Protein AF-A0AAD7X8M3-F1 (afdb_monomer)

InterPro domains:
  IPR010730 Heterokaryon incompatibility [PF06985] (43-166)
  IPR011701 Major facilitator superfamily [PF07690] (610-857)
  IPR036259 MFS transporter superfamily [G3DSA:1.20.1250.20] (553-928)
  IPR036259 MFS transporter superfamily [SSF103473] (541-924)
  IPR050327 Proton-linked Monocarboxylate Transporter [PTHR11360] (550-924)

Structure (mmCIF, N/CA/C/O backbone):
data_AF-A0AAD7X8M3-F1
#
_entry.id   AF-A0AAD7X8M3-F1
#
loop_
_atom_site.group_PDB
_atom_site.id
_atom_site.type_symbol
_atom_site.label_atom_id
_atom_site.label_alt_id
_atom_site.label_comp_id
_atom_site.label_asym_id
_atom_site.label_entity_id
_atom_site.label_seq_id
_atom_site.pdbx_PDB_ins_code
_atom_site.Cartn_x
_atom_site.Cartn_y
_atom_site.Cartn_z
_atom_site.occupancy
_atom_site.B_iso_or_equiv
_atom_site.auth_seq_id
_atom_site.auth_comp_id
_atom_site.auth_asym_id
_atom_site.auth_atom_id
_atom_site.pdbx_PDB_model_num
ATOM 1 N N . MET A 1 1 ? -29.743 -7.586 27.335 1.00 79.94 1 MET A N 1
ATOM 2 C CA . MET A 1 1 ? -29.190 -6.391 28.019 1.00 79.94 1 MET A CA 1
ATOM 3 C C . MET A 1 1 ? -30.115 -5.203 27.779 1.00 79.94 1 MET A C 1
ATOM 5 O O . MET A 1 1 ? -30.953 -5.306 26.897 1.00 79.94 1 MET A O 1
ATOM 9 N N . GLU A 1 2 ? -29.972 -4.103 28.519 1.00 85.62 2 GLU A N 1
ATOM 10 C CA . GLU A 1 2 ? -30.657 -2.837 28.208 1.00 85.62 2 GLU A CA 1
ATOM 11 C C . GLU A 1 2 ? -29.622 -1.746 27.932 1.00 85.62 2 GLU A C 1
ATOM 13 O O . GLU A 1 2 ? -28.673 -1.595 28.711 1.00 85.62 2 GLU A O 1
ATOM 18 N N . LEU A 1 3 ? -29.826 -0.976 26.859 1.00 88.31 3 LEU A N 1
ATOM 19 C CA . LEU A 1 3 ? -29.080 0.251 26.594 1.00 88.31 3 LEU A CA 1
ATOM 20 C C . LEU A 1 3 ? -29.970 1.456 26.873 1.00 88.31 3 LEU A C 1
ATOM 22 O O . LEU A 1 3 ? -31.038 1.601 26.284 1.00 88.31 3 LEU A O 1
ATOM 26 N N . ARG A 1 4 ? -29.495 2.333 27.751 1.00 91.38 4 ARG A N 1
ATOM 27 C CA . ARG A 1 4 ? -30.082 3.642 28.034 1.00 91.38 4 ARG A CA 1
ATOM 28 C C . ARG A 1 4 ? -29.012 4.702 27.816 1.00 91.38 4 ARG A C 1
ATOM 30 O O . ARG A 1 4 ? -27.831 4.397 27.961 1.00 91.38 4 ARG A O 1
ATOM 37 N N . LEU A 1 5 ? -29.411 5.920 27.473 1.00 93.56 5 LEU A N 1
ATOM 38 C CA . LEU A 1 5 ? -28.500 7.036 27.216 1.00 93.56 5 LEU A CA 1
ATOM 39 C C . LEU A 1 5 ? -28.933 8.265 28.007 1.00 93.56 5 LEU A C 1
ATOM 41 O O . LEU A 1 5 ? -30.122 8.480 28.238 1.00 93.56 5 LEU A O 1
ATOM 45 N N . MET A 1 6 ? -27.972 9.095 28.391 1.00 94.31 6 MET A N 1
ATOM 46 C CA . MET A 1 6 ? -28.253 10.442 28.870 1.00 94.31 6 MET A CA 1
ATOM 47 C C . MET A 1 6 ? -28.526 11.343 27.667 1.00 94.31 6 MET A C 1
ATOM 49 O O . MET A 1 6 ? -27.665 11.510 26.801 1.00 94.31 6 MET A O 1
ATOM 53 N N . MET A 1 7 ? -29.726 11.917 27.631 1.00 91.94 7 MET A N 1
ATOM 54 C CA . MET A 1 7 ? -30.225 12.761 26.551 1.00 91.94 7 MET A CA 1
ATOM 55 C C . MET A 1 7 ? -30.422 14.189 27.047 1.00 91.94 7 MET A C 1
ATOM 57 O O . MET A 1 7 ? -30.981 14.404 28.126 1.00 91.94 7 MET A O 1
ATOM 61 N N . GLU A 1 8 ? -29.993 15.156 26.246 1.00 91.38 8 GLU A N 1
ATOM 62 C CA . GLU A 1 8 ? -30.262 16.569 26.485 1.00 91.38 8 GLU A CA 1
ATOM 63 C C . GLU A 1 8 ? -31.760 16.863 26.303 1.00 91.38 8 GLU A C 1
ATOM 65 O O . GLU A 1 8 ? -32.387 16.423 25.336 1.00 91.38 8 GLU A O 1
ATOM 70 N N . VAL A 1 9 ? -32.349 17.603 27.243 1.00 89.19 9 VAL A N 1
ATOM 71 C CA . VAL A 1 9 ? -33.772 17.962 27.250 1.00 89.19 9 VAL A CA 1
ATOM 72 C C . VAL A 1 9 ? -33.974 19.427 27.613 1.00 89.19 9 VAL A C 1
ATOM 74 O O . VAL A 1 9 ? -33.177 20.045 28.316 1.00 89.19 9 VAL A O 1
ATOM 77 N N . LYS A 1 10 ? -35.095 20.003 27.168 1.00 84.81 10 LYS A N 1
ATOM 78 C CA . LYS A 1 10 ? -35.498 21.347 27.601 1.00 84.81 10 LYS A CA 1
ATOM 79 C C . LYS A 1 10 ? -36.010 21.302 29.039 1.00 84.81 10 LYS A C 1
ATOM 81 O O . LYS A 1 10 ? -36.656 20.329 29.442 1.00 84.81 10 LYS A O 1
ATOM 86 N N . GLN A 1 11 ? -35.783 22.378 29.787 1.00 78.25 11 GLN A N 1
ATOM 87 C CA . GLN A 1 11 ? -36.267 22.519 31.160 1.00 78.25 11 GLN A CA 1
ATOM 88 C C . GLN A 1 11 ? -37.780 22.237 31.240 1.00 78.25 11 GLN A C 1
ATOM 90 O O . GLN A 1 11 ? -38.568 22.843 30.516 1.00 78.25 11 GLN A O 1
ATOM 95 N N . GLY A 1 12 ? -38.180 21.284 32.088 1.00 70.62 12 GLY A N 1
ATOM 96 C CA . GLY A 1 12 ? -39.586 20.908 32.304 1.00 70.62 12 GLY A CA 1
ATOM 97 C C . GLY A 1 12 ? -40.228 20.005 31.238 1.00 70.62 12 GLY A C 1
ATOM 98 O O . GLY A 1 12 ? -41.425 19.752 31.327 1.00 70.62 12 GLY A O 1
ATOM 99 N N . SER A 1 13 ? -39.475 19.515 30.244 1.00 74.19 13 SER A N 1
ATOM 100 C CA . SER A 1 13 ? -40.024 18.697 29.143 1.00 74.19 13 SER A CA 1
ATOM 101 C C . SER A 1 13 ? -39.987 17.177 29.361 1.00 74.19 13 SER A C 1
ATOM 103 O O . SER A 1 13 ? -40.642 16.449 28.618 1.00 74.19 13 SER A O 1
ATOM 105 N N . SER A 1 14 ? -39.259 16.678 30.365 1.00 72.44 14 SER A N 1
ATOM 106 C CA . SER A 1 14 ? -39.139 15.240 30.643 1.00 72.44 14 SER A CA 1
ATOM 107 C C . SER A 1 14 ? -39.987 14.805 31.838 1.00 72.44 14 SER A C 1
ATOM 109 O O . SER A 1 14 ? -40.003 15.469 32.872 1.00 72.44 14 SER A O 1
ATOM 111 N N . SER A 1 15 ? -40.625 13.638 31.732 1.00 65.44 15 SER A N 1
ATOM 112 C CA . SER A 1 15 ? -41.331 12.974 32.839 1.00 65.44 15 SER A CA 1
ATOM 113 C C . SER A 1 15 ? -40.388 12.301 33.852 1.00 65.44 15 SER A C 1
ATOM 115 O O . SER A 1 15 ? -40.795 12.024 34.980 1.00 65.44 15 SER A O 1
ATOM 117 N N . GLY A 1 16 ? -39.137 12.030 33.458 1.00 71.25 16 GLY A N 1
ATOM 118 C CA . GLY A 1 16 ? -38.099 11.418 34.291 1.00 71.25 16 GLY A CA 1
ATOM 119 C C . GLY A 1 16 ? -37.310 12.417 35.146 1.00 71.25 16 GLY A C 1
ATOM 120 O O . GLY A 1 16 ? -37.419 13.633 34.987 1.00 71.25 16 GLY A O 1
ATOM 121 N N . ARG A 1 17 ? -36.471 11.897 36.054 1.00 84.00 17 ARG A N 1
ATOM 122 C CA . ARG A 1 17 ? -35.534 12.725 36.833 1.00 84.00 17 ARG A CA 1
ATOM 123 C C . ARG A 1 17 ? -34.512 13.376 35.901 1.00 84.00 17 ARG A C 1
ATOM 125 O O . ARG A 1 17 ? -33.976 12.719 35.007 1.00 84.00 17 ARG A O 1
ATOM 132 N N . THR A 1 18 ? -34.228 14.651 36.141 1.00 87.31 18 THR A N 1
ATOM 133 C CA . THR A 1 18 ? -33.258 15.434 35.370 1.00 87.31 18 THR A CA 1
ATOM 134 C C . THR A 1 18 ? -32.061 15.822 36.218 1.00 87.31 18 THR A C 1
ATOM 136 O O . THR A 1 18 ? -32.216 16.136 37.399 1.00 87.31 18 THR A O 1
ATOM 139 N N . ILE A 1 19 ? -30.886 15.868 35.600 1.00 90.88 19 ILE A N 1
ATOM 140 C CA . ILE A 1 19 ? -29.693 16.502 36.165 1.00 90.88 19 ILE A CA 1
ATOM 141 C C . ILE A 1 19 ? -29.374 17.772 35.381 1.00 90.88 19 ILE A C 1
ATOM 143 O O . ILE A 1 19 ? -29.580 17.817 34.171 1.00 90.88 19 ILE A O 1
ATOM 147 N N . GLU A 1 20 ? -28.888 18.797 36.070 1.00 88.69 20 GLU A N 1
ATOM 148 C CA . GLU A 1 20 ? -28.441 20.047 35.456 1.00 88.69 20 GLU A CA 1
ATOM 149 C C . GLU A 1 20 ? -26.914 20.086 35.433 1.00 88.69 20 GLU A C 1
ATOM 151 O O . GLU A 1 20 ? -26.260 19.809 36.441 1.00 88.69 20 GLU A O 1
ATOM 156 N N . VAL A 1 21 ? -26.354 20.403 34.268 1.00 84.50 21 VAL A N 1
ATOM 157 C CA . VAL A 1 21 ? -24.915 20.466 34.020 1.00 84.50 21 VAL A CA 1
ATOM 158 C C . VAL A 1 21 ? -24.644 21.682 33.146 1.00 84.50 21 VAL A C 1
ATOM 160 O O . VAL A 1 21 ? -25.111 21.737 32.012 1.00 84.50 21 VAL A O 1
ATOM 163 N N . ASP A 1 22 ? -23.926 22.669 33.688 1.00 79.75 22 ASP A N 1
ATOM 164 C CA . ASP A 1 22 ? -23.588 23.931 33.012 1.00 79.75 22 ASP A CA 1
ATOM 165 C C . ASP A 1 22 ? -24.799 24.619 32.337 1.00 79.75 22 ASP A C 1
ATOM 167 O O . ASP A 1 22 ? -24.714 25.105 31.211 1.00 79.75 22 ASP A O 1
ATOM 171 N N . GLY A 1 23 ? -25.957 24.626 33.011 1.00 82.25 23 GLY A N 1
ATOM 172 C CA . GLY A 1 23 ? -27.205 25.224 32.511 1.00 82.25 23 GLY A CA 1
ATOM 173 C C . GLY A 1 23 ? -27.977 24.378 31.488 1.00 82.25 23 GLY A C 1
ATOM 174 O O . GLY A 1 23 ? -29.011 24.816 30.987 1.00 82.25 23 GLY A O 1
ATOM 175 N N . THR A 1 24 ? -27.503 23.166 31.188 1.00 87.31 24 THR A N 1
ATOM 176 C CA . THR A 1 24 ? -28.163 22.199 30.298 1.00 87.31 24 THR A CA 1
ATOM 177 C C . THR A 1 24 ? -28.802 21.078 31.119 1.00 87.31 24 THR A C 1
ATOM 179 O O . THR A 1 24 ? -28.182 20.551 32.045 1.00 87.31 24 THR A O 1
ATOM 182 N N . PHE A 1 25 ? -30.039 20.693 30.790 1.00 90.88 25 PHE A N 1
ATOM 183 C CA . PHE A 1 25 ? -30.763 19.632 31.497 1.00 90.88 25 PHE A CA 1
ATOM 184 C C . PHE A 1 25 ? -30.632 18.301 30.759 1.00 90.88 25 PHE A C 1
ATOM 186 O O . PHE A 1 25 ? -30.807 18.232 29.546 1.00 90.88 25 PHE A O 1
ATOM 193 N N . TRP A 1 26 ? -30.371 17.233 31.506 1.00 92.94 26 TRP A N 1
ATOM 194 C CA . TRP A 1 26 ? -30.180 15.889 30.972 1.00 92.94 26 TRP A CA 1
ATOM 195 C C . TRP A 1 26 ? -31.100 14.894 31.670 1.00 92.94 26 TRP A C 1
ATOM 197 O O . TRP A 1 26 ? -31.266 14.952 32.889 1.00 92.94 26 TRP A O 1
ATOM 207 N N . THR A 1 27 ? -31.667 13.953 30.919 1.00 93.19 27 THR A N 1
ATOM 208 C CA . THR A 1 27 ? -32.502 12.869 31.455 1.00 93.19 27 THR A CA 1
ATOM 209 C C . THR A 1 27 ? -32.068 11.516 30.898 1.00 93.19 27 THR A C 1
ATOM 211 O O . THR A 1 27 ? -31.482 11.442 29.819 1.00 93.19 27 THR A O 1
ATOM 214 N N . LEU A 1 28 ? -32.337 10.442 31.640 1.00 92.56 28 LEU A N 1
ATOM 215 C CA . LEU A 1 28 ? -32.062 9.080 31.188 1.00 92.56 28 LEU A CA 1
ATOM 216 C C . LEU A 1 28 ? -33.173 8.622 30.238 1.00 92.56 28 LEU A C 1
ATOM 218 O O . LEU A 1 28 ? -34.351 8.731 30.574 1.00 92.56 28 LEU A O 1
ATOM 222 N N . SER A 1 29 ? -32.801 8.094 29.075 1.00 90.81 29 SER A N 1
ATOM 223 C CA . SER A 1 29 ? -33.756 7.549 28.114 1.00 90.81 29 SER A CA 1
ATOM 224 C C . SER A 1 29 ? -34.441 6.281 28.636 1.00 90.81 29 SER A C 1
ATOM 226 O O . SER A 1 29 ? -33.897 5.542 29.466 1.00 90.81 29 SER A O 1
ATOM 228 N N . GLU A 1 30 ? -35.603 5.973 28.063 1.00 88.06 30 GLU A N 1
ATOM 229 C CA . GLU A 1 30 ? -36.130 4.607 28.090 1.00 88.06 30 GLU A CA 1
ATOM 230 C C . GLU A 1 30 ? -35.155 3.640 27.380 1.00 88.06 30 GLU A C 1
ATOM 232 O O . GLU A 1 30 ? -34.309 4.094 26.592 1.00 88.06 30 GLU A O 1
ATOM 237 N N . PRO A 1 31 ? -35.223 2.322 27.660 1.00 87.00 31 PRO A N 1
ATOM 238 C CA . PRO A 1 31 ? -34.416 1.325 26.965 1.00 87.00 31 PRO A CA 1
ATOM 239 C C . PRO A 1 31 ? -34.568 1.429 25.445 1.00 87.00 31 PRO A C 1
ATOM 241 O O . PRO A 1 31 ? -35.682 1.434 24.923 1.00 87.00 31 PRO A O 1
ATOM 244 N N . ILE A 1 32 ? -33.444 1.501 24.733 1.00 84.81 32 ILE A N 1
ATOM 245 C CA . ILE A 1 32 ? -33.420 1.603 23.273 1.00 84.81 32 ILE A CA 1
ATOM 246 C C . ILE A 1 32 ? -33.769 0.229 22.680 1.00 84.81 32 ILE A C 1
ATOM 248 O O . ILE A 1 32 ? -33.030 -0.728 22.926 1.00 84.81 32 ILE A O 1
ATOM 252 N N . PRO A 1 33 ? -34.868 0.106 21.911 1.00 68.38 33 PRO A N 1
ATOM 253 C CA . PRO A 1 33 ? -35.387 -1.192 21.481 1.00 68.38 33 PRO A CA 1
ATOM 254 C C . PRO A 1 33 ? -34.592 -1.842 20.339 1.00 68.38 33 PRO A C 1
ATOM 256 O O . PRO A 1 33 ? -34.675 -3.054 20.186 1.00 68.38 33 PRO A O 1
ATOM 259 N N . ASP A 1 34 ? -33.822 -1.071 19.562 1.00 67.25 34 ASP A N 1
ATOM 260 C CA . ASP A 1 34 ? -33.249 -1.527 18.285 1.00 67.25 34 ASP A CA 1
ATOM 261 C C . ASP A 1 34 ? -31.722 -1.349 18.195 1.00 67.25 34 ASP A C 1
ATOM 263 O O . ASP A 1 34 ? -31.169 -0.921 17.185 1.00 67.25 34 ASP A O 1
ATOM 267 N N . ILE A 1 35 ? -31.002 -1.625 19.286 1.00 67.62 35 ILE A N 1
ATOM 268 C CA . ILE A 1 35 ? -29.535 -1.467 19.320 1.00 67.62 35 ILE A CA 1
ATOM 269 C C . ILE A 1 35 ? -28.795 -2.471 18.417 1.00 67.62 35 ILE A C 1
ATOM 271 O O . ILE A 1 35 ? -27.661 -2.227 18.005 1.00 67.62 35 ILE A O 1
ATOM 275 N N . GLU A 1 36 ? -29.428 -3.600 18.101 1.00 66.75 36 GLU A N 1
ATOM 276 C CA . GLU A 1 36 ? -28.873 -4.597 17.183 1.00 66.75 36 GLU A CA 1
ATOM 277 C C . GLU A 1 36 ? -29.060 -4.209 15.706 1.00 66.75 36 GLU A C 1
ATOM 279 O O . GLU A 1 36 ? -28.375 -4.791 14.862 1.00 66.75 36 GLU A O 1
ATOM 284 N N . SER A 1 37 ? -29.888 -3.196 15.392 1.00 64.81 37 SER A N 1
ATOM 285 C CA . SER A 1 37 ? -30.059 -2.688 14.023 1.00 64.81 37 SER A CA 1
ATOM 286 C C . SER A 1 37 ? -28.745 -2.244 13.384 1.00 64.81 37 SER A C 1
ATOM 288 O O . SER A 1 37 ? -27.765 -1.898 14.054 1.00 64.81 37 SER A O 1
ATOM 290 N N . GLU A 1 38 ? -28.731 -2.229 12.052 1.00 56.31 38 GLU A N 1
ATOM 291 C CA . GLU A 1 38 ? -27.589 -1.765 11.260 1.00 56.31 38 GLU A CA 1
ATOM 292 C C . GLU A 1 38 ? -27.300 -0.263 11.450 1.00 56.31 38 GLU A C 1
ATOM 294 O O . GLU A 1 38 ? -26.175 0.175 11.217 1.00 56.31 38 GLU A O 1
ATOM 299 N N . THR A 1 39 ? -28.273 0.527 11.925 1.00 57.28 39 THR A N 1
ATOM 300 C CA . THR A 1 39 ? -28.145 1.980 12.135 1.00 57.28 39 THR A CA 1
ATOM 301 C C . THR A 1 39 ? -28.601 2.390 13.542 1.00 57.28 39 THR A C 1
ATOM 303 O O . THR A 1 39 ? -29.674 2.985 13.690 1.00 57.28 39 THR A O 1
ATOM 306 N N . PRO A 1 40 ? -27.820 2.090 14.597 1.00 66.25 40 PRO A N 1
ATOM 307 C CA . PRO A 1 40 ? -28.167 2.506 15.949 1.00 66.25 40 PRO A CA 1
ATOM 308 C C . PRO A 1 40 ? -28.133 4.036 16.071 1.00 66.25 40 PRO A C 1
ATOM 310 O O . PRO A 1 40 ? -27.393 4.722 15.363 1.00 66.25 40 PRO A O 1
ATOM 313 N N . THR A 1 41 ? -28.913 4.583 17.007 1.00 74.56 41 THR A N 1
ATOM 314 C CA . THR A 1 41 ? -28.834 6.002 17.383 1.00 74.56 41 THR A CA 1
ATOM 315 C C . THR A 1 41 ? -27.379 6.363 17.701 1.00 74.56 41 THR A C 1
ATOM 317 O O . THR A 1 41 ? -26.784 5.677 18.527 1.00 74.56 41 THR A O 1
ATOM 320 N N . PRO A 1 42 ? -26.784 7.410 17.105 1.00 86.81 42 PRO A N 1
ATOM 321 C CA . PRO A 1 42 ? -25.397 7.767 17.381 1.00 86.81 42 PRO A CA 1
ATOM 322 C C . PRO A 1 42 ? -25.247 8.260 18.825 1.00 86.81 42 PRO A C 1
ATOM 324 O O . PRO A 1 42 ? -25.963 9.164 19.263 1.00 86.81 42 PRO A O 1
ATOM 327 N N . TYR A 1 43 ? -24.310 7.670 19.564 1.00 92.38 43 TYR A N 1
ATOM 328 C CA . TYR A 1 43 ? -23.972 8.051 20.934 1.00 92.38 43 TYR A CA 1
ATOM 329 C C . TYR A 1 43 ? -22.468 7.969 21.173 1.00 92.38 43 TYR A C 1
ATOM 331 O O . TYR A 1 43 ? -21.744 7.283 20.450 1.00 92.38 43 TYR A O 1
ATOM 339 N N . ILE A 1 44 ? -22.009 8.653 22.218 1.00 94.38 44 ILE A N 1
ATOM 340 C CA . ILE A 1 44 ? -20.632 8.557 22.701 1.00 94.38 44 ILE A CA 1
ATOM 341 C C . ILE A 1 44 ? -20.580 7.768 24.006 1.00 94.38 44 ILE A C 1
ATOM 343 O O . ILE A 1 44 ? -21.449 7.914 24.866 1.00 94.38 44 ILE A O 1
ATOM 347 N N . CYS A 1 45 ? -19.553 6.943 24.166 1.00 94.25 45 CYS A N 1
ATOM 348 C CA . CYS A 1 45 ? -19.280 6.242 25.415 1.00 94.25 45 CYS A CA 1
ATOM 349 C C . CYS A 1 45 ? -18.255 7.011 26.242 1.00 94.25 45 CYS A C 1
ATOM 351 O O . CYS A 1 45 ? -17.260 7.497 25.711 1.00 94.25 45 CYS A O 1
ATOM 353 N N . VAL A 1 46 ? -18.467 7.076 27.553 1.00 94.50 46 VAL A N 1
ATOM 354 C CA . VAL A 1 46 ? -17.510 7.657 28.498 1.00 94.50 46 VAL A CA 1
ATOM 355 C C . VAL A 1 46 ? -16.763 6.543 29.211 1.00 94.50 46 VAL A C 1
ATOM 357 O O . VAL A 1 46 ? -17.376 5.705 29.869 1.00 94.50 46 VAL A O 1
ATOM 360 N N . SER A 1 47 ? -15.437 6.569 29.108 1.00 93.25 47 SER A N 1
ATOM 361 C CA . SER A 1 47 ? -14.534 5.668 29.821 1.00 93.25 47 SER A CA 1
ATOM 362 C C . SER A 1 47 ? -13.760 6.466 30.871 1.00 93.25 47 SER A C 1
ATOM 364 O O . SER A 1 47 ? -13.037 7.412 30.549 1.00 93.25 47 SER A O 1
ATOM 366 N N . TYR A 1 48 ? -13.940 6.124 32.146 1.00 92.50 48 TYR A N 1
ATOM 367 C CA . TYR A 1 48 ? -13.309 6.811 33.276 1.00 92.50 48 TYR A CA 1
ATOM 368 C C . TYR A 1 48 ? -13.139 5.865 34.469 1.00 92.50 48 TYR A C 1
ATOM 370 O O . TYR A 1 48 ? -13.763 4.808 34.538 1.00 92.50 48 TYR A O 1
ATOM 378 N N . VAL A 1 49 ? -12.309 6.254 35.440 1.00 88.56 49 VAL A N 1
ATOM 379 C CA . VAL A 1 49 ? -12.149 5.499 36.692 1.00 88.56 49 VAL A CA 1
ATOM 380 C C . VAL A 1 49 ? -12.913 6.156 37.830 1.00 88.56 49 VAL A C 1
ATOM 382 O O . VAL A 1 49 ? -12.844 7.367 38.057 1.00 88.56 49 VAL A O 1
ATOM 385 N N . TRP A 1 50 ? -13.625 5.324 38.585 1.00 85.69 50 TRP A N 1
ATOM 386 C CA . TRP A 1 50 ? -14.335 5.734 39.784 1.00 85.69 50 TRP A CA 1
ATOM 387 C C . TRP A 1 50 ? -13.348 6.163 40.877 1.00 85.69 50 TRP A C 1
ATOM 389 O O . TRP A 1 50 ? -12.505 5.381 41.301 1.00 85.69 50 TRP A O 1
ATOM 399 N N . GLY A 1 51 ? -13.514 7.379 41.399 1.00 81.50 51 GLY A N 1
ATOM 400 C CA . GLY A 1 51 ? -12.768 7.873 42.561 1.00 81.50 51 GLY A CA 1
ATOM 401 C C . GLY A 1 51 ? -13.102 7.124 43.857 1.00 81.50 51 GLY A C 1
ATOM 402 O O . GLY A 1 51 ? -13.992 6.272 43.899 1.00 81.50 51 GLY A O 1
ATOM 403 N N . SER A 1 52 ? -12.419 7.461 44.950 1.00 78.75 52 SER A N 1
ATOM 404 C CA . SER A 1 52 ? -12.566 6.778 46.246 1.00 78.75 52 SER A CA 1
ATOM 405 C C . SER A 1 52 ? -13.841 7.144 47.013 1.00 78.75 52 SER A C 1
ATOM 407 O O . SER A 1 52 ? -14.320 6.351 47.825 1.00 78.75 52 SER A O 1
ATOM 409 N N . ARG A 1 53 ? -14.432 8.318 46.759 1.00 88.25 53 ARG A N 1
ATOM 410 C CA . ARG A 1 53 ? -15.652 8.764 47.446 1.00 88.25 53 ARG A CA 1
ATOM 411 C C . ARG A 1 53 ? -16.902 8.298 46.701 1.00 88.25 53 ARG A C 1
ATOM 413 O O . ARG A 1 53 ? -16.911 8.085 45.485 1.00 88.25 53 ARG A O 1
ATOM 420 N N . ARG A 1 54 ? -17.977 8.102 47.461 1.00 90.56 54 ARG A N 1
ATOM 421 C CA . ARG A 1 54 ? -19.288 7.687 46.958 1.00 90.56 54 ARG A CA 1
ATOM 422 C C . ARG A 1 54 ? -20.311 8.755 47.314 1.00 90.56 54 ARG A C 1
ATOM 424 O O . ARG A 1 54 ? -20.371 9.184 48.462 1.00 90.56 54 ARG A O 1
ATOM 431 N N . VAL A 1 55 ? -21.096 9.170 46.330 1.00 91.94 55 VAL A N 1
ATOM 432 C CA . VAL A 1 55 ? -22.174 10.156 46.476 1.00 91.94 55 VAL A CA 1
ATOM 433 C C . VAL A 1 55 ? -23.494 9.553 45.989 1.00 91.94 55 VAL A C 1
ATOM 435 O O . VAL A 1 55 ? -23.462 8.609 45.193 1.00 91.94 55 VAL A O 1
ATOM 438 N N . PRO A 1 56 ? -24.657 10.040 46.456 1.00 90.88 56 PRO A N 1
ATOM 439 C CA . PRO A 1 56 ? -25.948 9.587 45.946 1.00 90.88 56 PRO A CA 1
ATOM 440 C C . PRO A 1 56 ? -26.053 9.813 44.436 1.00 90.88 56 PRO A C 1
ATOM 442 O O . PRO A 1 56 ? -25.685 10.880 43.944 1.00 90.88 56 PRO A O 1
ATOM 445 N N . ASN A 1 57 ? -26.548 8.821 43.698 1.00 90.94 57 ASN A N 1
ATOM 446 C CA . ASN A 1 57 ? -26.773 8.968 42.266 1.00 90.94 57 ASN A CA 1
ATOM 447 C C . ASN A 1 57 ? -28.061 9.788 42.025 1.00 90.94 57 ASN A C 1
ATOM 449 O O . ASN A 1 57 ? -29.133 9.380 42.473 1.00 90.94 57 ASN A O 1
ATOM 453 N N . PRO A 1 58 ? -27.998 10.941 41.338 1.00 89.50 58 PRO A N 1
ATOM 454 C CA . PRO A 1 58 ? -29.154 11.816 41.148 1.00 89.50 58 PRO A CA 1
ATOM 455 C C . PRO A 1 58 ? -30.229 11.214 40.228 1.00 89.50 58 PRO A C 1
ATOM 457 O O . PRO A 1 58 ? -31.411 11.528 40.381 1.00 89.50 58 PRO A O 1
ATOM 460 N N . VAL A 1 59 ? -29.835 10.322 39.312 1.00 88.06 59 VAL A N 1
ATOM 461 C CA . VAL A 1 59 ? -30.742 9.592 38.415 1.00 88.06 59 VAL A CA 1
ATOM 462 C C . VAL A 1 59 ? -31.344 8.382 39.136 1.00 88.06 59 VAL A C 1
ATOM 464 O O . VAL A 1 59 ? -32.553 8.167 39.074 1.00 88.06 59 VAL A O 1
ATOM 467 N N . HIS A 1 60 ? -30.522 7.651 39.901 1.00 87.88 60 HIS A N 1
ATOM 468 C CA . HIS A 1 60 ? -30.909 6.445 40.649 1.00 87.88 60 HIS A CA 1
ATOM 469 C C . HIS A 1 60 ? -30.591 6.561 42.154 1.00 87.88 60 HIS A C 1
ATOM 471 O O . HIS A 1 60 ? -29.638 5.944 42.626 1.00 87.88 60 HIS A O 1
ATOM 477 N N . PRO A 1 61 ? -31.374 7.292 42.967 1.00 85.00 61 PRO A N 1
ATOM 478 C CA . PRO A 1 61 ? -30.991 7.601 44.354 1.00 85.00 61 PRO A CA 1
ATOM 479 C C . PRO A 1 61 ? -30.882 6.401 45.296 1.00 85.00 61 PRO A C 1
ATOM 481 O O . PRO A 1 61 ? -30.351 6.534 46.395 1.00 85.00 61 PRO A O 1
ATOM 484 N N . SER A 1 62 ? -31.392 5.237 44.891 1.00 85.50 62 SER A N 1
ATOM 485 C CA . SER A 1 62 ? -31.244 3.977 45.623 1.00 85.50 62 SER A CA 1
ATOM 486 C C . SER A 1 62 ? -29.824 3.405 45.566 1.00 85.50 62 SER A C 1
ATOM 488 O O . SER A 1 62 ? -29.525 2.461 46.295 1.00 85.50 62 SER A O 1
ATOM 490 N N . ILE A 1 63 ? -28.955 3.935 44.701 1.00 88.38 63 ILE A N 1
ATOM 491 C CA . ILE A 1 63 ? -27.558 3.519 44.568 1.00 88.38 63 ILE A CA 1
ATOM 492 C C . ILE A 1 63 ? -26.611 4.712 44.709 1.00 88.38 63 ILE A C 1
ATOM 494 O O . ILE A 1 63 ? -26.969 5.870 44.489 1.00 88.38 63 ILE A O 1
ATOM 498 N N . SER A 1 64 ? -25.368 4.418 45.077 1.00 89.50 64 SER A N 1
ATOM 499 C CA . SER A 1 64 ? -24.287 5.397 45.068 1.00 89.50 64 SER A CA 1
ATOM 500 C C . SER A 1 64 ? -23.501 5.335 43.759 1.00 89.50 64 SER A C 1
ATOM 502 O O . SER A 1 64 ? -23.424 4.295 43.105 1.00 89.50 64 SER A O 1
ATOM 504 N N . MET A 1 65 ? -22.905 6.463 43.387 1.00 91.50 65 MET A N 1
ATOM 505 C CA . MET A 1 65 ? -21.973 6.596 42.266 1.00 91.50 65 MET A CA 1
ATOM 506 C C . MET A 1 65 ? -20.651 7.197 42.749 1.00 91.50 65 MET A C 1
ATOM 508 O O . MET A 1 65 ? -20.554 7.681 43.881 1.00 91.50 65 MET A O 1
ATOM 512 N N . SER A 1 66 ? -19.621 7.192 41.901 1.00 90.88 66 SER A N 1
ATOM 513 C CA . SER A 1 66 ? -18.392 7.935 42.193 1.00 90.88 66 SER A CA 1
ATOM 514 C C . SER A 1 66 ? -18.656 9.443 42.241 1.00 90.88 66 SER A C 1
ATOM 516 O O . SER A 1 66 ? -19.406 9.974 41.423 1.00 90.88 66 SER A O 1
ATOM 518 N N . ASP A 1 67 ? -17.982 10.140 43.154 1.00 87.94 67 ASP A N 1
ATOM 519 C CA . ASP A 1 67 ? -17.945 11.606 43.223 1.00 87.94 67 ASP A CA 1
ATOM 520 C C . ASP A 1 67 ? -17.318 12.276 41.985 1.00 87.94 67 ASP A C 1
ATOM 522 O O . ASP A 1 67 ? -17.511 13.473 41.773 1.00 87.94 67 ASP A O 1
ATOM 526 N N . ARG A 1 68 ? -16.587 11.516 41.158 1.00 89.81 68 ARG A N 1
ATOM 527 C CA . ARG A 1 68 ? -16.038 11.975 39.874 1.00 89.81 68 ARG A CA 1
ATOM 528 C C . ARG A 1 68 ? -17.077 12.001 38.757 1.00 89.81 68 ARG A C 1
ATOM 530 O O . ARG A 1 68 ? -17.010 12.875 37.906 1.00 89.81 68 ARG A O 1
ATOM 537 N N . THR A 1 69 ? -18.073 11.115 38.807 1.00 91.56 69 THR A N 1
ATOM 538 C CA . THR A 1 69 ? -19.042 10.866 37.722 1.00 91.56 69 THR A CA 1
ATOM 539 C C . THR A 1 69 ? -19.651 12.142 37.144 1.00 91.56 69 THR A C 1
ATOM 541 O O . THR A 1 69 ? -19.663 12.317 35.932 1.00 91.56 69 THR A O 1
ATOM 544 N N . LEU A 1 70 ? -20.129 13.061 37.993 1.00 89.62 70 LEU A N 1
ATOM 545 C CA . LEU A 1 70 ? -20.743 14.309 37.524 1.00 89.62 70 LEU A CA 1
ATOM 546 C C . LEU A 1 70 ? -19.730 15.255 36.876 1.00 89.62 70 LEU A C 1
ATOM 548 O O . LEU A 1 70 ? -20.053 15.885 35.876 1.00 89.62 70 LEU A O 1
ATOM 552 N N . ARG A 1 71 ? -18.503 15.333 37.406 1.00 89.56 71 ARG A N 1
ATOM 553 C CA . ARG A 1 71 ? -17.432 16.150 36.814 1.00 89.56 71 ARG A CA 1
ATOM 554 C C . ARG A 1 71 ? -16.988 15.585 35.470 1.00 89.56 71 ARG A C 1
ATOM 556 O O . ARG A 1 71 ? -16.830 16.341 34.517 1.00 89.56 71 ARG A O 1
ATOM 563 N N . THR A 1 72 ? -16.837 14.265 35.390 1.00 91.62 72 THR A N 1
ATOM 564 C CA . THR A 1 72 ? -16.546 13.533 34.155 1.00 91.62 72 THR A CA 1
ATOM 565 C C . THR A 1 72 ? -17.643 13.781 33.122 1.00 91.62 72 THR A C 1
ATOM 567 O O . THR A 1 72 ? -17.352 14.229 32.018 1.00 91.62 72 THR A O 1
ATOM 570 N N . PHE A 1 73 ? -18.908 13.576 33.498 1.00 92.31 73 PHE A N 1
ATOM 571 C CA . PHE A 1 73 ? -20.053 13.812 32.624 1.00 92.31 73 PHE A CA 1
ATOM 572 C C . PHE A 1 73 ? -20.109 15.267 32.138 1.00 92.31 73 PHE A C 1
ATOM 574 O O . PHE A 1 73 ? -20.277 15.498 30.946 1.00 92.31 73 PHE A O 1
ATOM 581 N N . ALA A 1 74 ? -19.879 16.245 33.022 1.00 89.94 74 ALA A N 1
ATOM 582 C CA . ALA A 1 74 ? -19.825 17.658 32.654 1.00 89.94 74 ALA A CA 1
ATOM 583 C C . ALA A 1 74 ? -18.695 17.982 31.669 1.00 89.94 74 ALA A C 1
ATOM 585 O O . ALA A 1 74 ? -18.916 18.675 30.679 1.00 89.94 74 ALA A O 1
ATOM 586 N N . ALA A 1 75 ? -17.490 17.454 31.895 1.00 89.31 75 ALA A N 1
ATOM 587 C CA . ALA A 1 75 ? -16.364 17.653 30.986 1.00 89.31 75 ALA A CA 1
ATOM 588 C C . ALA A 1 75 ? -16.646 17.087 29.582 1.00 89.31 75 ALA A C 1
ATOM 590 O O . ALA A 1 75 ? -16.340 17.741 28.581 1.00 89.31 75 ALA A O 1
ATOM 591 N N . VAL A 1 76 ? -17.276 15.910 29.508 1.00 91.50 76 VAL A N 1
ATOM 592 C CA . VAL A 1 76 ? -17.680 15.290 28.239 1.00 91.50 76 VAL A CA 1
ATOM 593 C C . VAL A 1 76 ? -18.795 16.094 27.571 1.00 91.50 76 VAL A C 1
ATOM 595 O O . VAL A 1 76 ? -18.655 16.442 26.403 1.00 91.50 76 VAL A O 1
ATOM 598 N N . ALA A 1 77 ? -19.853 16.453 28.302 1.00 90.25 77 ALA A N 1
ATOM 599 C CA . ALA A 1 77 ? -20.981 17.226 27.779 1.00 90.25 77 ALA A CA 1
ATOM 600 C C . ALA A 1 77 ? -20.544 18.587 27.209 1.00 90.25 77 ALA A C 1
ATOM 602 O O . ALA A 1 77 ? -21.014 18.990 26.149 1.00 90.25 77 ALA A O 1
ATOM 603 N N . ARG A 1 78 ? -19.584 19.265 27.857 1.00 87.25 78 ARG A N 1
ATOM 604 C CA . ARG A 1 78 ? -18.975 20.502 27.334 1.00 87.25 78 ARG A CA 1
ATOM 605 C C . ARG A 1 78 ? -18.178 20.286 26.050 1.00 87.25 78 ARG A C 1
ATOM 607 O O . ARG A 1 78 ? -18.191 21.145 25.175 1.00 87.25 78 ARG A O 1
ATOM 614 N N . SER A 1 79 ? -17.450 19.175 25.964 1.00 86.81 79 SER A N 1
ATOM 615 C CA . SER A 1 79 ? -16.583 18.876 24.816 1.00 86.81 79 SER A CA 1
ATOM 616 C C . SER A 1 79 ? -17.379 18.365 23.609 1.00 86.81 79 SER A C 1
ATOM 618 O O . SER A 1 79 ? -16.956 18.552 22.471 1.00 86.81 79 SER A O 1
ATOM 620 N N . PHE A 1 80 ? -18.541 17.753 23.855 1.00 88.75 80 PHE A N 1
ATOM 621 C CA . PHE A 1 80 ? -19.403 17.127 22.851 1.00 88.75 80 PHE A CA 1
ATOM 622 C C . PHE A 1 80 ? -20.881 17.520 23.057 1.00 88.75 80 PHE A C 1
ATOM 624 O O . PHE A 1 80 ? -21.706 16.669 23.400 1.00 88.75 80 PHE A O 1
ATOM 631 N N . PRO A 1 81 ? -21.239 18.804 22.864 1.00 87.00 81 PRO A N 1
ATOM 632 C CA . PRO A 1 81 ? -22.597 19.289 23.102 1.00 87.00 81 PRO A CA 1
ATOM 633 C C . PRO A 1 81 ? -23.612 18.643 22.145 1.00 87.00 81 PRO A C 1
ATOM 635 O O . PRO A 1 81 ? -23.304 18.385 20.979 1.00 87.00 81 PRO A O 1
ATOM 638 N N . GLY A 1 82 ? -24.831 18.385 22.628 1.00 86.69 82 GLY A N 1
ATOM 639 C CA . GLY A 1 82 ? -25.927 17.810 21.839 1.00 86.69 82 GLY A CA 1
ATOM 640 C C . GLY A 1 82 ? -25.795 16.323 21.487 1.00 86.69 82 GLY A C 1
ATOM 641 O O . GLY A 1 82 ? -26.651 15.789 20.780 1.00 86.69 82 GLY A O 1
ATOM 642 N N . LYS A 1 83 ? -24.744 15.633 21.947 1.00 91.75 83 LYS A N 1
ATOM 643 C CA . LYS A 1 83 ? -24.553 14.195 21.710 1.00 91.75 83 LYS A CA 1
ATOM 644 C C . LYS A 1 83 ? -25.170 13.365 22.846 1.00 91.75 83 LYS A C 1
ATOM 646 O O . LYS A 1 83 ? -24.917 13.676 24.007 1.00 91.75 83 LYS A O 1
ATOM 651 N N . PRO A 1 84 ? -25.925 12.290 22.549 1.00 94.31 84 PRO A N 1
ATOM 652 C CA . PRO A 1 84 ? -26.311 11.294 23.546 1.00 94.31 84 PRO A CA 1
ATOM 653 C C . PRO A 1 84 ? -25.089 10.656 24.208 1.00 94.31 84 PRO A C 1
ATOM 655 O O . PRO A 1 84 ? -24.157 10.239 23.516 1.00 94.31 84 PRO A O 1
ATOM 658 N N . ILE A 1 85 ? -25.100 10.553 25.537 1.00 95.50 85 ILE A N 1
ATOM 659 C CA . ILE A 1 85 ? -23.942 10.085 26.309 1.00 95.50 85 ILE A CA 1
ATOM 660 C C . ILE A 1 85 ? -24.284 8.788 27.033 1.00 95.50 85 ILE A C 1
ATOM 662 O O . ILE A 1 85 ? -25.199 8.741 27.857 1.00 95.50 85 ILE A O 1
ATOM 666 N N . TRP A 1 86 ? -23.499 7.746 26.780 1.00 94.62 86 TRP A N 1
ATOM 667 C CA . TRP A 1 86 ? -23.477 6.545 27.597 1.00 94.62 86 TRP A CA 1
ATOM 668 C C . TRP A 1 86 ? -22.384 6.665 28.665 1.00 94.62 86 TRP A C 1
ATOM 670 O O . TRP A 1 86 ? -21.201 6.795 28.351 1.00 94.62 86 TRP A O 1
ATOM 680 N N . ILE A 1 87 ? -22.777 6.615 29.937 1.00 93.69 87 ILE A N 1
ATOM 681 C CA . ILE A 1 87 ? -21.868 6.564 31.090 1.00 93.69 87 ILE A CA 1
ATOM 682 C C . ILE A 1 87 ? -22.390 5.525 32.080 1.00 93.69 87 ILE A C 1
ATOM 684 O O . ILE A 1 87 ? -23.574 5.537 32.436 1.00 93.69 87 ILE A O 1
ATOM 688 N N . ASP A 1 88 ? -21.519 4.612 32.504 1.00 89.38 88 ASP A N 1
ATOM 689 C CA . ASP A 1 88 ? -21.873 3.405 33.257 1.00 89.38 88 ASP A CA 1
ATOM 690 C C . ASP A 1 88 ? -22.735 3.698 34.501 1.00 89.38 88 ASP A C 1
ATOM 692 O O . ASP A 1 88 ? -23.767 3.062 34.715 1.00 89.38 88 ASP A O 1
ATOM 696 N N . ALA A 1 89 ? -22.379 4.721 35.276 1.00 90.06 89 ALA A N 1
ATOM 697 C CA . ALA A 1 89 ? -23.054 5.094 36.510 1.00 90.06 89 ALA A CA 1
ATOM 698 C C . ALA A 1 89 ? -24.516 5.538 36.319 1.00 90.06 89 ALA A C 1
ATOM 700 O O . ALA A 1 89 ? -25.304 5.415 37.258 1.00 90.06 89 ALA A O 1
ATOM 701 N N . PHE A 1 90 ? -24.906 6.038 35.142 1.00 92.12 90 PHE A N 1
ATOM 702 C CA . PHE A 1 90 ? -26.296 6.432 34.857 1.00 92.12 90 PHE A CA 1
ATOM 703 C C . PHE A 1 90 ? -27.027 5.427 33.968 1.00 92.12 90 PHE A C 1
ATOM 705 O O . PHE A 1 90 ? -28.217 5.177 34.168 1.00 92.12 90 PHE A O 1
ATOM 712 N N . CYS A 1 91 ? -26.311 4.855 33.001 1.00 92.50 91 CYS A N 1
ATOM 713 C CA . CYS A 1 91 ? -26.889 4.105 31.892 1.00 92.50 91 CYS A CA 1
ATOM 714 C C . CYS A 1 91 ? -27.004 2.603 32.164 1.00 92.50 91 CYS A C 1
ATOM 716 O O . CYS A 1 91 ? -27.801 1.927 31.514 1.00 92.50 91 CYS A O 1
ATOM 718 N N . VAL A 1 92 ? -26.244 2.068 33.126 1.00 89.81 92 VAL A N 1
ATOM 719 C CA . VAL A 1 92 ? -26.369 0.665 33.530 1.00 89.81 92 VAL A CA 1
ATOM 720 C C . VAL A 1 92 ? -27.617 0.492 34.409 1.00 89.81 92 VAL A C 1
ATOM 722 O O . VAL A 1 92 ? -27.768 1.213 35.400 1.00 89.81 92 VAL A O 1
ATOM 725 N N . PRO A 1 93 ? -28.503 -0.479 34.107 1.00 87.75 93 PRO A N 1
ATOM 726 C CA . PRO A 1 93 ? -29.698 -0.730 34.907 1.00 87.75 93 PRO A CA 1
ATOM 727 C C . PRO A 1 93 ? -29.387 -1.025 36.380 1.00 87.75 93 PRO A C 1
ATOM 729 O O . PRO A 1 93 ? -28.374 -1.642 36.716 1.00 87.75 93 PRO A O 1
ATOM 732 N N . VAL A 1 94 ? -30.296 -0.633 37.277 1.00 87.31 94 VAL A N 1
ATOM 733 C CA . VAL A 1 94 ? -30.192 -0.943 38.716 1.00 87.31 94 VAL A CA 1
ATOM 734 C C . VAL A 1 94 ? -30.582 -2.400 38.993 1.00 87.31 94 VAL A C 1
ATOM 736 O O . VAL A 1 94 ? -30.032 -3.042 39.892 1.00 87.31 94 VAL A O 1
ATOM 739 N N . GLU A 1 95 ? -31.509 -2.941 38.200 1.00 85.88 95 GLU A N 1
ATOM 740 C CA . GLU A 1 95 ? -31.998 -4.310 38.328 1.00 85.88 95 GLU A CA 1
ATOM 741 C C . GLU A 1 95 ? -30.895 -5.334 38.070 1.00 85.88 95 GLU A C 1
ATOM 743 O O . GLU A 1 95 ? -30.195 -5.302 37.061 1.00 85.88 95 GLU A O 1
ATOM 748 N N . ARG A 1 96 ? -30.746 -6.292 38.988 1.00 80.00 96 ARG A N 1
ATOM 749 C CA . ARG A 1 96 ? -29.575 -7.178 39.045 1.00 80.00 96 ARG A CA 1
ATOM 750 C C . ARG A 1 96 ? -29.349 -8.006 37.775 1.00 80.00 96 ARG A C 1
ATOM 752 O O . ARG A 1 96 ? -28.196 -8.225 37.412 1.00 80.00 96 ARG A O 1
ATOM 759 N N . MET A 1 97 ? -30.414 -8.501 37.142 1.00 77.88 97 MET A N 1
ATOM 760 C CA . MET A 1 97 ? -30.321 -9.304 35.913 1.00 77.88 97 MET A CA 1
ATOM 761 C C . MET A 1 97 ? -29.930 -8.436 34.711 1.00 77.88 97 MET A C 1
ATOM 763 O O . MET A 1 97 ? -28.942 -8.740 34.044 1.00 77.88 97 MET A O 1
ATOM 767 N N . ALA A 1 98 ? -30.634 -7.321 34.495 1.00 81.50 98 ALA A N 1
ATOM 768 C CA . ALA A 1 98 ? -30.349 -6.385 33.410 1.00 81.50 98 ALA A CA 1
ATOM 769 C C . ALA A 1 98 ? -28.951 -5.756 33.550 1.00 81.50 98 ALA A C 1
ATOM 771 O O . ALA A 1 98 ? -28.189 -5.741 32.587 1.00 81.50 98 ALA A O 1
ATOM 772 N N . LYS A 1 99 ? -28.559 -5.366 34.773 1.00 84.44 99 LYS A N 1
ATOM 773 C CA . LYS A 1 99 ? -27.214 -4.877 35.108 1.00 84.44 99 LYS A CA 1
ATOM 774 C C . LYS A 1 99 ? -26.118 -5.824 34.634 1.00 84.44 99 LYS A C 1
ATOM 776 O O . LYS A 1 99 ? -25.151 -5.388 34.023 1.00 84.44 99 LYS A O 1
ATOM 781 N N . ARG A 1 100 ? -26.252 -7.118 34.935 1.00 78.94 100 ARG A N 1
ATOM 782 C CA . ARG A 1 100 ? -25.253 -8.134 34.566 1.00 78.94 100 ARG A CA 1
ATOM 783 C C . ARG A 1 100 ? -25.161 -8.311 33.064 1.00 78.94 100 ARG A C 1
ATOM 785 O O . ARG A 1 100 ? -24.062 -8.251 32.535 1.00 78.94 100 ARG A O 1
ATOM 792 N N . ALA A 1 101 ? -26.303 -8.459 32.396 1.00 81.06 101 ALA A N 1
ATOM 793 C CA . ALA A 1 101 ? -26.337 -8.578 30.944 1.00 81.06 101 ALA A CA 1
ATOM 794 C C . ALA A 1 101 ? -25.668 -7.370 30.263 1.00 81.06 101 ALA A C 1
ATOM 796 O O . ALA A 1 101 ? -24.924 -7.541 29.302 1.00 81.06 101 ALA A O 1
ATOM 797 N N . THR A 1 102 ? -25.902 -6.155 30.772 1.00 84.06 102 THR A N 1
ATOM 798 C CA . THR A 1 102 ? -25.265 -4.930 30.264 1.00 84.06 102 THR A CA 1
ATOM 799 C C . THR A 1 102 ? -23.756 -4.913 30.538 1.00 84.06 102 THR A C 1
ATOM 801 O O . THR A 1 102 ? -22.994 -4.596 29.633 1.00 84.06 102 THR A O 1
ATOM 804 N N . LEU A 1 103 ? -23.300 -5.312 31.734 1.00 79.31 103 LEU A N 1
ATOM 805 C CA . LEU A 1 103 ? -21.867 -5.379 32.065 1.00 79.31 103 LEU A CA 1
ATOM 806 C C . LEU A 1 103 ? -21.101 -6.442 31.257 1.00 79.31 103 LEU A C 1
ATOM 808 O O . LEU A 1 103 ? -19.958 -6.216 30.876 1.00 79.31 103 LEU A O 1
ATOM 812 N N . GLU A 1 104 ? -21.720 -7.587 30.967 1.00 78.38 104 GLU A N 1
ATOM 813 C CA . GLU A 1 104 ? -21.135 -8.610 30.087 1.00 78.38 104 GLU A CA 1
ATOM 814 C C . GLU A 1 104 ? -21.084 -8.158 28.616 1.00 78.38 104 GLU A C 1
ATOM 816 O O . GLU A 1 104 ? -20.311 -8.699 27.833 1.00 78.38 104 GLU A O 1
ATOM 821 N N . SER A 1 105 ? -21.887 -7.157 28.244 1.00 84.44 105 SER A N 1
ATOM 822 C CA . SER A 1 105 ? -22.004 -6.641 26.875 1.00 84.44 105 SER A CA 1
ATOM 823 C C . SER A 1 105 ? -21.304 -5.289 26.680 1.00 84.44 105 SER A C 1
ATOM 825 O O . SER A 1 105 ? -21.564 -4.610 25.689 1.00 84.44 105 SER A O 1
ATOM 827 N N . LEU A 1 106 ? -20.419 -4.872 27.597 1.00 85.31 106 LEU A N 1
ATOM 828 C CA . LEU A 1 106 ? -19.701 -3.595 27.472 1.00 85.31 106 LEU A CA 1
ATOM 829 C C . LEU A 1 106 ? -18.896 -3.525 26.174 1.00 85.31 106 LEU A C 1
ATOM 831 O O . LEU A 1 106 ? -18.995 -2.533 25.460 1.00 85.31 106 LEU A O 1
ATOM 835 N N . GLY A 1 107 ? -18.187 -4.598 25.810 1.00 83.69 107 GLY A N 1
ATOM 836 C CA . GLY A 1 107 ? -17.451 -4.663 24.546 1.00 83.69 107 GLY A CA 1
ATOM 837 C C . GLY A 1 107 ? -18.314 -4.316 23.325 1.00 83.69 107 GLY A C 1
ATOM 838 O O . GLY A 1 107 ? -17.880 -3.531 22.481 1.00 83.69 107 GLY A O 1
ATOM 839 N N . PHE A 1 108 ? -19.557 -4.810 23.288 1.00 85.88 108 PHE A N 1
ATOM 840 C CA . PHE A 1 108 ? -20.541 -4.481 22.255 1.00 85.88 108 PHE A CA 1
ATOM 841 C C . PHE A 1 108 ? -20.971 -3.009 22.309 1.00 85.88 108 PHE A C 1
ATOM 843 O O . PHE A 1 108 ? -20.914 -2.319 21.291 1.00 85.88 108 PHE A O 1
ATOM 850 N N . ILE A 1 109 ? -21.337 -2.506 23.492 1.00 88.38 109 ILE A N 1
ATOM 851 C CA . ILE A 1 109 ? -21.798 -1.121 23.687 1.00 88.38 109 ILE A CA 1
ATOM 852 C C . ILE A 1 109 ? -20.731 -0.115 23.237 1.00 88.38 109 ILE A C 1
ATOM 854 O O . ILE A 1 109 ? -21.049 0.832 22.520 1.00 88.38 109 ILE A O 1
ATOM 858 N N . PHE A 1 110 ? -19.469 -0.331 23.607 1.00 89.06 110 PHE A N 1
ATOM 859 C CA . PHE A 1 110 ? -18.368 0.542 23.201 1.00 89.06 110 PHE A CA 1
ATOM 860 C C . PHE A 1 110 ? -18.039 0.405 21.706 1.00 89.06 110 PHE A C 1
ATOM 862 O O . PHE A 1 110 ? -17.727 1.405 21.067 1.00 89.06 110 PHE A O 1
ATOM 869 N N . SER A 1 111 ? -18.181 -0.792 21.117 1.00 85.25 111 SER A N 1
ATOM 870 C CA . SER A 1 111 ? -17.946 -1.002 19.676 1.00 85.25 111 SER A CA 1
ATOM 871 C C . SER A 1 111 ? -18.967 -0.320 18.760 1.00 85.25 111 SER A C 1
ATOM 873 O O . SER A 1 111 ? -18.652 -0.010 17.611 1.00 85.25 111 SER A O 1
ATOM 875 N N . ARG A 1 112 ? -20.189 -0.088 19.263 1.00 86.81 112 ARG A N 1
ATOM 876 C CA . ARG A 1 112 ? -21.284 0.581 18.543 1.00 86.81 112 ARG A CA 1
ATOM 877 C C . ARG A 1 112 ? -21.323 2.097 18.768 1.00 86.81 112 ARG A C 1
ATOM 879 O O . ARG A 1 112 ? -22.108 2.776 18.111 1.00 86.81 112 ARG A O 1
ATOM 886 N N . ALA A 1 113 ? -20.504 2.629 19.677 1.00 88.50 113 ALA A N 1
ATOM 887 C CA . ALA A 1 113 ? -20.420 4.064 19.918 1.00 88.50 113 ALA A CA 1
ATOM 888 C C . ALA A 1 113 ? -19.734 4.786 18.744 1.00 88.50 113 ALA A C 1
ATOM 890 O O . ALA A 1 113 ? -18.769 4.287 18.170 1.00 88.50 113 ALA A O 1
ATOM 891 N N . GLU A 1 114 ? -20.191 6.001 18.430 1.00 90.50 114 GLU A N 1
ATOM 892 C CA . GLU A 1 114 ? -19.559 6.886 17.436 1.00 90.50 114 GLU A CA 1
ATOM 893 C C . GLU A 1 114 ? -18.131 7.257 17.862 1.00 90.50 114 GLU A C 1
ATOM 895 O O . GLU A 1 114 ? -17.224 7.369 17.037 1.00 90.50 114 GLU A O 1
ATOM 900 N N . ALA A 1 115 ? -17.936 7.443 19.169 1.00 91.19 115 ALA A N 1
ATOM 901 C CA . ALA A 1 115 ? -16.638 7.686 19.770 1.00 91.19 115 ALA A CA 1
ATOM 902 C C . ALA A 1 115 ? -16.611 7.247 21.237 1.00 91.19 115 ALA A C 1
ATOM 904 O O . ALA A 1 115 ? -17.629 7.269 21.937 1.00 91.19 115 ALA A O 1
ATOM 905 N N . VAL A 1 116 ? -15.413 6.924 21.718 1.00 92.88 116 VAL A N 1
ATOM 906 C CA . VAL A 1 116 ? -15.133 6.694 23.136 1.00 92.88 116 VAL A CA 1
ATOM 907 C C . VAL A 1 116 ? -14.337 7.870 23.681 1.00 92.88 116 VAL A C 1
ATOM 909 O O . VAL A 1 116 ? -13.236 8.170 23.221 1.00 92.88 116 VAL A O 1
ATOM 912 N N . VAL A 1 117 ? -14.896 8.555 24.671 1.00 93.94 117 VAL A N 1
ATOM 913 C CA . VAL A 1 117 ? -14.250 9.673 25.353 1.00 93.94 117 VAL A CA 1
ATOM 914 C C . VAL A 1 117 ? -13.627 9.157 26.642 1.00 93.94 117 VAL A C 1
ATOM 916 O O . VAL A 1 117 ? -14.316 8.817 27.604 1.00 93.94 117 VAL A O 1
ATOM 919 N N . VAL A 1 118 ? -12.303 9.085 26.635 1.00 93.44 118 VAL A N 1
ATOM 920 C CA . VAL A 1 118 ? -11.458 8.678 27.748 1.00 93.44 118 VAL A CA 1
ATOM 921 C C . VAL A 1 118 ? -11.125 9.893 28.597 1.00 93.44 118 VAL A C 1
ATOM 923 O O . VAL A 1 118 ? -10.541 10.866 28.113 1.00 93.44 118 VAL A O 1
ATOM 926 N N . VAL A 1 119 ? -11.464 9.827 29.880 1.00 92.12 119 VAL A N 1
ATOM 927 C CA . VAL A 1 119 ? -11.174 10.899 30.835 1.00 92.12 119 VAL A CA 1
ATOM 928 C C . VAL A 1 119 ? -9.986 10.503 31.707 1.00 92.12 119 VAL A C 1
ATOM 930 O O . VAL A 1 119 ? -10.133 9.775 32.691 1.00 92.12 119 VAL A O 1
ATOM 933 N N . LEU A 1 120 ? -8.806 10.997 31.330 1.00 92.06 120 LEU A N 1
ATOM 934 C CA . LEU A 1 120 ? -7.552 10.799 32.057 1.00 92.06 120 LEU A CA 1
ATOM 935 C C . LEU A 1 120 ? -7.406 11.805 33.207 1.00 92.06 120 LEU A C 1
ATOM 937 O O . LEU A 1 120 ? -8.144 12.795 33.311 1.00 92.06 120 LEU A O 1
ATOM 941 N N . SER A 1 121 ? -6.426 11.566 34.079 1.00 90.50 121 SER A N 1
ATOM 942 C CA . SER A 1 121 ? -6.039 12.555 35.084 1.00 90.50 121 SER A CA 1
ATOM 943 C C . SER A 1 121 ? -5.544 13.859 34.425 1.00 90.50 121 SER A C 1
ATOM 945 O O . SER A 1 121 ? -4.979 13.836 33.322 1.00 90.50 121 SER A O 1
ATOM 947 N N . PRO A 1 122 ? -5.738 15.023 35.074 1.00 88.88 122 PRO A N 1
ATOM 948 C CA . PRO A 1 122 ? -5.170 16.285 34.605 1.00 88.88 122 PRO A CA 1
ATOM 949 C C . PRO A 1 122 ? -3.653 16.212 34.375 1.00 88.88 122 PRO A C 1
ATOM 951 O O . PRO A 1 122 ? -3.150 16.812 33.427 1.00 88.88 122 PRO A O 1
ATOM 954 N N . GLU A 1 123 ? -2.941 15.449 35.206 1.00 91.31 123 GLU A N 1
ATOM 955 C CA . GLU A 1 123 ? -1.500 15.219 35.120 1.00 91.31 123 GLU A CA 1
ATOM 956 C C . GLU A 1 123 ? -1.118 14.470 33.836 1.00 91.31 123 GLU A C 1
ATOM 958 O O . GLU A 1 123 ? -0.188 14.885 33.147 1.00 91.31 123 GLU A O 1
ATOM 963 N N . SER A 1 124 ? -1.866 13.428 33.460 1.00 92.56 124 SER A N 1
ATOM 964 C CA . SER A 1 124 ? -1.653 12.682 32.212 1.00 92.56 124 SER A CA 1
ATOM 965 C C . SER A 1 124 ? -1.918 13.519 30.965 1.00 92.56 124 SER A C 1
ATOM 967 O O . SER A 1 124 ? -1.147 13.471 30.009 1.00 92.56 124 SER A O 1
ATOM 969 N N . ILE A 1 125 ? -2.978 14.332 30.961 1.00 90.88 125 ILE A N 1
ATOM 970 C CA . ILE A 1 125 ? -3.266 15.234 29.833 1.00 90.88 125 ILE A CA 1
ATOM 971 C C . ILE A 1 125 ? -2.189 16.316 29.711 1.00 90.88 125 ILE A C 1
ATOM 973 O O . ILE A 1 125 ? -1.749 16.621 28.602 1.00 90.88 125 ILE A O 1
ATOM 977 N N . ALA A 1 126 ? -1.706 16.849 30.836 1.00 90.38 126 ALA A N 1
ATOM 978 C CA . ALA A 1 126 ? -0.568 17.762 30.844 1.00 90.38 126 ALA A CA 1
ATOM 979 C C . ALA A 1 126 ? 0.724 17.080 30.363 1.00 90.38 126 ALA A C 1
ATOM 981 O O . ALA A 1 126 ? 1.513 17.704 29.655 1.00 90.38 126 ALA A O 1
ATOM 982 N N . ALA A 1 127 ? 0.930 15.802 30.695 1.00 92.88 127 ALA A N 1
ATOM 983 C CA . ALA A 1 127 ? 2.058 15.013 30.213 1.00 92.88 127 ALA A CA 1
ATOM 984 C C . ALA A 1 127 ? 2.007 14.806 28.692 1.00 92.88 127 ALA A C 1
ATOM 986 O O . ALA A 1 127 ? 3.009 15.046 28.024 1.00 92.88 127 ALA A O 1
ATOM 987 N N . ILE A 1 128 ? 0.849 14.443 28.129 1.00 92.62 128 ILE A N 1
ATOM 988 C CA . ILE A 1 128 ? 0.667 14.291 26.673 1.00 92.62 128 ILE A CA 1
ATOM 989 C C . ILE A 1 128 ? 0.914 15.624 25.956 1.00 92.62 128 ILE A C 1
ATOM 991 O O . ILE A 1 128 ? 1.621 15.665 24.947 1.00 92.62 128 ILE A O 1
ATOM 995 N N . GLU A 1 129 ? 0.397 16.730 26.496 1.00 91.25 129 GLU A N 1
ATOM 996 C CA . GLU A 1 129 ? 0.640 18.065 25.940 1.00 91.25 129 GLU A CA 1
ATOM 997 C C . GLU A 1 129 ? 2.123 18.456 26.016 1.00 91.25 129 GLU A C 1
ATOM 999 O O . GLU A 1 129 ? 2.685 18.977 25.051 1.00 91.25 129 GLU A O 1
ATOM 1004 N N . TYR A 1 130 ? 2.790 18.148 27.131 1.00 91.94 130 TYR A N 1
ATOM 1005 C CA . TYR A 1 130 ? 4.229 18.350 27.270 1.00 91.94 130 TYR A CA 1
ATOM 1006 C C . TYR A 1 130 ? 5.005 17.547 26.225 1.00 91.94 130 TYR A C 1
ATOM 1008 O O . TYR A 1 130 ? 5.861 18.110 25.546 1.00 91.94 130 TYR A O 1
ATOM 1016 N N . MET A 1 131 ? 4.692 16.258 26.053 1.00 93.19 131 MET A N 1
ATOM 1017 C CA . MET A 1 131 ? 5.320 15.403 25.042 1.00 93.19 131 MET A CA 1
ATOM 1018 C C . MET A 1 131 ? 5.121 15.982 23.638 1.00 93.19 131 MET A C 1
ATOM 1020 O O . MET A 1 131 ? 6.081 16.079 22.878 1.00 93.19 131 MET A O 1
ATOM 1024 N N . ARG A 1 132 ? 3.914 16.456 23.304 1.00 91.19 132 ARG A N 1
ATOM 1025 C CA . ARG A 1 132 ? 3.624 17.111 22.018 1.00 91.19 132 ARG A CA 1
ATOM 1026 C C . ARG A 1 132 ? 4.526 18.317 21.768 1.00 91.19 132 ARG A C 1
ATOM 1028 O O . ARG A 1 132 ? 5.123 18.429 20.697 1.00 91.19 132 ARG A O 1
ATOM 1035 N N . VAL A 1 133 ? 4.618 19.222 22.743 1.00 90.12 133 VAL A N 1
ATOM 1036 C CA . VAL A 1 133 ? 5.445 20.433 22.640 1.00 90.12 133 VAL A CA 1
ATOM 1037 C C . VAL A 1 133 ? 6.927 20.067 22.569 1.00 90.12 133 VAL A C 1
ATOM 1039 O O . VAL A 1 133 ? 7.646 20.593 21.722 1.00 90.12 133 VAL A O 1
ATOM 1042 N N . PHE A 1 134 ? 7.374 19.130 23.405 1.00 89.25 134 PHE A N 1
ATOM 1043 C CA . PHE A 1 134 ? 8.751 18.646 23.443 1.00 89.25 134 PHE A CA 1
ATOM 1044 C C . PHE A 1 134 ? 9.179 18.068 22.090 1.00 89.25 134 PHE A C 1
ATOM 1046 O O . PHE A 1 134 ? 10.201 18.479 21.539 1.00 89.25 134 PHE A O 1
ATOM 1053 N N . MET A 1 135 ? 8.353 17.203 21.495 1.00 86.44 135 MET A N 1
ATOM 1054 C CA . MET A 1 135 ? 8.622 16.571 20.200 1.00 86.44 135 MET A CA 1
ATOM 1055 C C . MET A 1 135 ? 8.613 17.552 19.018 1.00 86.44 135 MET A C 1
ATOM 1057 O O . MET A 1 135 ? 9.179 17.253 17.966 1.00 86.44 135 MET A O 1
ATOM 1061 N N . ALA A 1 136 ? 8.003 18.730 19.175 1.00 84.38 136 ALA A N 1
ATOM 1062 C CA . ALA A 1 136 ? 8.022 19.785 18.165 1.00 84.38 136 ALA A CA 1
ATOM 1063 C C . ALA A 1 136 ? 9.326 20.614 18.166 1.00 84.38 136 ALA A C 1
ATOM 1065 O O . ALA A 1 136 ? 9.583 21.348 17.207 1.00 84.38 136 ALA A O 1
ATOM 1066 N N . THR A 1 137 ? 10.165 20.510 19.204 1.00 79.12 137 THR A N 1
ATOM 1067 C CA . THR A 1 137 ? 11.429 21.260 19.294 1.00 79.12 137 THR A CA 1
ATOM 1068 C C . THR A 1 137 ? 12.544 20.639 18.434 1.00 79.12 137 THR A C 1
ATOM 1070 O O . THR A 1 137 ? 12.641 19.424 18.275 1.00 79.12 137 THR A O 1
ATOM 1073 N N . LYS A 1 138 ? 13.401 21.479 17.831 1.00 67.50 138 LYS A N 1
ATOM 1074 C CA . LYS A 1 138 ? 14.614 21.063 17.094 1.00 67.50 138 LYS A CA 1
ATOM 1075 C C . LYS A 1 138 ? 15.820 21.872 17.585 1.00 67.50 138 LYS A C 1
ATOM 1077 O O . LYS A 1 138 ? 15.646 23.078 17.776 1.00 67.50 138 LYS A O 1
ATOM 1082 N N . PRO A 1 139 ? 17.037 21.288 17.691 1.00 68.50 139 PRO A N 1
ATOM 1083 C CA . PRO A 1 139 ? 17.459 19.909 17.361 1.00 68.50 139 PRO A CA 1
ATOM 1084 C C . PRO A 1 139 ? 17.215 18.874 18.487 1.00 68.50 139 PRO A C 1
ATOM 1086 O O . PRO A 1 139 ? 16.703 19.235 19.539 1.00 68.50 139 PRO A O 1
ATOM 1089 N N . ARG A 1 140 ? 17.557 17.587 18.246 1.00 68.50 140 ARG A N 1
ATOM 1090 C CA . ARG A 1 140 ? 17.358 16.460 19.191 1.00 68.50 140 ARG A CA 1
ATOM 1091 C C . ARG A 1 140 ? 17.848 16.813 20.613 1.00 68.50 140 ARG A C 1
ATOM 1093 O O . ARG A 1 140 ? 18.975 17.300 20.735 1.00 68.50 140 ARG A O 1
ATOM 1100 N N . PRO A 1 141 ? 17.048 16.552 21.661 1.00 69.50 141 PRO A N 1
ATOM 1101 C CA . PRO A 1 141 ? 17.389 16.914 23.032 1.00 69.50 141 PRO A CA 1
ATOM 1102 C C . PRO A 1 141 ? 18.492 16.010 23.597 1.00 69.50 141 PRO A C 1
ATOM 1104 O O . PRO A 1 141 ? 18.547 14.820 23.306 1.00 69.50 141 PRO A O 1
ATOM 1107 N N . LEU A 1 142 ? 19.363 16.587 24.431 1.00 75.62 142 LEU A N 1
ATOM 1108 C CA . LEU A 1 142 ? 20.428 15.857 25.135 1.00 75.62 142 LEU A CA 1
ATOM 1109 C C . LEU A 1 142 ? 19.903 15.026 26.319 1.00 75.62 142 LEU A C 1
ATOM 1111 O O . LEU A 1 142 ? 20.604 14.139 26.789 1.00 75.62 142 LEU A O 1
ATOM 1115 N N . VAL A 1 143 ? 18.704 15.344 26.820 1.00 84.00 143 VAL A N 1
ATOM 1116 C CA . VAL A 1 143 ? 18.062 14.695 27.972 1.00 84.00 143 VAL A CA 1
ATOM 1117 C C . VAL A 1 143 ? 16.558 14.613 27.716 1.00 84.00 143 VAL A C 1
ATOM 1119 O O . VAL A 1 143 ? 15.954 15.598 27.289 1.00 84.00 143 VAL A O 1
ATOM 1122 N N . VAL A 1 144 ? 15.953 13.462 28.008 1.00 88.19 144 VAL A N 1
ATOM 1123 C CA . VAL A 1 144 ? 14.501 13.242 27.947 1.00 88.19 144 VAL A CA 1
ATOM 1124 C C . VAL A 1 144 ? 13.995 13.040 29.381 1.00 88.19 144 VAL A C 1
ATOM 1126 O O . VAL A 1 144 ? 14.419 12.089 30.040 1.00 88.19 144 VAL A O 1
ATOM 1129 N N . PRO A 1 145 ? 13.144 13.943 29.903 1.00 90.88 145 PRO A N 1
ATOM 1130 C CA . PRO A 1 145 ? 12.635 13.845 31.270 1.00 90.88 145 PRO A CA 1
ATOM 1131 C C . PRO A 1 145 ? 11.811 12.582 31.562 1.00 90.88 145 PRO A C 1
ATOM 1133 O O . PRO A 1 145 ? 11.090 12.058 30.724 1.00 90.88 145 PRO A O 1
ATOM 1136 N N . ASP A 1 146 ? 11.858 12.132 32.812 1.00 91.75 146 ASP A N 1
ATOM 1137 C CA . ASP A 1 146 ? 11.052 11.008 33.303 1.00 91.75 146 ASP A CA 1
ATOM 1138 C C . ASP A 1 146 ? 9.623 11.419 33.705 1.00 91.75 146 ASP A C 1
ATOM 1140 O O . ASP A 1 146 ? 8.711 10.594 33.746 1.00 91.75 146 ASP A O 1
ATOM 1144 N N . THR A 1 147 ? 9.413 12.703 34.009 1.00 94.50 147 THR A N 1
ATOM 1145 C CA . THR A 1 147 ? 8.175 13.195 34.629 1.00 94.50 147 THR A CA 1
ATOM 1146 C C . THR A 1 147 ? 6.904 12.945 33.809 1.00 94.50 147 THR A C 1
ATOM 1148 O O . THR A 1 147 ? 5.909 12.561 34.426 1.00 94.50 147 THR A O 1
ATOM 1151 N N . PRO A 1 148 ? 6.878 13.081 32.463 1.00 94.44 148 PRO A N 1
ATOM 1152 C CA . PRO A 1 148 ? 5.664 12.803 31.696 1.00 94.44 148 PRO A CA 1
ATOM 1153 C C . PRO A 1 148 ? 5.311 11.309 31.683 1.00 94.44 148 PRO A C 1
ATOM 1155 O O . PRO A 1 148 ? 4.138 10.955 31.734 1.00 94.44 148 PRO A O 1
ATOM 1158 N N . LEU A 1 149 ? 6.317 10.430 31.666 1.00 93.88 149 LEU A N 1
ATOM 1159 C CA . LEU A 1 149 ? 6.116 8.979 31.706 1.00 93.88 149 LEU A CA 1
ATOM 1160 C C . LEU A 1 149 ? 5.613 8.530 33.075 1.00 93.88 149 LEU A C 1
ATOM 1162 O O . LEU A 1 149 ? 4.666 7.755 33.146 1.00 93.88 149 LEU A O 1
ATOM 1166 N N . ALA A 1 150 ? 6.181 9.076 34.153 1.00 94.69 150 ALA A N 1
ATOM 1167 C CA . ALA A 1 150 ? 5.723 8.804 35.512 1.00 94.69 150 ALA A CA 1
ATOM 1168 C C . ALA A 1 150 ? 4.258 9.229 35.734 1.00 94.69 150 ALA A C 1
ATOM 1170 O O . ALA A 1 150 ? 3.529 8.548 36.451 1.00 94.69 150 ALA A O 1
ATOM 1171 N N . ALA A 1 151 ? 3.815 10.324 35.104 1.00 94.75 151 ALA A N 1
ATOM 1172 C CA . ALA A 1 151 ? 2.419 10.758 35.158 1.00 94.75 151 ALA A CA 1
ATOM 1173 C C . ALA A 1 151 ? 1.477 9.763 34.458 1.00 94.75 151 ALA A C 1
ATOM 1175 O O . ALA A 1 151 ? 0.486 9.353 35.058 1.00 94.75 151 ALA A O 1
ATOM 1176 N N . LEU A 1 152 ? 1.819 9.321 33.239 1.00 94.00 152 LEU A N 1
ATOM 1177 C CA . LEU A 1 152 ? 1.046 8.295 32.526 1.00 94.00 152 LEU A CA 1
ATOM 1178 C C . LEU A 1 152 ? 1.038 6.956 33.278 1.00 94.00 152 LEU A C 1
ATOM 1180 O O . LEU A 1 152 ? 0.010 6.291 33.354 1.00 94.00 152 LEU A O 1
ATOM 1184 N N . ASP A 1 153 ? 2.168 6.568 33.867 1.00 93.69 153 ASP A N 1
ATOM 1185 C CA . ASP A 1 153 ? 2.295 5.304 34.594 1.00 93.69 153 ASP A CA 1
ATOM 1186 C C . ASP A 1 153 ? 1.479 5.275 35.898 1.00 93.69 153 ASP A C 1
ATOM 1188 O O . ASP A 1 153 ? 0.977 4.228 36.316 1.00 93.69 153 ASP A O 1
ATOM 1192 N N . ALA A 1 154 ? 1.314 6.437 36.534 1.00 93.31 154 ALA A N 1
ATOM 1193 C CA . ALA A 1 154 ? 0.531 6.596 37.753 1.00 93.31 154 ALA A CA 1
ATOM 1194 C C . ALA A 1 154 ? -0.987 6.673 37.505 1.00 93.31 154 ALA A C 1
ATOM 1196 O O . ALA A 1 154 ? -1.755 6.528 38.460 1.00 93.31 154 ALA A O 1
ATOM 1197 N N . ASP A 1 155 ? -1.432 6.887 36.263 1.00 92.88 155 ASP A N 1
ATOM 1198 C CA . ASP A 1 155 ? -2.838 7.128 35.944 1.00 92.88 155 ASP A CA 1
ATOM 1199 C C . ASP A 1 155 ? -3.708 5.886 36.177 1.00 92.88 155 ASP A C 1
ATOM 1201 O O . ASP A 1 155 ? -3.547 4.848 35.534 1.00 92.88 155 ASP A O 1
ATOM 1205 N N . GLU A 1 156 ? -4.681 5.984 37.083 1.00 90.44 156 GLU A N 1
ATOM 1206 C CA . GLU A 1 156 ? -5.552 4.858 37.438 1.00 90.44 156 GLU A CA 1
ATOM 1207 C C . G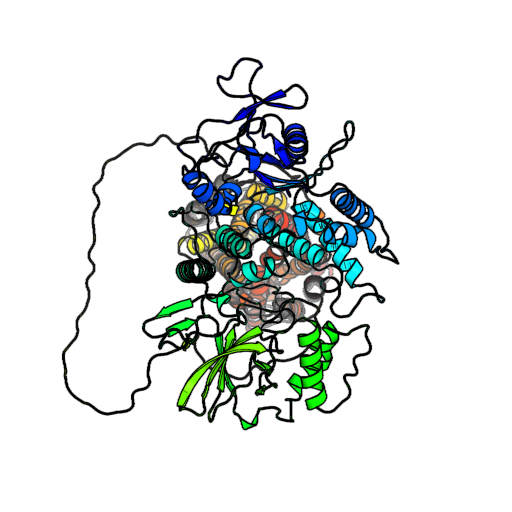LU A 1 156 ? -6.308 4.274 36.235 1.00 90.44 156 GLU A C 1
ATOM 1209 O O . GLU A 1 156 ? -6.566 3.068 36.200 1.00 90.44 156 GLU A O 1
ATOM 1214 N N . TRP A 1 157 ? -6.646 5.102 35.240 1.00 91.56 157 TRP A N 1
ATOM 1215 C CA . TRP A 1 157 ? -7.333 4.656 34.031 1.00 91.56 157 TRP A CA 1
ATOM 1216 C C . TRP A 1 157 ? -6.432 3.774 33.179 1.00 91.56 157 TRP A C 1
ATOM 1218 O O . TRP A 1 157 ? -6.813 2.662 32.802 1.00 91.56 157 TRP A O 1
ATOM 1228 N N . ILE A 1 158 ? -5.196 4.217 32.958 1.00 90.81 158 ILE A N 1
ATOM 1229 C CA . ILE A 1 158 ? -4.204 3.458 32.196 1.00 90.81 158 ILE A CA 1
ATOM 1230 C C . ILE A 1 158 ? -3.937 2.101 32.865 1.00 90.81 158 ILE A C 1
ATOM 1232 O O . ILE A 1 158 ? -3.799 1.081 32.187 1.00 90.81 158 ILE A O 1
ATOM 1236 N N . ARG A 1 159 ? -3.937 2.068 34.201 1.00 89.94 159 ARG A N 1
ATOM 1237 C CA . ARG A 1 159 ? -3.679 0.857 34.989 1.00 89.94 159 ARG A CA 1
ATOM 1238 C C . ARG A 1 159 ? -4.842 -0.128 35.012 1.00 89.94 159 ARG A C 1
ATOM 1240 O O . ARG A 1 159 ? -4.605 -1.298 35.279 1.00 89.94 159 ARG A O 1
ATOM 1247 N N . SER A 1 160 ? -6.077 0.302 34.788 1.00 88.31 160 SER A N 1
ATOM 1248 C CA . SER A 1 160 ? -7.269 -0.531 34.984 1.00 88.31 160 SER A CA 1
ATOM 1249 C C . SER A 1 160 ? -7.429 -1.623 33.914 1.00 88.31 160 SER A C 1
ATOM 1251 O O . SER A 1 160 ? -7.062 -1.444 32.755 1.00 88.31 160 SER A O 1
ATOM 1253 N N . VAL A 1 161 ? -8.003 -2.772 34.297 1.00 84.25 161 VAL A N 1
ATOM 1254 C CA . VAL A 1 161 ? -8.395 -3.844 33.358 1.00 84.25 161 VAL A CA 1
ATOM 1255 C C . VAL A 1 161 ? -9.586 -3.464 32.480 1.00 84.25 161 VAL A C 1
ATOM 1257 O O . VAL A 1 161 ? -9.604 -3.809 31.303 1.00 84.25 161 VAL A O 1
ATOM 1260 N N . TRP A 1 162 ? -10.560 -2.735 33.034 1.00 80.81 162 TRP A N 1
ATOM 1261 C CA . TRP A 1 162 ? -11.806 -2.389 32.340 1.00 80.81 162 TRP A CA 1
ATOM 1262 C C . TRP A 1 162 ? -11.552 -1.519 31.115 1.00 80.81 162 TRP A C 1
ATOM 1264 O O . TRP A 1 162 ? -12.209 -1.658 30.089 1.00 80.81 162 TRP A O 1
ATOM 1274 N N . THR A 1 163 ? -10.526 -0.682 31.192 1.00 79.88 163 THR A N 1
ATOM 1275 C CA . THR A 1 163 ? -10.237 0.325 30.177 1.00 79.88 163 THR A CA 1
ATOM 1276 C C . THR A 1 163 ? -9.778 -0.283 28.862 1.00 79.88 163 THR A C 1
ATOM 1278 O O . THR A 1 163 ? -10.000 0.319 27.813 1.00 79.88 163 THR A O 1
ATOM 1281 N N . TYR A 1 164 ? -9.229 -1.506 28.883 1.00 83.00 164 TYR A N 1
ATOM 1282 C CA . TYR A 1 164 ? -8.840 -2.206 27.661 1.00 83.00 164 TYR A CA 1
ATOM 1283 C C . TYR A 1 164 ? -10.056 -2.518 26.783 1.00 83.00 164 TYR A C 1
ATOM 1285 O O . TYR A 1 164 ? -10.075 -2.098 25.634 1.00 83.00 164 TYR A O 1
ATOM 1293 N N . GLN A 1 165 ? -11.105 -3.167 27.304 1.00 82.38 165 GLN A N 1
ATOM 1294 C CA . GLN A 1 165 ? -12.291 -3.476 26.483 1.00 82.38 165 GLN A CA 1
ATOM 1295 C C . GLN A 1 165 ? -13.068 -2.227 26.053 1.00 82.38 165 GLN A C 1
ATOM 1297 O O . GLN A 1 165 ? -13.665 -2.210 24.981 1.00 82.38 165 GLN A O 1
ATOM 1302 N N . GLU A 1 166 ? -13.042 -1.181 26.880 1.00 84.81 166 GLU A N 1
ATOM 1303 C CA . GLU A 1 166 ? -13.739 0.078 26.619 1.00 84.81 166 GLU A CA 1
ATOM 1304 C C . GLU A 1 166 ? -13.104 0.843 25.452 1.00 84.81 166 GLU A C 1
ATOM 1306 O O . GLU A 1 166 ? -13.795 1.536 24.715 1.00 84.81 166 GLU A O 1
ATOM 1311 N N . THR A 1 167 ? -11.795 0.700 25.234 1.00 79.88 167 THR A N 1
ATOM 1312 C CA . THR A 1 167 ? -11.089 1.456 24.188 1.00 79.88 167 THR A CA 1
ATOM 1313 C C . THR A 1 167 ? -10.579 0.611 23.042 1.00 79.88 167 THR A C 1
ATOM 1315 O O . THR A 1 167 ? -10.689 1.055 21.906 1.00 79.88 167 THR A O 1
ATOM 1318 N N . ALA A 1 168 ? -10.121 -0.622 23.270 1.00 74.94 168 ALA A N 1
ATOM 1319 C CA . ALA A 1 168 ? -9.669 -1.512 22.195 1.00 74.94 168 ALA A CA 1
ATOM 1320 C C . ALA A 1 168 ? -10.757 -1.726 21.127 1.00 74.94 168 ALA A C 1
ATOM 1322 O O . ALA A 1 168 ? -10.461 -1.983 19.958 1.00 74.94 168 ALA A O 1
ATOM 1323 N N . ASN A 1 169 ? -12.019 -1.583 21.519 1.00 75.06 169 ASN A N 1
ATOM 1324 C CA . ASN A 1 169 ? -13.181 -1.783 20.668 1.00 75.06 169 ASN A CA 1
ATOM 1325 C C . ASN A 1 169 ? -13.697 -0.507 19.990 1.00 75.06 169 ASN A C 1
ATOM 1327 O O . ASN A 1 169 ? -14.617 -0.583 19.182 1.00 75.06 169 ASN A O 1
ATOM 1331 N N . SER A 1 170 ? -13.127 0.646 20.330 1.00 80.19 170 SER A N 1
ATOM 1332 C CA . SER A 1 170 ? -13.562 1.956 19.860 1.00 80.19 170 SER A CA 1
ATOM 1333 C C . SER A 1 170 ? -13.236 2.181 18.383 1.00 80.19 170 SER A C 1
ATOM 1335 O O . SER A 1 170 ? -12.139 1.857 17.929 1.00 80.19 170 SER A O 1
ATOM 1337 N N . GLN A 1 171 ? -14.159 2.816 17.654 1.00 78.62 171 GLN A N 1
ATOM 1338 C CA . GLN A 1 171 ? -13.910 3.320 16.297 1.00 78.62 171 GLN A CA 1
ATOM 1339 C C . GLN A 1 171 ? -13.008 4.563 16.314 1.00 78.62 171 GLN A C 1
ATOM 1341 O O . GLN A 1 171 ? -12.128 4.731 15.470 1.00 78.62 171 GLN A O 1
ATOM 1346 N N . VAL A 1 172 ? -13.222 5.450 17.291 1.00 85.94 172 VAL A N 1
ATOM 1347 C CA . VAL A 1 172 ? -12.465 6.691 17.488 1.00 85.94 172 VAL A CA 1
ATOM 1348 C C . VAL A 1 172 ? -12.385 6.989 18.977 1.00 85.94 172 VAL A C 1
ATOM 1350 O O . VAL A 1 172 ? -13.418 7.102 19.638 1.00 85.94 172 VAL A O 1
ATOM 1353 N N . SER A 1 173 ? -11.176 7.185 19.504 1.00 89.81 173 SER A N 1
ATOM 1354 C CA . SER A 1 173 ? -10.997 7.572 20.908 1.00 89.81 173 SER A CA 1
ATOM 1355 C C . SER A 1 173 ? -10.510 9.012 21.069 1.00 89.81 173 SER A C 1
ATOM 1357 O O . SER A 1 173 ? -9.626 9.480 20.344 1.00 89.81 173 SER A O 1
ATOM 1359 N N . TRP A 1 174 ? -11.081 9.708 22.051 1.00 92.38 174 TRP A N 1
ATOM 1360 C CA . TRP A 1 174 ? -10.682 11.048 22.478 1.00 92.38 174 TRP A CA 1
ATOM 1361 C C . TRP A 1 174 ? -10.182 11.009 23.914 1.00 92.38 174 TRP A C 1
ATOM 1363 O O . TRP A 1 174 ? -10.864 10.479 24.780 1.00 92.38 174 TRP A O 1
ATOM 1373 N N . PHE A 1 175 ? -9.032 11.615 24.181 1.00 91.69 175 PHE A N 1
ATOM 1374 C CA . PHE A 1 175 ? -8.454 11.751 25.512 1.00 91.69 175 PHE A CA 1
ATOM 1375 C C . PHE A 1 175 ? -8.649 13.180 26.008 1.00 91.69 175 PHE A C 1
ATOM 1377 O O . PHE A 1 175 ? -8.139 14.123 25.398 1.00 91.69 175 PHE A O 1
ATOM 1384 N N . ILE A 1 176 ? -9.382 13.332 27.107 1.00 91.69 176 ILE A N 1
ATOM 1385 C CA . ILE A 1 176 ? -9.653 14.615 27.767 1.00 91.69 176 ILE A CA 1
ATOM 1386 C C . ILE A 1 176 ? -9.334 14.522 29.264 1.00 91.69 176 ILE A C 1
ATOM 1388 O O . ILE A 1 176 ? -9.114 13.434 29.795 1.00 91.69 176 ILE A O 1
ATOM 1392 N N . SER A 1 177 ? -9.349 15.656 29.965 1.00 89.50 177 SER A N 1
ATOM 1393 C CA . SER A 1 177 ? -9.331 15.703 31.433 1.00 89.50 177 SER A CA 1
ATOM 1394 C C . SER A 1 177 ? -10.614 16.312 31.991 1.00 89.50 177 SER A C 1
ATOM 1396 O O . SER A 1 177 ? -11.367 17.001 31.297 1.00 89.50 177 SER A O 1
ATOM 1398 N N . GLU A 1 178 ? -10.846 16.096 33.287 1.00 83.19 178 GLU A N 1
ATOM 1399 C CA . GLU A 1 178 ? -11.781 16.906 34.072 1.00 83.19 178 GLU A CA 1
ATOM 1400 C C . GLU A 1 178 ? -11.250 18.355 34.111 1.00 83.19 178 GLU A C 1
ATOM 1402 O O . GLU A 1 178 ? -10.436 18.711 34.963 1.00 83.19 178 GLU A O 1
ATOM 1407 N N . ALA A 1 179 ? -11.641 19.187 33.139 1.00 63.50 179 ALA A N 1
ATOM 1408 C CA . ALA A 1 179 ? -11.183 20.574 33.058 1.00 63.50 179 ALA A CA 1
ATOM 1409 C C . ALA A 1 179 ? -11.532 21.356 34.340 1.00 63.50 179 ALA A C 1
ATOM 1411 O O . ALA A 1 179 ? -12.651 21.257 34.852 1.00 63.50 179 ALA A O 1
ATOM 1412 N N . ARG A 1 180 ? -10.589 22.178 34.830 1.00 56.47 180 ARG A N 1
ATOM 1413 C CA . ARG A 1 180 ? -10.876 23.208 35.843 1.00 56.47 180 ARG A CA 1
ATOM 1414 C C . ARG A 1 180 ? -11.771 24.279 35.213 1.00 56.47 180 ARG A C 1
ATOM 1416 O O . ARG A 1 180 ? -11.559 24.642 34.057 1.00 56.47 180 ARG A O 1
ATOM 1423 N N . GLU A 1 181 ? -12.757 24.772 35.962 1.00 53.19 181 GLU A N 1
ATOM 1424 C CA . GLU A 1 181 ? -13.666 25.833 35.507 1.00 53.19 181 GLU A CA 1
ATOM 1425 C C . GLU A 1 181 ? -12.882 27.001 34.875 1.00 53.19 181 GLU A C 1
ATOM 1427 O O . GLU A 1 181 ? -11.968 27.551 35.491 1.00 53.19 181 GLU A O 1
ATOM 1432 N N . GLY 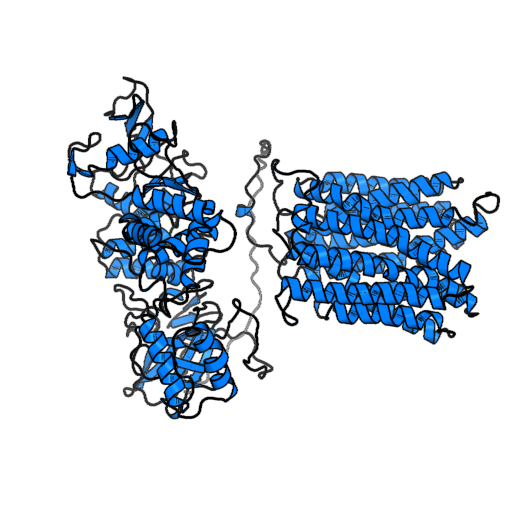A 1 182 ? -13.214 27.351 33.626 1.00 49.31 182 GLY A N 1
ATOM 1433 C CA . GLY A 1 182 ? -12.626 28.483 32.896 1.00 49.31 182 GLY A CA 1
ATOM 1434 C C . GLY A 1 182 ? -11.427 28.184 31.980 1.00 49.31 182 GLY A C 1
ATOM 1435 O O . GLY A 1 182 ? -10.982 29.097 31.287 1.00 49.31 182 GLY A O 1
ATOM 1436 N N . ALA A 1 183 ? -10.910 26.950 31.920 1.00 54.56 183 ALA A N 1
ATOM 1437 C CA . ALA A 1 183 ? -9.855 26.560 30.973 1.00 54.56 183 ALA A CA 1
ATOM 1438 C C . ALA A 1 183 ? -10.426 25.820 29.747 1.00 54.56 183 ALA A C 1
ATOM 1440 O O . ALA A 1 183 ? -11.332 24.998 29.882 1.00 54.56 183 ALA A O 1
ATOM 1441 N N . ALA A 1 184 ? -9.878 26.076 28.551 1.00 53.59 184 ALA A N 1
ATOM 1442 C CA . ALA A 1 184 ? -10.204 25.289 27.361 1.00 53.59 184 ALA A CA 1
ATOM 1443 C C . ALA A 1 184 ? -9.824 23.816 27.597 1.00 53.59 184 ALA A C 1
ATOM 1445 O O . ALA A 1 184 ? -8.690 23.523 27.982 1.00 53.59 184 ALA A O 1
ATOM 1446 N N . ALA A 1 185 ? -10.769 22.896 27.392 1.00 62.09 185 ALA A N 1
ATOM 1447 C CA . ALA A 1 185 ? -10.516 21.469 27.547 1.00 62.09 185 ALA A CA 1
ATOM 1448 C C . ALA A 1 185 ? -9.549 21.005 26.448 1.00 62.09 185 ALA A C 1
ATOM 1450 O O . ALA A 1 185 ? -9.884 21.027 25.264 1.00 62.09 185 ALA A O 1
ATOM 1451 N N . LEU A 1 186 ? -8.333 20.611 26.836 1.00 73.75 186 LEU A N 1
ATOM 1452 C CA . LEU A 1 186 ? -7.414 19.926 25.932 1.00 73.75 186 LEU A CA 1
ATOM 1453 C C . LEU A 1 186 ? -8.018 18.563 25.587 1.00 73.75 186 LEU A C 1
ATOM 1455 O O . LEU A 1 186 ? -8.303 17.765 26.481 1.00 73.75 186 LEU A O 1
ATOM 1459 N N . ALA A 1 187 ? -8.214 18.324 24.294 1.00 82.56 187 ALA A N 1
ATOM 1460 C CA . ALA A 1 187 ? -8.724 17.073 23.764 1.00 82.56 187 ALA A CA 1
ATOM 1461 C C . ALA A 1 187 ? -7.759 16.545 22.704 1.00 82.56 187 ALA A C 1
ATOM 1463 O O . ALA A 1 187 ? -7.476 17.223 21.713 1.00 82.56 187 ALA A O 1
ATOM 1464 N N . PHE A 1 188 ? -7.257 15.331 22.908 1.00 85.69 188 PHE A N 1
ATOM 1465 C CA . PHE A 1 188 ? -6.370 14.660 21.965 1.00 85.69 188 PHE A CA 1
ATOM 1466 C C . PHE A 1 188 ? -7.090 13.487 21.326 1.00 85.69 188 PHE A C 1
ATOM 1468 O O . PHE A 1 188 ? -7.612 12.617 22.016 1.00 85.69 188 PHE A O 1
ATOM 1475 N N . ARG A 1 189 ? -7.089 13.439 19.998 1.00 87.12 189 ARG A N 1
ATOM 1476 C CA . ARG A 1 189 ? -7.520 12.252 19.264 1.00 87.12 189 ARG A CA 1
ATOM 1477 C C . ARG A 1 189 ? -6.428 11.182 19.326 1.00 87.12 189 ARG A C 1
ATOM 1479 O O . ARG A 1 189 ? -5.241 11.516 19.337 1.00 87.12 189 ARG A O 1
ATOM 1486 N N . ASP A 1 190 ? -6.828 9.918 19.372 1.00 80.19 190 ASP A N 1
ATOM 1487 C CA . ASP A 1 190 ? -5.943 8.747 19.457 1.00 80.19 190 ASP A CA 1
ATOM 1488 C C . ASP A 1 190 ? -4.747 8.745 18.488 1.00 80.19 190 ASP A C 1
ATOM 1490 O O . ASP A 1 190 ? -3.619 8.504 18.919 1.00 80.19 190 ASP A O 1
ATOM 1494 N N . GLU A 1 191 ? -4.956 9.095 17.219 1.00 77.06 191 GLU A N 1
ATOM 1495 C CA . GLU A 1 191 ? -3.898 9.181 16.196 1.00 77.06 191 GLU A CA 1
ATOM 1496 C C . GLU A 1 191 ? -2.789 10.182 16.557 1.00 77.06 191 GLU A C 1
ATOM 1498 O O . GLU A 1 191 ? -1.601 9.952 16.321 1.00 77.06 191 GLU A O 1
ATOM 1503 N N . HIS A 1 192 ? -3.155 11.295 17.190 1.00 82.62 192 HIS A N 1
ATOM 1504 C CA . HIS A 1 192 ? -2.199 12.303 17.628 1.00 82.62 192 HIS A CA 1
ATOM 1505 C C . HIS A 1 192 ? -1.513 11.885 18.930 1.00 82.62 192 HIS A C 1
ATOM 1507 O O . HIS A 1 192 ? -0.303 12.072 19.064 1.00 82.62 192 HIS A O 1
ATOM 1513 N N . ALA A 1 193 ? -2.258 11.281 19.860 1.00 84.19 193 ALA A N 1
ATOM 1514 C CA . ALA A 1 193 ? -1.712 10.794 21.121 1.00 84.19 193 ALA A CA 1
ATOM 1515 C C . ALA A 1 193 ? -0.598 9.757 20.892 1.00 84.19 193 ALA A C 1
ATOM 1517 O O . ALA A 1 193 ? 0.473 9.900 21.482 1.00 84.19 193 ALA A O 1
ATOM 1518 N N . LEU A 1 194 ? -0.789 8.789 19.981 1.00 85.12 194 LEU A N 1
ATOM 1519 C CA . LEU A 1 194 ? 0.247 7.795 19.666 1.00 85.12 194 LEU A CA 1
ATOM 1520 C C . LEU A 1 194 ? 1.531 8.448 19.149 1.00 85.12 194 LEU A C 1
ATOM 1522 O O . LEU A 1 194 ? 2.623 8.085 19.582 1.00 85.12 194 LEU A O 1
ATOM 1526 N N . ASN A 1 195 ? 1.411 9.410 18.233 1.00 84.12 195 ASN A N 1
ATOM 1527 C CA . ASN A 1 195 ? 2.573 10.055 17.629 1.00 84.12 195 ASN A CA 1
ATOM 1528 C C . ASN A 1 195 ? 3.444 10.764 18.671 1.00 84.12 195 ASN A C 1
ATOM 1530 O O . ASN A 1 195 ? 4.668 10.680 18.602 1.00 84.12 195 ASN A O 1
ATOM 1534 N N . PHE A 1 196 ? 2.834 11.449 19.641 1.00 87.62 196 PHE A N 1
ATOM 1535 C CA . PHE A 1 196 ? 3.586 12.169 20.671 1.00 87.62 196 PHE A CA 1
ATOM 1536 C C . PHE A 1 196 ? 4.127 11.226 21.742 1.00 87.62 196 PHE A C 1
ATOM 1538 O O . PHE A 1 196 ? 5.314 11.291 22.056 1.00 87.62 196 PHE A O 1
ATOM 1545 N N . VAL A 1 197 ? 3.284 10.329 22.259 1.00 89.88 197 VAL A N 1
ATOM 1546 C CA . VAL A 1 197 ? 3.648 9.380 23.319 1.00 89.88 197 VAL A CA 1
ATOM 1547 C C . VAL A 1 197 ? 4.696 8.391 22.809 1.00 89.88 197 VAL A C 1
ATOM 1549 O O . VAL A 1 197 ? 5.778 8.297 23.380 1.00 89.88 197 VAL A O 1
ATOM 1552 N N . GLY A 1 198 ? 4.446 7.736 21.674 1.00 87.62 198 GLY A N 1
ATOM 1553 C CA . GLY A 1 198 ? 5.362 6.748 21.104 1.00 87.62 198 GLY A CA 1
ATOM 1554 C C . GLY A 1 198 ? 6.705 7.342 20.677 1.00 87.62 198 GLY A C 1
ATOM 1555 O O . GLY A 1 198 ? 7.751 6.742 20.913 1.00 87.62 198 GLY A O 1
ATOM 1556 N N . ALA A 1 199 ? 6.721 8.547 20.096 1.00 85.31 199 ALA A N 1
ATOM 1557 C CA . ALA A 1 199 ? 7.982 9.185 19.723 1.00 85.31 199 ALA A CA 1
ATOM 1558 C C . ALA A 1 199 ? 8.790 9.655 20.945 1.00 85.31 199 ALA A C 1
ATOM 1560 O O . ALA A 1 199 ? 10.019 9.573 20.922 1.00 85.31 199 ALA A O 1
ATOM 1561 N N . TYR A 1 200 ? 8.117 10.103 22.011 1.00 90.25 200 TYR A N 1
ATOM 1562 C CA . TYR A 1 200 ? 8.762 10.448 23.277 1.00 90.25 200 TYR A CA 1
ATOM 1563 C C . TYR A 1 200 ? 9.375 9.216 23.953 1.00 90.25 200 TYR A C 1
ATOM 1565 O O . TYR A 1 200 ? 10.532 9.253 24.367 1.00 90.25 200 TYR A O 1
ATOM 1573 N N . MET A 1 201 ? 8.625 8.112 24.008 1.00 88.06 201 MET A N 1
ATOM 1574 C CA . MET A 1 201 ? 9.063 6.835 24.584 1.00 88.06 201 MET A CA 1
ATOM 1575 C C . MET A 1 201 ? 10.267 6.262 23.828 1.00 88.06 201 MET A C 1
ATOM 1577 O O . MET A 1 201 ? 11.265 5.922 24.456 1.00 88.06 201 MET A O 1
ATOM 1581 N N . ASN A 1 202 ? 10.250 6.294 22.490 1.00 85.62 202 ASN A N 1
ATOM 1582 C CA . ASN A 1 202 ? 11.403 5.894 21.676 1.00 85.62 202 ASN A CA 1
ATOM 1583 C C . ASN A 1 202 ? 12.660 6.733 21.978 1.00 85.62 202 ASN A C 1
ATOM 1585 O O . ASN A 1 202 ? 13.747 6.181 22.110 1.00 85.62 202 ASN A O 1
ATOM 1589 N N . GLN A 1 203 ? 12.539 8.062 22.115 1.00 85.88 203 GLN A N 1
ATOM 1590 C CA . GLN A 1 203 ? 13.690 8.905 22.477 1.00 85.88 203 GLN A CA 1
ATOM 1591 C C . GLN A 1 203 ? 14.189 8.643 23.899 1.00 85.88 203 GLN A C 1
ATOM 1593 O O . GLN A 1 203 ? 15.385 8.761 24.152 1.00 85.88 203 GLN A O 1
ATOM 1598 N N . TRP A 1 204 ? 13.291 8.309 24.825 1.00 87.50 204 TRP A N 1
ATOM 1599 C CA . TRP A 1 204 ? 13.661 7.927 26.182 1.00 87.50 204 TRP A CA 1
ATOM 1600 C C . TRP A 1 204 ? 14.448 6.611 26.191 1.00 87.50 204 TRP A C 1
ATOM 1602 O O . TRP A 1 204 ? 15.467 6.527 26.867 1.00 87.50 204 TRP A O 1
ATOM 1612 N N . GLU A 1 205 ? 14.029 5.607 25.413 1.00 79.56 205 GLU A N 1
ATOM 1613 C CA . GLU A 1 205 ? 14.729 4.316 25.306 1.00 79.56 205 GLU A CA 1
ATOM 1614 C C . GLU A 1 205 ? 16.125 4.431 24.676 1.00 79.56 205 GLU A C 1
ATOM 1616 O O . GLU A 1 205 ? 17.008 3.638 24.994 1.00 79.56 205 GLU A O 1
ATOM 1621 N N . GLU A 1 206 ? 16.354 5.427 23.816 1.00 78.94 206 GLU A N 1
ATOM 1622 C CA . GLU A 1 206 ? 17.663 5.689 23.198 1.00 78.94 206 GLU A CA 1
ATOM 1623 C C . GLU A 1 206 ? 18.685 6.339 24.162 1.00 78.94 206 GLU A C 1
ATOM 1625 O O . GLU A 1 206 ? 19.851 6.508 23.792 1.00 78.94 206 GLU A O 1
ATOM 1630 N N . MET A 1 207 ? 18.289 6.714 25.386 1.00 81.44 207 MET A N 1
ATOM 1631 C CA . MET A 1 207 ? 19.170 7.402 26.337 1.00 81.44 207 MET A CA 1
ATOM 1632 C C . MET A 1 207 ? 20.150 6.444 27.046 1.00 81.44 207 MET A C 1
ATOM 1634 O O . MET A 1 207 ? 19.745 5.399 27.558 1.00 81.44 207 MET A O 1
ATOM 1638 N N . PRO A 1 208 ? 21.447 6.803 27.149 1.00 73.06 208 PRO A N 1
ATOM 1639 C CA . PRO A 1 208 ? 22.497 5.898 27.628 1.00 73.06 208 PRO A CA 1
ATOM 1640 C C . PRO A 1 208 ? 22.407 5.533 29.121 1.00 73.06 208 PRO A C 1
ATOM 1642 O O . PRO A 1 208 ? 23.031 4.562 29.545 1.00 73.06 208 PRO A O 1
ATOM 1645 N N . ASP A 1 209 ? 21.664 6.295 29.929 1.00 74.69 209 ASP A N 1
ATOM 1646 C CA . ASP A 1 209 ? 21.444 6.051 31.361 1.00 74.69 209 ASP A CA 1
ATOM 1647 C C . ASP A 1 209 ? 20.244 5.129 31.658 1.00 74.69 209 ASP A C 1
ATOM 1649 O O . ASP A 1 209 ? 20.037 4.749 32.813 1.00 74.69 209 ASP A O 1
ATOM 1653 N N . LYS A 1 210 ? 19.448 4.755 30.647 1.00 74.31 210 LYS A N 1
ATOM 1654 C CA . LYS A 1 210 ? 18.220 3.962 30.826 1.00 74.31 210 LYS A CA 1
ATOM 1655 C C . LYS A 1 210 ? 18.494 2.450 30.751 1.00 74.31 210 LYS A C 1
ATOM 1657 O O . LYS A 1 210 ? 19.445 2.038 30.101 1.00 74.31 210 LYS A O 1
ATOM 1662 N N . PRO A 1 211 ? 17.720 1.595 31.451 1.00 63.22 211 PRO A N 1
ATOM 1663 C CA . PRO A 1 211 ? 18.036 0.166 31.580 1.00 63.22 211 PRO A CA 1
ATOM 1664 C C . PRO A 1 211 ? 17.804 -0.665 30.296 1.00 63.22 211 PRO A C 1
ATOM 1666 O O . PRO A 1 211 ? 16.889 -0.389 29.535 1.00 63.22 211 PRO A O 1
ATOM 1669 N N . VAL A 1 212 ? 18.571 -1.761 30.145 1.00 52.00 212 VAL A N 1
ATOM 1670 C CA . VAL A 1 212 ? 18.590 -2.794 29.063 1.00 52.00 212 VAL A CA 1
ATOM 1671 C C . VAL A 1 212 ? 17.213 -3.218 28.527 1.00 52.00 212 VAL A C 1
ATOM 1673 O O . VAL A 1 212 ? 17.031 -3.384 27.328 1.00 52.00 212 VAL A O 1
ATOM 1676 N N . MET A 1 213 ? 16.253 -3.448 29.423 1.00 57.16 213 MET A N 1
ATOM 1677 C CA . MET A 1 213 ? 14.880 -3.877 29.105 1.00 57.16 213 MET A CA 1
ATOM 1678 C C . MET A 1 213 ? 13.896 -2.734 29.409 1.00 57.16 213 MET A C 1
ATOM 1680 O O . MET A 1 213 ? 12.824 -2.938 29.974 1.00 57.16 213 MET A O 1
ATOM 1684 N N . GLY A 1 214 ? 14.360 -1.510 29.150 1.00 66.62 214 GLY A N 1
ATOM 1685 C CA . GLY A 1 214 ? 13.803 -0.233 29.573 1.00 66.62 214 GLY A CA 1
ATOM 1686 C C . GLY A 1 214 ? 12.378 0.036 29.115 1.00 66.62 214 GLY A C 1
ATOM 1687 O O . GLY A 1 214 ? 11.810 -0.667 28.295 1.00 66.62 214 GLY A O 1
ATOM 1688 N N . MET A 1 215 ? 11.795 1.041 29.760 1.00 74.31 215 MET A N 1
ATOM 1689 C CA . MET A 1 215 ? 10.380 1.395 29.807 1.00 74.31 215 MET A CA 1
ATOM 1690 C C . MET A 1 215 ? 9.493 0.380 30.524 1.00 74.31 215 MET A C 1
ATOM 1692 O O . MET A 1 215 ? 9.058 0.672 31.629 1.00 74.31 215 MET A O 1
ATOM 1696 N N . ARG A 1 216 ? 9.297 -0.840 30.023 1.00 74.31 216 ARG A N 1
ATOM 1697 C CA . ARG A 1 216 ? 8.344 -1.807 30.616 1.00 74.31 216 ARG A CA 1
ATOM 1698 C C . ARG A 1 216 ? 8.661 -2.241 32.057 1.00 74.31 216 ARG A C 1
ATOM 1700 O O . ARG A 1 216 ? 7.778 -2.690 32.790 1.00 74.31 216 ARG A O 1
ATOM 1707 N N . HIS A 1 217 ? 9.919 -2.140 32.483 1.00 74.81 217 HIS A N 1
ATOM 1708 C CA . HIS A 1 217 ? 10.316 -2.378 33.878 1.00 74.81 217 HIS A CA 1
ATOM 1709 C C . HIS A 1 217 ? 10.135 -1.165 34.791 1.00 74.81 217 HIS A C 1
ATOM 1711 O O . HIS A 1 217 ? 9.923 -1.345 35.988 1.00 74.81 217 HIS A O 1
ATOM 1717 N N . VAL A 1 218 ? 10.258 0.041 34.240 1.00 82.25 218 VAL A N 1
ATOM 1718 C CA . VAL A 1 218 ? 10.264 1.299 35.002 1.00 82.25 218 VAL A CA 1
ATOM 1719 C C . VAL A 1 218 ? 8.865 1.916 35.026 1.00 82.25 218 VAL A C 1
ATOM 1721 O O . VAL A 1 218 ? 8.387 2.298 36.086 1.00 82.25 218 VAL A O 1
ATOM 1724 N N . TYR A 1 219 ? 8.210 1.933 33.867 1.00 89.00 219 TYR A N 1
ATOM 1725 C CA . TYR A 1 219 ? 6.873 2.451 33.598 1.00 89.00 219 TYR A CA 1
ATOM 1726 C C . TYR A 1 219 ? 6.022 1.402 32.840 1.00 89.00 219 TYR A C 1
ATOM 1728 O O . TYR A 1 219 ? 5.721 1.571 31.653 1.00 89.00 219 TYR A O 1
ATOM 1736 N N . PRO A 1 220 ? 5.668 0.267 33.481 1.00 84.06 220 PRO A N 1
ATOM 1737 C CA . PRO A 1 220 ? 4.930 -0.829 32.842 1.00 84.06 220 PRO A CA 1
ATOM 1738 C C . PRO A 1 220 ? 3.547 -0.431 32.312 1.00 84.06 220 PRO A C 1
ATOM 1740 O O . PRO A 1 220 ? 3.047 -1.045 31.371 1.00 84.06 220 PRO A O 1
ATOM 1743 N N . TYR A 1 221 ? 2.897 0.549 32.930 1.00 88.69 221 TYR A N 1
ATOM 1744 C CA . TYR A 1 221 ? 1.555 0.978 32.562 1.00 88.69 221 TYR A CA 1
ATOM 1745 C C . TYR A 1 221 ? 1.595 2.012 31.437 1.00 88.69 221 TYR A C 1
ATOM 1747 O O . TYR A 1 221 ? 0.753 1.948 30.545 1.00 88.69 221 TYR A O 1
ATOM 1755 N N . ALA A 1 222 ? 2.600 2.893 31.417 1.00 89.12 222 ALA A N 1
ATOM 1756 C CA . ALA A 1 222 ? 2.844 3.766 30.267 1.00 89.12 222 ALA A CA 1
ATOM 1757 C C . ALA A 1 222 ? 3.171 2.951 28.998 1.00 89.12 222 ALA A C 1
ATOM 1759 O O . ALA A 1 222 ? 2.633 3.242 27.932 1.00 89.12 222 ALA A O 1
ATOM 1760 N N . ASP A 1 223 ? 3.966 1.882 29.127 1.00 84.94 223 ASP A N 1
ATOM 1761 C CA . ASP A 1 223 ? 4.223 0.902 28.055 1.00 84.94 223 ASP A CA 1
ATOM 1762 C C . ASP A 1 223 ? 2.915 0.267 27.545 1.00 84.94 223 ASP A C 1
ATOM 1764 O O . ASP A 1 223 ? 2.592 0.331 26.360 1.00 84.94 223 ASP A O 1
ATOM 1768 N N . ASN A 1 224 ? 2.078 -0.239 28.458 1.00 82.62 224 ASN A N 1
ATOM 1769 C CA . ASN A 1 224 ? 0.758 -0.777 28.109 1.00 82.62 224 ASN A CA 1
ATOM 1770 C C . ASN A 1 224 ? -0.176 0.264 27.460 1.00 82.62 224 ASN A C 1
ATOM 1772 O O . ASN A 1 224 ? -1.069 -0.108 26.696 1.00 82.62 224 ASN A O 1
ATOM 1776 N N . PHE A 1 225 ? -0.020 1.552 27.780 1.00 87.44 225 PHE A N 1
ATOM 1777 C CA . PHE A 1 225 ? -0.777 2.630 27.148 1.00 87.44 225 PHE A CA 1
ATOM 1778 C C . PHE A 1 225 ? -0.338 2.857 25.703 1.00 87.44 225 PHE A C 1
ATOM 1780 O O . PHE A 1 225 ? -1.192 2.990 24.832 1.00 87.44 225 PHE A O 1
ATOM 1787 N N . GLN A 1 226 ? 0.968 2.845 25.429 1.00 85.81 226 GLN A N 1
ATOM 1788 C CA . GLN A 1 226 ? 1.483 2.909 24.061 1.00 85.81 226 GLN A CA 1
ATOM 1789 C C . GLN A 1 226 ? 0.990 1.726 23.225 1.00 85.81 226 GLN A C 1
ATOM 1791 O O . GLN A 1 226 ? 0.537 1.935 22.103 1.00 85.81 226 GLN A O 1
ATOM 1796 N N . GLU A 1 227 ? 1.025 0.510 23.773 1.00 80.12 227 GLU A N 1
ATOM 1797 C CA . GLU A 1 227 ? 0.511 -0.686 23.093 1.00 80.12 227 GLU A CA 1
ATOM 1798 C C . GLU A 1 227 ? -0.999 -0.571 22.826 1.00 80.12 227 GLU A C 1
ATOM 1800 O O . GLU A 1 227 ? -1.457 -0.854 21.724 1.00 80.12 227 GLU A O 1
ATOM 1805 N N . LEU A 1 228 ? -1.780 -0.045 23.777 1.00 82.31 228 LEU A N 1
ATOM 1806 C CA . LEU A 1 228 ? -3.202 0.244 23.557 1.00 82.31 228 LEU A CA 1
ATOM 1807 C C . LEU A 1 228 ? -3.420 1.285 22.441 1.00 82.31 228 LEU A C 1
ATOM 1809 O O . LEU A 1 228 ? -4.330 1.140 21.627 1.00 82.31 228 LEU A O 1
ATOM 1813 N N . LEU A 1 229 ? -2.595 2.333 22.385 1.00 84.25 229 LEU A N 1
ATOM 1814 C CA . LEU A 1 229 ? -2.647 3.336 21.318 1.00 84.25 229 LEU A CA 1
ATOM 1815 C C . LEU A 1 229 ? -2.251 2.743 19.954 1.00 84.25 229 LEU A C 1
ATOM 1817 O O . LEU A 1 229 ? -2.837 3.117 18.941 1.00 84.25 229 LEU A O 1
ATOM 1821 N N . LEU A 1 230 ? -1.302 1.802 19.913 1.00 77.69 230 LEU A N 1
ATOM 1822 C CA . LEU A 1 230 ? -0.947 1.045 18.708 1.00 77.69 230 LEU A CA 1
ATOM 1823 C C . LEU A 1 230 ? -2.104 0.140 18.263 1.00 77.69 230 LEU A C 1
ATOM 1825 O O . LEU A 1 230 ? -2.497 0.182 17.095 1.00 77.69 230 LEU A O 1
ATOM 1829 N N . ASP A 1 231 ? -2.713 -0.596 19.195 1.00 74.75 231 ASP A N 1
ATOM 1830 C CA . ASP A 1 231 ? -3.906 -1.424 18.966 1.00 74.75 231 ASP A CA 1
ATOM 1831 C C . ASP A 1 231 ? -5.084 -0.603 18.415 1.00 74.75 231 ASP A C 1
ATOM 1833 O O . ASP A 1 231 ? -5.881 -1.112 17.618 1.00 74.75 231 ASP A O 1
ATOM 1837 N N . LEU A 1 232 ? -5.195 0.662 18.834 1.00 75.12 232 LEU A N 1
ATOM 1838 C CA . LEU A 1 232 ? -6.177 1.637 18.353 1.00 75.12 232 LEU A CA 1
ATOM 1839 C C . LEU A 1 232 ? -5.875 2.179 16.953 1.00 75.12 232 LEU A C 1
ATOM 1841 O O . LEU A 1 232 ? -6.799 2.668 16.313 1.00 75.12 232 LEU A O 1
ATOM 1845 N N . GLN A 1 233 ? -4.628 2.140 16.472 1.00 71.06 233 GLN A N 1
ATOM 1846 C CA . GLN A 1 233 ? -4.261 2.595 15.121 1.00 71.06 233 GLN A CA 1
ATOM 1847 C C . GLN A 1 233 ? -4.279 1.466 14.088 1.00 71.06 233 GLN A C 1
ATOM 1849 O O . GLN A 1 233 ? -4.557 1.708 12.918 1.00 71.06 233 GLN A O 1
ATOM 1854 N N . LEU A 1 234 ? -4.019 0.226 14.507 1.00 63.03 234 LEU A N 1
ATOM 1855 C CA . LEU A 1 234 ? -4.029 -0.939 13.616 1.00 63.03 234 LEU A CA 1
ATOM 1856 C C . LEU A 1 234 ? -5.453 -1.406 13.227 1.00 63.03 234 LEU A C 1
ATOM 1858 O O . LEU A 1 234 ? -5.583 -2.269 12.364 1.00 63.03 234 LEU A O 1
ATOM 1862 N N . ARG A 1 235 ? -6.497 -0.836 13.858 1.00 58.41 235 ARG A N 1
ATOM 1863 C CA . ARG A 1 235 ? -7.956 -0.869 13.563 1.00 58.41 235 ARG A CA 1
ATOM 1864 C C . ARG A 1 235 ? -8.508 -2.011 12.703 1.00 58.41 235 ARG A C 1
ATOM 1866 O O . ARG A 1 235 ? -9.301 -1.804 11.793 1.00 58.41 235 ARG A O 1
ATOM 1873 N N . ALA A 1 236 ? -8.204 -3.246 13.073 1.00 50.47 236 ALA A N 1
ATOM 1874 C CA . ALA A 1 236 ? -8.894 -4.410 12.538 1.00 50.47 236 ALA A CA 1
ATOM 1875 C C . ALA A 1 236 ? -9.323 -5.303 13.711 1.00 50.47 236 ALA A C 1
ATOM 1877 O O . ALA A 1 236 ? -8.701 -6.318 14.018 1.00 50.47 236 ALA A O 1
ATOM 1878 N N . TYR A 1 237 ? -10.381 -4.868 14.407 1.00 48.59 237 TYR A N 1
ATOM 1879 C CA . TYR A 1 237 ? -10.958 -5.493 15.608 1.00 48.59 237 TYR A CA 1
ATOM 1880 C C . TYR A 1 237 ? -11.055 -7.024 15.503 1.00 48.59 237 TYR A C 1
ATOM 1882 O O . TYR A 1 237 ? -10.729 -7.756 16.437 1.00 48.59 237 TYR A O 1
ATOM 1890 N N . THR A 1 238 ? -11.474 -7.526 14.341 1.00 48.31 238 THR A N 1
ATOM 1891 C CA . THR A 1 238 ? -11.702 -8.952 14.083 1.00 48.31 238 THR A CA 1
ATOM 1892 C C . THR A 1 238 ? -10.419 -9.774 13.949 1.00 48.31 238 THR A C 1
ATOM 1894 O O . THR A 1 238 ? -10.484 -10.994 14.059 1.00 48.31 238 THR A O 1
ATOM 1897 N N . TYR A 1 239 ? -9.248 -9.148 13.807 1.00 58.94 239 TYR A N 1
ATOM 1898 C CA . TYR A 1 239 ? -7.969 -9.834 13.584 1.00 58.94 239 TYR A CA 1
ATOM 1899 C C . TYR A 1 239 ? -7.060 -9.899 14.817 1.00 58.94 239 TYR A C 1
ATOM 1901 O O . TYR A 1 239 ? -6.026 -10.561 14.752 1.00 58.94 239 TYR A O 1
ATOM 1909 N N . ARG A 1 240 ? -7.431 -9.273 15.949 1.00 74.94 240 ARG A N 1
ATOM 1910 C CA . ARG A 1 240 ? -6.629 -9.389 17.181 1.00 74.94 240 ARG A CA 1
ATOM 1911 C C . ARG A 1 240 ? -6.571 -10.831 17.649 1.00 74.94 240 ARG A C 1
ATOM 1913 O O . ARG A 1 240 ? -7.615 -11.480 17.773 1.00 74.94 240 ARG A O 1
ATOM 1920 N N . SER A 1 241 ? -5.372 -11.314 17.931 1.00 81.12 241 SER A N 1
ATOM 1921 C CA . SER A 1 241 ? -5.207 -12.659 18.451 1.00 81.12 241 SER A CA 1
ATOM 1922 C C . SER A 1 241 ? -5.578 -12.743 19.932 1.00 81.12 241 SER A C 1
ATOM 1924 O O . SER A 1 241 ? -5.447 -11.773 20.684 1.00 81.12 241 SER A O 1
ATOM 1926 N N . ALA A 1 242 ? -6.011 -13.915 20.381 1.00 86.12 242 ALA A N 1
ATOM 1927 C CA . ALA A 1 242 ? -6.240 -14.210 21.787 1.00 86.12 242 ALA A CA 1
ATOM 1928 C C . ALA A 1 242 ? -4.984 -13.904 22.615 1.00 86.12 242 ALA A C 1
ATOM 1930 O O . ALA A 1 242 ? -5.076 -13.307 23.687 1.00 86.12 242 ALA A O 1
ATOM 1931 N N . LEU A 1 243 ? -3.801 -14.222 22.079 1.00 82.19 243 LEU A N 1
ATOM 1932 C CA . LEU A 1 243 ? -2.523 -13.908 22.711 1.00 82.19 243 LEU A CA 1
ATOM 1933 C C . LEU A 1 243 ? -2.267 -12.396 22.832 1.00 82.19 243 LEU A C 1
ATOM 1935 O O . LEU A 1 243 ? -1.790 -11.958 23.877 1.00 82.19 243 LEU A O 1
ATOM 1939 N N . GLN A 1 244 ? -2.603 -11.595 21.813 1.00 80.62 244 GLN A N 1
ATOM 1940 C CA . GLN A 1 244 ? -2.508 -10.129 21.886 1.00 80.62 244 GLN A CA 1
ATOM 1941 C C . GLN A 1 244 ? -3.418 -9.564 22.976 1.00 80.62 244 GLN A C 1
ATOM 1943 O O . GLN A 1 244 ? -2.962 -8.766 23.789 1.00 80.62 244 GLN A O 1
ATOM 1948 N N . ILE A 1 245 ? -4.669 -10.031 23.053 1.00 83.94 245 ILE A N 1
ATOM 1949 C CA . ILE A 1 245 ? -5.613 -9.618 24.100 1.00 83.94 245 ILE A CA 1
ATOM 1950 C C . ILE A 1 245 ? -5.059 -9.982 25.484 1.00 83.94 245 ILE A C 1
ATOM 1952 O O . ILE A 1 245 ? -4.983 -9.135 26.373 1.00 83.94 245 ILE A O 1
ATOM 1956 N N . MET A 1 246 ? -4.607 -11.224 25.670 1.00 84.50 246 MET A N 1
ATOM 1957 C CA . MET A 1 246 ? -4.013 -11.681 26.932 1.00 84.50 246 MET A CA 1
ATOM 1958 C C . MET A 1 246 ? -2.781 -10.855 27.325 1.00 84.50 246 MET A C 1
ATOM 1960 O O . MET A 1 246 ? -2.583 -10.560 28.505 1.00 84.50 246 MET A O 1
ATOM 1964 N N . TYR A 1 247 ? -1.974 -10.445 26.345 1.00 80.19 247 TYR A N 1
ATOM 1965 C CA . TYR A 1 247 ? -0.805 -9.600 26.560 1.00 80.19 247 TYR A CA 1
ATOM 1966 C C . TYR A 1 247 ? -1.173 -8.146 26.886 1.00 80.19 247 TYR A C 1
ATOM 1968 O O . TYR A 1 247 ? -0.615 -7.589 27.828 1.00 80.19 247 TYR A O 1
ATOM 1976 N N . GLY A 1 248 ? -2.134 -7.542 26.183 1.00 78.44 248 GLY A N 1
ATOM 1977 C CA . GLY A 1 248 ? -2.631 -6.189 26.465 1.00 78.44 248 GLY A CA 1
ATOM 1978 C C . GLY A 1 248 ? -3.298 -6.072 27.840 1.00 78.44 248 GLY A C 1
ATOM 1979 O O . GLY A 1 248 ? -3.270 -5.012 28.470 1.00 78.44 248 GLY A O 1
ATOM 1980 N N . MET A 1 249 ? -3.834 -7.186 28.347 1.00 82.06 249 MET A N 1
ATOM 1981 C CA . MET A 1 249 ? -4.364 -7.308 29.705 1.00 82.06 249 MET A CA 1
ATOM 1982 C C . MET A 1 249 ? -3.295 -7.508 30.779 1.00 82.06 249 MET A C 1
ATOM 1984 O O . MET A 1 249 ? -3.569 -7.316 31.968 1.00 82.06 249 MET A O 1
ATOM 1988 N N . ASN A 1 250 ? -2.084 -7.904 30.395 1.00 77.12 250 ASN A N 1
ATOM 1989 C CA . ASN A 1 250 ? -1.028 -8.194 31.345 1.00 77.12 250 ASN A CA 1
ATOM 1990 C C . ASN A 1 250 ? -0.673 -6.954 32.176 1.00 77.12 250 ASN A C 1
ATOM 1992 O O . ASN A 1 250 ? -0.554 -5.846 31.659 1.00 77.12 250 ASN A O 1
ATOM 1996 N N . ARG A 1 251 ? -0.448 -7.159 33.478 1.00 74.56 251 ARG A N 1
ATOM 1997 C CA . ARG A 1 251 ? -0.089 -6.118 34.457 1.00 74.56 251 ARG A CA 1
ATOM 1998 C C . ARG A 1 251 ? -1.120 -5.009 34.659 1.00 74.56 251 ARG A C 1
ATOM 2000 O O . ARG A 1 251 ? -0.844 -4.120 35.450 1.00 74.56 251 ARG A O 1
ATOM 2007 N N . ARG A 1 252 ? -2.308 -5.066 34.053 1.00 82.94 252 ARG A N 1
ATOM 2008 C CA . ARG A 1 252 ? -3.416 -4.182 34.437 1.00 82.94 252 ARG A CA 1
ATOM 2009 C C . ARG A 1 252 ? -3.976 -4.600 35.801 1.00 82.94 252 ARG A C 1
ATOM 2011 O O . ARG A 1 252 ? -4.097 -5.782 36.114 1.00 82.94 252 ARG A O 1
ATOM 2018 N N . ALA A 1 253 ? -4.302 -3.619 36.628 1.00 77.75 253 ALA A N 1
ATOM 2019 C CA . ALA A 1 253 ? -4.871 -3.795 37.950 1.00 77.75 253 ALA A CA 1
ATOM 2020 C C . ALA A 1 253 ? -6.372 -4.102 37.863 1.00 77.75 253 ALA A C 1
ATOM 2022 O O . ALA A 1 253 ? -7.130 -3.437 37.152 1.00 77.75 253 ALA A O 1
ATOM 2023 N N . SER A 1 254 ? -6.814 -5.088 38.642 1.00 75.31 254 SER A N 1
ATOM 2024 C CA . SER A 1 254 ? -8.226 -5.401 38.846 1.00 75.31 254 SER A CA 1
ATOM 2025 C C . SER A 1 254 ? -8.511 -5.587 40.333 1.00 75.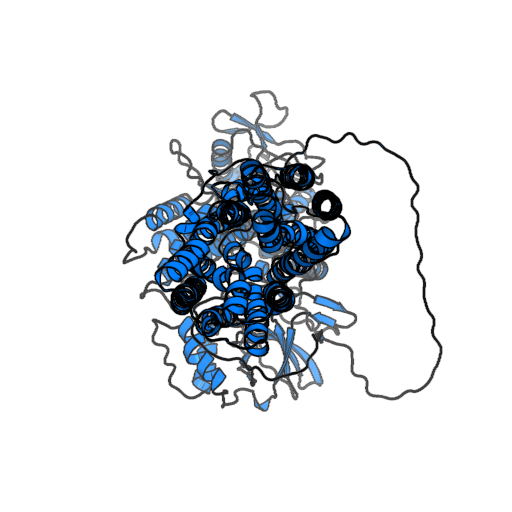31 254 SER A C 1
ATOM 2027 O O . SER A 1 254 ? -7.710 -6.174 41.056 1.00 75.31 254 SER A O 1
ATOM 2029 N N . ALA A 1 255 ? -9.649 -5.069 40.799 1.00 71.50 255 ALA A N 1
ATOM 2030 C CA . ALA A 1 255 ? -10.129 -5.334 42.157 1.00 71.50 255 ALA A CA 1
ATOM 2031 C C . ALA A 1 255 ? -10.752 -6.739 42.288 1.00 71.50 255 ALA A C 1
ATOM 2033 O O . ALA A 1 255 ? -10.715 -7.331 43.361 1.00 71.50 255 ALA A O 1
ATOM 2034 N N . ASP A 1 256 ? -11.316 -7.259 41.194 1.00 80.38 256 ASP A N 1
ATOM 2035 C CA . ASP A 1 256 ? -11.879 -8.606 41.076 1.00 80.38 256 ASP A CA 1
ATOM 2036 C C . ASP A 1 256 ? -11.224 -9.296 39.863 1.00 80.38 256 ASP A C 1
ATOM 2038 O O . ASP A 1 256 ? -11.327 -8.753 38.755 1.00 80.38 256 ASP A O 1
ATOM 2042 N N . PRO A 1 257 ? -10.575 -10.465 40.034 1.00 80.56 257 PRO A N 1
ATOM 2043 C CA . PRO A 1 257 ? -9.977 -11.224 38.935 1.00 80.56 257 PRO A CA 1
ATOM 2044 C C . PRO A 1 257 ? -10.948 -11.535 37.787 1.00 80.56 257 PRO A C 1
ATOM 2046 O O . PRO A 1 257 ? -10.529 -11.610 36.632 1.00 80.56 257 PRO A O 1
ATOM 2049 N N . ALA A 1 258 ? -12.252 -11.657 38.062 1.00 82.38 258 ALA A N 1
ATOM 2050 C CA . ALA A 1 258 ? -13.263 -11.880 37.028 1.00 82.38 258 ALA A CA 1
ATOM 2051 C C . ALA A 1 258 ? -13.318 -10.735 35.997 1.00 82.38 258 ALA A C 1
ATOM 2053 O O . ALA A 1 258 ? -13.598 -10.969 34.821 1.00 82.38 258 ALA A O 1
ATOM 2054 N N . ASN A 1 259 ? -12.983 -9.505 36.403 1.00 84.56 259 ASN A N 1
ATOM 2055 C CA . ASN A 1 259 ? -12.970 -8.329 35.526 1.00 84.56 259 ASN A CA 1
ATOM 2056 C C . ASN A 1 259 ? -11.934 -8.447 34.408 1.00 84.56 259 ASN A C 1
ATOM 2058 O O . ASN A 1 259 ? -12.129 -7.888 33.327 1.00 84.56 259 ASN A O 1
ATOM 2062 N N . GLN A 1 260 ? -10.851 -9.191 34.645 1.00 86.81 260 GLN A N 1
ATOM 2063 C CA . GLN A 1 260 ? -9.867 -9.474 33.610 1.00 86.81 260 GLN A CA 1
ATOM 2064 C C . GLN A 1 260 ? -10.506 -10.285 32.478 1.00 86.81 260 GLN A C 1
ATOM 2066 O O . GLN A 1 260 ? -10.354 -9.926 31.315 1.00 86.81 260 GLN A O 1
ATOM 2071 N N . PHE A 1 261 ? -11.289 -11.314 32.805 1.00 86.56 261 PHE A N 1
ATOM 2072 C CA . PHE A 1 261 ? -11.985 -12.118 31.802 1.00 86.56 261 PHE A CA 1
ATOM 2073 C C . PHE A 1 261 ? -13.124 -11.378 31.114 1.00 86.56 261 PHE A C 1
ATOM 2075 O O . PHE A 1 261 ? -13.234 -11.490 29.899 1.00 86.56 261 PHE A O 1
ATOM 2082 N N . TYR A 1 262 ? -13.927 -10.591 31.836 1.00 83.38 262 TYR A N 1
ATOM 2083 C CA . TYR A 1 262 ? -14.938 -9.751 31.181 1.00 83.38 262 TYR A CA 1
ATOM 2084 C C . TYR A 1 262 ? -14.297 -8.813 30.158 1.00 83.38 262 TYR A C 1
ATOM 2086 O O . TYR A 1 262 ? -14.821 -8.660 29.061 1.00 83.38 262 TYR A O 1
ATOM 2094 N N . SER A 1 263 ? -13.124 -8.264 30.479 1.00 86.38 263 SER A N 1
ATOM 2095 C CA . SER A 1 263 ? -12.386 -7.399 29.557 1.00 86.38 263 SER A CA 1
ATOM 2096 C C . SER A 1 263 ? -11.813 -8.166 28.364 1.00 86.38 263 SER A C 1
ATOM 2098 O O . SER A 1 263 ? -11.928 -7.704 27.234 1.00 86.38 263 SER A O 1
ATOM 2100 N N . MET A 1 264 ? -11.272 -9.371 28.570 1.00 87.75 264 MET A N 1
ATOM 2101 C CA . MET A 1 264 ? -10.794 -10.215 27.467 1.00 87.75 264 MET A CA 1
ATOM 2102 C C . MET A 1 264 ? -11.928 -10.682 26.543 1.00 87.75 264 MET A C 1
ATOM 2104 O O . MET A 1 264 ? -11.789 -10.627 25.326 1.00 87.75 264 MET A O 1
ATOM 2108 N N . ILE A 1 265 ? -13.060 -11.110 27.107 1.00 86.12 265 ILE A N 1
ATOM 2109 C CA . ILE A 1 265 ? -14.244 -11.549 26.354 1.00 86.12 265 ILE A CA 1
ATOM 2110 C C . ILE A 1 265 ? -14.867 -10.367 25.603 1.00 86.12 265 ILE A C 1
ATOM 2112 O O . ILE A 1 265 ? -15.194 -10.488 24.422 1.00 86.12 265 ILE A O 1
ATOM 2116 N N . GLY A 1 266 ? -14.985 -9.211 26.261 1.00 83.50 266 GLY A N 1
ATOM 2117 C CA . GLY A 1 266 ? -15.473 -7.981 25.647 1.00 83.50 266 GLY A CA 1
ATOM 2118 C C . GLY A 1 266 ? -14.587 -7.519 24.491 1.00 83.50 266 GLY A C 1
ATOM 2119 O O . GLY A 1 266 ? -15.108 -7.102 23.465 1.00 83.50 266 GLY A O 1
ATOM 2120 N N . ALA A 1 267 ? -13.262 -7.654 24.601 1.00 83.75 267 ALA A N 1
ATOM 2121 C CA . ALA A 1 267 ? -12.323 -7.341 23.519 1.00 83.75 267 ALA A CA 1
ATOM 2122 C C . ALA A 1 267 ? -12.356 -8.345 22.346 1.00 83.75 267 ALA A C 1
ATOM 2124 O O . ALA A 1 267 ? -11.849 -8.048 21.265 1.00 83.75 267 ALA A O 1
AT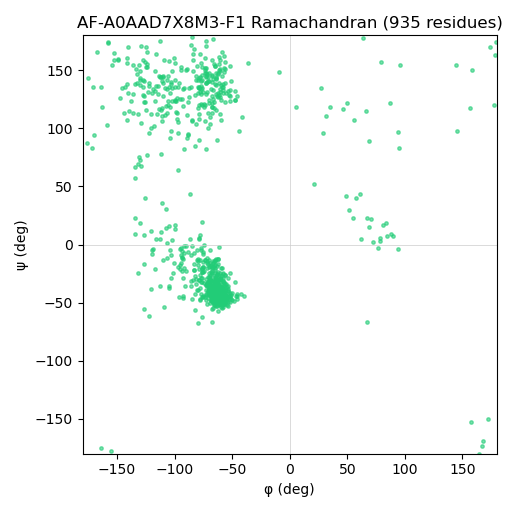OM 2125 N N . LEU A 1 268 ? -12.932 -9.535 22.553 1.00 81.31 268 LEU A N 1
ATOM 2126 C CA . LEU A 1 268 ? -13.007 -10.607 21.557 1.00 81.31 268 LEU A CA 1
ATOM 2127 C C . LEU A 1 268 ? -14.355 -10.640 20.809 1.00 81.31 268 LEU A C 1
ATOM 2129 O O . LEU A 1 268 ? -14.429 -11.233 19.733 1.00 81.31 268 LEU A O 1
ATOM 2133 N N . THR A 1 269 ? -15.419 -10.032 21.354 1.00 77.50 269 THR A N 1
ATOM 2134 C CA . THR A 1 269 ? -16.805 -10.220 20.884 1.00 77.50 269 THR A CA 1
ATOM 2135 C C . THR A 1 269 ? -17.546 -8.917 20.578 1.00 77.50 269 THR A C 1
ATOM 2137 O O . THR A 1 269 ? -17.556 -7.979 21.370 1.00 77.50 269 THR A O 1
ATOM 2140 N N . GLN A 1 270 ? -18.258 -8.901 19.444 1.00 73.38 270 GLN A N 1
ATOM 2141 C CA . GLN A 1 270 ? -19.143 -7.802 19.018 1.00 73.38 270 GLN A CA 1
ATOM 2142 C C . GLN A 1 270 ? -20.629 -8.154 19.127 1.00 73.38 270 GLN A C 1
ATOM 2144 O O . GLN A 1 270 ? -21.468 -7.482 18.539 1.00 73.38 270 GLN A O 1
ATOM 2149 N N . ASN A 1 271 ? -20.963 -9.230 19.831 1.00 78.44 271 ASN A N 1
ATOM 2150 C CA . ASN A 1 271 ? -22.347 -9.625 20.039 1.00 78.44 271 ASN A CA 1
ATOM 2151 C C . ASN A 1 271 ? -22.694 -9.408 21.511 1.00 78.44 271 ASN A C 1
ATOM 2153 O O . ASN A 1 271 ? -21.850 -9.681 22.372 1.00 78.44 271 ASN A O 1
ATOM 2157 N N . PRO A 1 272 ? -23.909 -8.934 21.822 1.00 78.50 272 PRO A N 1
ATOM 2158 C CA . PRO A 1 272 ? -24.349 -8.845 23.202 1.00 78.50 272 PRO A CA 1
ATOM 2159 C C . PRO A 1 272 ? -24.316 -10.230 23.858 1.00 78.50 272 PRO A C 1
ATOM 2161 O O . PRO A 1 272 ? -24.590 -11.253 23.223 1.00 78.50 272 PRO A O 1
ATOM 2164 N N . SER A 1 273 ? -23.979 -10.271 25.149 1.00 75.25 273 SER A N 1
ATOM 2165 C CA . SER A 1 273 ? -23.981 -11.529 25.895 1.00 75.25 273 SER A CA 1
ATOM 2166 C C . SER A 1 273 ? -25.399 -12.096 25.944 1.00 75.25 273 SER A C 1
ATOM 2168 O O . SER A 1 273 ? -26.347 -11.427 26.366 1.00 75.25 273 SER A O 1
ATOM 2170 N N . SER A 1 274 ? -25.539 -13.364 25.550 1.00 66.12 274 SER A N 1
ATOM 2171 C CA . SER A 1 274 ? -26.797 -14.113 25.633 1.00 66.12 274 SER A CA 1
ATOM 2172 C C . SER A 1 274 ? -27.110 -14.605 27.051 1.00 66.12 274 SER A C 1
ATOM 2174 O O . SER A 1 274 ? -28.154 -15.219 27.279 1.00 66.12 274 SER A O 1
ATOM 2176 N N . ARG A 1 275 ? -26.217 -14.365 28.022 1.00 66.31 275 ARG A N 1
ATOM 2177 C CA . ARG A 1 275 ? -26.330 -14.853 29.401 1.00 66.31 275 ARG A CA 1
ATOM 2178 C C . ARG A 1 275 ? -26.256 -13.687 30.392 1.00 66.31 275 ARG A C 1
ATOM 2180 O O . ARG A 1 275 ? -25.701 -12.635 30.122 1.00 66.31 275 ARG A O 1
ATOM 2187 N N . ALA A 1 276 ? -26.874 -13.873 31.555 1.00 63.00 276 ALA A N 1
ATOM 2188 C CA . ALA A 1 276 ? -26.787 -12.952 32.688 1.00 63.00 276 ALA A CA 1
ATOM 2189 C C . ALA A 1 276 ? -26.483 -13.775 33.944 1.00 63.00 276 ALA A C 1
ATOM 2191 O O . ALA A 1 276 ? -27.344 -13.992 34.801 1.00 63.00 276 ALA A O 1
ATOM 2192 N N . THR A 1 277 ? -25.272 -14.330 34.020 1.00 66.81 277 THR A N 1
ATOM 2193 C CA . THR A 1 277 ? -24.915 -15.320 35.053 1.00 66.81 277 THR A CA 1
ATOM 2194 C C . THR A 1 277 ? -23.879 -14.764 36.032 1.00 66.81 277 THR A C 1
ATOM 2196 O O . THR A 1 277 ? -23.450 -13.621 35.920 1.00 66.81 277 THR A O 1
ATOM 2199 N N . LYS A 1 278 ? -23.534 -15.517 37.086 1.00 69.88 278 LYS A N 1
ATOM 2200 C CA . LYS A 1 278 ? -22.364 -15.218 37.929 1.00 69.88 278 LYS A CA 1
ATOM 2201 C C . LYS A 1 278 ? -21.335 -16.326 37.691 1.00 69.88 278 LYS A C 1
ATOM 2203 O O . LYS A 1 278 ? -21.293 -17.262 38.491 1.00 69.88 278 LYS A O 1
ATOM 2208 N N . PRO A 1 279 ? -20.599 -16.279 36.573 1.00 75.44 279 PRO A N 1
ATOM 2209 C CA . PRO A 1 279 ? -19.645 -17.324 36.251 1.00 75.44 279 PRO A CA 1
ATOM 2210 C C . PRO A 1 279 ? -18.483 -17.299 37.251 1.00 75.44 279 PRO A C 1
ATOM 2212 O O . PRO A 1 279 ? -18.102 -16.244 37.767 1.00 75.44 279 PRO A O 1
ATOM 2215 N N . THR A 1 280 ? -17.957 -18.479 37.567 1.00 87.12 280 THR A N 1
ATOM 2216 C CA . THR A 1 280 ? -16.674 -18.608 38.261 1.00 87.12 280 THR A CA 1
ATOM 2217 C C . THR A 1 280 ? -15.538 -18.270 37.294 1.00 87.12 280 THR A C 1
ATOM 2219 O O . THR A 1 280 ? -15.762 -18.124 36.089 1.00 87.12 280 THR A O 1
ATOM 2222 N N . ILE A 1 281 ? -14.312 -18.144 37.803 1.00 87.12 281 ILE A N 1
ATOM 2223 C CA . ILE A 1 281 ? -13.135 -17.875 36.964 1.00 87.12 281 ILE A CA 1
ATOM 2224 C C . ILE A 1 281 ? -12.962 -18.984 35.919 1.00 87.12 281 ILE A C 1
ATOM 2226 O O . ILE A 1 281 ? -12.680 -18.697 34.764 1.00 87.12 281 ILE A O 1
ATOM 2230 N N . GLU A 1 282 ? -13.212 -20.235 36.298 1.00 90.44 282 GLU A N 1
ATOM 2231 C CA . GLU A 1 282 ? -13.119 -21.401 35.419 1.00 90.44 282 GLU A CA 1
ATOM 2232 C C . GLU A 1 282 ? -14.150 -21.329 34.288 1.00 90.44 282 GLU A C 1
ATOM 2234 O O . GLU A 1 282 ? -13.818 -21.583 33.137 1.00 90.44 282 GLU A O 1
ATOM 2239 N N . LEU A 1 283 ? -15.387 -20.917 34.588 1.00 89.06 283 LEU A N 1
ATOM 2240 C CA . LEU A 1 283 ? -16.433 -20.736 33.575 1.00 89.06 283 LEU A CA 1
ATOM 2241 C C . LEU A 1 283 ? -16.113 -19.586 32.610 1.00 89.06 283 LEU A C 1
ATOM 2243 O O . LEU A 1 283 ? -16.398 -19.683 31.420 1.00 89.06 283 LEU A O 1
ATOM 2247 N N . LEU A 1 284 ? -15.525 -18.500 33.114 1.00 87.31 284 LEU A N 1
ATOM 2248 C CA . LEU A 1 284 ? -15.086 -17.373 32.291 1.00 87.31 284 LEU A CA 1
ATOM 2249 C C . LEU A 1 284 ? -13.890 -17.739 31.404 1.00 87.31 284 LEU A C 1
ATOM 2251 O O . LEU A 1 284 ? -13.866 -17.379 30.229 1.00 87.31 284 LEU A O 1
ATOM 2255 N N . ALA A 1 285 ? -12.926 -18.480 31.951 1.00 90.81 285 ALA A N 1
ATOM 2256 C CA . ALA A 1 285 ? -11.783 -18.997 31.212 1.00 90.81 285 ALA A CA 1
ATOM 2257 C C . ALA A 1 285 ? -12.222 -19.971 30.115 1.00 90.81 285 ALA A C 1
ATOM 2259 O O . ALA A 1 285 ? -11.773 -19.853 28.976 1.00 90.81 285 ALA A O 1
ATOM 2260 N N . GLU A 1 286 ? -13.150 -20.878 30.433 1.00 91.38 286 GLU A N 1
ATOM 2261 C CA . GLU A 1 286 ? -13.751 -21.787 29.458 1.00 91.38 286 GLU A CA 1
ATOM 2262 C C . GLU A 1 286 ? -14.454 -21.005 28.348 1.00 91.38 286 GLU A C 1
ATOM 2264 O O . GLU A 1 286 ? -14.197 -21.248 27.171 1.00 91.38 286 GLU A O 1
ATOM 2269 N N . ARG A 1 287 ? -15.252 -19.990 28.706 1.00 88.25 287 ARG A N 1
ATOM 2270 C CA . ARG A 1 287 ? -15.952 -19.169 27.715 1.00 88.25 287 ARG A CA 1
ATOM 2271 C C . ARG A 1 287 ? -14.998 -18.402 26.801 1.00 88.25 287 ARG A C 1
ATOM 2273 O O . ARG A 1 287 ? -15.261 -18.290 25.608 1.00 88.25 287 ARG A O 1
ATOM 2280 N N . PHE A 1 288 ? -13.902 -17.870 27.340 1.00 90.12 288 PHE A N 1
ATOM 2281 C CA . PHE A 1 288 ? -12.879 -17.213 26.530 1.00 90.12 288 PHE A CA 1
ATOM 2282 C C . PHE A 1 288 ? -12.244 -18.189 25.529 1.00 90.12 288 PHE A C 1
ATOM 2284 O O . PHE A 1 288 ? -12.126 -17.852 24.354 1.00 90.12 288 PHE A O 1
ATOM 2291 N N . MET A 1 289 ? -11.893 -19.405 25.964 1.00 91.81 289 MET A N 1
ATOM 2292 C CA . MET A 1 289 ? -11.331 -20.431 25.078 1.00 91.81 289 MET A CA 1
ATOM 2293 C C . MET A 1 289 ? -12.322 -20.871 23.997 1.00 91.81 289 MET A C 1
ATOM 2295 O O . MET A 1 289 ? -11.935 -20.946 22.838 1.00 91.81 289 MET A O 1
ATOM 2299 N N . GLU A 1 290 ? -13.596 -21.092 24.339 1.00 90.38 290 GLU A N 1
ATOM 2300 C CA . GLU A 1 290 ? -14.653 -21.407 23.363 1.00 90.38 290 GLU A CA 1
ATOM 2301 C C . GLU A 1 290 ? -14.750 -20.342 22.267 1.00 90.38 290 GLU A C 1
ATOM 2303 O O . GLU A 1 290 ? -14.759 -20.670 21.087 1.00 90.38 290 GLU A O 1
ATOM 2308 N N . LEU A 1 291 ? -14.764 -19.061 22.644 1.00 88.31 291 LEU A N 1
ATOM 2309 C CA . LEU A 1 291 ? -14.825 -17.957 21.686 1.00 88.31 291 LEU A CA 1
ATOM 2310 C C . LEU A 1 291 ? -13.584 -17.897 20.784 1.00 88.31 291 LEU A C 1
ATOM 2312 O O . LEU A 1 291 ? -13.694 -17.581 19.601 1.00 88.31 291 LEU A O 1
ATOM 2316 N N . CYS A 1 292 ? -12.405 -18.214 21.322 1.00 90.12 292 CYS A N 1
ATOM 2317 C CA . CYS A 1 292 ? -11.176 -18.317 20.536 1.00 90.12 292 CYS A CA 1
ATOM 2318 C C . CYS A 1 292 ? -11.245 -19.495 19.545 1.00 90.12 292 CYS A C 1
ATOM 2320 O O . CYS A 1 292 ? -10.914 -19.339 18.369 1.00 90.12 292 CYS A O 1
ATOM 2322 N N . GLU A 1 293 ? -11.743 -20.652 19.995 1.00 90.56 293 GLU A N 1
ATOM 2323 C CA . GLU A 1 293 ? -11.966 -21.846 19.171 1.00 90.56 293 GLU A CA 1
ATOM 2324 C C . GLU A 1 293 ? -12.998 -21.584 18.053 1.00 90.56 293 GLU A C 1
ATOM 2326 O O . GLU A 1 293 ? -12.755 -21.973 16.909 1.00 90.56 293 GLU A O 1
ATOM 2331 N N . GLU A 1 294 ? -14.103 -20.886 18.354 1.00 87.88 294 GLU A N 1
ATOM 2332 C CA . GLU A 1 294 ? -15.137 -20.444 17.399 1.00 87.88 294 GLU A CA 1
ATOM 2333 C C . GLU A 1 294 ? -14.567 -19.467 16.357 1.00 87.88 294 GLU A C 1
ATOM 2335 O O . GLU A 1 294 ? -14.867 -19.576 15.167 1.00 87.88 294 GLU A O 1
ATOM 2340 N N . LYS A 1 295 ? -13.702 -18.543 16.795 1.00 86.06 295 LYS A N 1
ATOM 2341 C CA . LYS A 1 295 ? -12.973 -17.605 15.929 1.00 86.06 295 LYS A CA 1
ATOM 2342 C C . LYS A 1 295 ? -11.910 -18.297 15.060 1.00 86.06 295 LYS A C 1
ATOM 2344 O O . LYS A 1 295 ? -11.478 -17.726 14.061 1.00 86.06 295 LYS A O 1
ATOM 2349 N N . GLY A 1 296 ? -11.492 -19.513 15.419 1.00 87.44 296 GLY A N 1
ATOM 2350 C CA . GLY A 1 296 ? -10.421 -20.251 14.745 1.00 87.44 296 GLY A CA 1
ATOM 2351 C C . GLY A 1 296 ? -9.007 -19.831 15.164 1.00 87.44 296 GLY A C 1
ATOM 2352 O O . GLY A 1 296 ? -8.051 -20.164 14.465 1.00 87.44 296 GLY A O 1
ATOM 2353 N N . ASP A 1 297 ? -8.862 -19.123 16.287 1.00 88.12 297 ASP A N 1
ATOM 2354 C CA . ASP A 1 297 ? -7.582 -18.651 16.817 1.00 88.12 297 ASP A CA 1
ATOM 2355 C C . ASP A 1 297 ? -7.175 -19.427 18.075 1.00 88.12 297 ASP A C 1
ATOM 2357 O O . ASP A 1 297 ? -7.758 -19.288 19.146 1.00 88.12 297 ASP A O 1
ATOM 2361 N N . TYR A 1 298 ? -6.118 -20.222 17.956 1.00 88.44 298 TYR A N 1
ATOM 2362 C CA . TYR A 1 298 ? -5.604 -21.094 19.008 1.00 88.44 298 TYR A CA 1
ATOM 2363 C C . TYR A 1 298 ? -4.402 -20.485 19.739 1.00 88.44 298 TYR A C 1
ATOM 2365 O O . TYR A 1 298 ? -3.715 -21.176 20.482 1.00 88.44 298 TYR A O 1
ATOM 2373 N N . SER A 1 299 ? -4.121 -19.190 19.570 1.00 86.06 299 SER A N 1
ATOM 2374 C CA . SER A 1 299 ? -2.941 -18.541 20.165 1.00 86.06 299 SER A CA 1
ATOM 2375 C C . SER A 1 299 ? -2.984 -18.470 21.699 1.00 86.06 299 SER A C 1
ATOM 2377 O O . SER A 1 299 ? -1.932 -18.379 22.337 1.00 86.06 299 SER A O 1
ATOM 2379 N N . PHE A 1 300 ? -4.168 -18.614 22.311 1.00 87.50 300 PHE A N 1
ATOM 2380 C CA . PHE A 1 300 ? -4.343 -18.702 23.767 1.00 87.50 300 PHE A CA 1
ATOM 2381 C C . PHE A 1 300 ? -3.582 -19.878 24.400 1.00 87.50 300 PHE A C 1
ATOM 2383 O O . PHE A 1 300 ? -3.287 -19.853 25.594 1.00 87.50 300 PHE A O 1
ATOM 2390 N N . ILE A 1 301 ? -3.214 -20.899 23.613 1.00 86.25 301 ILE A N 1
ATOM 2391 C CA . ILE A 1 301 ? -2.439 -22.041 24.106 1.00 86.25 301 ILE A CA 1
ATOM 2392 C C . ILE A 1 301 ? -1.036 -21.634 24.570 1.00 86.25 301 ILE A C 1
ATOM 2394 O O . ILE A 1 301 ? -0.426 -22.392 25.319 1.00 86.25 301 ILE A O 1
ATOM 2398 N N . PHE A 1 302 ? -0.515 -20.462 24.191 1.00 82.62 302 PHE A N 1
ATOM 2399 C CA . PHE A 1 302 ? 0.799 -19.965 24.627 1.00 82.62 302 PHE A CA 1
ATOM 2400 C C . PHE A 1 302 ? 0.746 -19.197 25.954 1.00 82.62 302 PHE A C 1
ATOM 2402 O O . PHE A 1 302 ? 1.394 -18.166 26.135 1.00 82.62 302 PHE A O 1
ATOM 2409 N N . CYS A 1 303 ? -0.007 -19.733 26.909 1.00 83.62 303 CYS A N 1
ATOM 2410 C CA . CYS A 1 303 ? -0.008 -19.312 28.303 1.00 83.62 303 CYS A CA 1
ATOM 2411 C C . CYS A 1 303 ? 0.728 -20.315 29.197 1.00 83.62 303 CYS A C 1
ATOM 2413 O O . CYS A 1 303 ? 0.816 -21.503 28.888 1.00 83.62 303 CYS A O 1
ATOM 2415 N N . ALA A 1 304 ? 1.184 -19.850 30.351 1.00 82.44 304 ALA A N 1
ATOM 2416 C CA . ALA A 1 304 ? 1.872 -20.638 31.363 1.00 82.44 304 ALA A CA 1
ATOM 2417 C C . ALA A 1 304 ? 0.915 -21.499 32.220 1.00 82.44 304 ALA A C 1
ATOM 2419 O O . ALA A 1 304 ? 1.328 -22.085 33.220 1.00 82.44 304 ALA A O 1
ATOM 2420 N N . ALA A 1 305 ? -0.372 -21.573 31.871 1.00 85.75 305 ALA A N 1
ATOM 2421 C CA . ALA A 1 305 ? -1.311 -22.442 32.567 1.00 85.75 305 ALA A CA 1
ATOM 2422 C C . ALA A 1 305 ? -0.981 -23.934 32.328 1.00 85.75 305 ALA A C 1
ATOM 2424 O O . ALA A 1 305 ? -0.566 -24.303 31.218 1.00 85.75 305 ALA A O 1
ATOM 2425 N N . PRO A 1 306 ? -1.195 -24.801 33.339 1.00 85.19 306 PRO A N 1
ATOM 2426 C CA . PRO A 1 306 ? -1.075 -26.247 33.183 1.00 85.19 306 PRO A CA 1
ATOM 2427 C C . PRO A 1 306 ? -1.975 -26.781 32.066 1.00 85.19 306 PRO A C 1
ATOM 2429 O O . PRO A 1 306 ? -3.040 -26.225 31.787 1.00 85.19 306 PRO A O 1
ATOM 2432 N N . ARG A 1 307 ? -1.548 -27.876 31.437 1.00 84.62 307 ARG A N 1
ATOM 2433 C CA . ARG A 1 307 ? -2.310 -28.552 30.383 1.00 84.62 307 ARG A CA 1
ATOM 2434 C C . ARG A 1 307 ? -3.348 -29.512 30.945 1.00 84.62 307 ARG A C 1
ATOM 2436 O O . ARG A 1 307 ? -3.132 -30.105 32.000 1.00 84.62 307 ARG A O 1
ATOM 2443 N N . ASP A 1 308 ? -4.447 -29.683 30.218 1.00 83.88 308 ASP A N 1
ATOM 2444 C CA . ASP A 1 308 ? -5.442 -30.712 30.515 1.00 83.88 308 ASP A CA 1
ATOM 2445 C C . ASP A 1 308 ? -4.811 -32.113 30.405 1.00 83.88 308 ASP A C 1
ATOM 2447 O O . ASP A 1 308 ? -3.916 -32.354 29.595 1.00 83.88 308 ASP A O 1
ATOM 2451 N N . THR A 1 309 ? -5.262 -33.054 31.225 1.00 80.19 309 THR A N 1
ATOM 2452 C CA . THR A 1 309 ? -4.759 -34.435 31.226 1.00 80.19 309 THR A CA 1
ATOM 2453 C C . THR A 1 309 ? -5.617 -35.365 30.368 1.00 80.19 309 THR A C 1
ATOM 2455 O O . THR A 1 309 ? -5.162 -36.440 29.960 1.00 80.19 309 THR A O 1
ATOM 2458 N N . ARG A 1 310 ? -6.850 -34.950 30.043 1.00 79.94 310 ARG A N 1
ATOM 2459 C CA . ARG A 1 310 ? -7.813 -35.754 29.285 1.00 79.94 310 ARG A CA 1
ATOM 2460 C C . ARG A 1 310 ? -7.320 -36.023 27.855 1.00 79.94 310 ARG A C 1
ATOM 2462 O O . ARG A 1 310 ? -6.823 -35.100 27.198 1.00 79.94 310 ARG A O 1
ATOM 2469 N N . PRO A 1 311 ? -7.488 -37.255 27.334 1.00 73.88 311 PRO A N 1
ATOM 2470 C CA . PRO A 1 311 ? -7.157 -37.580 25.947 1.00 73.88 311 PRO A CA 1
ATOM 2471 C C . PRO A 1 311 ? -7.805 -36.601 24.957 1.00 73.88 311 PRO A C 1
ATOM 2473 O O . PRO A 1 311 ? -8.981 -36.260 25.083 1.00 73.88 311 PRO A O 1
ATOM 2476 N N . GLY A 1 312 ? -7.021 -36.110 23.996 1.00 72.06 312 GLY A N 1
ATOM 2477 C CA . GLY A 1 312 ? -7.446 -35.137 22.983 1.00 72.06 312 GLY A CA 1
ATOM 2478 C C . GLY A 1 312 ? -7.579 -33.677 23.428 1.00 72.06 312 GLY A C 1
ATOM 2479 O O . GLY A 1 312 ? -7.822 -32.811 22.585 1.00 72.06 312 GLY A O 1
ATOM 2480 N N . LEU A 1 313 ? -7.369 -33.372 24.714 1.00 79.75 313 LEU A N 1
ATOM 2481 C CA . LEU A 1 313 ? -7.324 -32.001 25.242 1.00 79.75 313 LEU A CA 1
ATOM 2482 C C . LEU A 1 313 ? -5.957 -31.615 25.806 1.00 79.75 313 LEU A C 1
ATOM 2484 O O . LEU A 1 313 ? -5.804 -30.503 26.289 1.00 79.75 313 LEU A O 1
ATOM 2488 N N . ARG A 1 314 ? -4.939 -32.473 25.694 1.00 79.50 314 ARG A N 1
ATOM 2489 C CA . ARG A 1 314 ? -3.611 -32.230 26.285 1.00 79.50 314 ARG A CA 1
ATOM 2490 C C . ARG A 1 314 ? -2.930 -30.954 25.776 1.00 79.50 314 ARG A C 1
ATOM 2492 O O . ARG A 1 314 ? -2.220 -30.286 26.515 1.00 79.50 314 ARG A O 1
ATOM 2499 N N . TRP A 1 315 ? -3.218 -30.530 24.548 1.00 81.44 315 TRP A N 1
ATOM 2500 C CA . TRP A 1 315 ? -2.758 -29.245 24.007 1.00 81.44 315 TRP A CA 1
ATOM 2501 C C . TRP A 1 315 ? -3.397 -28.026 24.706 1.00 81.44 315 TRP A C 1
ATOM 2503 O O . TRP A 1 315 ? -2.817 -26.935 24.724 1.00 81.44 315 TRP A O 1
ATOM 2513 N N . ARG A 1 316 ? -4.583 -28.207 25.293 1.00 86.31 316 ARG A N 1
ATOM 2514 C CA . ARG A 1 316 ? -5.441 -27.157 25.836 1.00 86.31 316 ARG A CA 1
ATOM 2515 C C . ARG A 1 316 ? -5.051 -26.814 27.281 1.00 86.31 316 ARG A C 1
ATOM 2517 O O . ARG A 1 316 ? -4.817 -27.721 28.083 1.00 86.31 316 ARG A O 1
ATOM 2524 N N . PRO A 1 317 ? -4.972 -25.525 27.641 1.00 89.38 317 PRO A N 1
ATOM 2525 C CA . PRO A 1 317 ? -4.836 -25.107 29.031 1.00 89.38 317 PRO A CA 1
ATOM 2526 C C . PRO A 1 317 ? -6.042 -25.523 29.883 1.00 89.38 317 PRO A C 1
ATOM 2528 O O . PRO A 1 317 ? -7.178 -25.532 29.404 1.00 89.38 317 PRO A O 1
ATOM 2531 N N . ILE A 1 318 ? -5.810 -25.817 31.162 1.00 90.19 318 ILE A N 1
ATOM 2532 C CA . ILE A 1 318 ? -6.890 -25.962 32.145 1.00 90.19 318 ILE A CA 1
ATOM 2533 C C . ILE A 1 318 ? -7.556 -24.588 32.349 1.00 90.19 318 ILE A C 1
ATOM 2535 O O . ILE A 1 318 ? -6.848 -23.576 32.365 1.00 90.19 318 ILE A O 1
ATOM 2539 N N . PRO A 1 319 ? -8.889 -24.517 32.531 1.00 90.81 319 PRO A N 1
ATOM 2540 C CA . PRO A 1 319 ? -9.564 -23.269 32.870 1.00 90.81 319 PRO A CA 1
ATOM 2541 C C . PRO A 1 319 ? -9.037 -22.695 34.192 1.00 90.81 319 PRO A C 1
ATOM 2543 O O . PRO A 1 319 ? -9.318 -23.209 35.272 1.00 90.81 319 PRO A O 1
ATOM 2546 N N . CYS A 1 320 ? -8.255 -21.625 34.105 1.00 88.62 320 CYS A N 1
ATOM 2547 C CA . CYS A 1 320 ? -7.732 -20.871 35.238 1.00 88.62 320 CYS A CA 1
ATOM 2548 C C . CYS A 1 320 ? -7.424 -19.436 34.792 1.00 88.62 320 CYS A C 1
ATOM 2550 O O . CYS A 1 320 ? -7.629 -19.083 33.632 1.00 88.62 320 CYS A O 1
ATOM 2552 N N . MET A 1 321 ? -6.892 -18.598 35.686 1.00 84.00 321 MET A N 1
ATOM 2553 C CA . MET A 1 321 ? -6.230 -17.363 35.247 1.00 84.00 321 MET A CA 1
ATOM 2554 C C . MET A 1 321 ? -5.134 -17.748 34.248 1.00 84.00 321 MET A C 1
ATOM 2556 O O . MET A 1 321 ? -4.372 -18.657 34.554 1.00 84.00 321 MET A O 1
ATOM 2560 N N . PHE A 1 322 ? -5.060 -17.122 33.070 1.00 85.50 322 PHE A N 1
ATOM 2561 C CA . PHE A 1 322 ? -4.060 -17.465 32.052 1.00 85.50 322 PHE A CA 1
ATOM 2562 C C . PHE A 1 322 ? -2.770 -16.649 32.245 1.00 85.50 322 PHE A C 1
ATOM 2564 O O . PHE A 1 322 ? -2.673 -15.542 31.708 1.00 85.50 322 PHE A O 1
ATOM 2571 N N . PRO A 1 323 ? -1.764 -17.136 33.002 1.00 82.25 323 PRO A N 1
ATOM 2572 C CA . PRO A 1 323 ? -0.488 -16.444 33.109 1.00 82.25 323 PRO A CA 1
ATOM 2573 C C . PRO A 1 323 ? 0.203 -16.417 31.746 1.00 82.25 323 PRO A C 1
ATOM 2575 O O . PRO A 1 323 ? 0.160 -17.387 30.992 1.00 82.25 323 PRO A O 1
ATOM 2578 N N . ILE A 1 324 ? 0.868 -15.316 31.427 1.00 78.56 324 ILE A N 1
ATOM 2579 C CA . ILE A 1 324 ? 1.656 -15.209 30.199 1.00 78.56 324 ILE A CA 1
ATOM 2580 C C . ILE A 1 324 ? 3.037 -15.854 30.383 1.00 78.56 324 ILE A C 1
ATOM 2582 O O . ILE A 1 324 ? 3.614 -15.794 31.467 1.00 78.56 324 ILE A O 1
ATOM 2586 N N . ILE A 1 325 ? 3.567 -16.473 29.324 1.00 74.00 325 ILE A N 1
ATOM 2587 C CA . ILE A 1 325 ? 4.869 -17.168 29.362 1.00 74.00 325 ILE A CA 1
ATOM 2588 C C . ILE A 1 325 ? 6.040 -16.188 29.287 1.00 74.00 325 ILE A C 1
ATOM 2590 O O . ILE A 1 325 ? 7.067 -16.391 29.930 1.00 74.00 325 ILE A O 1
ATOM 2594 N N . LEU A 1 326 ? 5.903 -15.129 28.489 1.00 72.62 326 LEU A N 1
ATOM 2595 C CA . LEU A 1 326 ? 6.918 -14.098 28.317 1.00 72.62 326 LEU A CA 1
ATOM 2596 C C . LEU A 1 326 ? 6.244 -12.729 28.299 1.00 72.62 326 LEU A C 1
ATOM 2598 O O . LEU A 1 326 ? 5.372 -12.471 27.469 1.00 72.62 326 LEU A O 1
ATOM 2602 N N . ALA A 1 327 ? 6.663 -11.840 29.199 1.00 62.28 327 ALA A N 1
ATOM 2603 C CA . ALA A 1 327 ? 6.140 -10.481 29.266 1.00 62.28 327 ALA A CA 1
ATOM 2604 C C . ALA A 1 327 ? 7.054 -9.486 28.534 1.00 62.28 327 ALA A C 1
ATOM 2606 O O . ALA A 1 327 ? 7.581 -8.562 29.147 1.00 62.28 327 ALA A O 1
ATOM 2607 N N . GLY A 1 328 ? 7.211 -9.628 27.218 1.00 56.09 328 GLY A N 1
ATOM 2608 C CA . GLY A 1 328 ? 7.984 -8.674 26.420 1.00 56.09 328 GLY A CA 1
ATOM 2609 C C . GLY A 1 328 ? 7.706 -8.785 24.924 1.00 56.09 328 GLY A C 1
ATOM 2610 O O . GLY A 1 328 ? 7.956 -9.828 24.332 1.00 56.09 328 GLY A O 1
ATOM 2611 N N . HIS A 1 329 ? 7.186 -7.695 24.359 1.00 54.94 329 HIS A N 1
ATOM 2612 C CA . HIS A 1 329 ? 6.866 -7.407 22.959 1.00 54.94 329 HIS A CA 1
ATOM 2613 C C . HIS A 1 329 ? 6.501 -8.608 22.075 1.00 54.94 329 HIS A C 1
ATOM 2615 O O . HIS A 1 329 ? 7.363 -9.232 21.445 1.00 54.94 329 HIS A O 1
ATOM 2621 N N . VAL A 1 330 ? 5.194 -8.846 21.934 1.00 52.31 330 VAL A N 1
ATOM 2622 C CA . VAL A 1 330 ? 4.640 -9.566 20.781 1.00 52.31 330 VAL A CA 1
ATOM 2623 C C . VAL A 1 330 ? 4.590 -8.572 19.622 1.00 52.31 330 VAL A C 1
ATOM 2625 O O . VAL A 1 330 ? 3.630 -7.823 19.467 1.00 52.31 330 VAL A O 1
ATOM 2628 N N . SER A 1 331 ? 5.668 -8.509 18.845 1.00 46.66 331 SER A N 1
ATOM 2629 C CA . SER A 1 331 ? 5.699 -7.702 17.631 1.00 46.66 331 SER A CA 1
ATOM 2630 C C . SER A 1 331 ? 5.101 -8.526 16.505 1.00 46.66 331 SER A C 1
ATOM 2632 O O . SER A 1 331 ? 5.761 -9.434 16.011 1.00 46.66 331 SER A O 1
ATOM 2634 N N . GLU A 1 332 ? 3.890 -8.168 16.094 1.00 52.59 332 GLU A N 1
ATOM 2635 C CA . GLU A 1 332 ? 3.268 -8.620 14.848 1.00 52.59 332 GLU A CA 1
ATOM 2636 C C . GLU A 1 332 ? 2.962 -10.136 14.818 1.00 52.59 332 GLU A C 1
ATOM 2638 O O . GLU A 1 332 ? 3.840 -10.998 14.822 1.00 52.59 332 GLU A O 1
ATOM 2643 N N . GLY A 1 333 ? 1.677 -10.479 14.763 1.00 48.31 333 GLY A N 1
ATOM 2644 C CA . GLY A 1 333 ? 1.269 -11.836 14.434 1.00 48.31 333 GLY A CA 1
ATOM 2645 C C . GLY A 1 333 ? -0.226 -11.956 14.209 1.00 48.31 333 GLY A C 1
ATOM 2646 O O . GLY A 1 333 ? -1.016 -11.397 14.971 1.00 48.31 333 GLY A O 1
ATOM 2647 N N . GLU A 1 334 ? -0.598 -12.670 13.148 1.00 60.03 334 GLU A N 1
ATOM 2648 C CA . GLU A 1 334 ? -1.962 -13.171 12.985 1.00 60.03 334 GLU A CA 1
ATOM 2649 C C . GLU A 1 334 ? -2.222 -14.183 14.121 1.00 60.03 334 GLU A C 1
ATOM 2651 O O . GLU A 1 334 ? -1.289 -14.825 14.618 1.00 60.03 334 GLU A O 1
ATOM 2656 N N . GLY A 1 335 ? -3.465 -14.281 14.612 1.00 71.75 335 GLY A N 1
ATOM 2657 C CA . GLY A 1 335 ? -3.827 -15.342 15.562 1.00 71.75 335 GLY A CA 1
ATOM 2658 C C . GLY A 1 335 ? -3.425 -16.708 15.015 1.00 71.75 335 GLY A C 1
ATOM 2659 O O . GLY A 1 335 ? -3.315 -16.860 13.808 1.00 71.75 335 GLY A O 1
ATOM 2660 N N . LEU A 1 336 ? -3.176 -17.694 15.878 1.00 81.12 336 LEU A N 1
ATOM 2661 C CA . LEU A 1 336 ? -2.702 -19.006 15.432 1.00 81.12 336 LEU A CA 1
ATOM 2662 C C . LEU A 1 336 ? -3.874 -19.742 14.768 1.00 81.12 336 LEU A C 1
ATOM 2664 O O . LEU A 1 336 ? -4.755 -20.215 15.495 1.00 81.12 336 LEU A O 1
ATOM 2668 N N . PRO A 1 337 ? -3.908 -19.880 13.431 1.00 83.25 337 PRO A N 1
ATOM 2669 C CA . PRO A 1 337 ? -5.051 -20.473 12.775 1.00 83.25 337 PRO A CA 1
ATOM 2670 C C . PRO A 1 337 ? -5.068 -21.975 13.040 1.00 83.25 337 PRO A C 1
ATOM 2672 O O . PRO A 1 337 ? -4.079 -22.690 12.840 1.00 83.25 337 PRO A O 1
ATOM 2675 N N . GLY A 1 338 ? -6.214 -22.473 13.481 1.00 82.38 338 GLY A N 1
ATOM 2676 C CA . GLY A 1 338 ? -6.359 -23.882 13.798 1.00 82.38 338 GLY A CA 1
ATOM 2677 C C . GLY A 1 338 ? -7.796 -24.359 13.771 1.00 82.38 338 GLY A C 1
ATOM 2678 O O . GLY A 1 338 ? -8.744 -23.592 13.605 1.00 82.38 338 GLY A O 1
ATOM 2679 N N . LYS A 1 339 ? -7.954 -25.668 13.934 1.00 84.50 339 LYS A N 1
ATOM 2680 C CA . LYS A 1 339 ? -9.257 -26.304 14.081 1.00 84.50 339 LYS A CA 1
ATOM 2681 C C . LYS A 1 339 ? -9.160 -27.493 15.020 1.00 84.50 339 LYS A C 1
ATOM 2683 O O . LYS A 1 339 ? -8.276 -28.338 14.892 1.00 84.50 339 LYS A O 1
ATOM 2688 N N . ARG A 1 340 ? -10.118 -27.592 15.932 1.00 81.19 340 ARG A N 1
ATOM 2689 C CA . ARG A 1 340 ? -10.302 -28.761 16.782 1.00 81.19 340 ARG A CA 1
ATOM 2690 C C . ARG A 1 340 ? -10.737 -29.966 15.945 1.00 81.19 340 ARG A C 1
ATOM 2692 O O . ARG A 1 340 ? -11.637 -29.863 15.111 1.00 81.19 340 ARG A O 1
ATOM 2699 N N . VAL A 1 341 ? -10.095 -31.106 16.176 1.00 81.06 341 VAL A N 1
ATOM 2700 C CA . VAL A 1 341 ? -10.386 -32.384 15.508 1.00 81.06 341 VAL A CA 1
ATOM 2701 C C . VAL A 1 341 ? -10.681 -33.468 16.545 1.00 81.06 341 VAL A C 1
ATOM 2703 O O . VAL A 1 341 ? -10.413 -33.292 17.735 1.00 81.06 341 VAL A O 1
ATOM 2706 N N . ASN A 1 342 ? -11.251 -34.593 16.108 1.00 71.19 342 ASN A N 1
ATOM 2707 C CA . ASN A 1 342 ? -11.485 -35.736 16.990 1.00 71.19 342 ASN A CA 1
ATOM 2708 C C . ASN A 1 342 ? -10.146 -36.229 17.547 1.00 71.19 342 ASN A C 1
ATOM 2710 O O . ASN A 1 342 ? -9.320 -36.737 16.797 1.00 71.19 342 ASN A O 1
ATOM 2714 N N . GLY A 1 343 ? -9.944 -36.063 18.855 1.00 71.19 343 GLY A N 1
ATOM 2715 C CA . GLY A 1 343 ? -8.717 -36.480 19.530 1.00 71.19 343 GLY A CA 1
ATOM 2716 C C . GLY A 1 343 ? -7.584 -35.450 19.552 1.00 71.19 343 GLY A C 1
ATOM 2717 O O . GLY A 1 343 ? -6.508 -35.806 20.013 1.00 71.19 343 GLY A O 1
ATOM 2718 N N . GLY A 1 344 ? -7.787 -34.191 19.135 1.00 80.12 344 GLY A N 1
ATOM 2719 C CA . GLY A 1 344 ? -6.714 -33.193 19.210 1.00 80.12 344 GLY A CA 1
ATOM 2720 C C . GLY A 1 344 ? -6.999 -31.846 18.544 1.00 80.12 344 GLY A C 1
ATOM 2721 O O . GLY A 1 344 ? -8.141 -31.383 18.468 1.00 80.12 344 GLY A O 1
ATOM 2722 N N . VAL A 1 345 ? -5.935 -31.206 18.057 1.00 82.25 345 VAL A N 1
ATOM 2723 C CA . VAL A 1 345 ? -5.988 -29.922 17.343 1.00 82.25 345 VAL A CA 1
ATOM 2724 C C . VAL A 1 345 ? -5.119 -29.967 16.089 1.00 82.25 345 VAL A C 1
ATOM 2726 O O . VAL A 1 345 ? -4.004 -30.491 16.092 1.00 82.25 345 VAL A O 1
ATOM 2729 N N . LEU A 1 346 ? -5.640 -29.407 15.002 1.00 80.81 346 LEU A N 1
ATOM 2730 C CA . LEU A 1 346 ? -4.906 -29.164 13.771 1.00 80.81 346 LEU A CA 1
ATOM 2731 C C . LEU A 1 346 ? -4.458 -27.703 13.762 1.00 80.81 346 LEU A C 1
ATOM 2733 O O . LEU A 1 346 ? -5.301 -26.807 13.710 1.00 80.81 346 LEU A O 1
ATOM 2737 N N . LEU A 1 347 ? -3.148 -27.471 13.816 1.00 81.31 347 LEU A N 1
ATOM 2738 C CA . LEU A 1 347 ? -2.563 -26.131 13.748 1.00 81.31 347 LEU A CA 1
ATOM 2739 C C . LEU A 1 347 ? -1.987 -25.887 12.353 1.00 81.31 347 LEU A C 1
ATOM 2741 O O . LEU A 1 347 ? -1.349 -26.764 11.764 1.00 81.31 347 LEU A O 1
ATOM 2745 N N . SER A 1 348 ? -2.213 -24.687 11.829 1.00 79.69 348 SER A N 1
ATOM 2746 C CA . SER A 1 348 ? -1.643 -24.233 10.561 1.00 79.69 348 SER A CA 1
ATOM 2747 C C . SER A 1 348 ? -0.428 -23.337 10.813 1.00 79.69 348 SER A C 1
ATOM 2749 O O . SER A 1 348 ? -0.292 -22.754 11.885 1.00 79.69 348 SER A O 1
ATOM 2751 N N . ASN A 1 349 ? 0.472 -23.245 9.829 1.00 76.25 349 ASN A N 1
ATOM 2752 C CA . ASN A 1 349 ? 1.647 -22.360 9.860 1.00 76.25 349 ASN A CA 1
ATOM 2753 C C . ASN A 1 349 ? 2.601 -22.590 11.050 1.00 76.25 349 ASN A C 1
ATOM 2755 O O . ASN A 1 349 ? 3.167 -21.656 11.626 1.00 76.25 349 ASN A O 1
ATOM 2759 N N . VAL A 1 350 ? 2.814 -23.864 11.388 1.00 74.94 350 VAL A N 1
ATOM 2760 C CA . VAL A 1 350 ? 3.787 -24.306 12.394 1.00 74.94 350 VAL A CA 1
ATOM 2761 C C . VAL A 1 350 ? 4.927 -25.091 11.744 1.00 74.94 350 VAL A C 1
ATOM 2763 O O . VAL A 1 350 ? 4.723 -25.850 10.799 1.00 74.94 350 VAL A O 1
ATOM 2766 N N . LEU A 1 351 ? 6.134 -24.917 12.268 1.00 78.44 351 LEU A N 1
ATOM 2767 C CA . LEU A 1 351 ? 7.317 -25.707 11.954 1.00 78.44 351 LEU A CA 1
ATOM 2768 C C . LEU A 1 351 ? 7.497 -26.772 13.038 1.00 78.44 351 LEU A C 1
ATOM 2770 O O . LEU A 1 351 ? 7.561 -26.438 14.218 1.00 78.44 351 LEU A O 1
ATOM 2774 N N . VAL A 1 352 ? 7.596 -28.044 12.652 1.00 77.75 352 VAL A N 1
ATOM 2775 C CA . VAL A 1 352 ? 7.824 -29.148 13.595 1.00 77.75 352 VAL A CA 1
ATOM 2776 C C . VAL A 1 352 ? 9.300 -29.536 13.579 1.00 77.75 352 VAL A C 1
ATOM 2778 O O . VAL A 1 352 ? 9.832 -29.871 12.524 1.00 77.75 352 VAL A O 1
ATOM 2781 N N . LEU A 1 353 ? 9.950 -29.491 14.741 1.00 75.44 353 LEU A N 1
ATOM 2782 C CA . LEU A 1 353 ? 11.346 -29.878 14.947 1.00 75.44 353 LEU A CA 1
ATOM 2783 C C . LEU A 1 353 ? 11.429 -31.067 15.897 1.00 75.44 353 LEU A C 1
ATOM 2785 O O . LEU A 1 353 ? 10.621 -31.179 16.814 1.00 75.44 353 LEU A O 1
ATOM 2789 N N . SER A 1 354 ? 12.438 -31.905 15.714 1.00 75.50 354 SER A N 1
ATOM 2790 C CA . SER A 1 354 ? 12.770 -32.987 16.636 1.00 75.50 354 SER A CA 1
ATOM 2791 C C . SER A 1 354 ? 14.056 -32.665 17.381 1.00 75.50 354 SER A C 1
ATOM 2793 O O . SER A 1 354 ? 15.028 -32.237 16.761 1.00 75.50 354 SER A O 1
ATOM 2795 N N . VAL A 1 355 ? 14.064 -32.873 18.696 1.00 73.19 355 VAL A N 1
ATOM 2796 C CA . VAL A 1 355 ? 15.229 -32.658 19.560 1.00 73.19 355 VAL A CA 1
ATOM 2797 C C . VAL A 1 355 ? 15.485 -33.916 20.383 1.00 73.19 355 VAL A C 1
ATOM 2799 O O . VAL A 1 355 ? 14.562 -34.445 21.014 1.00 73.19 355 VAL A O 1
ATOM 2802 N N . ALA A 1 356 ? 16.725 -34.414 20.362 1.00 67.75 356 ALA A N 1
ATOM 2803 C CA . ALA A 1 356 ? 17.112 -35.578 21.146 1.00 67.75 356 ALA A CA 1
ATOM 2804 C C . ALA A 1 356 ? 17.383 -35.171 22.600 1.00 67.75 356 ALA A C 1
ATOM 2806 O O . ALA A 1 356 ? 17.766 -34.043 22.900 1.00 67.75 356 ALA A O 1
ATOM 2807 N N . ARG A 1 357 ? 17.221 -36.105 23.542 1.00 65.31 357 ARG A N 1
ATOM 2808 C CA . ARG A 1 357 ? 17.515 -35.836 24.959 1.00 65.31 357 ARG A CA 1
ATOM 2809 C C . ARG A 1 357 ? 18.997 -35.533 25.212 1.00 65.31 357 ARG A C 1
ATOM 2811 O O . ARG A 1 357 ? 19.307 -34.780 26.128 1.00 65.31 357 ARG A O 1
ATOM 2818 N N . GLU A 1 358 ? 19.891 -36.087 24.394 1.00 60.19 358 GLU A N 1
ATOM 2819 C CA . GLU A 1 358 ? 21.337 -35.812 24.426 1.00 60.19 358 GLU A CA 1
ATOM 2820 C C . GLU A 1 358 ? 21.665 -34.340 24.107 1.00 60.19 358 GLU A C 1
ATOM 2822 O O . GLU A 1 358 ? 22.726 -33.850 24.487 1.00 60.19 358 GLU A O 1
ATOM 2827 N N . ASP A 1 359 ? 20.723 -33.610 23.495 1.00 58.28 359 ASP A N 1
ATOM 2828 C CA . ASP A 1 359 ? 20.844 -32.181 23.201 1.00 58.28 359 ASP A CA 1
ATOM 2829 C C . ASP A 1 359 ? 20.433 -31.277 24.382 1.00 58.28 359 ASP A C 1
ATOM 2831 O O . ASP A 1 359 ? 20.522 -30.045 24.304 1.00 58.28 359 ASP A O 1
ATOM 2835 N N . HIS A 1 360 ? 19.993 -31.864 25.502 1.00 62.59 360 HIS A N 1
ATOM 2836 C CA . HIS A 1 360 ? 19.744 -31.128 26.738 1.00 62.59 360 HIS A CA 1
ATOM 2837 C C . HIS A 1 360 ? 21.066 -30.607 27.312 1.00 62.59 360 HIS A C 1
ATOM 2839 O O . HIS A 1 360 ? 21.961 -31.390 27.629 1.00 62.59 360 HIS A O 1
ATOM 2845 N N . CYS A 1 361 ? 21.204 -29.282 27.421 1.00 55.75 361 CYS A N 1
ATOM 2846 C CA . CYS A 1 361 ? 22.477 -28.633 27.754 1.00 55.75 361 CYS A CA 1
ATOM 2847 C C . CYS A 1 361 ? 23.662 -29.087 26.868 1.00 55.75 361 CYS A C 1
ATOM 2849 O O . CYS A 1 361 ? 24.809 -29.076 27.318 1.00 55.75 361 CYS A O 1
ATOM 2851 N N . SER A 1 362 ? 23.415 -29.470 25.606 1.00 54.97 362 SER A N 1
ATOM 2852 C CA . SER A 1 362 ? 24.494 -29.800 24.666 1.00 54.97 362 SER A CA 1
ATOM 2853 C C . SER A 1 362 ? 25.451 -28.611 24.507 1.00 54.97 362 SER A C 1
ATOM 2855 O O . SER A 1 362 ? 25.046 -27.461 24.310 1.00 54.97 362 SER A O 1
ATOM 2857 N N . THR A 1 363 ? 26.747 -28.901 24.635 1.00 53.72 363 THR A N 1
ATOM 2858 C CA . THR A 1 363 ? 27.831 -27.920 24.794 1.00 53.72 363 THR A CA 1
ATOM 2859 C C . THR A 1 363 ? 28.288 -27.275 23.487 1.00 53.72 363 THR A C 1
ATOM 2861 O O . THR A 1 363 ? 29.132 -26.381 23.528 1.00 53.72 363 THR A O 1
ATOM 2864 N N . VAL A 1 364 ? 27.761 -27.692 22.328 1.00 63.34 364 VAL A N 1
ATOM 2865 C CA . VAL A 1 364 ? 28.233 -27.222 21.016 1.00 63.34 364 VAL A CA 1
ATOM 2866 C C . VAL A 1 364 ? 27.107 -26.543 20.244 1.00 63.34 364 VAL A C 1
ATOM 2868 O O . VAL A 1 364 ? 26.285 -27.182 19.592 1.00 63.34 364 VAL A O 1
ATOM 2871 N N . LEU A 1 365 ? 27.100 -25.211 20.257 1.00 69.38 365 LEU A N 1
ATOM 2872 C CA . LEU A 1 365 ? 26.208 -24.423 19.406 1.00 69.38 365 LEU A CA 1
ATOM 2873 C C . LEU A 1 365 ? 26.755 -24.395 17.962 1.00 69.38 365 LEU A C 1
ATOM 2875 O O . LEU A 1 365 ? 27.960 -24.212 17.763 1.00 69.38 365 LEU A O 1
ATOM 2879 N N . PRO A 1 366 ? 25.917 -24.486 16.914 1.00 72.00 366 PRO A N 1
ATOM 2880 C CA . PRO A 1 366 ? 26.367 -24.261 15.543 1.00 72.00 366 PRO A CA 1
ATOM 2881 C C . PRO A 1 366 ? 27.017 -22.880 15.385 1.00 72.00 366 PRO A C 1
ATOM 2883 O O . PRO A 1 366 ? 26.514 -21.876 15.894 1.00 72.00 366 PRO A O 1
ATOM 2886 N N . SER A 1 367 ? 28.116 -22.788 14.632 1.00 71.62 367 SER A N 1
ATOM 2887 C CA . SER A 1 367 ? 28.878 -21.536 14.464 1.00 71.62 367 SER A CA 1
ATOM 2888 C C . SER A 1 367 ? 28.010 -20.363 13.986 1.00 71.62 367 SER A C 1
ATOM 2890 O O . SER A 1 367 ? 28.144 -19.244 14.484 1.00 71.62 367 SER A O 1
ATOM 2892 N N . LYS A 1 368 ? 27.053 -20.621 13.086 1.00 70.12 368 LYS A N 1
ATOM 2893 C CA . LYS A 1 368 ? 26.077 -19.627 12.604 1.00 70.12 368 LYS A CA 1
ATOM 2894 C C . LYS A 1 368 ? 25.151 -19.131 13.718 1.00 70.12 368 LYS A C 1
ATOM 2896 O O . LYS A 1 368 ? 24.931 -17.925 13.812 1.00 70.12 368 LYS A O 1
ATOM 2901 N N . LEU A 1 369 ? 24.672 -20.036 14.572 1.00 71.94 369 LEU A N 1
ATOM 2902 C CA . LEU A 1 369 ? 23.791 -19.723 15.695 1.00 71.94 369 LEU A CA 1
ATOM 2903 C C . LEU A 1 369 ? 24.514 -18.885 16.753 1.00 71.94 369 LEU A C 1
ATOM 2905 O O . LEU A 1 369 ? 24.005 -17.838 17.141 1.00 71.94 369 LEU A O 1
ATOM 2909 N N . LYS A 1 370 ? 25.744 -19.262 17.136 1.00 73.62 370 LYS A N 1
ATOM 2910 C CA . LYS A 1 370 ? 26.578 -18.452 18.049 1.00 73.62 370 LYS A CA 1
ATOM 2911 C C . LYS A 1 370 ? 26.727 -17.024 17.552 1.00 73.62 370 LYS A C 1
ATOM 2913 O O . LYS A 1 370 ? 26.586 -16.067 18.304 1.00 73.62 370 LYS A O 1
ATOM 2918 N N . THR A 1 371 ? 27.006 -16.900 16.260 1.00 75.50 371 THR A N 1
ATOM 2919 C CA . THR A 1 371 ? 27.230 -15.606 15.634 1.00 75.50 371 THR A CA 1
ATOM 2920 C C . THR A 1 371 ? 25.951 -14.768 15.602 1.00 75.50 371 THR A C 1
ATOM 2922 O O . THR A 1 371 ? 26.005 -13.569 15.847 1.00 75.50 371 THR A O 1
ATOM 2925 N N . TYR A 1 372 ? 24.794 -15.383 15.340 1.00 74.88 372 TYR A N 1
ATOM 2926 C CA . TYR A 1 372 ? 23.503 -14.700 15.425 1.00 74.88 372 TYR A CA 1
ATOM 2927 C C . TYR A 1 372 ? 23.205 -14.234 16.854 1.00 74.88 372 TYR A C 1
ATOM 2929 O O . TYR A 1 372 ? 22.830 -13.080 17.060 1.00 74.88 372 TYR A O 1
ATOM 2937 N N . ILE A 1 373 ? 23.414 -15.099 17.848 1.00 74.94 373 ILE A N 1
ATOM 2938 C CA . ILE A 1 373 ? 23.137 -14.759 19.243 1.00 74.94 373 ILE A CA 1
ATOM 2939 C C . ILE A 1 373 ? 24.049 -13.618 19.711 1.00 74.94 373 ILE A C 1
ATOM 2941 O O . ILE A 1 373 ? 23.545 -12.638 20.248 1.00 74.94 373 ILE A O 1
ATOM 2945 N N . ARG A 1 374 ? 25.363 -13.691 19.461 1.00 73.75 374 ARG A N 1
ATOM 2946 C CA . ARG A 1 374 ? 26.314 -12.639 19.865 1.00 73.75 374 ARG A CA 1
ATOM 2947 C C . ARG A 1 374 ? 26.106 -11.333 19.102 1.00 73.75 374 ARG A C 1
ATOM 2949 O O . ARG A 1 374 ? 25.878 -10.296 19.716 1.00 73.75 374 ARG A O 1
ATOM 2956 N N . ASP A 1 375 ? 26.145 -11.386 17.772 1.00 67.75 375 ASP A N 1
ATOM 2957 C CA . ASP A 1 375 ? 26.228 -10.176 16.944 1.00 67.75 375 ASP A CA 1
ATOM 2958 C C . ASP A 1 375 ? 24.866 -9.519 16.697 1.00 67.75 375 ASP A C 1
ATOM 2960 O O . ASP A 1 375 ? 24.813 -8.380 16.232 1.00 67.75 375 ASP A O 1
ATOM 2964 N N . ARG A 1 376 ? 23.759 -10.236 16.937 1.00 66.81 376 ARG A N 1
ATOM 2965 C CA . ARG A 1 376 ? 22.407 -9.721 16.691 1.00 66.81 376 ARG A CA 1
ATOM 2966 C C . ARG A 1 376 ? 21.480 -9.817 17.882 1.00 66.81 376 ARG A C 1
ATOM 2968 O O . ARG A 1 376 ? 20.924 -8.795 18.257 1.00 66.81 376 ARG A O 1
ATOM 2975 N N . TRP A 1 377 ? 21.284 -10.997 18.464 1.00 72.19 377 TRP A N 1
ATOM 2976 C CA . TRP A 1 377 ? 20.295 -11.157 19.535 1.00 72.19 377 TRP A CA 1
ATOM 2977 C C . TRP A 1 377 ? 20.702 -10.373 20.789 1.00 72.19 377 TRP A C 1
ATOM 2979 O O . TRP A 1 377 ? 19.979 -9.484 21.233 1.00 72.19 377 TRP A O 1
ATOM 2989 N N . LEU A 1 378 ? 21.913 -10.618 21.297 1.00 69.75 378 LEU A N 1
ATOM 2990 C CA . LEU A 1 378 ? 22.471 -9.897 22.439 1.00 69.75 378 LEU A CA 1
ATOM 2991 C C . LEU A 1 378 ? 22.829 -8.457 22.076 1.00 69.75 378 LEU A C 1
ATOM 2993 O O . LEU A 1 378 ? 22.654 -7.580 22.908 1.00 69.75 378 LEU A O 1
ATOM 2997 N N . ALA A 1 379 ? 23.239 -8.171 20.838 1.00 64.38 379 ALA A N 1
ATOM 2998 C CA . ALA A 1 379 ? 23.472 -6.796 20.394 1.00 64.38 379 ALA A CA 1
ATOM 2999 C C . ALA A 1 379 ? 22.195 -5.931 20.382 1.00 64.38 379 ALA A C 1
ATOM 3001 O O . ALA A 1 379 ? 22.290 -4.726 20.587 1.00 64.38 379 ALA A O 1
ATOM 3002 N N . MET A 1 380 ? 21.011 -6.522 20.165 1.00 59.47 380 MET A N 1
ATOM 3003 C CA . MET A 1 380 ? 19.721 -5.831 20.313 1.00 59.47 380 MET A CA 1
ATOM 3004 C C . MET A 1 380 ? 19.321 -5.657 21.779 1.00 59.47 380 MET A C 1
ATOM 3006 O O . MET A 1 380 ? 18.674 -4.672 22.115 1.00 59.47 380 MET A O 1
ATOM 3010 N N . ALA A 1 381 ? 19.700 -6.599 22.643 1.00 54.69 381 ALA A N 1
ATOM 3011 C CA . ALA A 1 381 ? 19.400 -6.530 24.067 1.00 54.69 381 ALA A CA 1
ATOM 3012 C C . ALA A 1 381 ? 20.398 -5.657 24.854 1.00 54.69 381 ALA A C 1
ATOM 3014 O O . ALA A 1 381 ? 20.033 -5.126 25.888 1.00 54.69 381 ALA A O 1
ATOM 3015 N N . ALA A 1 382 ? 21.652 -5.508 24.413 1.00 49.91 382 ALA A N 1
ATOM 3016 C CA . ALA A 1 382 ? 22.763 -5.078 25.270 1.00 49.91 382 ALA A CA 1
ATOM 3017 C C . ALA A 1 382 ? 23.676 -3.923 24.782 1.00 49.91 382 ALA A C 1
ATOM 3019 O O . ALA A 1 382 ? 24.772 -3.810 25.342 1.00 49.91 382 ALA A O 1
ATOM 3020 N N . PRO A 1 383 ? 23.328 -3.049 23.811 1.00 46.72 383 PRO A N 1
ATOM 3021 C CA . PRO A 1 383 ? 24.317 -2.159 23.187 1.00 46.72 383 PRO A CA 1
ATOM 3022 C C . PRO A 1 383 ? 24.987 -1.143 24.144 1.00 46.72 383 PRO A C 1
ATOM 3024 O O . PRO A 1 383 ? 26.024 -0.587 23.786 1.00 46.72 383 PRO A O 1
ATOM 3027 N N . HIS A 1 384 ? 24.475 -0.947 25.371 1.00 46.69 384 HIS A N 1
ATOM 3028 C CA . HIS A 1 384 ? 24.985 0.038 26.342 1.00 46.69 384 HIS A CA 1
ATOM 3029 C C . HIS A 1 384 ? 25.331 -0.499 27.752 1.00 46.69 384 HIS A C 1
ATOM 3031 O O . HIS A 1 384 ? 25.634 0.298 28.637 1.00 46.69 384 HIS A O 1
ATOM 3037 N N . HIS A 1 385 ? 25.323 -1.820 28.005 1.00 50.88 385 HIS A N 1
ATOM 3038 C CA . HIS A 1 385 ? 25.217 -2.326 29.395 1.00 50.88 385 HIS A CA 1
ATOM 3039 C C . HIS A 1 385 ? 26.165 -3.465 29.820 1.00 50.88 385 HIS A C 1
ATOM 3041 O O . HIS A 1 385 ? 25.878 -4.175 30.783 1.00 50.88 385 HIS A O 1
ATOM 3047 N N . GLY A 1 386 ? 27.307 -3.642 29.149 1.00 50.75 386 GLY A N 1
ATOM 3048 C CA . GLY A 1 386 ? 28.427 -4.428 29.698 1.00 50.75 386 GLY A CA 1
ATOM 3049 C C . GLY A 1 386 ? 28.197 -5.939 29.863 1.00 50.75 386 GLY A C 1
ATOM 3050 O O . GLY A 1 386 ? 28.884 -6.569 30.664 1.00 50.75 386 GLY A O 1
ATOM 3051 N N . ILE A 1 387 ? 27.255 -6.539 29.124 1.00 58.44 387 ILE A N 1
ATOM 3052 C CA . ILE A 1 387 ? 27.094 -8.001 29.069 1.00 58.44 387 ILE A CA 1
ATOM 3053 C C . ILE A 1 387 ? 28.278 -8.584 28.278 1.00 58.44 387 ILE A C 1
ATOM 3055 O O . ILE A 1 387 ? 28.405 -8.336 27.079 1.00 58.44 387 ILE A O 1
ATOM 3059 N N . SER A 1 388 ? 29.157 -9.341 28.947 1.00 54.97 388 SER A N 1
ATOM 3060 C CA . SER A 1 388 ? 30.282 -10.023 28.292 1.00 54.97 388 SER A CA 1
ATOM 3061 C C . SER A 1 388 ? 29.761 -11.125 27.371 1.00 54.97 388 SER A C 1
ATOM 3063 O O . SER A 1 388 ? 29.071 -12.037 27.819 1.00 54.97 388 SER A O 1
ATOM 3065 N N . THR A 1 389 ? 30.093 -11.048 26.082 1.00 59.94 389 THR A N 1
ATOM 3066 C CA . THR A 1 389 ? 29.743 -12.071 25.077 1.00 59.94 389 THR A CA 1
ATOM 3067 C C . THR A 1 389 ? 30.870 -13.085 24.846 1.00 59.94 389 THR A C 1
ATOM 3069 O O . THR A 1 389 ? 30.676 -14.072 24.124 1.00 59.94 389 THR A O 1
ATOM 3072 N N . ASP A 1 390 ? 32.017 -12.871 25.498 1.00 56.66 390 ASP A N 1
ATOM 3073 C CA . ASP A 1 390 ? 33.202 -13.719 25.436 1.00 56.66 390 ASP A CA 1
ATOM 3074 C C . ASP A 1 390 ? 33.134 -14.801 26.522 1.00 56.66 390 ASP A C 1
ATOM 3076 O O . ASP A 1 390 ? 33.194 -14.522 27.720 1.00 56.66 390 ASP A O 1
ATOM 3080 N N . GLY A 1 391 ? 32.969 -16.052 26.090 1.00 62.59 391 GLY A N 1
ATOM 3081 C CA . GLY A 1 391 ? 32.844 -17.227 26.952 1.00 62.59 391 GLY A CA 1
ATOM 3082 C C . GLY A 1 391 ? 32.511 -18.501 26.158 1.00 62.59 391 GLY A C 1
ATOM 3083 O O . GLY A 1 391 ? 32.235 -18.412 24.953 1.00 62.59 391 GLY A O 1
ATOM 3084 N N . PRO A 1 392 ? 32.561 -19.687 26.792 1.00 67.62 392 PRO A N 1
ATOM 3085 C CA . PRO A 1 392 ? 32.131 -20.945 26.178 1.00 67.62 392 PRO A CA 1
ATOM 3086 C C . PRO A 1 392 ? 30.635 -20.926 25.802 1.00 67.62 392 PRO A C 1
ATOM 3088 O O . PRO A 1 392 ? 29.866 -20.094 26.281 1.00 67.62 392 PRO A O 1
ATOM 3091 N N . ASP A 1 393 ? 30.214 -21.829 24.913 1.00 68.88 393 ASP A N 1
ATOM 3092 C CA . ASP A 1 393 ? 28.855 -21.859 24.333 1.00 68.88 393 ASP A CA 1
ATOM 3093 C C . ASP A 1 393 ? 27.738 -21.951 25.378 1.00 68.88 393 ASP A C 1
ATOM 3095 O O . ASP A 1 393 ? 26.690 -21.323 25.233 1.00 68.88 393 ASP A O 1
ATOM 3099 N N . GLU A 1 394 ? 27.989 -22.689 26.455 1.00 70.19 394 GLU A N 1
ATOM 3100 C CA . GLU A 1 394 ? 27.086 -22.826 27.596 1.00 70.19 394 GLU A CA 1
ATOM 3101 C C . GLU A 1 394 ? 26.821 -21.471 28.271 1.00 70.19 394 GLU A C 1
ATOM 3103 O O . GLU A 1 394 ? 25.680 -21.121 28.573 1.00 70.19 394 GLU A O 1
ATOM 3108 N N . THR A 1 395 ? 27.857 -20.634 28.397 1.00 74.12 395 THR A N 1
ATOM 3109 C CA . THR A 1 395 ? 27.740 -19.270 28.927 1.00 74.12 395 THR A CA 1
ATOM 3110 C C . THR A 1 395 ? 26.860 -18.398 28.033 1.00 74.12 395 THR A C 1
ATOM 3112 O O . THR A 1 395 ? 26.141 -17.534 28.533 1.00 74.12 395 THR A O 1
ATOM 3115 N N . LEU A 1 396 ? 26.858 -18.634 26.717 1.00 76.31 396 LEU A N 1
ATOM 3116 C CA . LEU A 1 396 ? 26.027 -17.885 25.775 1.00 76.31 396 LEU A CA 1
ATOM 3117 C C . LEU A 1 396 ? 24.539 -18.246 25.918 1.00 76.31 396 LEU A C 1
ATOM 3119 O O . LEU A 1 396 ? 23.702 -17.347 25.990 1.00 76.31 396 LEU A O 1
ATOM 3123 N N . ALA A 1 397 ? 24.213 -19.539 26.007 1.00 76.38 397 ALA A N 1
ATOM 3124 C CA . ALA A 1 397 ? 22.841 -20.013 26.205 1.00 76.38 397 ALA A CA 1
ATOM 3125 C C . ALA A 1 397 ? 22.272 -19.604 27.576 1.00 76.38 397 ALA A C 1
ATOM 3127 O O . ALA A 1 397 ? 21.119 -19.164 27.649 1.00 76.38 397 ALA A O 1
ATOM 3128 N N . GLN A 1 398 ? 23.099 -19.652 28.629 1.00 79.69 398 GLN A N 1
ATOM 3129 C CA . GLN A 1 398 ? 22.761 -19.124 29.953 1.00 79.69 398 GLN A CA 1
ATOM 3130 C C . GLN A 1 398 ? 22.520 -17.612 29.903 1.00 79.69 398 GLN A C 1
ATOM 3132 O O . GLN A 1 398 ? 21.541 -17.129 30.455 1.00 79.69 398 GLN A O 1
ATOM 3137 N N . THR A 1 399 ? 23.365 -16.843 29.208 1.00 77.94 399 THR A N 1
ATOM 3138 C CA . THR A 1 399 ? 23.189 -15.382 29.102 1.00 77.94 399 THR A CA 1
ATOM 3139 C C . THR A 1 399 ? 21.859 -15.024 28.436 1.00 77.94 399 THR A C 1
ATOM 3141 O O . THR A 1 399 ? 21.162 -14.120 28.893 1.00 77.94 399 THR A O 1
ATOM 3144 N N . VAL A 1 400 ? 21.465 -15.760 27.391 1.00 78.19 400 VAL A N 1
ATOM 3145 C CA . VAL A 1 400 ? 20.151 -15.604 26.747 1.00 78.19 400 VAL A CA 1
ATOM 3146 C C . VAL A 1 400 ? 19.016 -15.934 27.720 1.00 78.19 400 VAL A C 1
ATOM 3148 O O . VAL A 1 400 ? 18.049 -15.176 27.793 1.00 78.19 400 VAL A O 1
ATOM 3151 N N . TYR A 1 401 ? 19.141 -17.009 28.504 1.00 78.69 401 TYR A N 1
ATOM 3152 C CA . TYR A 1 401 ? 18.165 -17.355 29.540 1.00 78.69 401 TYR A CA 1
ATOM 3153 C C . TYR A 1 401 ? 18.029 -16.258 30.600 1.00 78.69 401 TYR A C 1
ATOM 3155 O O . TYR A 1 401 ? 16.914 -15.854 30.917 1.00 78.69 401 TYR A O 1
ATOM 3163 N N . GLU A 1 402 ? 19.141 -15.712 31.095 1.00 77.56 402 GLU A N 1
ATOM 3164 C CA . GLU A 1 402 ? 19.140 -14.597 32.048 1.00 77.56 402 GLU A CA 1
ATOM 3165 C C . GLU A 1 402 ? 18.481 -13.343 31.458 1.00 77.56 402 GLU A C 1
ATOM 3167 O O . GLU A 1 402 ? 17.717 -12.656 32.137 1.00 77.56 402 GLU A O 1
ATOM 3172 N N . CYS A 1 403 ? 18.717 -13.048 30.176 1.00 74.31 403 CYS A N 1
ATOM 3173 C CA . CYS A 1 403 ? 18.023 -11.971 29.472 1.00 74.31 403 CYS A CA 1
ATOM 3174 C C . CYS A 1 403 ? 16.510 -12.230 29.384 1.00 74.31 403 CYS A C 1
ATOM 3176 O O . CYS A 1 403 ? 15.732 -11.331 29.696 1.00 74.31 403 CYS A O 1
ATOM 3178 N N . LEU A 1 404 ? 16.086 -13.448 29.031 1.00 75.38 404 LEU A N 1
ATOM 3179 C CA . LEU A 1 404 ? 14.670 -13.832 28.999 1.00 75.38 404 LEU A CA 1
ATOM 3180 C C . LEU A 1 404 ? 14.030 -13.746 30.393 1.00 75.38 404 LEU A C 1
ATOM 3182 O O . LEU A 1 404 ? 12.934 -13.204 30.536 1.00 75.38 404 LEU A O 1
ATOM 3186 N N . LYS A 1 405 ? 14.721 -14.212 31.440 1.00 78.00 405 LYS A N 1
ATOM 3187 C CA . LYS A 1 405 ? 14.282 -14.099 32.838 1.00 78.00 405 LYS A CA 1
ATOM 3188 C C . LYS A 1 405 ? 14.120 -12.647 33.268 1.00 78.00 405 LYS A C 1
ATOM 3190 O O . LYS A 1 405 ? 13.121 -12.316 33.905 1.00 78.00 405 LYS A O 1
ATOM 3195 N N . ARG A 1 406 ? 15.039 -11.765 32.861 1.00 71.81 406 ARG A N 1
ATOM 3196 C CA . ARG A 1 406 ? 14.891 -10.315 33.058 1.00 71.81 406 ARG A CA 1
ATOM 3197 C C . ARG A 1 406 ? 13.649 -9.787 32.344 1.00 71.81 406 ARG A C 1
ATOM 3199 O O . ARG A 1 406 ? 12.917 -9.038 32.966 1.00 71.81 406 ARG A O 1
ATOM 3206 N N . SER A 1 407 ? 13.330 -10.264 31.141 1.00 66.88 407 SER A N 1
ATOM 3207 C CA . SER A 1 407 ? 12.076 -9.971 30.417 1.00 66.88 407 SER A CA 1
ATOM 3208 C C . SER A 1 407 ? 10.837 -10.729 30.936 1.00 66.88 407 SER A C 1
ATOM 3210 O O . SER A 1 407 ? 9.831 -10.834 30.232 1.00 66.88 407 SER A O 1
ATOM 3212 N N . ILE A 1 408 ? 10.884 -11.250 32.170 1.00 72.38 408 ILE A N 1
ATOM 3213 C CA . ILE A 1 408 ? 9.776 -11.937 32.859 1.00 72.38 408 ILE A CA 1
ATOM 3214 C C . ILE A 1 408 ? 9.328 -13.195 32.095 1.00 72.38 408 ILE A C 1
ATOM 3216 O O . ILE A 1 408 ? 8.143 -13.469 31.915 1.00 72.38 408 ILE A O 1
ATOM 3220 N N . PHE A 1 409 ? 10.294 -13.973 31.616 1.00 78.56 409 PHE A N 1
ATOM 3221 C CA . PHE A 1 409 ? 10.045 -15.331 31.153 1.00 78.56 409 PHE A CA 1
ATOM 3222 C C . PHE A 1 409 ? 9.720 -16.253 32.338 1.00 78.56 409 PHE A C 1
ATOM 3224 O O . PHE A 1 409 ? 10.505 -16.380 33.283 1.00 78.56 409 PHE A O 1
ATOM 3231 N N . SER A 1 410 ? 8.572 -16.925 32.290 1.00 76.19 410 SER A N 1
ATOM 3232 C CA . SER A 1 410 ? 8.099 -17.794 33.370 1.00 76.19 410 SER A CA 1
ATOM 3233 C C . SER A 1 410 ? 8.689 -19.205 33.330 1.00 76.19 410 SER A C 1
ATOM 3235 O O . SER A 1 410 ? 8.416 -19.983 34.237 1.00 76.19 410 SER A O 1
ATOM 3237 N N . GLY A 1 411 ? 9.439 -19.575 32.287 1.00 77.31 411 GLY A N 1
ATOM 3238 C CA . GLY A 1 411 ? 9.946 -20.940 32.148 1.00 77.31 411 GLY A CA 1
ATOM 3239 C C . GLY A 1 411 ? 11.132 -21.240 33.051 1.00 77.31 411 GLY A C 1
ATOM 3240 O O . GLY A 1 411 ? 11.980 -20.380 33.269 1.00 77.31 411 GLY A O 1
ATOM 3241 N N . GLU A 1 412 ? 11.166 -22.446 33.603 1.00 72.88 412 GLU A N 1
ATOM 3242 C CA . GLU A 1 412 ? 12.155 -22.899 34.590 1.00 72.88 412 GLU A CA 1
ATOM 3243 C C . GLU A 1 412 ? 12.967 -24.109 34.113 1.00 72.88 412 GLU A C 1
ATOM 3245 O O . GLU A 1 412 ? 13.935 -24.490 34.765 1.00 72.88 412 GLU A O 1
ATOM 3250 N N . GLY A 1 413 ? 12.602 -24.711 32.976 1.00 63.12 413 GLY A N 1
ATOM 3251 C CA . GLY A 1 413 ? 13.362 -25.820 32.412 1.00 63.12 413 GLY A CA 1
ATOM 3252 C C . GLY A 1 413 ? 14.687 -25.351 31.805 1.00 63.12 413 GLY A C 1
ATOM 3253 O O . GLY A 1 413 ? 14.761 -24.276 31.204 1.00 63.12 413 GLY A O 1
ATOM 3254 N N . GLY A 1 414 ? 15.734 -26.174 31.938 1.00 68.75 414 GLY A N 1
ATOM 3255 C CA . GLY A 1 414 ? 16.991 -25.972 31.210 1.00 68.75 414 GLY A CA 1
ATOM 3256 C C . GLY A 1 414 ? 16.767 -25.929 29.693 1.00 68.75 414 GLY A C 1
ATOM 3257 O O . GLY A 1 414 ? 15.723 -26.359 29.196 1.00 68.75 414 GLY A O 1
ATOM 3258 N N . TRP A 1 415 ? 17.731 -25.402 28.940 1.00 76.69 415 TRP A N 1
ATOM 3259 C CA . TRP A 1 415 ? 17.577 -25.249 27.495 1.00 76.69 415 TRP A CA 1
ATOM 3260 C C . TRP A 1 415 ? 17.925 -26.512 26.712 1.00 76.69 415 TRP A C 1
ATOM 3262 O O . TRP A 1 415 ? 18.680 -27.382 27.148 1.00 76.69 415 TRP A O 1
ATOM 3272 N N . TYR A 1 416 ? 17.386 -26.567 25.502 1.00 76.25 416 TYR A N 1
ATOM 3273 C CA . TYR A 1 416 ? 17.661 -27.605 24.523 1.00 76.25 416 TYR A CA 1
ATOM 3274 C C . TYR A 1 416 ? 18.193 -26.947 23.260 1.00 76.25 416 TYR A C 1
ATOM 3276 O O . TYR A 1 416 ? 17.708 -25.886 22.855 1.00 76.25 416 TYR A O 1
ATOM 3284 N N . THR A 1 417 ? 19.203 -27.548 22.645 1.00 72.62 417 THR A N 1
ATOM 3285 C CA . THR A 1 417 ? 19.772 -27.045 21.397 1.00 72.62 417 THR A CA 1
ATOM 3286 C C . THR A 1 417 ? 19.276 -27.873 20.218 1.00 72.62 417 THR A C 1
ATOM 3288 O O . THR A 1 417 ? 18.942 -29.044 20.331 1.00 72.62 417 THR A O 1
ATOM 3291 N N . SER A 1 418 ? 19.167 -27.228 19.065 1.00 70.81 418 SER A N 1
ATOM 3292 C CA . SER A 1 418 ? 18.913 -27.868 17.779 1.00 70.81 418 SER A CA 1
ATOM 3293 C C . SER A 1 418 ? 19.766 -27.176 16.722 1.00 70.81 418 SER A C 1
ATOM 3295 O O . SER A 1 418 ? 20.313 -26.093 16.959 1.00 70.81 418 SER A O 1
ATOM 3297 N N . GLU A 1 419 ? 19.833 -27.739 15.517 1.00 65.56 419 GLU A N 1
ATOM 3298 C CA . GLU A 1 419 ? 20.520 -27.088 14.395 1.00 65.56 419 GLU A CA 1
ATOM 3299 C C . GLU A 1 419 ? 19.951 -25.696 14.061 1.00 65.56 419 GLU A C 1
ATOM 3301 O O . GLU A 1 419 ? 20.658 -24.847 13.510 1.00 65.56 419 GLU A O 1
ATOM 3306 N N . LEU A 1 420 ? 18.683 -25.449 14.409 1.00 68.56 420 LEU A N 1
ATOM 3307 C CA . LEU A 1 420 ? 17.955 -24.226 14.074 1.00 68.56 420 LEU A CA 1
ATOM 3308 C C . LEU A 1 420 ? 17.877 -23.216 15.221 1.00 68.56 420 LEU A C 1
ATOM 3310 O O . LEU A 1 420 ? 17.592 -22.050 14.949 1.00 68.56 420 LEU A O 1
ATOM 3314 N N . GLY A 1 421 ? 18.156 -23.614 16.468 1.00 75.12 421 GLY A N 1
ATOM 3315 C CA . GLY A 1 421 ? 18.097 -22.691 17.598 1.00 75.12 421 GLY A CA 1
ATOM 3316 C C . GLY A 1 421 ? 18.127 -23.286 18.996 1.00 75.12 421 GLY A C 1
ATOM 3317 O O . GLY A 1 421 ? 18.322 -24.488 19.170 1.00 75.12 421 GLY A O 1
ATOM 3318 N N . ILE A 1 422 ? 17.932 -22.408 19.988 1.00 79.25 422 ILE A N 1
ATOM 3319 C CA . ILE A 1 422 ? 17.847 -22.761 21.410 1.00 79.25 422 ILE A CA 1
ATOM 3320 C C . ILE A 1 422 ? 16.398 -22.648 21.876 1.00 79.25 422 ILE A C 1
ATOM 3322 O O . ILE A 1 422 ? 15.701 -21.665 21.602 1.00 79.25 422 ILE A O 1
ATOM 3326 N N . PHE A 1 423 ? 15.969 -23.667 22.601 1.00 80.56 423 PHE A N 1
ATOM 3327 C CA . PHE A 1 423 ? 14.624 -23.851 23.098 1.00 80.56 423 PHE A CA 1
ATOM 3328 C C . PHE A 1 423 ? 14.599 -23.795 24.627 1.00 80.56 423 PHE A C 1
ATOM 3330 O O . PHE A 1 423 ? 15.365 -24.503 25.280 1.00 80.56 423 PHE A O 1
ATOM 3337 N N . TYR A 1 424 ? 13.704 -22.980 25.187 1.00 83.25 424 TYR A N 1
ATOM 3338 C CA . TYR A 1 424 ? 13.527 -22.777 26.624 1.00 83.25 424 TYR A CA 1
ATOM 3339 C C . TYR A 1 424 ? 12.112 -23.223 27.033 1.00 83.25 424 TYR A C 1
ATOM 3341 O O . TYR A 1 424 ? 11.139 -22.503 26.772 1.00 83.25 424 TYR A O 1
ATOM 3349 N N . PRO A 1 425 ? 11.954 -24.413 27.637 1.00 80.44 425 PRO A N 1
ATOM 3350 C CA . PRO A 1 425 ? 10.651 -24.908 28.052 1.00 80.44 425 PRO A CA 1
ATOM 3351 C C . PRO A 1 425 ? 10.143 -24.247 29.330 1.00 80.44 425 PRO A C 1
ATOM 3353 O O . PRO A 1 425 ? 10.913 -23.779 30.170 1.00 80.44 425 PRO A O 1
ATOM 3356 N N . GLN A 1 426 ? 8.818 -24.253 29.503 1.00 78.44 426 GLN A N 1
ATOM 3357 C CA . GLN A 1 426 ? 8.215 -23.757 30.734 1.00 78.44 426 GLN A CA 1
ATOM 3358 C C . GLN A 1 426 ? 8.593 -24.620 31.949 1.00 78.44 426 GLN A C 1
ATOM 3360 O O . GLN A 1 426 ? 8.903 -24.087 33.010 1.00 78.44 426 GLN A O 1
ATOM 3365 N N . THR A 1 427 ? 8.585 -25.940 31.789 1.00 76.62 427 THR A N 1
ATOM 3366 C CA . THR A 1 427 ? 8.949 -26.917 32.822 1.00 76.62 427 THR A CA 1
ATOM 3367 C C . THR A 1 427 ? 10.006 -27.869 32.284 1.00 76.62 427 THR A C 1
ATOM 3369 O O . THR A 1 427 ? 10.125 -28.050 31.073 1.00 76.62 427 THR A O 1
ATOM 3372 N N . GLU A 1 428 ? 10.752 -28.526 33.164 1.00 75.88 428 GLU A N 1
ATOM 3373 C CA . GLU A 1 428 ? 11.671 -29.587 32.748 1.00 75.88 428 GLU A CA 1
ATOM 3374 C C . GLU A 1 428 ? 10.912 -30.719 32.021 1.00 75.88 428 GLU A C 1
ATOM 3376 O O . GLU A 1 428 ? 9.820 -31.119 32.435 1.00 75.88 428 GLU A O 1
ATOM 3381 N N . LEU A 1 429 ? 11.462 -31.205 30.903 1.00 74.25 429 LEU A N 1
ATOM 3382 C CA . LEU A 1 429 ? 10.855 -32.265 30.093 1.00 74.25 429 LEU A CA 1
ATOM 3383 C C . LEU A 1 429 ? 11.329 -33.631 30.620 1.00 74.25 429 LEU A C 1
ATOM 3385 O O . LEU A 1 429 ? 12.411 -34.106 30.285 1.00 74.25 429 LEU A O 1
ATOM 3389 N N . SER A 1 430 ? 10.535 -34.259 31.489 1.00 61.75 430 SER A N 1
ATOM 3390 C CA . SER A 1 430 ? 10.875 -35.515 32.173 1.00 61.75 430 SER A CA 1
ATOM 3391 C C . SER A 1 430 ? 10.382 -36.757 31.410 1.00 61.75 430 SER A C 1
ATOM 3393 O O . SER A 1 430 ? 9.345 -37.331 31.735 1.00 61.75 430 SER A O 1
ATOM 3395 N N . GLY A 1 431 ? 11.136 -37.202 30.397 1.00 61.84 431 GLY A N 1
ATOM 3396 C CA . GLY A 1 431 ? 10.756 -38.338 29.542 1.00 61.84 431 GLY A CA 1
ATOM 3397 C C . GLY A 1 431 ? 11.920 -39.108 28.907 1.00 61.84 431 GLY A C 1
ATOM 3398 O O . GLY A 1 431 ? 13.026 -38.577 28.787 1.00 61.84 431 GLY A O 1
ATOM 3399 N N . ASP A 1 432 ? 11.664 -40.357 28.502 1.00 56.38 432 ASP A N 1
ATOM 3400 C CA . ASP A 1 432 ? 12.595 -41.206 27.745 1.00 56.38 432 ASP A CA 1
ATOM 3401 C C . ASP A 1 432 ? 12.127 -41.250 26.274 1.00 56.38 432 ASP A C 1
ATOM 3403 O O . ASP A 1 432 ? 11.263 -42.043 25.909 1.00 56.38 432 ASP A O 1
ATOM 3407 N N . GLY A 1 433 ? 12.635 -40.348 25.423 1.00 65.12 433 GLY A N 1
ATOM 3408 C CA . GLY A 1 433 ? 12.257 -40.302 24.003 1.00 65.12 433 GLY A CA 1
ATOM 3409 C C . GLY A 1 433 ? 12.620 -39.006 23.269 1.00 65.12 433 GLY A C 1
ATOM 3410 O O . GLY A 1 433 ? 13.200 -38.086 23.843 1.00 65.12 433 GLY A O 1
ATOM 3411 N N . GLU A 1 434 ? 12.278 -38.955 21.979 1.00 70.38 434 GLU A N 1
ATOM 3412 C CA . GLU A 1 434 ? 12.426 -37.786 21.100 1.00 70.38 434 GLU A CA 1
ATOM 3413 C C . GLU A 1 434 ? 11.395 -36.699 21.462 1.00 70.38 434 GLU A C 1
ATOM 3415 O O . GLU A 1 434 ? 10.199 -36.978 21.586 1.00 70.38 434 GLU A O 1
ATOM 3420 N N . VAL A 1 435 ? 11.842 -35.449 21.621 1.00 75.56 435 VAL A N 1
ATOM 3421 C CA . VAL A 1 435 ? 10.963 -34.300 21.890 1.00 75.56 435 VAL A CA 1
ATOM 3422 C C . VAL A 1 435 ? 10.594 -33.633 20.569 1.00 75.56 435 VAL A C 1
ATOM 3424 O O . VAL A 1 435 ? 11.470 -33.207 19.820 1.00 75.56 435 VAL A O 1
ATOM 3427 N N . ARG A 1 436 ? 9.295 -33.474 20.296 1.00 79.56 436 ARG A N 1
ATOM 3428 C CA . ARG A 1 436 ? 8.801 -32.739 19.122 1.00 79.56 436 ARG A CA 1
ATOM 3429 C C . ARG A 1 436 ? 8.405 -31.321 19.500 1.00 79.56 436 ARG A C 1
ATOM 3431 O O . ARG A 1 436 ? 7.545 -31.126 20.351 1.00 79.56 436 ARG A O 1
ATOM 3438 N N . LEU A 1 437 ? 8.982 -30.331 18.840 1.00 78.00 437 LEU A N 1
ATOM 3439 C CA . LEU A 1 437 ? 8.711 -28.912 19.037 1.00 78.00 437 LEU A CA 1
ATOM 3440 C C . LEU A 1 437 ? 7.873 -28.375 17.881 1.00 78.00 437 LEU A C 1
ATOM 3442 O O . LEU A 1 437 ? 8.315 -28.400 16.741 1.00 78.00 437 LEU A O 1
ATOM 3446 N N . CYS A 1 438 ? 6.688 -27.851 18.168 1.00 79.25 438 CYS A N 1
ATOM 3447 C CA . CYS A 1 438 ? 5.843 -27.153 17.202 1.00 79.25 438 CYS A CA 1
ATOM 3448 C C . CYS A 1 438 ? 6.062 -25.644 17.356 1.00 79.25 438 CYS A C 1
ATOM 3450 O O . CYS A 1 438 ? 5.470 -25.022 18.237 1.00 79.25 438 CYS A O 1
ATOM 3452 N N . VAL A 1 439 ? 6.941 -25.069 16.538 1.00 78.62 439 VAL A N 1
ATOM 3453 C CA . VAL A 1 439 ? 7.297 -23.644 16.534 1.00 78.62 439 VAL A CA 1
ATOM 3454 C C . VAL A 1 439 ? 6.330 -22.879 15.637 1.00 78.62 439 VAL A C 1
ATOM 3456 O O . VAL A 1 439 ? 6.154 -23.231 14.473 1.00 78.62 439 VAL A O 1
ATOM 3459 N N . VAL A 1 440 ? 5.705 -21.824 16.148 1.00 75.12 440 VAL A N 1
ATOM 3460 C CA . VAL A 1 440 ? 4.776 -21.012 15.349 1.00 75.12 440 VAL A CA 1
ATOM 3461 C C . VAL A 1 440 ? 5.547 -20.058 14.443 1.00 75.12 440 VAL A C 1
ATOM 3463 O O . VAL A 1 440 ? 6.490 -19.411 14.889 1.00 75.12 440 VAL A O 1
ATOM 3466 N N . LEU A 1 441 ? 5.141 -19.958 13.174 1.00 69.88 441 LEU A N 1
ATOM 3467 C CA . LEU A 1 441 ? 5.771 -19.056 12.203 1.00 69.88 441 LEU A CA 1
ATOM 3468 C C . LEU A 1 441 ? 5.059 -17.703 12.080 1.00 69.88 441 LEU A C 1
ATOM 3470 O O . LEU A 1 441 ? 5.659 -16.745 11.605 1.00 69.88 441 LEU A O 1
ATOM 3474 N N . GLU A 1 442 ? 3.790 -17.619 12.483 1.00 64.12 442 GLU A N 1
ATOM 3475 C CA . GLU A 1 442 ? 2.962 -16.412 12.322 1.00 64.12 442 GLU A CA 1
ATOM 3476 C C . GLU A 1 442 ? 2.941 -15.490 13.536 1.00 64.12 442 GLU A C 1
ATOM 3478 O O . GLU A 1 442 ? 2.567 -14.332 13.397 1.00 64.12 442 GLU A O 1
ATOM 3483 N N . ILE A 1 443 ? 3.376 -15.967 14.703 1.00 66.75 443 ILE A N 1
ATOM 3484 C CA . ILE A 1 443 ? 3.485 -15.163 15.920 1.00 66.75 443 ILE A CA 1
ATOM 3485 C C . ILE A 1 443 ? 4.966 -14.890 16.162 1.00 66.75 443 ILE A C 1
ATOM 3487 O O . ILE A 1 443 ? 5.709 -15.815 16.495 1.00 66.75 443 ILE A O 1
ATOM 3491 N N . SER A 1 444 ? 5.397 -13.632 16.046 1.00 57.00 444 SER A N 1
ATOM 3492 C CA . SER A 1 444 ? 6.749 -13.234 16.446 1.00 57.00 444 SER A CA 1
ATOM 3493 C C . SER A 1 444 ? 6.788 -12.573 17.819 1.00 57.00 444 SER A C 1
ATOM 3495 O O . SER A 1 444 ? 6.007 -11.684 18.155 1.00 57.00 444 SER A O 1
ATOM 3497 N N . TRP A 1 445 ? 7.765 -12.986 18.620 1.00 65.50 445 TRP A N 1
ATOM 3498 C CA . TRP A 1 445 ? 8.244 -12.220 19.762 1.00 65.50 445 TRP A CA 1
ATOM 3499 C C . TRP A 1 445 ? 9.448 -11.393 19.313 1.00 65.50 445 TRP A C 1
ATOM 3501 O O . TRP A 1 445 ? 10.235 -11.831 18.469 1.00 65.50 445 TRP A O 1
ATOM 3511 N N . ARG A 1 446 ? 9.665 -10.226 19.932 1.00 56.12 446 ARG A N 1
ATOM 3512 C CA . ARG A 1 446 ? 10.843 -9.369 19.667 1.00 56.12 446 ARG A CA 1
ATOM 3513 C C . ARG A 1 446 ? 12.169 -10.141 19.768 1.00 56.12 446 ARG A C 1
ATOM 3515 O O . ARG A 1 446 ? 13.148 -9.784 19.116 1.00 56.12 446 ARG A O 1
ATOM 3522 N N . PHE A 1 447 ? 12.176 -11.234 20.533 1.00 58.53 447 PHE A N 1
ATOM 3523 C CA . PHE A 1 447 ? 13.346 -12.058 20.823 1.00 58.53 447 PHE A CA 1
ATOM 3524 C C . PHE A 1 447 ? 13.230 -13.531 20.377 1.00 58.53 447 PHE A C 1
ATOM 3526 O O . PHE A 1 447 ? 14.083 -14.331 20.762 1.00 58.53 447 PHE A O 1
ATOM 3533 N N . GLY A 1 448 ? 12.229 -13.914 19.571 1.00 71.06 448 GLY A N 1
ATOM 3534 C CA . GLY A 1 448 ? 12.069 -15.306 19.121 1.00 71.06 448 GLY A CA 1
ATOM 3535 C C . GLY A 1 448 ? 10.653 -15.682 18.684 1.00 71.06 448 GLY A C 1
ATOM 3536 O O . GLY A 1 448 ? 9.897 -14.822 18.243 1.00 71.06 448 GLY A O 1
ATOM 3537 N N . ALA A 1 449 ? 10.291 -16.961 18.806 1.00 74.12 449 ALA A N 1
ATOM 3538 C CA . ALA A 1 449 ? 8.944 -17.458 18.511 1.00 74.12 449 ALA A CA 1
ATOM 3539 C C . ALA A 1 449 ? 8.416 -18.383 19.629 1.00 74.12 449 ALA A C 1
ATOM 3541 O O . ALA A 1 449 ? 9.208 -19.120 20.238 1.00 74.12 449 ALA A O 1
ATOM 3542 N N . PRO A 1 450 ? 7.099 -18.378 19.906 1.00 77.44 450 PRO A N 1
ATOM 3543 C CA . PRO A 1 450 ? 6.493 -19.341 20.813 1.00 77.44 450 PRO A CA 1
ATOM 3544 C C . PRO A 1 450 ? 6.476 -20.740 20.188 1.00 77.44 450 PRO A C 1
ATOM 3546 O O . PRO A 1 450 ? 6.326 -20.907 18.973 1.00 77.44 450 PRO A O 1
ATOM 3549 N N . ALA A 1 451 ? 6.604 -21.759 21.033 1.00 77.06 451 ALA A N 1
ATOM 3550 C CA . ALA A 1 451 ? 6.548 -23.149 20.607 1.00 77.06 451 ALA A CA 1
ATOM 3551 C C . ALA A 1 451 ? 5.793 -24.031 21.611 1.00 77.06 451 ALA A C 1
ATOM 3553 O O . ALA A 1 451 ? 5.698 -23.720 22.803 1.00 77.06 451 ALA A O 1
ATOM 3554 N N . LEU A 1 452 ? 5.261 -25.152 21.125 1.00 80.81 452 LEU A N 1
ATOM 3555 C CA . LEU A 1 452 ? 4.661 -26.208 21.939 1.00 80.81 452 LEU A CA 1
ATOM 3556 C C . LEU A 1 452 ? 5.511 -27.478 21.826 1.00 80.81 452 LEU A C 1
ATOM 3558 O O . LEU A 1 452 ? 5.633 -28.044 20.743 1.00 80.81 452 LEU A O 1
ATOM 3562 N N . ALA A 1 453 ? 6.089 -27.935 22.932 1.00 78.44 453 ALA A N 1
ATOM 3563 C CA . ALA A 1 453 ? 6.755 -29.229 23.009 1.00 78.44 453 ALA A CA 1
ATOM 3564 C C . ALA A 1 453 ? 5.737 -30.351 23.216 1.00 78.44 453 ALA A C 1
ATOM 3566 O O . ALA A 1 453 ? 4.790 -30.201 23.985 1.00 78.44 453 ALA A O 1
ATOM 3567 N N . SER A 1 454 ? 5.973 -31.490 22.576 1.00 78.12 454 SER A N 1
ATOM 3568 C CA . SER A 1 454 ? 5.292 -32.763 22.784 1.00 78.12 454 SER A CA 1
ATOM 3569 C C . SER A 1 454 ? 6.340 -33.842 23.050 1.00 78.12 454 SER A C 1
ATOM 3571 O O . SER A 1 454 ? 7.288 -33.977 22.278 1.00 78.12 454 SER A O 1
ATOM 3573 N N . PHE A 1 455 ? 6.187 -34.591 24.140 1.00 72.38 455 PHE A N 1
ATOM 3574 C CA . PHE A 1 455 ? 7.137 -35.621 24.574 1.00 72.38 455 PHE A CA 1
ATOM 3575 C C . PHE A 1 455 ? 6.413 -36.754 25.304 1.00 72.38 455 PHE A C 1
ATOM 3577 O O . PHE A 1 455 ? 5.312 -36.546 25.806 1.00 72.38 455 PHE A O 1
ATOM 3584 N N . THR A 1 456 ? 7.013 -37.938 25.376 1.00 72.12 456 THR A N 1
ATOM 3585 C CA . THR A 1 456 ? 6.502 -39.053 26.190 1.00 72.12 456 THR A CA 1
ATOM 3586 C C . THR A 1 456 ? 7.213 -39.043 27.534 1.00 72.12 456 THR A C 1
ATOM 3588 O O . THR A 1 456 ? 8.442 -39.010 27.571 1.00 72.12 456 THR A O 1
ATOM 3591 N N . ASP A 1 457 ? 6.462 -39.011 28.631 1.00 64.75 457 ASP A N 1
ATOM 3592 C CA . ASP A 1 457 ? 7.026 -39.056 29.977 1.00 64.75 457 ASP A CA 1
ATOM 3593 C C . ASP A 1 457 ? 7.555 -40.460 30.339 1.00 64.75 457 ASP A C 1
ATOM 3595 O O . ASP A 1 457 ? 7.427 -41.421 29.579 1.00 64.75 457 ASP A O 1
ATOM 3599 N N . ARG A 1 458 ? 8.177 -40.588 31.516 1.00 61.75 458 ARG A N 1
ATOM 3600 C CA . ARG A 1 458 ? 8.717 -41.873 32.007 1.00 61.75 458 ARG A CA 1
ATOM 3601 C C . ARG A 1 458 ? 7.647 -42.931 32.307 1.00 61.75 458 ARG A C 1
ATOM 3603 O O . ARG A 1 458 ? 7.991 -44.095 32.477 1.00 61.75 458 ARG A O 1
ATOM 3610 N N . GLU A 1 459 ? 6.381 -42.535 32.395 1.00 59.72 459 GLU A N 1
ATOM 3611 C CA . GLU A 1 459 ? 5.234 -43.421 32.625 1.00 59.72 459 GLU A CA 1
ATOM 3612 C C . GLU A 1 459 ? 4.637 -43.925 31.296 1.00 59.72 459 GLU A C 1
ATOM 3614 O O . GLU A 1 459 ? 3.716 -44.739 31.298 1.00 59.72 459 GLU A O 1
ATOM 3619 N N . GLY A 1 460 ? 5.194 -43.497 30.153 1.00 57.09 460 GLY A N 1
ATOM 3620 C CA . GLY A 1 460 ? 4.723 -43.857 28.817 1.00 57.09 460 GLY A CA 1
ATOM 3621 C C . GLY A 1 460 ? 3.584 -42.969 28.311 1.00 57.09 460 GLY A C 1
ATOM 3622 O O . GLY A 1 460 ? 3.032 -43.237 27.243 1.00 57.09 460 GLY A O 1
ATOM 3623 N N . GLU A 1 461 ? 3.232 -41.898 29.028 1.00 53.34 461 GLU A N 1
ATOM 3624 C CA . GLU A 1 461 ? 2.176 -40.975 28.632 1.00 53.34 461 GLU A CA 1
ATOM 3625 C C . GLU A 1 461 ? 2.709 -39.783 27.835 1.00 53.34 461 GLU A C 1
ATOM 3627 O O . GLU A 1 461 ? 3.661 -39.097 28.210 1.00 53.34 461 GLU A O 1
ATOM 3632 N N . ARG A 1 462 ? 2.034 -39.459 26.729 1.00 54.59 462 ARG A N 1
ATOM 3633 C CA . ARG A 1 462 ? 2.376 -38.281 25.930 1.00 54.59 462 ARG A CA 1
ATOM 3634 C C . ARG A 1 462 ? 1.930 -36.985 26.615 1.00 54.59 462 ARG A C 1
ATOM 3636 O O . ARG A 1 462 ? 0.736 -36.773 26.820 1.00 54.59 462 ARG A O 1
ATOM 3643 N N . ARG A 1 463 ? 2.865 -36.084 26.904 1.00 59.53 463 ARG A N 1
ATOM 3644 C CA . ARG A 1 463 ? 2.641 -34.751 27.477 1.00 59.53 463 ARG A CA 1
ATOM 3645 C C . ARG A 1 463 ? 2.913 -33.644 26.461 1.00 59.53 463 ARG A C 1
ATOM 3647 O O . ARG A 1 463 ? 3.646 -33.829 25.488 1.00 59.53 463 ARG A O 1
ATOM 3654 N N . THR A 1 464 ? 2.333 -32.471 26.709 1.00 57.34 464 THR A N 1
ATOM 3655 C CA . THR A 1 464 ? 2.634 -31.235 25.975 1.00 57.34 464 THR A CA 1
ATOM 3656 C C . THR A 1 464 ? 2.989 -30.106 26.934 1.00 57.34 464 THR A C 1
ATOM 3658 O O . THR A 1 464 ? 2.390 -29.991 28.000 1.00 57.34 464 THR A O 1
ATOM 3661 N N . CYS A 1 465 ? 3.956 -29.268 26.570 1.00 46.25 465 CYS A N 1
ATOM 3662 C CA . CYS A 1 465 ? 4.424 -28.152 27.392 1.00 46.25 465 CYS A CA 1
ATOM 3663 C C . CYS A 1 465 ? 4.698 -26.932 26.500 1.00 46.25 465 CYS A C 1
ATOM 3665 O O . CYS A 1 465 ? 5.351 -27.079 25.465 1.00 46.25 465 CYS A O 1
ATOM 3667 N N . PRO A 1 466 ? 4.186 -25.735 26.825 1.00 49.59 466 PRO A N 1
ATOM 3668 C CA . PRO A 1 466 ? 4.477 -24.540 26.047 1.00 49.59 466 PRO A CA 1
ATOM 3669 C C . PRO A 1 466 ? 5.882 -24.002 26.379 1.00 49.59 466 PRO A C 1
ATOM 3671 O O . PRO A 1 466 ? 6.508 -24.379 27.371 1.00 49.59 466 PRO A O 1
ATOM 3674 N N . SER A 1 467 ? 6.410 -23.126 25.529 1.00 49.03 467 SER A N 1
ATOM 3675 C CA . SER A 1 467 ? 7.825 -22.736 25.583 1.00 49.03 467 SER A CA 1
ATOM 3676 C C . SER A 1 467 ? 8.138 -21.513 24.721 1.00 49.03 467 SER A C 1
ATOM 3678 O O . SER A 1 467 ? 7.348 -21.137 23.851 1.00 49.03 467 SER A O 1
ATOM 3680 N N . GLY A 1 468 ? 9.311 -20.919 24.945 1.00 39.59 468 GLY A N 1
ATOM 3681 C CA . GLY A 1 468 ? 9.892 -19.889 24.083 1.00 39.59 468 GLY A CA 1
ATOM 3682 C C . GLY A 1 468 ? 11.141 -20.397 23.362 1.00 39.59 468 GLY A C 1
ATOM 3683 O O . GLY A 1 468 ? 11.929 -21.147 23.932 1.00 39.59 468 GLY A O 1
ATOM 3684 N N . THR A 1 469 ? 11.360 -19.971 22.119 1.00 40.47 469 THR A N 1
ATOM 3685 C CA . THR A 1 469 ? 12.634 -20.176 21.399 1.00 40.47 469 THR A CA 1
ATOM 3686 C C . THR A 1 469 ? 13.412 -18.860 21.328 1.00 40.47 469 THR A C 1
ATOM 3688 O O . THR A 1 469 ? 12.789 -17.810 21.213 1.00 40.47 469 THR A O 1
ATOM 3691 N N . SER A 1 470 ? 14.752 -18.875 21.397 1.00 34.19 470 SER A N 1
ATOM 3692 C CA . SER A 1 470 ? 15.576 -17.648 21.245 1.00 34.19 470 SER A CA 1
ATOM 3693 C C . SER A 1 470 ? 16.031 -17.366 19.815 1.00 34.19 470 SER A C 1
ATOM 3695 O O . SER A 1 470 ? 16.694 -16.365 19.536 1.00 34.19 470 SER A O 1
ATOM 3697 N N . THR A 1 471 ? 15.680 -18.241 18.881 1.00 38.41 471 THR A N 1
ATOM 3698 C CA . THR A 1 471 ? 15.904 -18.026 17.456 1.00 38.41 471 THR A CA 1
ATOM 3699 C C . THR A 1 471 ? 14.629 -17.556 16.810 1.00 38.41 471 THR A C 1
ATOM 3701 O O . THR A 1 471 ? 13.602 -18.219 16.887 1.00 38.41 471 THR A O 1
ATOM 3704 N N . ASN A 1 472 ? 14.711 -16.407 16.155 1.00 34.75 472 ASN A N 1
ATOM 3705 C CA . ASN A 1 472 ? 13.612 -15.840 15.403 1.00 34.75 472 ASN A CA 1
ATOM 3706 C C . ASN A 1 472 ? 13.606 -16.447 13.979 1.00 34.75 472 ASN A C 1
ATOM 3708 O O . ASN A 1 472 ? 14.473 -16.071 13.184 1.00 34.75 472 ASN A O 1
ATOM 3712 N N . PRO A 1 473 ? 12.678 -17.360 13.611 1.00 36.47 473 PRO A N 1
ATOM 3713 C CA . PRO A 1 473 ? 12.521 -17.792 12.218 1.00 36.47 473 PRO A CA 1
ATOM 3714 C C . PRO A 1 473 ? 12.012 -16.653 11.310 1.00 36.47 473 PRO A C 1
ATOM 3716 O O . PRO A 1 473 ? 12.116 -16.736 10.086 1.00 36.47 473 PRO A O 1
ATOM 3719 N N . THR A 1 474 ? 11.517 -15.557 11.894 1.00 34.81 474 THR A N 1
ATOM 3720 C CA . THR A 1 474 ? 10.828 -14.450 11.223 1.00 34.81 474 THR A CA 1
ATOM 3721 C C . THR A 1 474 ? 11.335 -13.086 11.699 1.00 34.81 474 THR A C 1
ATOM 3723 O O . THR A 1 474 ? 10.589 -12.215 12.133 1.00 34.81 474 THR A O 1
ATOM 3726 N N . SER A 1 475 ? 12.640 -12.837 11.570 1.00 28.98 475 SER A N 1
ATOM 3727 C CA . SER A 1 475 ? 13.183 -11.481 11.719 1.00 28.98 475 SER A CA 1
ATOM 3728 C C . SER A 1 475 ? 12.815 -10.624 10.495 1.00 28.98 475 SER A C 1
ATOM 3730 O O . SER A 1 475 ? 13.598 -10.457 9.557 1.00 28.98 475 SER A O 1
ATOM 3732 N N . ARG A 1 476 ? 11.599 -10.066 10.483 1.00 32.81 476 ARG A N 1
ATOM 3733 C CA . ARG A 1 476 ? 11.239 -8.899 9.666 1.00 32.81 476 ARG A CA 1
ATOM 3734 C C . ARG A 1 476 ? 11.018 -7.727 10.621 1.00 32.81 476 ARG A C 1
ATOM 3736 O O . ARG A 1 476 ? 10.024 -7.715 11.317 1.00 32.81 476 ARG A O 1
ATOM 3743 N N . ARG A 1 477 ? 11.929 -6.743 10.574 1.00 26.47 477 ARG A N 1
ATOM 3744 C CA . ARG A 1 477 ? 11.922 -5.423 11.259 1.00 26.47 477 ARG A CA 1
ATOM 3745 C C . ARG A 1 477 ? 12.670 -5.346 12.598 1.00 26.47 477 ARG A C 1
ATOM 3747 O O . ARG A 1 477 ? 12.099 -5.400 13.669 1.00 26.47 477 ARG A O 1
ATOM 3754 N N . HIS A 1 478 ? 13.983 -5.149 12.525 1.00 24.58 478 HIS A N 1
ATOM 3755 C CA . HIS A 1 478 ? 14.639 -3.853 12.753 1.00 24.58 478 HIS A CA 1
ATOM 3756 C C . HIS A 1 478 ? 16.144 -4.015 12.460 1.00 24.58 478 HIS A C 1
ATOM 3758 O O . HIS A 1 478 ? 16.714 -5.082 12.658 1.00 24.58 478 HIS A O 1
ATOM 3764 N N . THR A 1 479 ? 16.738 -2.969 11.880 1.00 24.02 479 THR A N 1
ATOM 3765 C CA . THR A 1 479 ? 18.161 -2.795 11.517 1.00 24.02 479 THR A CA 1
ATOM 3766 C C . THR A 1 479 ? 18.806 -3.863 10.601 1.00 24.02 479 THR A C 1
ATOM 3768 O O . THR A 1 479 ? 19.145 -5.004 10.937 1.00 24.02 479 THR A O 1
ATOM 3771 N N . GLY A 1 480 ? 19.034 -3.447 9.353 1.00 27.53 480 GLY A N 1
ATOM 3772 C CA . GLY A 1 480 ? 19.784 -4.212 8.366 1.00 27.53 480 GLY A CA 1
ATOM 3773 C C . GLY A 1 480 ? 21.273 -4.297 8.711 1.00 27.53 480 GLY A C 1
ATOM 3774 O O . GLY A 1 480 ? 21.986 -3.314 8.559 1.00 27.53 480 GLY A O 1
ATOM 3775 N N . ARG A 1 481 ? 21.747 -5.490 9.109 1.00 21.91 481 ARG A N 1
ATOM 3776 C CA . ARG A 1 481 ? 23.136 -5.984 8.938 1.00 21.91 481 ARG A CA 1
ATOM 3777 C C . ARG A 1 481 ? 23.274 -7.483 9.286 1.00 21.91 481 ARG A C 1
ATOM 3779 O O . ARG A 1 481 ? 23.477 -7.814 10.437 1.00 21.91 481 ARG A O 1
ATOM 3786 N N . LEU A 1 482 ? 23.178 -8.377 8.281 1.00 22.67 482 LEU A N 1
ATOM 3787 C CA . LEU A 1 482 ? 23.684 -9.783 8.220 1.00 22.67 482 LEU A CA 1
ATOM 3788 C C . LEU A 1 482 ? 23.412 -10.815 9.359 1.00 22.67 482 LEU A C 1
ATOM 3790 O O . LEU A 1 482 ? 23.891 -10.616 10.462 1.00 22.67 482 LEU A O 1
ATOM 3794 N N . LYS A 1 483 ? 22.772 -11.972 9.055 1.00 21.02 483 LYS A N 1
ATOM 3795 C CA . LYS A 1 483 ? 23.253 -13.374 9.312 1.00 21.02 483 LYS A CA 1
ATOM 3796 C C . LYS A 1 483 ? 22.126 -14.443 9.398 1.00 21.02 483 LYS A C 1
ATOM 3798 O O . LYS A 1 483 ? 21.289 -14.382 10.282 1.00 21.02 483 LYS A O 1
ATOM 3803 N N . PHE A 1 484 ? 22.191 -15.392 8.450 1.00 20.81 484 PHE A N 1
ATOM 3804 C CA . PHE A 1 484 ? 21.828 -16.829 8.449 1.00 20.81 484 PHE A CA 1
ATOM 3805 C C . PHE A 1 484 ? 20.623 -17.382 9.244 1.00 20.81 484 PHE A C 1
ATOM 3807 O O . PHE A 1 484 ? 20.713 -17.516 10.455 1.00 20.81 484 PHE A O 1
ATOM 3814 N N . ILE A 1 485 ? 19.656 -17.964 8.514 1.00 22.64 485 ILE A N 1
ATOM 3815 C CA . ILE A 1 485 ? 19.226 -19.373 8.667 1.00 22.64 485 ILE A CA 1
ATOM 3816 C C . ILE A 1 485 ? 19.236 -19.994 7.256 1.00 22.64 485 ILE A C 1
ATOM 3818 O O . ILE A 1 485 ? 19.019 -19.298 6.266 1.00 22.64 485 ILE A O 1
ATOM 3822 N N . LEU A 1 486 ? 19.656 -21.255 7.174 1.00 21.47 486 LEU A N 1
ATOM 3823 C CA . LEU A 1 486 ? 20.044 -21.991 5.974 1.00 21.47 486 LEU A CA 1
ATOM 3824 C C . LEU A 1 486 ? 18.928 -22.127 4.920 1.00 21.47 486 LEU A C 1
ATOM 3826 O O . LEU A 1 486 ? 17.853 -22.639 5.207 1.00 21.47 486 LEU A O 1
ATOM 3830 N N . GLU A 1 487 ? 19.255 -21.819 3.662 1.00 20.98 487 GLU A N 1
ATOM 3831 C CA . GLU A 1 487 ? 18.757 -22.598 2.524 1.00 20.98 487 GLU A CA 1
ATOM 3832 C C . GLU A 1 487 ? 19.440 -23.970 2.571 1.00 20.98 487 GLU A C 1
ATOM 3834 O O . GLU A 1 487 ? 20.628 -24.077 2.267 1.00 20.98 487 GLU A O 1
ATOM 3839 N N . LEU A 1 488 ? 18.706 -24.994 3.010 1.00 19.06 488 LEU A N 1
ATOM 3840 C CA . LEU A 1 488 ? 18.867 -26.392 2.596 1.00 19.06 488 LEU A CA 1
ATOM 3841 C C . LEU A 1 488 ? 17.709 -27.224 3.168 1.00 19.06 488 LEU A C 1
ATOM 3843 O O . LEU A 1 488 ? 17.825 -27.866 4.201 1.00 19.06 488 LEU A O 1
ATOM 3847 N N . CYS A 1 489 ? 16.579 -27.193 2.468 1.00 19.69 489 CYS A N 1
ATOM 3848 C CA . CYS A 1 489 ? 15.837 -28.400 2.109 1.00 19.69 489 CYS A CA 1
ATOM 3849 C C . CYS A 1 489 ? 14.949 -28.058 0.912 1.00 19.69 489 CYS A C 1
ATOM 3851 O O . CYS A 1 489 ? 13.927 -27.383 1.025 1.00 19.69 489 CYS A O 1
ATOM 3853 N N . MET A 1 490 ? 15.390 -28.498 -0.266 1.00 19.12 490 MET A N 1
ATOM 3854 C CA . MET A 1 490 ? 14.480 -28.730 -1.377 1.00 19.12 490 MET A CA 1
ATOM 3855 C C . MET A 1 490 ? 13.456 -29.782 -0.932 1.00 19.12 490 MET A C 1
ATOM 3857 O O . MET A 1 490 ? 13.839 -30.779 -0.330 1.00 19.12 490 MET A O 1
ATOM 3861 N N . SER A 1 491 ? 12.186 -29.552 -1.276 1.00 20.86 491 SER A N 1
ATOM 3862 C CA . SER A 1 491 ? 11.030 -30.426 -1.028 1.00 20.86 491 SER A CA 1
ATOM 3863 C C . SER A 1 491 ? 10.598 -30.583 0.437 1.00 20.86 491 SER A C 1
ATOM 3865 O O . SER A 1 491 ? 10.930 -31.582 1.059 1.00 20.86 491 SER A O 1
ATOM 3867 N N . VAL A 1 492 ? 9.705 -29.706 0.914 1.00 21.20 492 VAL A N 1
ATOM 3868 C CA . VAL A 1 492 ? 8.531 -30.145 1.694 1.00 21.20 492 VAL A CA 1
ATOM 3869 C C . VAL A 1 492 ? 7.350 -29.237 1.326 1.00 21.20 492 VAL A C 1
ATOM 3871 O O . VAL A 1 492 ? 7.371 -28.028 1.549 1.00 21.20 492 VAL A O 1
ATOM 3874 N N . SER A 1 493 ? 6.339 -29.818 0.682 1.00 21.86 493 SER A N 1
ATOM 3875 C CA . SER A 1 493 ? 5.001 -29.246 0.506 1.00 21.86 493 SER A CA 1
ATOM 3876 C C . SER A 1 493 ? 4.440 -28.779 1.848 1.00 21.86 493 SER A C 1
ATOM 3878 O O . SER A 1 493 ? 4.611 -29.498 2.826 1.00 21.86 493 SER A O 1
ATOM 3880 N N . GLY A 1 494 ? 3.741 -27.639 1.893 1.00 25.09 494 GLY A N 1
ATOM 3881 C CA . GLY A 1 494 ? 3.096 -27.133 3.110 1.00 25.09 494 GLY A CA 1
ATOM 3882 C C . GLY A 1 494 ? 2.422 -28.249 3.912 1.00 25.09 494 GLY A C 1
ATOM 3883 O O . GLY A 1 494 ? 1.441 -28.838 3.464 1.00 25.09 494 GLY A O 1
ATOM 3884 N N . SER A 1 495 ? 2.998 -28.575 5.066 1.00 29.47 495 SER A N 1
ATOM 3885 C CA . SER A 1 495 ? 2.537 -29.657 5.924 1.00 29.47 495 SER A CA 1
ATOM 3886 C C . SER A 1 495 ? 1.668 -29.080 7.033 1.00 29.47 495 SER A C 1
ATOM 3888 O O . SER A 1 495 ? 2.138 -28.339 7.893 1.00 29.47 495 SER A O 1
ATOM 3890 N N . THR A 1 496 ? 0.387 -29.427 6.994 1.00 28.52 496 THR A N 1
ATOM 3891 C CA . THR A 1 496 ? -0.551 -29.322 8.113 1.00 28.52 496 THR A CA 1
ATOM 3892 C C . THR A 1 496 ? -0.047 -30.226 9.240 1.00 28.52 496 THR A C 1
ATOM 3894 O O . THR A 1 496 ? 0.231 -31.400 8.999 1.00 28.52 496 THR A O 1
ATOM 3897 N N . ALA A 1 497 ? 0.105 -29.706 10.461 1.00 29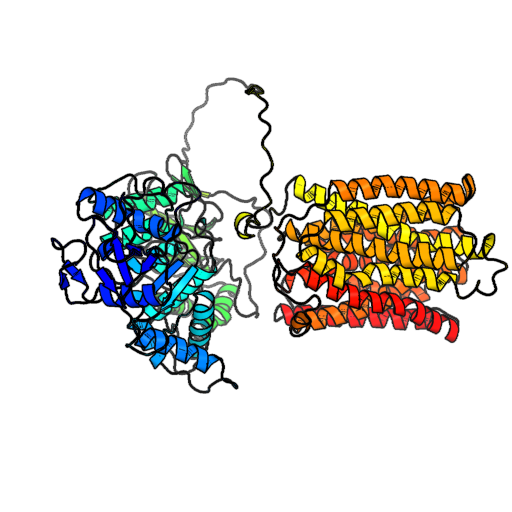.52 497 ALA A N 1
ATOM 3898 C CA . ALA A 1 497 ? 0.526 -30.517 11.602 1.00 29.52 497 ALA A CA 1
ATOM 3899 C C . ALA A 1 497 ? -0.702 -30.961 12.402 1.00 29.52 497 ALA A C 1
ATOM 3901 O O . ALA A 1 497 ? -1.311 -30.170 13.126 1.00 29.52 497 ALA A O 1
ATOM 3902 N N . THR A 1 498 ? -1.075 -32.234 12.271 1.00 27.52 498 THR A N 1
ATOM 3903 C CA . THR A 1 498 ? -2.097 -32.864 13.114 1.00 27.52 498 THR A CA 1
ATOM 3904 C C . THR A 1 498 ? -1.465 -33.213 14.455 1.00 27.52 498 THR A C 1
ATOM 3906 O O . THR A 1 498 ? -0.664 -34.147 14.547 1.00 27.52 498 THR A O 1
ATOM 3909 N N . ILE A 1 499 ? -1.811 -32.482 15.514 1.00 35.25 499 ILE A N 1
ATOM 3910 C CA . ILE A 1 499 ? -1.458 -32.891 16.872 1.00 35.25 499 ILE A CA 1
ATOM 3911 C C . ILE A 1 499 ? -2.527 -33.909 17.301 1.00 35.25 499 ILE A C 1
ATOM 3913 O O . ILE A 1 499 ? -3.527 -33.559 17.918 1.00 35.25 499 ILE A O 1
ATOM 3917 N N . GLU A 1 500 ? -2.252 -35.156 16.884 1.00 37.00 500 GLU A N 1
ATOM 3918 C CA . GLU A 1 500 ? -2.886 -36.462 17.168 1.00 37.00 500 GLU A CA 1
ATOM 3919 C C . GLU A 1 500 ? -3.969 -36.993 16.203 1.00 37.00 500 GLU A C 1
ATOM 3921 O O . GLU A 1 500 ? -5.158 -36.731 16.339 1.00 37.00 500 GLU A O 1
ATOM 3926 N N . ALA A 1 501 ? -3.519 -37.857 15.279 1.00 22.05 501 ALA A N 1
ATOM 3927 C CA . ALA A 1 501 ? -4.193 -39.102 14.909 1.00 22.05 501 ALA A CA 1
ATOM 3928 C C . ALA A 1 501 ? -3.259 -40.265 15.304 1.00 22.05 501 ALA A C 1
ATOM 3930 O O . ALA A 1 501 ? -2.041 -40.175 15.134 1.00 22.05 501 ALA A O 1
ATOM 3931 N N . THR A 1 502 ? -3.825 -41.307 15.900 1.00 25.11 502 THR A N 1
ATOM 3932 C CA . THR A 1 502 ? -3.144 -42.481 16.459 1.00 25.11 502 THR A CA 1
ATOM 3933 C C . THR A 1 502 ? -2.349 -43.263 15.412 1.00 25.11 502 THR A C 1
ATOM 3935 O O . THR A 1 502 ? -2.877 -43.597 14.354 1.00 25.11 502 THR A O 1
ATOM 3938 N N . ALA A 1 503 ? -1.105 -43.623 15.741 1.00 22.97 503 ALA A N 1
ATOM 3939 C CA . ALA A 1 503 ? -0.431 -44.761 15.127 1.00 22.97 503 ALA A CA 1
ATOM 3940 C C . ALA A 1 503 ? -0.968 -46.031 15.801 1.00 22.97 503 ALA A C 1
ATOM 3942 O O . ALA A 1 503 ? -0.739 -46.236 16.991 1.00 22.97 503 ALA A O 1
ATOM 3943 N N . HIS A 1 504 ? -1.708 -46.846 15.055 1.00 23.53 504 HIS A N 1
ATOM 3944 C CA . HIS A 1 504 ? -1.912 -48.247 15.399 1.00 23.53 504 HIS A CA 1
ATOM 3945 C C . HIS A 1 504 ? -1.173 -49.077 14.351 1.00 23.53 504 HIS A C 1
ATOM 3947 O O . HIS A 1 504 ? -1.605 -49.155 13.203 1.00 23.53 504 HIS A O 1
ATOM 3953 N N . ASP A 1 505 ? -0.046 -49.660 14.757 1.00 24.23 505 ASP A N 1
ATOM 3954 C CA . ASP A 1 505 ? 0.498 -50.859 14.126 1.00 24.23 505 ASP A CA 1
ATOM 3955 C C . ASP A 1 505 ? -0.316 -52.060 14.631 1.00 24.23 505 ASP A C 1
ATOM 3957 O O . ASP A 1 505 ? -0.532 -52.197 15.839 1.00 24.23 505 ASP A O 1
ATOM 3961 N N . GLY A 1 506 ? -0.773 -52.915 13.714 1.00 23.50 506 GLY A N 1
ATOM 3962 C CA . GLY A 1 506 ? -1.431 -54.184 14.038 1.00 23.50 506 GLY A CA 1
ATOM 3963 C C . GLY A 1 506 ? -2.543 -54.559 13.061 1.00 23.50 506 GLY A C 1
ATOM 3964 O O . GLY A 1 506 ? -3.649 -54.049 13.164 1.00 23.50 506 GLY A O 1
ATOM 3965 N N . GLU A 1 507 ? -2.188 -55.424 12.110 1.00 26.09 507 GLU A N 1
ATOM 3966 C CA . GLU A 1 507 ? -3.014 -56.365 11.336 1.00 26.09 507 GLU A CA 1
ATOM 3967 C C . GLU A 1 507 ? -4.545 -56.316 11.526 1.00 26.09 507 GLU A C 1
ATOM 3969 O O . GLU A 1 507 ? -5.053 -56.682 12.577 1.00 26.09 507 GLU A O 1
ATOM 3974 N N . ASP A 1 508 ? -5.285 -56.010 10.453 1.00 23.88 508 ASP A N 1
ATOM 3975 C CA . ASP A 1 508 ? -6.250 -56.975 9.908 1.00 23.88 508 ASP A CA 1
ATOM 3976 C C . ASP A 1 508 ? -6.706 -56.606 8.486 1.00 23.88 508 ASP A C 1
ATOM 3978 O O . ASP A 1 508 ? -6.967 -55.454 8.138 1.00 23.88 508 ASP A O 1
ATOM 3982 N N . LYS A 1 509 ? -6.738 -57.632 7.632 1.00 26.98 509 LYS A N 1
ATOM 3983 C CA . LYS A 1 509 ? -7.294 -57.622 6.271 1.00 26.98 509 LYS A CA 1
ATOM 3984 C C . LYS A 1 509 ? -8.807 -57.877 6.333 1.00 26.98 509 LYS A C 1
ATOM 3986 O O . LYS A 1 509 ? -9.268 -58.489 7.287 1.00 26.98 509 LYS A O 1
ATOM 3991 N N . SER A 1 510 ? -9.496 -57.574 5.223 1.00 23.77 510 SER A N 1
ATOM 3992 C CA . SER A 1 510 ? -10.939 -57.760 4.914 1.00 23.77 510 SER A CA 1
ATOM 3993 C C . SER A 1 510 ? -11.805 -56.575 5.383 1.00 23.77 510 SER A C 1
ATOM 3995 O O . SER A 1 510 ? -11.697 -56.157 6.521 1.00 23.77 510 SER A O 1
ATOM 3997 N N . ASP A 1 511 ? -12.577 -55.860 4.557 1.00 24.89 511 ASP A N 1
ATOM 3998 C CA . ASP A 1 511 ? -13.345 -56.243 3.371 1.00 24.89 511 ASP A CA 1
ATOM 3999 C C . ASP A 1 511 ? -13.459 -55.116 2.320 1.00 24.89 511 ASP A C 1
ATOM 4001 O O . ASP A 1 511 ? -13.282 -53.930 2.593 1.00 24.89 511 ASP A O 1
ATOM 4005 N N . MET A 1 512 ? -13.766 -55.532 1.088 1.00 23.16 512 MET A N 1
ATOM 4006 C CA . MET A 1 512 ? -14.083 -54.694 -0.074 1.00 23.16 512 MET A CA 1
ATOM 4007 C C . MET A 1 512 ? -15.399 -53.907 0.101 1.00 23.16 512 MET A C 1
ATOM 4009 O O . MET A 1 512 ? -16.302 -54.402 0.762 1.00 23.16 512 MET A O 1
ATOM 4013 N N . VAL A 1 513 ? -15.563 -52.769 -0.600 1.00 24.34 513 VAL A N 1
ATOM 4014 C CA . VAL A 1 513 ? -16.531 -52.561 -1.716 1.00 24.34 513 VAL A CA 1
ATOM 4015 C C . VAL A 1 513 ? -16.471 -51.105 -2.245 1.00 24.34 513 VAL A C 1
ATOM 4017 O O . VAL A 1 513 ? -16.688 -50.150 -1.513 1.00 24.34 513 VAL A O 1
ATOM 4020 N N . GLN A 1 514 ? -16.141 -51.015 -3.540 1.00 23.64 514 GLN A N 1
ATOM 4021 C CA . GLN A 1 514 ? -16.549 -50.116 -4.647 1.00 23.64 514 GLN A CA 1
ATOM 4022 C C . GLN A 1 514 ? -17.041 -48.654 -4.440 1.00 23.64 514 GLN A C 1
ATOM 4024 O O . GLN A 1 514 ? -17.959 -48.371 -3.681 1.00 23.64 514 GLN A O 1
ATOM 4029 N N . ASP A 1 515 ? -16.473 -47.789 -5.299 1.00 29.00 515 ASP A N 1
ATOM 4030 C CA . ASP A 1 515 ? -16.915 -46.473 -5.835 1.00 29.00 515 ASP A CA 1
ATOM 4031 C C . ASP A 1 515 ? -18.442 -46.349 -6.100 1.00 29.00 515 ASP A C 1
ATOM 4033 O O . ASP A 1 515 ? -19.056 -47.383 -6.390 1.00 29.00 515 ASP A O 1
ATOM 4037 N N . PRO A 1 516 ? -19.074 -45.137 -6.131 1.00 31.44 516 PRO A N 1
ATOM 4038 C CA . PRO A 1 516 ? -18.892 -44.221 -7.281 1.00 31.44 516 PRO A CA 1
ATOM 4039 C C . PRO A 1 516 ? -19.155 -42.691 -7.095 1.00 31.44 516 PRO A C 1
ATOM 4041 O O . PRO A 1 516 ? -19.667 -42.203 -6.092 1.00 31.44 516 PRO A O 1
ATOM 4044 N N . GLU A 1 517 ? -18.821 -41.964 -8.172 1.00 23.94 517 GLU A N 1
ATOM 4045 C CA . GLU A 1 517 ? -19.235 -40.637 -8.682 1.00 23.94 517 GLU A CA 1
ATOM 4046 C C . GLU A 1 517 ? -20.414 -39.826 -8.072 1.00 23.94 517 GLU A C 1
ATOM 4048 O O . GLU A 1 517 ? -21.486 -40.337 -7.772 1.00 23.94 517 GLU A O 1
ATOM 4053 N N . LYS A 1 518 ? -20.233 -38.489 -8.162 1.00 26.34 518 LYS A N 1
ATOM 4054 C CA . LYS A 1 518 ? -21.207 -37.399 -8.444 1.00 26.34 518 LYS A CA 1
ATOM 4055 C C . LYS A 1 518 ? -22.555 -37.401 -7.705 1.00 26.34 518 LYS A C 1
ATOM 4057 O O . LYS A 1 518 ? -23.476 -38.108 -8.091 1.00 26.34 518 LYS A O 1
ATOM 4062 N N . GLN A 1 519 ? -22.776 -36.357 -6.899 1.00 22.27 519 GLN A N 1
ATOM 4063 C CA . GLN A 1 519 ? -24.092 -35.710 -6.817 1.00 22.27 519 GLN A CA 1
ATOM 4064 C C . GLN A 1 519 ? -23.969 -34.186 -6.692 1.00 22.27 519 GLN A C 1
ATOM 4066 O O . GLN A 1 519 ? -23.588 -33.633 -5.664 1.00 22.27 519 GLN A O 1
ATOM 4071 N N . VAL A 1 520 ? -24.304 -33.525 -7.799 1.00 23.06 520 VAL A N 1
ATOM 4072 C CA . VAL A 1 520 ? -24.760 -32.136 -7.871 1.00 23.06 520 VAL A CA 1
ATOM 4073 C C . VAL A 1 520 ? -26.252 -32.155 -7.550 1.00 23.06 520 VAL A C 1
ATOM 4075 O O . VAL A 1 520 ? -26.988 -32.897 -8.198 1.00 23.06 520 VAL A O 1
ATOM 4078 N N . VAL A 1 521 ? -26.707 -31.331 -6.604 1.00 22.45 521 VAL A N 1
ATOM 4079 C CA . VAL A 1 521 ? -28.131 -31.000 -6.456 1.00 22.45 521 VAL A CA 1
ATOM 4080 C C . VAL A 1 521 ? -28.279 -29.488 -6.318 1.00 22.45 521 VAL A C 1
ATOM 4082 O O . VAL A 1 521 ? -27.835 -28.869 -5.354 1.00 22.45 521 VAL A O 1
ATOM 4085 N N . THR A 1 522 ? -28.888 -28.928 -7.354 1.00 20.78 522 THR A N 1
ATOM 4086 C CA . THR A 1 522 ? -29.369 -27.560 -7.525 1.00 20.78 522 THR A CA 1
ATOM 4087 C C . THR A 1 522 ? -30.616 -27.335 -6.666 1.00 20.78 522 THR A C 1
ATOM 4089 O O . THR A 1 522 ? -31.505 -28.184 -6.662 1.00 20.78 522 THR A O 1
ATOM 4092 N N . ALA A 1 523 ? -30.731 -26.177 -6.012 1.00 22.50 523 ALA A N 1
ATOM 4093 C CA . ALA A 1 523 ? -32.001 -25.672 -5.493 1.00 22.50 523 ALA A CA 1
ATOM 4094 C C . ALA A 1 523 ? -32.290 -24.310 -6.139 1.00 22.50 523 ALA A C 1
ATOM 4096 O O . ALA A 1 523 ? -31.557 -23.341 -5.954 1.00 22.50 523 ALA A O 1
ATOM 4097 N N . THR A 1 524 ? -33.333 -24.297 -6.962 1.00 20.88 524 THR A N 1
ATOM 4098 C CA . THR A 1 524 ? -33.972 -23.146 -7.601 1.00 20.88 524 THR A CA 1
ATOM 4099 C C . THR A 1 524 ? -34.768 -22.340 -6.577 1.00 20.88 524 THR A C 1
ATOM 4101 O O . THR A 1 524 ? -35.479 -22.931 -5.766 1.00 20.88 524 THR A O 1
ATOM 4104 N N . LEU A 1 525 ? -34.706 -21.009 -6.656 1.00 25.34 525 LEU A N 1
ATOM 4105 C CA . LEU A 1 525 ? -35.671 -20.115 -6.016 1.00 25.34 525 LEU A CA 1
ATOM 4106 C C . LEU A 1 525 ? -36.295 -19.211 -7.079 1.00 25.34 525 LEU A C 1
ATOM 4108 O O . LEU A 1 525 ? -35.596 -18.655 -7.928 1.00 25.34 525 LEU A O 1
ATOM 4112 N N . ASP A 1 526 ? -37.621 -19.169 -7.022 1.00 22.58 526 ASP A N 1
ATOM 4113 C CA . ASP A 1 526 ? -38.546 -18.506 -7.929 1.00 22.58 526 ASP A CA 1
ATOM 4114 C C . ASP A 1 526 ? -38.342 -16.993 -8.022 1.00 22.58 526 ASP A C 1
ATOM 4116 O O . ASP A 1 526 ? -37.930 -16.320 -7.075 1.00 22.58 526 ASP A O 1
ATOM 4120 N N . GLY A 1 527 ? -38.691 -16.466 -9.195 1.00 26.17 527 GLY A N 1
ATOM 4121 C CA . GLY A 1 527 ? -38.765 -15.041 -9.460 1.00 26.17 527 GLY A CA 1
ATOM 4122 C C . GLY A 1 527 ? -40.000 -14.400 -8.832 1.00 26.17 527 GLY A C 1
ATOM 4123 O O . GLY A 1 527 ? -41.130 -14.828 -9.056 1.00 26.17 527 GLY A O 1
ATOM 4124 N N . SER A 1 528 ? -39.768 -13.298 -8.131 1.00 24.36 528 SER A N 1
ATOM 4125 C CA . SER A 1 528 ? -40.720 -12.200 -8.014 1.00 24.36 528 SER A CA 1
ATOM 4126 C C . SER A 1 528 ? -39.943 -10.900 -8.191 1.00 24.36 528 SER A C 1
ATOM 4128 O O . SER A 1 528 ? -39.077 -10.575 -7.378 1.00 24.36 528 SER A O 1
ATOM 4130 N N . GLU A 1 529 ? -40.222 -10.205 -9.290 1.00 29.27 529 GLU A N 1
ATOM 4131 C CA . GLU A 1 529 ? -39.742 -8.858 -9.579 1.00 29.27 529 GLU A CA 1
ATOM 4132 C C . GLU A 1 529 ? -40.216 -7.892 -8.485 1.00 29.27 529 GLU A C 1
ATOM 4134 O O . GLU A 1 529 ? -41.412 -7.775 -8.218 1.00 29.27 529 GLU A O 1
ATOM 4139 N N . LEU A 1 530 ? -39.270 -7.193 -7.861 1.00 24.48 530 LEU A N 1
ATOM 4140 C CA . LEU A 1 530 ? -39.507 -5.973 -7.098 1.00 24.48 530 LEU A CA 1
ATOM 4141 C C . LEU A 1 530 ? -38.508 -4.940 -7.616 1.00 24.48 530 LEU A C 1
ATOM 4143 O O . LEU A 1 530 ? -37.308 -5.032 -7.355 1.00 24.48 530 LEU A O 1
ATOM 4147 N N . GLU A 1 531 ? -39.016 -3.997 -8.409 1.00 29.80 531 GLU A N 1
ATOM 4148 C CA . GLU A 1 531 ? -38.327 -2.753 -8.736 1.00 29.80 531 GLU A CA 1
ATOM 4149 C C . GLU A 1 531 ? -37.980 -2.030 -7.427 1.00 29.80 531 GLU A C 1
ATOM 4151 O O . GLU A 1 531 ? -38.857 -1.750 -6.607 1.00 29.80 531 GLU A O 1
ATOM 4156 N N . VAL A 1 532 ? -36.693 -1.748 -7.221 1.00 26.64 532 VAL A N 1
ATOM 4157 C CA . VAL A 1 532 ? -36.209 -0.913 -6.120 1.00 26.64 532 VAL A CA 1
ATOM 4158 C C . VAL A 1 532 ? -35.594 0.335 -6.739 1.00 26.64 532 VAL A C 1
ATOM 4160 O O . VAL A 1 532 ? -34.569 0.254 -7.416 1.00 26.64 532 VAL A O 1
ATOM 4163 N N . ASP A 1 533 ? -36.249 1.472 -6.508 1.00 23.98 533 ASP A N 1
ATOM 4164 C CA . ASP A 1 533 ? -35.713 2.816 -6.724 1.00 23.98 533 ASP A CA 1
ATOM 4165 C C . ASP A 1 533 ? -34.309 2.933 -6.103 1.00 23.98 533 ASP A C 1
ATOM 4167 O O . ASP A 1 533 ? -34.133 2.693 -4.906 1.00 23.98 533 ASP A O 1
ATOM 4171 N N . GLU A 1 534 ? -33.304 3.316 -6.898 1.00 23.38 534 GLU A N 1
ATOM 4172 C CA . GLU A 1 534 ? -31.955 3.614 -6.399 1.00 23.38 534 GLU A CA 1
ATOM 4173 C C . GLU A 1 534 ? -31.985 4.866 -5.497 1.00 23.38 534 GLU A C 1
ATOM 4175 O O . GLU A 1 534 ? -32.265 5.967 -5.986 1.00 23.38 534 GLU A O 1
ATOM 4180 N N . PRO A 1 535 ? -31.641 4.771 -4.196 1.00 25.17 535 PRO A N 1
ATOM 4181 C CA . PRO A 1 535 ? -31.409 5.957 -3.389 1.00 25.17 535 PRO A CA 1
ATOM 4182 C C . PRO A 1 535 ? -30.061 6.600 -3.774 1.00 25.17 535 PRO A C 1
ATOM 4184 O O . PRO A 1 535 ? -29.121 5.911 -4.183 1.00 25.17 535 PRO A O 1
ATOM 4187 N N . PRO A 1 536 ? -29.921 7.929 -3.636 1.00 26.97 536 PRO A N 1
ATOM 4188 C CA . PRO A 1 536 ? -28.711 8.643 -4.027 1.00 26.97 536 PRO A CA 1
ATOM 4189 C C . PRO A 1 536 ? -27.487 8.157 -3.233 1.00 26.97 536 PRO A C 1
ATOM 4191 O O . PRO A 1 536 ? -27.499 8.130 -2.007 1.00 26.97 536 PRO A O 1
ATOM 4194 N N . LEU A 1 537 ? -26.418 7.815 -3.962 1.00 29.56 537 LEU A N 1
ATOM 4195 C CA . LEU A 1 537 ? -25.127 7.297 -3.485 1.00 29.56 537 LEU A CA 1
ATOM 4196 C C . LEU A 1 537 ? -24.560 8.045 -2.257 1.00 29.56 537 LEU A C 1
ATOM 4198 O O . LEU A 1 537 ? -23.857 9.056 -2.377 1.00 29.56 537 LEU A O 1
ATOM 4202 N N . THR A 1 538 ? -24.778 7.496 -1.063 1.00 29.08 538 THR A N 1
ATOM 4203 C CA . THR A 1 538 ? -24.027 7.829 0.153 1.00 29.08 538 THR A CA 1
ATOM 4204 C C . THR A 1 538 ? -22.653 7.155 0.075 1.00 29.08 538 THR A C 1
ATOM 4206 O O . THR A 1 538 ? -22.547 5.941 -0.071 1.00 29.08 538 THR A O 1
ATOM 4209 N N . ALA A 1 539 ? -21.577 7.946 0.117 1.00 36.16 539 ALA A N 1
ATOM 4210 C CA . ALA A 1 539 ? -20.204 7.444 0.042 1.00 36.16 539 ALA A CA 1
ATOM 4211 C C . ALA A 1 539 ? -19.867 6.564 1.261 1.00 36.16 539 ALA A C 1
ATOM 4213 O O . ALA A 1 539 ? -19.853 7.068 2.380 1.00 36.16 539 ALA A O 1
ATOM 4214 N N . GLN A 1 540 ? -19.607 5.279 1.014 1.00 33.34 540 GLN A N 1
ATOM 4215 C CA . GLN A 1 540 ? -19.117 4.297 1.987 1.00 33.34 540 GLN A CA 1
ATOM 4216 C C . GLN A 1 540 ? -17.604 4.456 2.212 1.00 33.34 540 GLN A C 1
ATOM 4218 O O . GLN A 1 540 ? -16.868 4.745 1.262 1.00 33.34 540 GLN A O 1
ATOM 4223 N N . ASP A 1 541 ? -17.147 4.256 3.451 1.00 37.19 541 ASP A N 1
ATOM 4224 C CA . ASP A 1 541 ? -15.738 4.375 3.841 1.00 37.19 541 ASP A CA 1
ATOM 4225 C C . ASP A 1 541 ? -14.864 3.210 3.311 1.00 37.19 541 ASP A C 1
ATOM 4227 O O . ASP A 1 541 ? -15.330 2.070 3.210 1.00 37.19 541 ASP A O 1
ATOM 4231 N N . PRO A 1 542 ? -13.576 3.448 2.980 1.00 36.50 542 PRO A N 1
ATOM 4232 C CA . PRO A 1 542 ? -12.664 2.442 2.415 1.00 36.50 542 PRO A CA 1
ATOM 4233 C C . PRO A 1 542 ? -12.414 1.200 3.290 1.00 36.50 542 PRO A C 1
ATOM 4235 O O . PRO A 1 542 ? -11.997 0.169 2.759 1.00 36.50 542 PRO A O 1
ATOM 4238 N N . GLU A 1 543 ? -12.664 1.279 4.602 1.00 42.16 543 GLU A N 1
ATOM 4239 C CA . GLU A 1 543 ? -12.462 0.183 5.568 1.00 42.16 543 GLU A CA 1
ATOM 4240 C C . GLU A 1 543 ? -13.387 -1.019 5.312 1.00 42.16 543 GLU A C 1
ATOM 4242 O O . GLU A 1 543 ? -13.041 -2.152 5.641 1.00 42.16 543 GLU A O 1
ATOM 4247 N N . GLN A 1 544 ? -14.511 -0.809 4.618 1.00 40.06 544 GLN A N 1
ATOM 4248 C CA . GLN A 1 544 ? -15.471 -1.863 4.282 1.00 40.06 544 GLN A CA 1
ATOM 4249 C C . GLN A 1 544 ? -14.961 -2.837 3.197 1.00 40.06 544 GLN A C 1
ATOM 4251 O O . GLN A 1 544 ? -15.513 -3.923 3.033 1.00 40.06 544 GLN A O 1
ATOM 4256 N N . TYR A 1 545 ? -13.906 -2.480 2.446 1.00 43.56 545 TYR A N 1
ATOM 4257 C CA . TYR A 1 545 ? -13.454 -3.259 1.284 1.00 43.56 545 TYR A CA 1
ATOM 4258 C C . TYR A 1 545 ? -12.355 -4.291 1.578 1.00 43.56 545 TYR A C 1
ATOM 4260 O O . TYR A 1 545 ? -12.115 -5.130 0.709 1.00 43.56 545 TYR A O 1
ATOM 4268 N N . GLY A 1 546 ? -11.715 -4.290 2.754 1.00 56.03 546 GLY A N 1
ATOM 4269 C CA . GLY A 1 546 ? -10.649 -5.242 3.118 1.00 56.03 546 GLY A CA 1
ATOM 4270 C C . GLY A 1 546 ? -9.365 -5.156 2.263 1.00 56.03 546 GLY A C 1
ATOM 4271 O O . GLY A 1 546 ? -9.268 -4.385 1.301 1.00 56.03 546 GLY A O 1
ATOM 4272 N N . GLU A 1 547 ? -8.347 -5.969 2.585 1.00 70.38 547 GLU A N 1
ATOM 4273 C CA . GLU A 1 547 ? -7.095 -6.029 1.804 1.00 70.38 547 GLU A CA 1
ATOM 4274 C C . GLU A 1 547 ? -7.348 -6.368 0.315 1.00 70.38 547 GLU A C 1
ATOM 4276 O O . GLU A 1 547 ? -8.348 -7.014 -0.011 1.00 70.38 547 GLU A O 1
ATOM 4281 N N . PRO A 1 548 ? -6.483 -5.933 -0.630 1.00 76.19 548 PRO A N 1
ATOM 4282 C CA . PRO A 1 548 ? -6.515 -6.377 -2.027 1.00 76.19 548 PRO A CA 1
ATOM 4283 C C . PRO A 1 548 ? -6.673 -7.896 -2.151 1.00 76.19 548 PRO A C 1
ATOM 4285 O O . PRO A 1 548 ? -5.881 -8.621 -1.556 1.00 76.19 548 PRO A O 1
ATOM 4288 N N . PRO A 1 549 ? -7.655 -8.394 -2.930 1.00 80.44 549 PRO A N 1
ATOM 4289 C CA . PRO A 1 549 ? -7.932 -9.827 -3.018 1.00 80.44 549 PRO A CA 1
ATOM 4290 C C . PRO A 1 549 ? -6.777 -10.615 -3.649 1.00 80.44 549 PRO A C 1
ATOM 4292 O O . PRO A 1 549 ? -6.764 -11.840 -3.576 1.00 80.44 549 PRO A O 1
ATOM 4295 N N . ASP A 1 550 ? -5.823 -9.934 -4.302 1.00 82.75 550 ASP A N 1
ATOM 4296 C CA . ASP A 1 550 ? -4.622 -10.524 -4.906 1.00 82.75 550 ASP A CA 1
ATOM 4297 C C . ASP A 1 550 ? -4.928 -11.668 -5.904 1.00 82.75 550 ASP A C 1
ATOM 4299 O O . ASP A 1 550 ? -4.078 -12.512 -6.212 1.00 82.75 550 ASP A O 1
ATOM 4303 N N . GLY A 1 551 ? -6.146 -11.675 -6.457 1.00 83.25 551 GLY A N 1
ATOM 4304 C CA . GLY A 1 551 ? -6.672 -12.716 -7.332 1.00 83.25 551 GLY A CA 1
ATOM 4305 C C . GLY A 1 551 ? -8.183 -12.607 -7.570 1.00 83.25 551 GLY A C 1
ATOM 4306 O O . GLY A 1 551 ? -8.815 -11.605 -7.240 1.00 83.25 551 GLY A O 1
ATOM 4307 N N . GLY A 1 552 ? -8.760 -13.651 -8.172 1.00 89.75 552 GLY A N 1
ATOM 4308 C CA . GLY A 1 552 ? -10.181 -13.725 -8.537 1.00 89.75 552 GLY A CA 1
ATOM 4309 C C . GLY A 1 552 ? -10.475 -13.318 -9.986 1.00 89.75 552 GLY A C 1
ATOM 4310 O O . GLY A 1 552 ? -9.730 -12.554 -10.601 1.00 89.75 552 GLY A O 1
ATOM 4311 N N . LEU A 1 553 ? -11.581 -13.834 -10.538 1.00 90.19 553 LEU A N 1
ATOM 4312 C CA . LEU A 1 553 ? -11.981 -13.609 -11.935 1.00 90.19 553 LEU A CA 1
ATOM 4313 C C . LEU A 1 553 ? -12.090 -12.111 -12.256 1.00 90.19 553 LEU A C 1
ATOM 4315 O O . LEU A 1 553 ? -11.572 -11.658 -13.272 1.00 90.19 553 LEU A O 1
ATOM 4319 N N . ARG A 1 554 ? -12.714 -11.328 -11.362 1.00 91.44 554 ARG A N 1
ATOM 4320 C CA . ARG A 1 554 ? -12.903 -9.884 -11.563 1.00 91.44 554 ARG A CA 1
ATOM 4321 C C . ARG A 1 554 ? -11.574 -9.131 -11.623 1.00 91.44 554 ARG A C 1
ATOM 4323 O O . ARG A 1 554 ? -11.394 -8.319 -12.524 1.00 91.44 554 ARG A O 1
ATOM 4330 N N . ALA A 1 555 ? -10.643 -9.424 -10.716 1.00 90.81 555 ALA A N 1
ATOM 4331 C CA . ALA A 1 555 ? -9.336 -8.772 -10.669 1.00 90.81 555 ALA A CA 1
ATOM 4332 C C . ALA A 1 555 ? -8.514 -9.053 -11.939 1.00 90.81 555 ALA A C 1
ATOM 4334 O O . ALA A 1 555 ? -7.941 -8.136 -12.527 1.00 90.81 555 ALA A O 1
ATOM 4335 N N . TRP A 1 556 ? -8.506 -10.304 -12.413 1.00 95.00 556 TRP A N 1
ATOM 4336 C CA . TRP A 1 556 ? -7.815 -10.674 -13.652 1.00 95.00 556 TRP A CA 1
ATOM 4337 C C . TRP A 1 556 ? -8.496 -10.134 -14.910 1.00 95.00 556 TRP A C 1
ATOM 4339 O O . TRP A 1 556 ? -7.807 -9.767 -15.857 1.00 95.00 556 TRP A O 1
ATOM 4349 N N . LEU A 1 557 ? -9.824 -10.008 -14.910 1.00 94.81 557 LEU A N 1
ATOM 4350 C CA . LEU A 1 557 ? -10.569 -9.370 -15.995 1.00 94.81 557 LEU A CA 1
ATOM 4351 C C . LEU A 1 557 ? -10.238 -7.872 -16.108 1.00 94.81 557 LEU A C 1
ATOM 4353 O O . LEU A 1 557 ? -10.092 -7.366 -17.217 1.00 94.81 557 LEU A O 1
ATOM 4357 N N . VAL A 1 558 ? -10.034 -7.177 -14.982 1.00 95.38 558 VAL A N 1
ATOM 4358 C CA . VAL A 1 558 ? -9.530 -5.790 -14.978 1.00 95.38 558 VAL A CA 1
ATOM 4359 C C . VAL A 1 558 ? -8.127 -5.718 -15.585 1.00 95.38 558 VAL A C 1
ATOM 4361 O O . VAL A 1 558 ? -7.880 -4.866 -16.434 1.00 95.38 558 VAL A O 1
ATOM 4364 N N . VAL A 1 559 ? -7.221 -6.629 -15.210 1.00 95.31 559 VAL A N 1
ATOM 4365 C CA . VAL A 1 559 ? -5.860 -6.691 -15.780 1.00 95.31 559 VAL A CA 1
ATOM 4366 C C . VAL A 1 559 ? -5.893 -6.974 -17.283 1.00 95.31 559 VAL A C 1
ATOM 4368 O O . VAL A 1 559 ? -5.178 -6.315 -18.034 1.00 95.31 559 VAL A O 1
ATOM 4371 N N . ALA A 1 560 ? -6.746 -7.897 -17.738 1.00 96.19 560 ALA A N 1
ATOM 4372 C CA . ALA A 1 560 ? -6.939 -8.185 -19.158 1.00 96.19 560 ALA A CA 1
ATOM 4373 C C . ALA A 1 560 ? -7.470 -6.959 -19.921 1.00 96.19 560 ALA A C 1
ATOM 4375 O O . ALA A 1 560 ? -6.977 -6.648 -21.004 1.00 96.19 560 ALA A O 1
ATOM 4376 N N . GLY A 1 561 ? -8.412 -6.218 -19.330 1.00 95.62 561 GLY A N 1
ATOM 4377 C CA . GLY A 1 561 ? -8.889 -4.937 -19.849 1.00 95.62 561 GLY A CA 1
ATOM 4378 C C . GLY A 1 561 ? -7.773 -3.906 -20.005 1.00 95.62 561 GLY A C 1
ATOM 4379 O O . GLY A 1 561 ? -7.615 -3.322 -21.077 1.00 95.62 561 GLY A O 1
ATOM 4380 N N . CYS A 1 562 ? -6.949 -3.728 -18.968 1.00 95.38 562 CYS A N 1
ATOM 4381 C CA . CYS A 1 562 ? -5.795 -2.830 -19.016 1.00 95.38 562 CYS A CA 1
ATOM 4382 C C . CYS A 1 562 ? -4.743 -3.281 -20.049 1.00 95.38 562 CYS A C 1
ATOM 4384 O O . CYS A 1 562 ? -4.121 -2.436 -20.697 1.00 95.38 562 CYS A O 1
ATOM 4386 N N . ALA A 1 563 ? -4.545 -4.592 -20.232 1.00 95.44 563 ALA A N 1
ATOM 4387 C CA . ALA A 1 563 ? -3.639 -5.145 -21.239 1.00 95.44 563 ALA A CA 1
ATOM 4388 C C . ALA A 1 563 ? -4.127 -4.839 -22.662 1.00 95.44 563 ALA A C 1
ATOM 4390 O O . ALA A 1 563 ? -3.372 -4.331 -23.488 1.00 95.44 563 ALA A O 1
ATOM 4391 N N . VAL A 1 564 ? -5.411 -5.070 -22.937 1.00 95.06 564 VAL A N 1
ATOM 4392 C CA . VAL A 1 564 ? -6.038 -4.758 -24.229 1.00 95.06 564 VAL A CA 1
ATOM 4393 C C . VAL A 1 564 ? -5.992 -3.252 -24.512 1.00 95.06 564 VAL A C 1
ATOM 4395 O O . VAL A 1 564 ? -5.633 -2.849 -25.616 1.00 95.06 564 VAL A O 1
ATOM 4398 N N . GLY A 1 565 ? -6.246 -2.413 -23.505 1.00 93.81 565 GLY A N 1
ATOM 4399 C CA . GLY A 1 565 ? -6.084 -0.962 -23.619 1.00 93.81 565 GLY A CA 1
ATOM 4400 C C . GLY A 1 565 ? -4.645 -0.530 -23.916 1.00 93.81 565 GLY A C 1
ATOM 4401 O O . GLY A 1 565 ? -4.407 0.352 -24.740 1.00 93.81 565 GLY A O 1
ATOM 4402 N N . SER A 1 566 ? -3.665 -1.183 -23.287 1.00 92.38 566 SER A N 1
ATOM 4403 C CA . SER A 1 566 ? -2.239 -0.932 -23.545 1.00 92.38 566 SER A CA 1
ATOM 4404 C C . SER A 1 566 ? -1.827 -1.372 -24.954 1.00 92.38 566 SER A C 1
ATOM 4406 O O . SER A 1 566 ? -0.973 -0.734 -25.563 1.00 92.38 566 SER A O 1
ATOM 4408 N N . CYS A 1 567 ? -2.442 -2.436 -25.481 1.00 93.88 567 CYS A N 1
ATOM 4409 C CA . CYS A 1 567 ? -2.272 -2.891 -26.862 1.00 93.88 567 CYS A CA 1
ATOM 4410 C C . CYS A 1 567 ? -2.797 -1.865 -27.870 1.00 93.88 567 CYS A C 1
ATOM 4412 O O . CYS A 1 567 ? -2.056 -1.480 -28.767 1.00 93.88 567 CYS A O 1
ATOM 4414 N N . ALA A 1 568 ? -4.022 -1.379 -27.673 1.00 92.50 568 ALA A N 1
ATOM 4415 C CA . ALA A 1 568 ? -4.647 -0.338 -28.488 1.00 92.50 568 ALA A CA 1
ATOM 4416 C C . ALA A 1 568 ? -3.811 0.960 -28.512 1.00 92.50 568 ALA A C 1
ATOM 4418 O O . ALA A 1 568 ? -3.363 1.435 -29.549 1.00 92.50 568 ALA A O 1
ATOM 4419 N N . THR A 1 569 ? -3.485 1.488 -27.331 1.00 90.56 569 THR A N 1
ATOM 4420 C CA . THR A 1 569 ? -2.766 2.766 -27.197 1.00 90.56 569 THR A CA 1
ATOM 4421 C C . THR A 1 569 ? -1.319 2.706 -27.697 1.00 90.56 569 THR A C 1
ATOM 4423 O O . THR A 1 569 ? -0.975 3.333 -28.697 1.00 90.56 569 THR A O 1
ATOM 4426 N N . PHE A 1 570 ? -0.445 1.947 -27.031 1.00 87.25 570 PHE A N 1
ATOM 4427 C CA . PHE A 1 570 ? 0.968 1.879 -27.415 1.00 87.25 570 PHE A CA 1
ATOM 4428 C C . PHE A 1 570 ? 1.190 1.133 -28.731 1.00 87.25 570 PHE A C 1
ATOM 4430 O O . PHE A 1 570 ? 2.168 1.417 -29.417 1.00 87.25 570 PHE A O 1
ATOM 4437 N N . GLY A 1 571 ? 0.323 0.188 -29.103 1.00 87.31 571 GLY A N 1
ATOM 4438 C CA . GLY A 1 571 ? 0.437 -0.504 -30.385 1.00 87.31 571 GLY A CA 1
ATOM 4439 C C . GLY A 1 571 ? 0.257 0.444 -31.559 1.00 87.31 571 GLY A C 1
ATOM 4440 O O . GLY A 1 571 ? 1.107 0.478 -32.449 1.00 87.31 571 GLY A O 1
ATOM 4441 N N . PHE A 1 572 ? -0.779 1.282 -31.514 1.00 87.00 572 PHE A N 1
ATOM 4442 C CA . PHE A 1 572 ? -1.013 2.267 -32.561 1.00 87.00 572 PHE A CA 1
ATOM 4443 C C . PHE A 1 572 ? 0.106 3.320 -32.633 1.00 87.00 572 PHE A C 1
ATOM 4445 O O . PHE A 1 572 ? 0.531 3.691 -33.726 1.00 87.00 572 PHE A O 1
ATOM 4452 N N . ILE A 1 573 ? 0.660 3.732 -31.486 1.00 83.62 573 ILE A N 1
ATOM 4453 C CA . ILE A 1 573 ? 1.803 4.661 -31.414 1.00 83.62 573 ILE A CA 1
ATOM 4454 C C . ILE A 1 573 ? 3.079 4.045 -32.006 1.00 83.62 573 ILE A C 1
ATOM 4456 O O . ILE A 1 573 ? 3.769 4.689 -32.794 1.00 83.62 573 ILE A O 1
ATOM 4460 N N . ASN A 1 574 ? 3.378 2.785 -31.681 1.00 81.88 574 ASN A N 1
ATOM 4461 C CA . ASN A 1 574 ? 4.555 2.081 -32.200 1.00 81.88 574 ASN A CA 1
ATOM 4462 C C . ASN A 1 574 ? 4.488 1.846 -33.724 1.00 81.88 574 ASN A C 1
ATOM 4464 O O . ASN A 1 574 ? 5.519 1.624 -34.352 1.00 81.88 574 ASN A O 1
ATOM 4468 N N . ALA A 1 575 ? 3.304 1.923 -34.345 1.00 84.50 575 ALA A N 1
ATOM 4469 C CA . ALA A 1 575 ? 3.152 1.862 -35.802 1.00 84.50 575 ALA A CA 1
ATOM 4470 C C . ALA A 1 575 ? 3.573 3.149 -36.530 1.00 84.50 575 ALA A C 1
ATOM 4472 O O . ALA A 1 575 ? 3.525 3.195 -37.761 1.00 84.50 575 ALA A O 1
ATOM 4473 N N . TRP A 1 576 ? 4.025 4.177 -35.802 1.00 78.56 576 TRP A N 1
ATOM 4474 C CA . TRP A 1 576 ? 4.441 5.447 -36.387 1.00 78.56 576 TRP A CA 1
ATOM 4475 C C . TRP A 1 576 ? 5.484 5.319 -37.496 1.00 78.56 576 TRP A C 1
ATOM 4477 O O . TRP A 1 576 ? 5.325 5.988 -38.509 1.00 78.56 576 TRP A O 1
ATOM 4487 N N . GLY A 1 577 ? 6.496 4.455 -37.358 1.00 74.56 577 GLY A N 1
ATOM 4488 C CA . GLY A 1 577 ? 7.531 4.301 -38.392 1.00 74.56 577 GLY A CA 1
ATOM 4489 C C . GLY A 1 577 ? 6.948 3.991 -39.780 1.00 74.56 577 GLY A C 1
ATOM 4490 O O . GLY A 1 577 ? 7.388 4.546 -40.783 1.00 74.56 577 GLY A O 1
ATOM 4491 N N . VAL A 1 578 ? 5.865 3.205 -39.834 1.00 79.19 578 VAL A N 1
ATOM 4492 C CA . VAL A 1 578 ? 5.140 2.902 -41.082 1.00 79.19 578 VAL A CA 1
ATOM 4493 C C . VAL A 1 578 ? 4.397 4.127 -41.608 1.00 79.19 578 VAL A C 1
ATOM 4495 O O . VAL A 1 578 ? 4.401 4.399 -42.809 1.00 79.19 578 VAL A O 1
ATOM 4498 N N . PHE A 1 579 ? 3.741 4.871 -40.714 1.00 81.56 579 PHE A N 1
ATOM 4499 C CA . PHE A 1 579 ? 3.030 6.093 -41.080 1.00 81.56 579 PHE A CA 1
ATOM 4500 C C . PHE A 1 579 ? 3.989 7.168 -41.585 1.00 81.56 579 PHE A C 1
ATOM 4502 O O . PHE A 1 579 ? 3.702 7.805 -42.594 1.00 81.56 579 PHE A O 1
ATOM 4509 N N . GLN A 1 580 ? 5.139 7.326 -40.935 1.00 76.81 580 GLN A N 1
ATOM 4510 C CA . GLN A 1 580 ? 6.182 8.261 -41.323 1.00 76.81 580 GLN A CA 1
ATOM 4511 C C . GLN A 1 580 ? 6.690 7.991 -42.734 1.00 76.81 580 GLN A C 1
ATOM 4513 O O . GLN A 1 580 ? 6.610 8.892 -43.567 1.00 76.81 580 GLN A O 1
ATOM 4518 N N . ALA A 1 581 ? 7.123 6.758 -43.013 1.00 76.88 581 ALA A N 1
ATOM 4519 C CA . ALA A 1 581 ? 7.594 6.374 -44.341 1.00 76.88 581 ALA A CA 1
ATOM 4520 C C . ALA A 1 581 ? 6.527 6.662 -45.410 1.00 76.88 581 ALA A C 1
ATOM 4522 O O . ALA A 1 581 ? 6.787 7.325 -46.412 1.00 76.88 581 ALA A O 1
ATOM 4523 N N . TYR A 1 582 ? 5.270 6.284 -45.151 1.00 80.25 582 TYR A N 1
ATOM 4524 C CA . TYR A 1 582 ? 4.173 6.550 -46.082 1.00 80.25 582 TYR A CA 1
ATOM 4525 C C . TYR A 1 582 ? 3.906 8.053 -46.299 1.00 80.25 582 TYR A C 1
ATOM 4527 O O . TYR A 1 582 ? 3.642 8.495 -47.424 1.00 80.25 582 TYR A O 1
ATOM 4535 N N . TYR A 1 583 ? 3.966 8.865 -45.241 1.00 81.06 583 TYR A N 1
ATOM 4536 C CA . TYR A 1 583 ? 3.770 10.310 -45.342 1.00 81.06 583 TYR A CA 1
ATOM 4537 C C . TYR A 1 583 ? 4.901 10.992 -46.106 1.00 81.06 583 TYR A C 1
ATOM 4539 O O . TYR A 1 583 ? 4.614 11.858 -46.932 1.00 81.06 583 TYR A O 1
ATOM 4547 N N . GLU A 1 584 ? 6.150 10.598 -45.867 1.00 73.81 584 GLU A N 1
ATOM 4548 C CA . GLU A 1 584 ? 7.328 11.157 -46.532 1.00 73.81 584 GLU A CA 1
ATOM 4549 C C . GLU A 1 584 ? 7.388 10.761 -48.015 1.00 73.81 584 GLU A C 1
ATOM 4551 O O . GLU A 1 584 ? 7.627 11.620 -48.864 1.00 73.81 584 GLU A O 1
ATOM 4556 N N . GLU A 1 585 ? 7.077 9.507 -48.350 1.00 74.88 585 GLU A N 1
ATOM 4557 C CA . GLU A 1 585 ? 7.214 8.984 -49.714 1.00 74.88 585 GLU A CA 1
ATOM 4558 C C . GLU A 1 585 ? 6.014 9.244 -50.630 1.00 74.88 585 GLU A C 1
ATOM 4560 O O . GLU A 1 585 ? 6.177 9.335 -51.850 1.00 74.88 585 GLU A O 1
ATOM 4565 N N . LYS A 1 586 ? 4.789 9.291 -50.086 1.00 75.81 586 LYS A N 1
ATOM 4566 C CA . LYS A 1 586 ? 3.561 9.291 -50.906 1.00 75.81 586 LYS A CA 1
ATOM 4567 C C . LYS A 1 586 ? 2.677 10.514 -50.706 1.00 75.81 586 LYS A C 1
ATOM 4569 O O . LYS A 1 586 ? 2.090 10.984 -51.678 1.00 75.81 586 LYS A O 1
ATOM 4574 N N . LEU A 1 587 ? 2.538 11.020 -49.479 1.00 70.94 587 LEU A N 1
ATOM 4575 C CA . LEU A 1 587 ? 1.459 11.963 -49.146 1.00 70.94 587 LEU A CA 1
ATOM 4576 C C . LEU A 1 587 ? 1.914 13.422 -49.005 1.00 70.94 587 LEU A C 1
ATOM 4578 O O . LEU A 1 587 ? 1.178 14.332 -49.383 1.00 70.94 587 LEU A O 1
ATOM 4582 N N . LEU A 1 588 ? 3.116 13.661 -48.476 1.00 69.31 588 LEU A N 1
ATOM 4583 C CA . LEU A 1 588 ? 3.644 14.996 -48.177 1.00 69.31 588 LEU A CA 1
ATOM 4584 C C . LEU A 1 588 ? 4.825 15.405 -49.064 1.00 69.31 588 LEU A C 1
ATOM 4586 O O . LEU A 1 588 ? 5.403 16.452 -48.804 1.00 69.31 588 LEU A O 1
ATOM 4590 N N . VAL A 1 589 ? 5.129 14.664 -50.133 1.00 63.16 589 VAL A N 1
ATOM 4591 C CA . VAL A 1 589 ? 6.286 14.871 -51.037 1.00 63.16 589 VAL A CA 1
ATOM 4592 C C . VAL A 1 589 ? 6.464 16.330 -51.502 1.00 63.16 589 VAL A C 1
ATOM 4594 O O . VAL A 1 589 ? 7.583 16.794 -51.692 1.00 63.16 589 VAL A O 1
ATOM 4597 N N . GLN A 1 590 ? 5.370 17.087 -51.663 1.00 56.94 590 GLN A N 1
ATOM 4598 C CA . GLN A 1 590 ? 5.385 18.490 -52.116 1.00 56.94 590 GLN A CA 1
ATOM 4599 C C . GLN A 1 590 ? 5.387 19.537 -50.982 1.00 56.94 590 GLN A C 1
ATOM 4601 O O . GLN A 1 590 ? 5.417 20.743 -51.235 1.00 56.94 590 GLN A O 1
ATOM 4606 N N . SER A 1 591 ? 5.318 19.110 -49.723 1.00 58.38 591 SER A N 1
ATOM 4607 C CA . SER A 1 591 ? 5.309 19.990 -48.556 1.00 58.38 591 SER A CA 1
ATOM 4608 C C . SER A 1 591 ? 6.719 20.501 -48.258 1.00 58.38 591 SER A C 1
ATOM 4610 O O . SER A 1 591 ? 7.660 19.725 -48.142 1.00 58.38 591 SER A O 1
ATOM 4612 N N . ARG A 1 592 ? 6.874 21.808 -48.005 1.00 54.22 592 ARG A N 1
ATOM 4613 C CA . ARG A 1 592 ? 8.151 22.419 -47.572 1.00 54.22 592 ARG A CA 1
ATOM 4614 C C . ARG A 1 592 ? 8.690 21.880 -46.231 1.00 54.22 592 ARG A C 1
ATOM 4616 O O . ARG A 1 592 ? 9.753 22.305 -45.793 1.00 54.22 592 ARG A O 1
ATOM 4623 N N . TYR A 1 593 ? 7.955 20.978 -45.580 1.00 52.06 593 TYR A N 1
ATOM 4624 C CA . TYR A 1 593 ? 8.231 20.460 -44.245 1.00 52.06 593 TYR A CA 1
ATOM 4625 C C . TYR A 1 593 ? 8.627 18.970 -44.202 1.00 52.06 593 TYR A C 1
ATOM 4627 O O . TYR A 1 593 ? 8.807 18.449 -43.104 1.00 52.06 593 TYR A O 1
ATOM 4635 N N . VAL A 1 594 ? 8.787 18.290 -45.347 1.00 51.38 594 VAL A N 1
ATOM 4636 C CA . VAL A 1 594 ? 9.077 16.836 -45.441 1.00 51.38 594 VAL A CA 1
ATOM 4637 C C . VAL A 1 594 ? 10.174 16.361 -44.477 1.00 51.38 594 VAL A C 1
ATOM 4639 O O . VAL A 1 594 ? 9.979 15.361 -43.805 1.00 51.38 594 VAL A O 1
ATOM 4642 N N . HIS A 1 595 ? 11.269 17.113 -44.318 1.00 49.94 595 HIS A N 1
ATOM 4643 C CA . HIS A 1 595 ? 12.426 16.675 -43.519 1.00 49.94 595 HIS A CA 1
ATOM 4644 C C . HIS A 1 595 ? 12.349 16.961 -42.003 1.00 49.94 595 HIS A C 1
ATOM 4646 O O . HIS A 1 595 ? 13.203 16.493 -41.252 1.00 49.94 595 HIS A O 1
ATOM 4652 N N . HIS A 1 596 ? 11.367 17.736 -41.519 1.00 50.62 596 HIS A N 1
ATOM 4653 C CA . HIS A 1 596 ? 11.308 18.163 -40.104 1.00 50.62 596 HIS A CA 1
ATOM 4654 C C . HIS A 1 596 ? 9.943 17.968 -39.431 1.00 50.62 596 HIS A C 1
ATOM 4656 O O . HIS A 1 596 ? 9.866 17.859 -38.209 1.00 50.62 596 HIS A O 1
ATOM 4662 N N . ALA A 1 597 ? 8.858 17.935 -40.203 1.00 48.12 597 ALA A N 1
ATOM 4663 C CA . ALA A 1 597 ? 7.498 17.907 -39.677 1.00 48.12 597 ALA A CA 1
ATOM 4664 C C . ALA A 1 597 ? 7.029 16.525 -39.167 1.00 48.12 597 ALA A C 1
ATOM 4666 O O . ALA A 1 597 ? 6.507 16.474 -38.055 1.00 48.12 597 ALA A O 1
ATOM 4667 N N . PRO A 1 598 ? 7.222 15.397 -39.879 1.00 52.72 598 PRO A N 1
ATOM 4668 C CA . PRO A 1 598 ? 6.759 14.085 -39.404 1.00 52.72 598 PRO A CA 1
ATOM 4669 C C . PRO A 1 598 ? 7.339 13.715 -38.027 1.00 52.72 598 PRO A C 1
ATOM 4671 O O . PRO A 1 598 ? 6.598 13.343 -37.118 1.00 52.72 598 PRO A O 1
ATOM 4674 N N . ASN A 1 599 ? 8.634 13.967 -37.817 1.00 58.09 599 ASN A N 1
ATOM 4675 C CA . ASN A 1 599 ? 9.318 13.723 -36.542 1.00 58.09 599 ASN A CA 1
ATOM 4676 C C . ASN A 1 599 ? 8.697 14.477 -35.351 1.00 58.09 599 ASN A C 1
ATOM 4678 O O . ASN A 1 599 ? 8.699 13.966 -34.234 1.00 58.09 599 ASN A O 1
ATOM 4682 N N . ALA A 1 600 ? 8.126 15.668 -35.562 1.00 56.59 600 ALA A N 1
ATOM 4683 C CA . ALA A 1 600 ? 7.497 16.437 -34.488 1.00 56.59 600 ALA A CA 1
ATOM 4684 C C . ALA A 1 600 ? 6.162 15.821 -34.026 1.00 56.59 600 ALA A C 1
ATOM 4686 O O . ALA A 1 600 ? 5.861 15.838 -32.835 1.00 56.59 600 ALA A O 1
ATOM 4687 N N . GLY A 1 601 ? 5.366 15.246 -34.937 1.00 59.78 601 GLY A N 1
ATOM 4688 C CA . GLY A 1 601 ? 4.107 14.567 -34.595 1.00 59.78 601 GLY A CA 1
ATOM 4689 C C . GLY A 1 601 ? 4.327 13.311 -33.747 1.00 59.78 601 GLY A C 1
ATOM 4690 O O . GLY A 1 601 ? 3.699 13.148 -32.700 1.00 59.78 601 GLY A O 1
ATOM 4691 N N . TYR A 1 602 ? 5.288 12.479 -34.148 1.00 65.38 602 TYR A N 1
ATOM 4692 C CA . TYR A 1 602 ? 5.741 11.306 -33.395 1.00 65.38 602 TYR A CA 1
ATOM 4693 C C . TYR A 1 602 ? 6.154 11.635 -31.966 1.00 65.38 602 TYR A C 1
ATOM 4695 O O . TYR A 1 602 ? 5.662 11.059 -30.996 1.00 65.38 602 TYR A O 1
ATOM 4703 N N . LEU A 1 603 ? 7.051 12.611 -31.856 1.00 64.50 603 LEU A N 1
ATOM 4704 C CA . LEU A 1 603 ? 7.675 13.002 -30.610 1.00 64.50 603 LEU A CA 1
ATOM 4705 C C . LEU A 1 603 ? 6.653 13.598 -29.638 1.00 64.50 603 LEU A C 1
ATOM 4707 O O . LEU A 1 603 ? 6.672 13.300 -28.444 1.00 64.50 603 LEU A O 1
ATOM 4711 N N . ASN A 1 604 ? 5.698 14.364 -30.173 1.00 63.16 604 ASN A N 1
ATOM 4712 C CA . ASN A 1 604 ? 4.548 14.837 -29.417 1.00 63.16 604 ASN A CA 1
ATOM 4713 C C . ASN A 1 604 ? 3.684 13.672 -28.923 1.00 63.16 604 ASN A C 1
ATOM 4715 O O . ASN A 1 604 ? 3.266 13.696 -27.775 1.00 63.16 604 ASN A O 1
ATOM 4719 N N . THR A 1 605 ? 3.467 12.624 -29.721 1.00 70.69 605 THR A N 1
ATOM 4720 C CA . THR A 1 605 ? 2.650 11.469 -29.300 1.00 70.69 605 THR A CA 1
ATOM 4721 C C . THR A 1 605 ? 3.289 10.709 -28.131 1.00 70.69 605 THR A C 1
ATOM 4723 O O . THR A 1 605 ? 2.616 10.436 -27.136 1.00 70.69 605 THR A O 1
ATOM 4726 N N . TYR A 1 606 ? 4.597 10.425 -28.204 1.00 71.94 606 TYR A N 1
ATOM 4727 C CA . TYR A 1 606 ? 5.342 9.745 -27.128 1.00 71.94 606 TYR A CA 1
ATOM 4728 C C . TYR A 1 606 ? 5.444 10.572 -25.848 1.00 71.94 606 TYR A C 1
ATOM 4730 O O . TYR A 1 606 ? 5.467 10.010 -24.758 1.00 71.94 606 TYR A O 1
ATOM 4738 N N . ALA A 1 607 ? 5.492 11.898 -25.949 1.00 75.94 607 ALA A N 1
ATOM 4739 C CA . ALA A 1 607 ? 5.467 12.760 -24.776 1.00 75.94 607 ALA A CA 1
ATOM 4740 C C . ALA A 1 607 ? 4.052 12.867 -24.182 1.00 75.94 607 ALA A C 1
ATOM 4742 O O . ALA A 1 607 ? 3.854 12.749 -22.971 1.00 75.94 607 ALA A O 1
ATOM 4743 N N . LEU A 1 608 ? 3.044 13.061 -25.035 1.00 83.69 608 LEU A N 1
ATOM 4744 C CA . LEU A 1 608 ? 1.666 13.331 -24.629 1.00 83.69 608 LEU A CA 1
ATOM 4745 C C . LEU A 1 608 ? 0.925 12.100 -24.105 1.00 83.69 608 LEU A C 1
ATOM 4747 O O . LEU A 1 608 ? -0.078 12.280 -23.425 1.00 83.69 608 LEU A O 1
ATOM 4751 N N . ILE A 1 609 ? 1.421 10.880 -24.325 1.00 85.81 609 ILE A N 1
ATOM 4752 C CA . ILE A 1 609 ? 0.891 9.700 -23.624 1.00 85.81 609 ILE A CA 1
ATOM 4753 C C . ILE A 1 609 ? 1.257 9.691 -22.129 1.00 85.81 609 ILE A C 1
ATOM 4755 O O . ILE A 1 609 ? 0.539 9.110 -21.322 1.00 85.81 609 ILE A O 1
ATOM 4759 N N . PHE A 1 610 ? 2.333 10.366 -21.716 1.00 86.69 610 PHE A N 1
ATOM 4760 C CA . PHE A 1 610 ? 2.732 10.430 -20.304 1.00 86.69 610 PHE A CA 1
ATOM 4761 C C . PHE A 1 610 ? 2.374 11.770 -19.636 1.00 86.69 610 PHE A C 1
ATOM 4763 O O . PHE A 1 610 ? 2.099 11.804 -18.435 1.00 86.69 610 PHE A O 1
ATOM 4770 N N . LEU A 1 611 ? 2.321 12.868 -20.402 1.00 88.75 611 LEU A N 1
ATOM 4771 C CA . LEU A 1 611 ? 2.116 14.232 -19.890 1.00 88.75 611 LEU A CA 1
ATOM 4772 C C . LEU A 1 611 ? 0.798 14.450 -19.106 1.00 88.75 611 LEU A C 1
ATOM 4774 O O . LEU A 1 611 ? 0.837 15.128 -18.079 1.00 88.75 611 LEU A O 1
ATOM 4778 N N . PRO A 1 612 ? -0.363 13.885 -19.506 1.00 87.50 612 PRO A N 1
ATOM 4779 C CA . PRO A 1 612 ? -1.612 14.019 -18.756 1.00 87.50 612 PRO A CA 1
ATOM 4780 C C . PRO A 1 612 ? -1.562 13.380 -17.368 1.00 87.50 612 PRO A C 1
ATOM 4782 O O . PRO A 1 612 ? -2.462 13.627 -16.566 1.00 87.50 612 PRO A O 1
ATOM 4785 N N . GLY A 1 613 ? -0.536 12.568 -17.078 1.00 83.69 613 GLY A N 1
ATOM 4786 C CA . GLY A 1 613 ? -0.424 11.762 -15.869 1.00 83.69 613 GLY A CA 1
ATOM 4787 C C . GLY A 1 613 ? -0.763 12.532 -14.599 1.00 83.69 613 GLY A C 1
ATOM 4788 O O . GLY A 1 613 ? -1.563 12.046 -13.806 1.00 83.69 613 GLY A O 1
ATOM 4789 N N . LEU A 1 614 ? -0.235 13.747 -14.424 1.00 83.88 614 LEU A N 1
ATOM 4790 C CA . LEU A 1 614 ? -0.464 14.562 -13.226 1.00 83.88 614 LEU A CA 1
ATOM 4791 C C . LEU A 1 614 ? -1.950 14.852 -12.967 1.00 83.88 614 LEU A C 1
ATOM 4793 O O . LEU A 1 614 ? -2.439 14.673 -11.853 1.00 83.88 614 LEU A O 1
ATOM 4797 N N . PHE A 1 615 ? -2.682 15.260 -14.005 1.00 87.88 615 PHE A N 1
ATOM 4798 C CA . PHE A 1 615 ? -4.106 15.584 -13.905 1.00 87.88 615 PHE A CA 1
ATOM 4799 C C . PHE A 1 615 ? -4.962 14.322 -13.805 1.00 87.88 615 PHE A C 1
ATOM 4801 O O . PHE A 1 615 ? -5.875 14.238 -12.984 1.00 87.88 615 PHE A O 1
ATOM 4808 N N . ILE A 1 616 ? -4.650 13.328 -14.634 1.00 89.19 616 ILE A N 1
ATOM 4809 C CA . ILE A 1 616 ? -5.411 12.083 -14.742 1.00 89.19 616 ILE A CA 1
ATOM 4810 C C . ILE A 1 616 ? -5.259 11.230 -13.489 1.00 89.19 616 ILE A C 1
ATOM 4812 O O . ILE A 1 616 ? -6.248 10.675 -13.018 1.00 89.19 616 ILE A O 1
ATOM 4816 N N . GLY A 1 617 ? -4.071 11.208 -12.890 1.00 86.69 617 GLY A N 1
ATOM 4817 C CA . GLY A 1 617 ? -3.822 10.575 -11.603 1.00 86.69 617 GLY A CA 1
ATOM 4818 C C . GLY A 1 617 ? -4.726 11.128 -10.504 1.00 86.69 617 GLY A C 1
ATOM 4819 O O . GLY A 1 617 ? -5.367 10.368 -9.784 1.00 86.69 617 GLY A O 1
ATOM 4820 N N . ARG A 1 618 ? -4.882 12.456 -10.435 1.00 84.94 618 ARG A N 1
ATOM 4821 C CA . ARG A 1 618 ? -5.794 13.074 -9.466 1.00 84.94 618 ARG A CA 1
ATOM 4822 C C . ARG A 1 618 ? -7.261 12.766 -9.762 1.00 84.94 618 ARG A C 1
ATOM 4824 O O . ARG A 1 618 ? -8.026 12.500 -8.841 1.00 84.94 618 ARG A O 1
ATOM 4831 N N . ILE A 1 619 ? -7.663 12.796 -11.032 1.00 87.94 619 ILE A N 1
ATOM 4832 C CA . ILE A 1 619 ? -9.029 12.450 -11.467 1.00 87.94 619 ILE A CA 1
ATOM 4833 C C . ILE A 1 619 ? -9.370 10.996 -11.110 1.00 87.94 619 ILE A C 1
ATOM 4835 O O . ILE A 1 619 ? -10.477 10.721 -10.642 1.00 87.94 619 ILE A O 1
ATOM 4839 N N . PHE A 1 620 ? -8.402 10.091 -11.250 1.00 87.12 620 PHE A N 1
ATOM 4840 C CA . PHE A 1 620 ? -8.519 8.704 -10.821 1.00 87.12 620 PHE A CA 1
ATOM 4841 C C . PHE A 1 620 ? -8.747 8.588 -9.304 1.00 87.12 620 PHE A C 1
ATOM 4843 O O . PHE A 1 620 ? -9.689 7.910 -8.883 1.00 87.12 620 PHE A O 1
ATOM 4850 N N . ASP A 1 621 ? -7.961 9.302 -8.491 1.00 83.56 621 ASP A N 1
ATOM 4851 C CA . ASP A 1 621 ? -8.101 9.305 -7.024 1.00 83.56 621 ASP A CA 1
ATOM 4852 C C . ASP A 1 621 ? -9.437 9.937 -6.566 1.00 83.56 621 ASP A C 1
ATOM 4854 O O . ASP A 1 621 ? -10.051 9.489 -5.595 1.00 83.56 621 ASP A O 1
ATOM 4858 N N . MET A 1 622 ? -9.962 10.920 -7.313 1.00 82.00 622 MET A N 1
ATOM 4859 C CA . MET A 1 622 ? -11.309 11.491 -7.114 1.00 82.00 622 MET A CA 1
ATOM 4860 C C . MET A 1 622 ? -12.446 10.522 -7.481 1.00 82.00 622 MET A C 1
ATOM 4862 O O . MET A 1 622 ? -13.616 10.842 -7.290 1.00 82.00 622 MET A O 1
ATOM 4866 N N . GLY A 1 623 ? -12.125 9.341 -8.011 1.00 81.56 623 GLY A N 1
ATOM 4867 C CA . GLY A 1 623 ? -13.065 8.267 -8.318 1.00 81.56 623 GLY A CA 1
ATOM 4868 C C . GLY A 1 623 ? -13.674 8.290 -9.715 1.00 81.56 623 GLY A C 1
ATOM 4869 O O . GLY A 1 623 ? -14.525 7.453 -10.021 1.00 81.56 623 GLY A O 1
ATOM 4870 N N . TRP A 1 624 ? -13.209 9.181 -10.587 1.00 84.31 624 TRP A N 1
ATOM 4871 C CA . TRP A 1 624 ? -13.667 9.281 -11.968 1.00 84.31 624 TRP A CA 1
ATOM 4872 C C . TRP A 1 624 ? -12.832 8.358 -12.858 1.00 84.31 624 TRP A C 1
ATOM 4874 O O . TRP A 1 624 ? -11.768 8.737 -13.332 1.00 84.31 624 TRP A O 1
ATOM 4884 N N . THR A 1 625 ? -13.309 7.134 -13.099 1.00 86.00 625 THR A N 1
ATOM 4885 C CA . THR A 1 625 ? -12.585 6.155 -13.940 1.00 86.00 625 THR A CA 1
ATOM 4886 C C . THR A 1 625 ? -13.273 5.910 -15.283 1.00 86.00 625 THR A C 1
ATOM 4888 O O . THR A 1 625 ? -12.652 6.067 -16.328 1.00 86.00 625 THR A O 1
ATOM 4891 N N . LYS A 1 626 ? -14.568 5.561 -15.292 1.00 88.69 626 LYS A N 1
ATOM 4892 C CA . LYS A 1 626 ? -15.277 5.145 -16.519 1.00 88.69 626 LYS A CA 1
ATOM 4893 C C . LYS A 1 626 ? -15.488 6.285 -17.519 1.00 88.69 626 LYS A C 1
ATOM 4895 O O . LYS A 1 626 ? -15.283 6.079 -18.709 1.00 88.69 626 LYS A O 1
ATOM 4900 N N . VAL A 1 627 ? -15.867 7.476 -17.048 1.00 91.31 627 VAL A N 1
ATOM 4901 C CA . VAL A 1 627 ? -16.171 8.622 -17.926 1.00 91.31 627 VAL A CA 1
ATOM 4902 C C . VAL A 1 627 ? -14.925 9.108 -18.686 1.00 91.31 627 VAL A C 1
ATOM 4904 O O . VAL A 1 627 ? -14.987 9.155 -19.916 1.00 91.31 627 VAL A O 1
ATOM 4907 N N . PRO A 1 628 ? -13.773 9.384 -18.033 1.00 91.88 628 PRO A N 1
ATOM 4908 C CA . PRO A 1 628 ? -12.550 9.747 -18.755 1.00 91.88 628 PRO A CA 1
ATOM 4909 C C . PRO A 1 628 ? -12.072 8.646 -19.706 1.00 91.88 628 PRO A C 1
ATOM 4911 O O . PRO A 1 628 ? -11.647 8.938 -20.821 1.00 91.88 628 PRO A O 1
ATOM 4914 N N . LEU A 1 629 ? -12.192 7.379 -19.295 1.00 93.00 629 LEU A N 1
ATOM 4915 C CA . LEU A 1 629 ? -11.792 6.228 -20.103 1.00 93.00 629 LEU A CA 1
ATOM 4916 C C . LEU A 1 629 ? -12.647 6.080 -21.373 1.00 93.00 629 LEU A C 1
ATOM 4918 O O . LEU A 1 629 ? -12.104 5.842 -22.452 1.00 93.00 629 LEU A O 1
ATOM 4922 N N . ALA A 1 630 ? -13.967 6.259 -21.270 1.00 94.38 630 ALA A N 1
ATOM 4923 C CA . ALA A 1 630 ? -14.881 6.219 -22.410 1.00 94.38 630 ALA A CA 1
ATOM 4924 C C . ALA A 1 630 ? -14.661 7.404 -23.364 1.00 94.38 630 ALA A C 1
ATOM 4926 O O . ALA A 1 630 ? -14.592 7.205 -24.576 1.00 94.38 630 ALA A O 1
ATOM 4927 N N . GLY A 1 631 ? -14.482 8.616 -22.826 1.00 95.62 631 GLY A N 1
ATOM 4928 C CA . GLY A 1 631 ? -14.194 9.810 -23.627 1.00 95.62 631 GLY A CA 1
ATOM 4929 C C . GLY A 1 631 ? -12.880 9.693 -24.403 1.00 95.62 631 GLY A C 1
ATOM 4930 O O . GLY A 1 631 ? -12.842 9.966 -25.601 1.00 95.62 631 GLY A O 1
ATOM 4931 N N . ALA A 1 632 ? -11.821 9.211 -23.747 1.00 95.06 632 ALA A N 1
ATOM 4932 C CA . ALA A 1 632 ? -10.543 8.932 -24.393 1.00 95.06 632 ALA A CA 1
ATOM 4933 C C . ALA A 1 632 ? -10.672 7.862 -25.486 1.00 95.06 632 ALA A C 1
ATOM 4935 O O . ALA A 1 632 ? -10.186 8.053 -26.597 1.00 95.06 632 ALA A O 1
ATOM 4936 N N . SER A 1 633 ? -11.384 6.771 -25.196 1.00 95.75 633 SER A N 1
ATOM 4937 C CA . SER A 1 633 ? -11.604 5.680 -26.152 1.00 95.75 633 SER A CA 1
ATOM 4938 C C . SER A 1 633 ? -12.340 6.154 -27.407 1.00 95.75 633 SER A C 1
ATOM 4940 O O . SER A 1 633 ? -11.912 5.872 -28.524 1.00 95.75 633 SER A O 1
ATOM 4942 N N . ALA A 1 634 ? -13.411 6.932 -27.234 1.00 96.50 634 ALA A N 1
ATOM 4943 C CA . ALA A 1 634 ? -14.162 7.506 -28.345 1.00 96.50 634 ALA A CA 1
ATOM 4944 C C . ALA A 1 634 ? -13.292 8.443 -29.198 1.00 96.50 634 ALA A C 1
ATOM 4946 O O . ALA A 1 634 ? -13.369 8.404 -30.426 1.00 96.50 634 ALA A O 1
ATOM 4947 N N . LEU A 1 635 ? -12.433 9.246 -28.560 1.00 95.88 635 LEU A N 1
ATOM 4948 C CA . LEU A 1 635 ? -11.517 10.141 -29.261 1.00 95.88 635 LEU A CA 1
ATOM 4949 C C . LEU A 1 635 ? -10.464 9.372 -30.075 1.00 95.88 635 LEU A C 1
ATOM 4951 O O . LEU A 1 635 ? -10.232 9.738 -31.223 1.00 95.88 635 LEU A O 1
ATOM 4955 N N . ILE A 1 636 ? -9.872 8.297 -29.537 1.00 94.81 636 ILE A N 1
ATOM 4956 C CA . ILE A 1 636 ? -8.897 7.460 -30.268 1.00 94.81 636 ILE A CA 1
ATOM 4957 C C . ILE A 1 636 ? -9.534 6.873 -31.532 1.00 94.81 636 ILE A C 1
ATOM 4959 O O . ILE A 1 636 ? -8.980 7.004 -32.626 1.00 94.81 636 ILE A O 1
ATOM 4963 N N . VAL A 1 637 ? -10.731 6.291 -31.403 1.00 96.25 637 VAL A N 1
ATOM 4964 C CA . VAL A 1 637 ? -11.469 5.723 -32.539 1.00 96.25 637 VAL A CA 1
ATOM 4965 C C . VAL A 1 637 ? -11.797 6.809 -33.564 1.00 96.25 637 VAL A C 1
ATOM 4967 O O . VAL A 1 637 ? -11.512 6.645 -34.750 1.00 96.25 637 VAL A O 1
ATOM 4970 N N . ALA A 1 638 ? -12.342 7.947 -33.124 1.00 95.31 638 ALA A N 1
ATOM 4971 C CA . ALA A 1 638 ? -12.673 9.059 -34.011 1.00 95.31 638 ALA A CA 1
ATOM 4972 C C . ALA A 1 638 ? -11.442 9.561 -34.780 1.00 95.31 638 ALA A C 1
ATOM 4974 O O . ALA A 1 638 ? -11.512 9.763 -35.991 1.00 95.31 638 ALA A O 1
ATOM 4975 N N . VAL A 1 639 ? -10.300 9.703 -34.103 1.00 93.56 639 VAL A N 1
ATOM 4976 C CA . VAL A 1 639 ? -9.032 10.100 -34.725 1.00 93.56 639 VAL A CA 1
ATOM 4977 C C . VAL A 1 639 ? -8.592 9.088 -35.785 1.00 93.56 639 VAL A C 1
ATOM 4979 O O . VAL A 1 639 ? -8.235 9.508 -36.885 1.00 93.56 639 VAL A O 1
ATOM 4982 N N . ALA A 1 640 ? -8.671 7.780 -35.519 1.00 92.62 640 ALA A N 1
ATOM 4983 C CA . ALA A 1 640 ? -8.311 6.753 -36.500 1.00 92.62 640 ALA A CA 1
ATOM 4984 C C . ALA A 1 640 ? -9.135 6.870 -37.799 1.00 92.62 640 ALA A C 1
ATOM 4986 O O . ALA A 1 640 ? -8.575 6.819 -38.896 1.00 92.62 640 ALA A O 1
ATOM 4987 N N . PHE A 1 641 ? -10.444 7.124 -37.690 1.00 94.19 641 PHE A N 1
ATOM 4988 C CA . PHE A 1 641 ? -11.307 7.359 -38.854 1.00 94.19 641 PHE A CA 1
ATOM 4989 C C . PHE A 1 641 ? -11.035 8.701 -39.549 1.00 94.19 641 PHE A C 1
ATOM 4991 O O . PHE A 1 641 ? -11.059 8.764 -40.777 1.00 94.19 641 PHE A O 1
ATOM 4998 N N . LEU A 1 642 ? -10.746 9.767 -38.798 1.00 92.50 642 LEU A N 1
ATOM 4999 C CA . LEU A 1 642 ? -10.459 11.093 -39.356 1.00 92.50 642 LEU A CA 1
ATOM 5000 C C . LEU A 1 642 ? -9.129 11.134 -40.118 1.00 92.50 642 LEU A C 1
ATOM 5002 O O . LEU A 1 642 ? -9.037 11.796 -41.154 1.00 92.50 642 LEU A O 1
ATOM 5006 N N . ILE A 1 643 ? -8.114 10.396 -39.654 1.00 90.44 643 ILE A N 1
ATOM 5007 C CA . ILE A 1 643 ? -6.807 10.295 -40.325 1.00 90.44 643 ILE A CA 1
ATOM 5008 C C . ILE A 1 643 ? -6.955 9.729 -41.742 1.00 90.44 643 ILE A C 1
ATOM 5010 O O . ILE A 1 643 ? -6.235 10.163 -42.642 1.00 90.44 643 ILE A O 1
ATOM 5014 N N . ALA A 1 644 ? -7.929 8.843 -41.981 1.00 90.19 644 ALA A N 1
ATOM 5015 C CA . ALA A 1 644 ? -8.214 8.315 -43.316 1.00 90.19 644 ALA A CA 1
ATOM 5016 C C . ALA A 1 644 ? -8.546 9.415 -44.346 1.00 90.19 644 ALA A C 1
ATOM 5018 O O . ALA A 1 644 ? -8.338 9.222 -45.543 1.00 90.19 644 ALA A O 1
ATOM 5019 N N . GLU A 1 645 ? -9.047 10.571 -43.901 1.00 90.00 645 GLU A N 1
ATOM 5020 C CA . GLU A 1 645 ? -9.431 11.694 -44.767 1.00 90.00 645 GLU A CA 1
ATOM 5021 C C . GLU A 1 645 ? -8.452 12.878 -44.700 1.00 90.00 645 GLU A C 1
ATOM 5023 O O . GLU A 1 645 ? -8.637 13.900 -45.366 1.00 90.00 645 GLU A O 1
ATOM 5028 N N . CYS A 1 646 ? -7.378 12.757 -43.921 1.00 86.62 646 CYS A N 1
ATOM 5029 C CA . CYS A 1 646 ? -6.386 13.809 -43.765 1.00 86.62 646 CYS A CA 1
ATOM 5030 C C . CYS A 1 646 ? -5.439 13.897 -44.969 1.00 86.62 646 CYS A C 1
ATOM 5032 O O . CYS A 1 646 ? -4.938 12.897 -45.472 1.00 86.62 646 CYS A O 1
ATOM 5034 N N . THR A 1 647 ? -5.169 15.126 -45.422 1.00 80.25 647 THR A N 1
ATOM 5035 C CA . THR A 1 647 ? -4.275 15.403 -46.562 1.00 80.25 647 THR A CA 1
ATOM 5036 C C . THR A 1 647 ? -3.159 16.395 -46.242 1.00 80.25 647 THR A C 1
ATOM 5038 O O . THR A 1 647 ? -2.181 16.481 -46.977 1.00 80.25 647 THR A O 1
ATOM 5041 N N . LYS A 1 648 ? -3.281 17.160 -45.149 1.00 82.06 648 LYS A N 1
ATOM 5042 C CA . LYS A 1 648 ? -2.328 18.207 -44.756 1.00 82.06 648 LYS A CA 1
ATOM 5043 C C . LYS A 1 648 ? -1.563 17.788 -43.509 1.00 82.06 648 LYS A C 1
ATOM 5045 O O . LYS A 1 648 ? -2.152 17.225 -42.592 1.00 82.06 648 LYS A O 1
ATOM 5050 N N . TYR A 1 649 ? -0.287 18.170 -43.429 1.00 75.62 649 TYR A N 1
ATOM 5051 C CA . TYR A 1 649 ? 0.576 17.870 -42.280 1.00 75.62 649 TYR A CA 1
ATOM 5052 C C . TYR A 1 649 ? -0.047 18.256 -40.926 1.00 75.62 649 TYR A C 1
ATOM 5054 O O . TYR A 1 649 ? -0.068 17.442 -40.006 1.00 75.62 649 TYR A O 1
ATOM 5062 N N . TRP A 1 650 ? -0.609 19.465 -40.805 1.00 78.38 650 TRP A N 1
ATOM 5063 C CA . TRP A 1 650 ? -1.173 19.921 -39.529 1.00 78.38 650 TRP A CA 1
ATOM 5064 C C . TRP A 1 650 ? -2.357 19.061 -39.056 1.00 78.38 650 TRP A C 1
ATOM 5066 O O . TRP A 1 650 ? -2.579 18.973 -37.851 1.00 78.38 650 TRP A O 1
ATOM 5076 N N . HIS A 1 651 ? -3.076 18.382 -39.965 1.00 85.56 651 HIS A N 1
ATOM 5077 C CA . HIS A 1 651 ? -4.121 17.432 -39.577 1.00 85.56 651 HIS A CA 1
ATOM 5078 C C . HIS A 1 651 ? -3.524 16.223 -38.844 1.00 85.56 651 HIS A C 1
ATOM 5080 O O . HIS A 1 651 ? -4.047 15.818 -37.810 1.00 85.56 651 HIS A O 1
ATOM 5086 N N . PHE A 1 652 ? -2.412 15.673 -39.345 1.00 82.19 652 PHE A N 1
ATOM 5087 C CA . PHE A 1 652 ? -1.717 14.542 -38.721 1.00 82.19 652 PHE A CA 1
ATOM 5088 C C . PHE A 1 652 ? -1.058 14.946 -37.399 1.00 82.19 652 PHE A C 1
ATOM 5090 O O . PHE A 1 652 ? -1.151 14.210 -36.422 1.00 82.19 652 PHE A O 1
ATOM 5097 N N . LEU A 1 653 ? -0.476 16.147 -37.328 1.00 83.12 653 LEU A N 1
ATOM 5098 C CA . LEU A 1 653 ? 0.056 16.696 -36.078 1.00 83.12 653 LEU A CA 1
ATOM 5099 C C . LEU A 1 653 ? -1.039 16.843 -35.008 1.00 83.12 653 LEU A C 1
ATOM 5101 O O . LEU A 1 653 ? -0.833 16.454 -33.861 1.00 83.12 653 LEU A O 1
ATOM 5105 N N . LEU A 1 654 ? -2.203 17.387 -35.373 1.00 85.69 654 LEU A N 1
ATOM 5106 C CA . LEU A 1 654 ? -3.304 17.599 -34.434 1.00 85.69 654 LEU A CA 1
ATOM 5107 C C . LEU A 1 654 ? -3.983 16.282 -34.038 1.00 85.69 654 LEU A C 1
ATOM 5109 O O . LEU A 1 654 ? -4.213 16.049 -32.856 1.00 85.69 654 LEU A O 1
ATOM 5113 N N . GLY A 1 655 ? -4.305 15.430 -35.012 1.00 86.19 655 GLY A N 1
ATOM 5114 C CA . GLY A 1 655 ? -5.015 14.174 -34.786 1.00 86.19 655 GLY A CA 1
ATOM 5115 C C . GLY A 1 655 ? -4.110 13.093 -34.204 1.00 86.19 655 GLY A C 1
ATOM 5116 O O . GLY A 1 655 ? -4.327 12.623 -33.094 1.00 86.19 655 GLY A O 1
ATOM 5117 N N . GLN A 1 656 ? -3.078 12.712 -34.950 1.00 83.69 656 GLN A N 1
ATOM 5118 C CA . GLN A 1 656 ? -2.208 11.582 -34.627 1.00 83.69 656 GLN A CA 1
ATOM 5119 C C . GLN A 1 656 ? -1.127 11.951 -33.598 1.00 83.69 656 GLN A C 1
ATOM 5121 O O . GLN A 1 656 ? -0.744 11.103 -32.807 1.00 83.69 656 GLN A O 1
ATOM 5126 N N . GLY A 1 657 ? -0.686 13.215 -33.577 1.00 83.31 657 GLY A N 1
ATOM 5127 C CA . GLY A 1 657 ? 0.255 13.743 -32.586 1.00 83.31 657 GLY A CA 1
ATOM 5128 C C . GLY A 1 657 ? -0.402 14.090 -31.249 1.00 83.31 657 GLY A C 1
ATOM 5129 O O . GLY A 1 657 ? -0.149 13.470 -30.218 1.00 83.31 657 GLY A O 1
ATOM 5130 N N . ILE A 1 658 ? -1.249 15.123 -31.265 1.00 87.50 658 ILE A N 1
ATOM 5131 C CA . ILE A 1 658 ? -1.792 15.729 -30.043 1.00 87.50 658 ILE A CA 1
ATOM 5132 C C . ILE A 1 658 ? -2.995 14.956 -29.502 1.00 87.50 658 ILE A C 1
ATOM 5134 O O . ILE A 1 658 ? -2.983 14.541 -28.344 1.00 87.50 658 ILE A O 1
ATOM 5138 N N . ALA A 1 659 ? -4.040 14.769 -30.312 1.00 90.81 659 ALA A N 1
ATOM 5139 C CA . ALA A 1 659 ? -5.291 14.176 -29.848 1.00 90.81 659 ALA A CA 1
ATOM 5140 C C . ALA A 1 659 ? -5.110 12.705 -29.454 1.00 90.81 659 ALA A C 1
ATOM 5142 O O . ALA A 1 659 ? -5.543 12.313 -28.371 1.00 90.81 659 ALA A O 1
ATOM 5143 N N . LEU A 1 660 ? -4.421 11.915 -30.284 1.00 90.06 660 LEU A N 1
ATOM 5144 C CA . LEU A 1 660 ? -4.106 10.519 -29.982 1.00 90.06 660 LEU A CA 1
ATOM 5145 C C . LEU A 1 660 ? -3.183 10.392 -28.763 1.00 90.06 660 LEU A C 1
ATOM 5147 O O . LEU A 1 660 ? -3.448 9.561 -27.900 1.00 90.06 660 LEU A O 1
ATOM 5151 N N . GLY A 1 661 ? -2.149 11.235 -28.654 1.00 89.19 661 GLY A N 1
ATOM 5152 C CA . GLY A 1 661 ? -1.244 11.244 -27.504 1.00 89.19 661 GLY A CA 1
ATOM 5153 C C . GLY A 1 661 ? -1.976 11.544 -26.193 1.00 89.19 661 GLY A C 1
ATOM 5154 O O . GLY A 1 661 ? -1.899 10.757 -25.253 1.00 89.19 661 GLY A O 1
ATOM 5155 N N . LEU A 1 662 ? -2.762 12.627 -26.149 1.00 91.19 662 LEU A N 1
ATOM 5156 C CA . LEU A 1 662 ? -3.541 13.002 -24.964 1.00 91.19 662 LEU A CA 1
ATOM 5157 C C . LEU A 1 662 ? -4.580 11.936 -24.598 1.00 91.19 662 LEU A C 1
ATOM 5159 O O . LEU A 1 662 ? -4.661 11.542 -23.437 1.00 91.19 662 LEU A O 1
ATOM 5163 N N . ALA A 1 663 ? -5.355 11.445 -25.569 1.00 93.38 663 ALA A N 1
ATOM 5164 C CA . ALA A 1 663 ? -6.359 10.411 -25.324 1.00 93.38 663 ALA A CA 1
ATOM 5165 C C . ALA A 1 663 ? -5.715 9.100 -24.850 1.00 93.38 663 ALA A C 1
ATOM 5167 O O . ALA A 1 663 ? -6.169 8.499 -23.874 1.00 93.38 663 ALA A O 1
ATOM 5168 N N . GLY A 1 664 ? -4.608 8.702 -25.479 1.00 91.00 664 GLY A N 1
ATOM 5169 C CA . GLY A 1 664 ? -3.798 7.567 -25.055 1.00 91.00 664 GLY A CA 1
ATOM 5170 C C . GLY A 1 664 ? -3.289 7.729 -23.626 1.00 91.00 664 GLY A C 1
ATOM 5171 O O . GLY A 1 664 ? -3.365 6.782 -22.848 1.00 91.00 664 GLY A O 1
ATOM 5172 N N . GLY A 1 665 ? -2.857 8.932 -23.238 1.00 90.06 665 GLY A N 1
ATOM 5173 C CA . GLY A 1 665 ? -2.388 9.208 -21.881 1.00 90.06 665 GLY A CA 1
ATOM 5174 C C . GLY A 1 665 ? -3.485 9.187 -20.822 1.00 90.06 665 GLY A C 1
ATOM 5175 O O . GLY A 1 665 ? -3.261 8.697 -19.715 1.00 90.06 665 GLY A O 1
ATOM 5176 N N . VAL A 1 666 ? -4.700 9.627 -21.163 1.00 92.44 666 VAL A N 1
ATOM 5177 C CA . VAL A 1 666 ? -5.874 9.458 -20.293 1.00 92.44 666 VAL A CA 1
ATOM 5178 C C . VAL A 1 666 ? -6.179 7.975 -20.086 1.00 92.44 666 VAL A C 1
ATOM 5180 O O . VAL A 1 666 ? -6.326 7.534 -18.946 1.00 92.44 666 VAL A O 1
ATOM 5183 N N . ALA A 1 667 ? -6.245 7.195 -21.169 1.00 91.94 667 ALA A N 1
ATOM 5184 C CA . ALA A 1 667 ? -6.538 5.767 -21.095 1.00 91.94 667 ALA A CA 1
ATOM 5185 C C . ALA A 1 667 ? -5.452 5.003 -20.318 1.00 91.94 667 ALA A C 1
ATOM 5187 O O . ALA A 1 667 ? -5.761 4.248 -19.394 1.00 91.94 667 ALA A O 1
ATOM 5188 N N . PHE A 1 668 ? -4.179 5.249 -20.631 1.00 88.25 668 PHE A N 1
ATOM 5189 C CA . PHE A 1 668 ? -3.047 4.609 -19.970 1.00 88.25 668 PHE A CA 1
ATOM 5190 C C . PHE A 1 668 ? -2.952 4.979 -18.485 1.00 88.25 668 PHE A C 1
ATOM 5192 O O . PHE A 1 668 ? -2.788 4.093 -17.646 1.00 88.25 668 PHE A O 1
ATOM 5199 N N . GLY A 1 669 ? -3.134 6.258 -18.136 1.00 87.75 669 GLY A N 1
ATOM 5200 C CA . GLY A 1 669 ? -3.135 6.719 -16.746 1.00 87.75 669 GLY A CA 1
ATOM 5201 C C . GLY A 1 669 ? -4.206 6.034 -15.890 1.00 87.75 669 GLY A C 1
ATOM 5202 O O . GLY A 1 669 ? -3.918 5.595 -14.777 1.00 87.75 669 GLY A O 1
ATOM 5203 N N . MET A 1 670 ? -5.419 5.857 -16.426 1.00 89.25 670 MET A N 1
ATOM 5204 C CA . MET A 1 670 ? -6.501 5.131 -15.742 1.00 89.25 670 MET A CA 1
ATOM 5205 C C . MET A 1 670 ? -6.196 3.632 -15.594 1.00 89.25 670 MET A C 1
ATOM 5207 O O . MET A 1 670 ? -6.468 3.035 -14.547 1.00 89.25 670 MET A O 1
ATOM 5211 N N . CYS A 1 671 ? -5.602 3.023 -16.623 1.00 88.25 671 CYS A N 1
ATOM 5212 C CA . CYS A 1 671 ? -5.218 1.613 -16.622 1.00 88.25 671 CYS A CA 1
ATOM 5213 C C . CYS A 1 671 ? -4.065 1.302 -15.660 1.00 88.25 671 CYS A C 1
ATOM 5215 O O . CYS A 1 671 ? -4.036 0.202 -15.117 1.00 88.25 671 CYS A O 1
ATOM 5217 N N . LEU A 1 672 ? -3.158 2.250 -15.403 1.00 85.44 672 LEU A N 1
ATOM 5218 C CA . LEU A 1 672 ? -2.055 2.089 -14.449 1.00 85.44 672 LEU A CA 1
ATOM 5219 C C . LEU A 1 672 ? -2.532 2.008 -12.991 1.00 85.44 672 LEU A C 1
ATOM 5221 O O . LEU A 1 672 ? -2.019 1.198 -12.220 1.00 85.44 672 LEU A O 1
ATOM 5225 N N . GLY A 1 673 ? -3.512 2.834 -12.610 1.00 83.06 673 GLY A N 1
ATOM 5226 C CA . GLY A 1 673 ? -4.017 2.896 -11.233 1.00 83.06 673 GLY A CA 1
ATOM 5227 C C . GLY A 1 673 ? -4.907 1.711 -10.845 1.00 83.06 673 GLY A C 1
ATOM 5228 O O . GLY A 1 673 ? -4.879 1.260 -9.700 1.00 83.06 673 GLY A O 1
ATOM 5229 N N . CYS A 1 674 ? -5.677 1.157 -11.791 1.00 89.00 674 CYS A N 1
ATOM 5230 C CA . CYS A 1 674 ? -6.660 0.110 -11.490 1.00 89.00 674 CYS A CA 1
ATOM 5231 C C . CYS A 1 674 ? -6.041 -1.179 -10.907 1.00 89.00 674 CYS A C 1
ATOM 5233 O O . CYS A 1 674 ? -6.489 -1.590 -9.835 1.00 89.00 674 CYS A O 1
ATOM 5235 N N . PRO A 1 675 ? -5.017 -1.819 -11.514 1.00 90.19 675 PRO A N 1
ATOM 5236 C CA . PRO A 1 675 ? -4.405 -3.036 -10.974 1.00 90.19 675 PRO A CA 1
ATOM 5237 C C . PRO A 1 675 ? -3.872 -2.867 -9.549 1.00 90.19 675 PRO A C 1
ATOM 5239 O O . PRO A 1 675 ? -3.957 -3.800 -8.752 1.00 90.19 675 PRO A O 1
ATOM 5242 N N . ALA A 1 676 ? -3.393 -1.669 -9.201 1.00 84.81 676 ALA A N 1
ATOM 5243 C CA . ALA A 1 676 ? -2.872 -1.366 -7.873 1.00 84.81 676 ALA A CA 1
ATOM 5244 C C . ALA A 1 676 ? -3.946 -1.385 -6.766 1.00 84.81 676 ALA A C 1
ATOM 5246 O O . ALA A 1 676 ? -3.613 -1.569 -5.600 1.00 84.81 676 ALA A O 1
ATOM 5247 N N . HIS A 1 677 ? -5.234 -1.259 -7.113 1.00 86.62 677 HIS A N 1
ATOM 5248 C CA . HIS A 1 677 ? -6.341 -1.417 -6.158 1.00 86.62 677 HIS A CA 1
ATOM 5249 C C . HIS A 1 677 ? -6.748 -2.885 -5.937 1.00 86.62 677 HIS A C 1
ATOM 5251 O O . HIS A 1 677 ? -7.384 -3.206 -4.930 1.00 86.62 677 HIS A O 1
ATOM 5257 N N . TRP A 1 678 ? -6.423 -3.771 -6.884 1.00 88.50 678 TRP A N 1
ATOM 5258 C CA . TRP A 1 678 ? -6.826 -5.183 -6.867 1.00 88.50 678 TRP A CA 1
ATOM 5259 C C . TRP A 1 678 ? -5.705 -6.128 -6.412 1.00 88.50 678 TRP A C 1
ATOM 5261 O O . TRP A 1 678 ? -5.998 -7.206 -5.894 1.00 88.50 678 TRP A O 1
ATOM 5271 N N . PHE A 1 679 ? -4.438 -5.728 -6.563 1.00 86.62 679 PHE A N 1
ATOM 5272 C CA . PHE A 1 679 ? -3.266 -6.552 -6.263 1.00 86.62 679 PHE A CA 1
ATOM 5273 C C . PHE A 1 679 ? -2.256 -5.818 -5.370 1.00 86.62 679 PHE A C 1
ATOM 5275 O O . PHE A 1 679 ? -1.912 -4.666 -5.623 1.00 86.62 679 PHE A O 1
ATOM 5282 N N . LYS A 1 680 ? -1.715 -6.521 -4.369 1.00 83.81 680 LYS A N 1
ATOM 5283 C CA . LYS A 1 680 ? -0.654 -6.066 -3.454 1.00 83.81 680 LYS A CA 1
ATOM 5284 C C . LYS A 1 680 ? 0.545 -7.011 -3.533 1.00 83.81 680 LYS A C 1
ATOM 5286 O O . LYS A 1 680 ? 1.621 -6.608 -3.983 1.00 83.81 680 LYS A O 1
ATOM 5291 N N . ARG A 1 681 ? 0.359 -8.292 -3.190 1.00 81.56 681 ARG A N 1
ATOM 5292 C CA . ARG A 1 681 ? 1.393 -9.342 -3.255 1.00 81.56 681 ARG A CA 1
ATOM 5293 C C . ARG A 1 681 ? 1.766 -9.679 -4.699 1.00 81.56 681 ARG A C 1
ATOM 5295 O O . ARG A 1 681 ? 2.950 -9.825 -5.001 1.00 81.56 681 ARG A O 1
ATOM 5302 N N . ARG A 1 682 ? 0.782 -9.759 -5.604 1.00 84.75 682 ARG A N 1
ATOM 5303 C CA . ARG A 1 682 ? 0.985 -10.099 -7.031 1.00 84.75 682 ARG A CA 1
ATOM 5304 C C . ARG A 1 682 ? 1.002 -8.879 -7.956 1.00 84.75 682 ARG A C 1
ATOM 5306 O O . ARG A 1 682 ? 0.890 -9.031 -9.170 1.00 84.75 682 ARG A O 1
ATOM 5313 N N . LEU A 1 683 ? 1.188 -7.676 -7.406 1.00 85.62 683 LEU A N 1
ATOM 5314 C CA . LEU A 1 683 ? 1.143 -6.425 -8.169 1.00 85.62 683 LEU A CA 1
ATOM 5315 C C . LEU A 1 683 ? 2.132 -6.405 -9.344 1.00 85.62 683 LEU A C 1
ATOM 5317 O O . LEU A 1 683 ? 1.755 -6.027 -10.446 1.00 85.62 683 LEU A O 1
ATOM 5321 N N . GLY A 1 684 ? 3.372 -6.866 -9.138 1.00 83.94 684 GLY A N 1
ATOM 5322 C CA . GLY A 1 684 ? 4.369 -6.935 -10.214 1.00 83.94 684 GLY A CA 1
ATOM 5323 C C . GLY A 1 684 ? 3.920 -7.818 -11.383 1.00 83.94 684 GLY A C 1
ATOM 5324 O O . GLY A 1 684 ? 4.085 -7.436 -12.535 1.00 83.94 684 GLY A O 1
ATOM 5325 N N . LEU A 1 685 ? 3.270 -8.954 -11.096 1.00 87.06 685 LEU A N 1
ATOM 5326 C CA . LEU A 1 685 ? 2.713 -9.839 -12.122 1.00 87.06 685 LEU A CA 1
ATOM 5327 C C . LEU A 1 685 ? 1.531 -9.195 -12.849 1.00 87.06 685 LEU A C 1
ATOM 5329 O O . LEU A 1 685 ? 1.472 -9.250 -14.072 1.00 87.06 685 LEU A O 1
ATOM 5333 N N . ALA A 1 686 ? 0.616 -8.557 -12.117 1.00 90.06 686 ALA A N 1
ATOM 5334 C CA . ALA A 1 686 ? -0.520 -7.859 -12.713 1.00 90.06 686 ALA A CA 1
ATOM 5335 C C . ALA A 1 686 ? -0.065 -6.727 -13.657 1.00 90.06 686 ALA A C 1
ATOM 5337 O O . ALA A 1 686 ? -0.569 -6.613 -14.774 1.00 90.06 686 ALA A O 1
ATOM 5338 N N . LEU A 1 687 ? 0.930 -5.937 -13.240 1.00 89.12 687 LEU A N 1
ATOM 5339 C CA . LEU A 1 687 ? 1.531 -4.881 -14.060 1.00 89.12 687 LEU A CA 1
ATOM 5340 C C . LEU A 1 687 ? 2.309 -5.448 -15.255 1.00 89.12 687 LEU A C 1
ATOM 5342 O O . LEU A 1 687 ? 2.213 -4.896 -16.347 1.00 89.12 687 LEU A O 1
ATOM 5346 N N . GLY A 1 688 ? 3.009 -6.573 -15.083 1.00 88.69 688 GLY A N 1
ATOM 5347 C CA . GLY A 1 688 ? 3.684 -7.288 -16.168 1.00 88.69 688 GLY A CA 1
ATOM 5348 C C . GLY A 1 688 ? 2.718 -7.790 -17.241 1.00 88.69 688 GLY A C 1
ATOM 5349 O O . GLY A 1 688 ? 2.921 -7.520 -18.422 1.00 88.69 688 GLY A O 1
ATOM 5350 N N . VAL A 1 689 ? 1.621 -8.444 -16.845 1.00 91.44 689 VAL A N 1
ATOM 5351 C CA . VAL A 1 689 ? 0.581 -8.924 -17.775 1.00 91.44 689 VAL A CA 1
ATOM 5352 C C . VAL A 1 689 ? -0.112 -7.760 -18.485 1.00 91.44 689 VAL A C 1
ATOM 5354 O O . VAL A 1 689 ? -0.317 -7.819 -19.694 1.00 91.44 689 VAL A O 1
ATOM 5357 N N . MET A 1 690 ? -0.417 -6.670 -17.775 1.00 92.25 690 MET A N 1
ATOM 5358 C CA . MET A 1 690 ? -0.902 -5.438 -18.405 1.00 92.25 690 MET A CA 1
ATOM 5359 C C . MET A 1 690 ? 0.100 -4.916 -19.446 1.00 92.25 690 MET A C 1
ATOM 5361 O O . MET A 1 690 ? -0.270 -4.596 -20.575 1.00 92.25 690 MET A O 1
ATOM 5365 N N . ALA A 1 691 ? 1.380 -4.861 -19.082 1.00 89.75 691 ALA A N 1
ATOM 5366 C CA . ALA A 1 691 ? 2.444 -4.351 -19.929 1.00 89.75 691 ALA A CA 1
ATOM 5367 C C . ALA A 1 691 ? 2.666 -5.206 -21.189 1.00 89.75 691 ALA A C 1
ATOM 5369 O O . ALA A 1 691 ? 3.075 -4.650 -22.205 1.00 89.75 691 ALA A O 1
ATOM 5370 N N . VAL A 1 692 ? 2.394 -6.518 -21.170 1.00 92.25 692 VAL A N 1
ATOM 5371 C CA . VAL A 1 692 ? 2.468 -7.386 -22.366 1.00 92.25 692 VAL A CA 1
ATOM 5372 C C . VAL A 1 692 ? 1.606 -6.854 -23.508 1.00 92.25 692 VAL A C 1
ATOM 5374 O O . VAL A 1 692 ? 2.006 -6.947 -24.668 1.00 92.25 692 VAL A O 1
ATOM 5377 N N . GLY A 1 693 ? 0.467 -6.234 -23.191 1.00 91.62 693 GLY A N 1
ATOM 5378 C CA . GLY A 1 693 ? -0.419 -5.641 -24.185 1.00 91.62 693 GLY A CA 1
ATOM 5379 C C . GLY A 1 693 ? 0.300 -4.690 -25.141 1.00 91.62 693 GLY A C 1
ATOM 5380 O O . GLY A 1 693 ? 0.147 -4.817 -26.353 1.00 91.62 693 GLY A O 1
ATOM 5381 N N . SER A 1 694 ? 1.151 -3.794 -24.629 1.00 91.00 694 SER A N 1
ATOM 5382 C CA . SER A 1 694 ? 1.864 -2.841 -25.487 1.00 91.00 694 SER A CA 1
ATOM 5383 C C . SER A 1 694 ? 2.946 -3.480 -26.356 1.00 91.00 694 SER A C 1
ATOM 5385 O O . SER A 1 694 ? 3.187 -2.992 -27.458 1.00 91.00 694 SER A O 1
ATOM 5387 N N . SER A 1 695 ? 3.546 -4.592 -25.923 1.00 91.44 695 SER A N 1
ATOM 5388 C CA . SER A 1 695 ? 4.461 -5.380 -26.759 1.00 91.44 695 SER A CA 1
ATOM 5389 C C . SER A 1 695 ? 3.733 -6.070 -27.904 1.00 91.44 695 SER A C 1
ATOM 5391 O O . SER A 1 695 ? 4.154 -5.948 -29.051 1.00 91.44 695 SER A O 1
ATOM 5393 N N . VAL A 1 696 ? 2.610 -6.735 -27.614 1.00 92.56 696 VAL A N 1
ATOM 5394 C CA . VAL A 1 696 ? 1.788 -7.391 -28.642 1.00 92.56 696 VAL A CA 1
ATOM 5395 C C . VAL A 1 696 ? 1.287 -6.361 -29.654 1.00 92.56 696 VAL A C 1
ATOM 5397 O O . VAL A 1 696 ? 1.461 -6.547 -30.857 1.00 92.56 696 VAL A O 1
ATOM 5400 N N . GLY A 1 697 ? 0.750 -5.234 -29.181 1.00 90.81 697 GLY A N 1
ATOM 5401 C CA . GLY A 1 697 ? 0.318 -4.140 -30.048 1.00 90.81 697 GLY A CA 1
ATOM 5402 C C . GLY A 1 697 ? 1.464 -3.576 -30.889 1.00 90.81 697 GLY A C 1
ATOM 5403 O O . GLY A 1 697 ? 1.319 -3.418 -32.099 1.00 90.81 697 GLY A O 1
ATOM 5404 N N . GLY A 1 698 ? 2.626 -3.337 -30.272 1.00 88.06 698 GLY A N 1
ATOM 5405 C CA . GLY A 1 698 ? 3.818 -2.819 -30.945 1.00 88.06 698 GLY A CA 1
ATOM 5406 C C . GLY A 1 698 ? 4.441 -3.770 -31.968 1.00 88.06 698 GLY A C 1
ATOM 5407 O O . GLY A 1 698 ? 5.234 -3.327 -32.793 1.00 88.06 698 GLY A O 1
ATOM 5408 N N . THR A 1 699 ? 4.087 -5.055 -31.952 1.00 91.00 699 THR A N 1
ATOM 5409 C CA . THR A 1 699 ? 4.445 -6.014 -33.006 1.00 91.00 699 THR A CA 1
ATOM 5410 C C . THR A 1 699 ? 3.347 -6.102 -34.069 1.00 91.00 699 THR A C 1
ATOM 5412 O O . THR A 1 699 ? 3.641 -6.055 -35.261 1.00 91.00 699 THR A O 1
ATOM 5415 N N . CYS A 1 700 ? 2.076 -6.205 -33.670 1.00 92.06 700 CYS A N 1
ATOM 5416 C CA . CYS A 1 700 ? 0.969 -6.463 -34.592 1.00 92.06 700 CYS A CA 1
ATOM 5417 C C . CYS A 1 700 ? 0.567 -5.243 -35.435 1.00 92.06 700 CYS A C 1
ATOM 5419 O O . CYS A 1 700 ? 0.375 -5.391 -36.641 1.00 92.06 700 CYS A O 1
ATOM 5421 N N . PHE A 1 701 ? 0.442 -4.050 -34.840 1.00 90.81 701 PHE A N 1
ATOM 5422 C CA . PHE A 1 701 ? -0.042 -2.858 -35.551 1.00 90.81 701 PHE A CA 1
ATOM 5423 C C . PHE A 1 701 ? 0.884 -2.410 -36.693 1.00 90.81 701 PHE A C 1
ATOM 5425 O O . PHE A 1 701 ? 0.370 -2.223 -37.796 1.00 90.81 701 PHE A O 1
ATOM 5432 N N . PRO A 1 702 ? 2.217 -2.284 -36.516 1.00 88.19 702 PRO A N 1
ATOM 5433 C CA . PRO A 1 702 ? 3.096 -1.887 -37.617 1.00 88.19 702 PRO A CA 1
ATOM 5434 C C . PRO A 1 702 ? 3.027 -2.865 -38.799 1.00 88.19 702 PRO A C 1
ATOM 5436 O O . PRO A 1 702 ? 2.921 -2.446 -39.950 1.00 88.19 702 PRO A O 1
ATOM 5439 N N . ILE A 1 703 ? 3.016 -4.175 -38.524 1.00 89.56 703 ILE A N 1
ATOM 5440 C CA . ILE A 1 703 ? 2.928 -5.218 -39.558 1.00 89.56 703 ILE A CA 1
ATOM 5441 C C . ILE A 1 703 ? 1.576 -5.156 -40.277 1.00 89.56 703 ILE A C 1
ATOM 5443 O O . ILE A 1 703 ? 1.525 -5.204 -41.508 1.00 89.56 703 ILE A O 1
ATOM 5447 N N . ALA A 1 704 ? 0.481 -5.027 -39.521 1.00 91.56 704 ALA A N 1
ATOM 5448 C CA . ALA A 1 704 ? -0.859 -4.917 -40.082 1.00 91.56 704 ALA A CA 1
ATOM 5449 C C . ALA A 1 704 ? -0.975 -3.686 -40.987 1.00 91.56 704 ALA A C 1
ATOM 5451 O O . ALA A 1 704 ? -1.427 -3.809 -42.122 1.00 91.56 704 ALA A O 1
ATOM 5452 N N . VAL A 1 705 ? -0.512 -2.519 -40.529 1.00 90.75 705 VAL A N 1
ATOM 5453 C CA . VAL A 1 705 ? -0.554 -1.277 -41.310 1.00 90.75 705 VAL A CA 1
ATOM 5454 C C . VAL A 1 705 ? 0.308 -1.393 -42.569 1.00 90.75 705 VAL A C 1
ATOM 5456 O O . VAL A 1 705 ? -0.212 -1.114 -43.649 1.00 90.75 705 VAL A O 1
ATOM 5459 N N . LYS A 1 706 ? 1.569 -1.854 -42.474 1.00 88.00 706 LYS A N 1
ATOM 5460 C CA . LYS A 1 706 ? 2.474 -2.000 -43.636 1.00 88.00 706 LYS A CA 1
ATOM 5461 C C . LYS A 1 706 ? 1.819 -2.843 -44.735 1.00 88.00 706 LYS A C 1
ATOM 5463 O O . LYS A 1 706 ? 1.741 -2.417 -45.886 1.00 88.00 706 LYS A O 1
ATOM 5468 N N . ASN A 1 707 ? 1.272 -4.001 -44.367 1.00 90.25 707 ASN A N 1
ATOM 5469 C CA . ASN A 1 707 ? 0.666 -4.928 -45.323 1.00 90.25 707 ASN A CA 1
ATOM 5470 C C . ASN A 1 707 ? -0.681 -4.429 -45.869 1.00 90.25 707 ASN A C 1
ATOM 5472 O O . ASN A 1 707 ? -0.936 -4.528 -47.069 1.00 90.25 707 ASN A O 1
ATOM 5476 N N . LEU A 1 708 ? -1.543 -3.869 -45.013 1.00 92.31 708 LEU A N 1
ATOM 5477 C CA . LEU A 1 708 ? -2.857 -3.370 -45.426 1.00 92.31 708 LEU A CA 1
ATOM 5478 C C . LEU A 1 708 ? -2.739 -2.163 -46.358 1.00 92.31 708 LEU A C 1
ATOM 5480 O O . LEU A 1 708 ? -3.491 -2.078 -47.326 1.00 92.31 708 LEU A O 1
ATOM 5484 N N . VAL A 1 709 ? -1.782 -1.253 -46.122 1.00 90.75 709 VAL A N 1
ATOM 5485 C CA . VAL A 1 709 ? -1.542 -0.113 -47.026 1.00 90.75 709 VAL A CA 1
ATOM 5486 C C . VAL A 1 709 ? -1.260 -0.597 -48.450 1.00 90.75 709 VAL A C 1
ATOM 5488 O O . VAL A 1 709 ? -1.817 -0.029 -49.389 1.00 90.75 709 VAL A O 1
ATOM 5491 N N . GLY A 1 710 ? -0.471 -1.663 -48.614 1.00 86.75 710 GLY A N 1
ATOM 5492 C CA . GLY A 1 710 ? -0.179 -2.246 -49.926 1.00 86.75 710 GLY A CA 1
ATOM 5493 C C . GLY A 1 710 ? -1.375 -2.937 -50.595 1.00 86.75 710 GLY A C 1
ATOM 5494 O O . GLY A 1 710 ? -1.470 -2.926 -51.818 1.00 86.75 710 GLY A O 1
ATOM 5495 N N . GLN A 1 711 ? -2.297 -3.517 -49.817 1.00 92.38 711 GLN A N 1
ATOM 5496 C CA . GLN A 1 711 ? -3.411 -4.319 -50.347 1.00 92.38 711 GLN A CA 1
ATOM 5497 C C . GLN A 1 711 ? -4.699 -3.523 -50.591 1.00 92.38 711 GLN A C 1
ATOM 5499 O O . GLN A 1 711 ? -5.355 -3.711 -51.612 1.00 92.38 711 GLN A O 1
ATOM 5504 N N . VAL A 1 712 ? -5.091 -2.660 -49.648 1.00 93.81 712 VAL A N 1
ATOM 5505 C CA . VAL A 1 712 ? -6.390 -1.955 -49.662 1.00 93.81 712 VAL A CA 1
ATOM 5506 C C . VAL A 1 712 ? -6.253 -0.431 -49.715 1.00 93.81 712 VAL A C 1
ATOM 5508 O O . VAL A 1 712 ? -7.252 0.282 -49.832 1.00 93.81 712 VAL A O 1
ATOM 5511 N N . GLY A 1 713 ? -5.020 0.079 -49.662 1.00 90.62 713 GLY A N 1
ATOM 5512 C CA . GLY A 1 713 ? -4.719 1.505 -49.670 1.00 90.62 713 GLY A CA 1
ATOM 5513 C C . GLY A 1 713 ? -4.918 2.181 -48.311 1.00 90.62 713 GLY A C 1
ATOM 5514 O O . GLY A 1 713 ? -5.696 1.747 -47.462 1.00 90.62 713 GLY A O 1
ATOM 5515 N N . PHE A 1 714 ? -4.232 3.309 -48.116 1.00 89.12 714 PHE A N 1
ATOM 5516 C CA . PHE A 1 714 ? -4.129 3.992 -46.821 1.00 89.12 714 PHE A CA 1
ATOM 5517 C C . PHE A 1 714 ? -5.472 4.332 -46.160 1.00 89.12 714 PHE A C 1
ATOM 5519 O O . PHE A 1 714 ? -5.648 4.094 -44.966 1.00 89.12 714 PHE A O 1
ATOM 5526 N N . LYS A 1 715 ? -6.445 4.848 -46.927 1.00 92.69 715 LYS A N 1
ATOM 5527 C CA . LYS A 1 715 ? -7.751 5.241 -46.373 1.00 92.69 715 LYS A CA 1
ATOM 5528 C C . LYS A 1 715 ? -8.483 4.064 -45.729 1.00 92.69 715 LYS A C 1
ATOM 5530 O O . LYS A 1 715 ? -8.990 4.186 -44.617 1.00 92.69 715 LYS A O 1
ATOM 5535 N N . TRP A 1 716 ? -8.544 2.926 -46.420 1.00 94.31 716 TRP A N 1
ATOM 5536 C CA . TRP A 1 716 ? -9.200 1.732 -45.892 1.00 94.31 716 TRP A CA 1
ATOM 5537 C C . TRP A 1 716 ? -8.383 1.078 -44.782 1.00 94.31 716 TRP A C 1
ATOM 5539 O O . TRP A 1 716 ? -8.985 0.640 -43.805 1.00 94.31 716 TRP A O 1
ATOM 5549 N N . THR A 1 717 ? -7.049 1.111 -44.851 1.00 94.75 717 THR A N 1
ATOM 5550 C CA . THR A 1 717 ? -6.192 0.677 -43.738 1.00 94.75 717 THR A CA 1
ATOM 5551 C C . THR A 1 717 ? -6.532 1.413 -42.447 1.00 94.75 717 THR A C 1
ATOM 5553 O O . THR A 1 717 ? -6.770 0.774 -41.426 1.00 94.75 717 THR A O 1
ATOM 5556 N N . MET A 1 718 ? -6.640 2.744 -42.490 1.00 93.88 718 MET A N 1
ATOM 5557 C CA . MET A 1 718 ? -6.973 3.546 -41.309 1.00 93.88 718 MET A CA 1
ATOM 5558 C C . MET A 1 718 ? -8.378 3.265 -40.763 1.00 93.88 718 MET A C 1
ATOM 5560 O O . MET A 1 718 ? -8.570 3.228 -39.550 1.00 93.88 718 MET A O 1
ATOM 5564 N N . ARG A 1 719 ? -9.355 2.988 -41.636 1.00 95.06 719 ARG A N 1
ATOM 5565 C CA . ARG A 1 719 ? -10.704 2.565 -41.214 1.00 95.06 719 ARG A CA 1
ATOM 5566 C C . ARG A 1 719 ? -10.686 1.193 -40.538 1.00 95.06 719 ARG A C 1
ATOM 5568 O O . ARG A 1 719 ? -11.333 1.025 -39.512 1.00 95.06 719 ARG A O 1
ATOM 5575 N N . ILE A 1 720 ? -9.930 0.232 -41.077 1.00 95.69 720 ILE A N 1
ATOM 5576 C CA . ILE A 1 720 ? -9.746 -1.097 -40.467 1.00 95.69 720 ILE A CA 1
ATOM 5577 C C . ILE A 1 720 ? -9.099 -0.961 -39.087 1.00 95.69 720 ILE A C 1
ATOM 5579 O O . ILE A 1 720 ? -9.595 -1.547 -38.129 1.00 95.69 720 ILE A O 1
ATOM 5583 N N . VAL A 1 721 ? -8.055 -0.135 -38.964 1.00 94.19 721 VAL A N 1
ATOM 5584 C CA . VAL A 1 721 ? -7.442 0.198 -37.669 1.00 94.19 721 VAL A CA 1
ATOM 5585 C C . VAL A 1 721 ? -8.480 0.801 -36.719 1.00 94.19 721 VAL A C 1
ATOM 5587 O O . VAL A 1 721 ? -8.587 0.346 -35.589 1.00 94.19 721 VAL A O 1
ATOM 5590 N N . GLY A 1 722 ? -9.318 1.735 -37.181 1.00 95.19 722 GLY A N 1
ATOM 5591 C CA . GLY A 1 722 ? -10.412 2.299 -36.384 1.00 95.19 722 GLY A CA 1
ATOM 5592 C C . GLY A 1 722 ? -11.420 1.259 -35.877 1.00 95.19 722 GLY A C 1
ATOM 5593 O O . GLY A 1 722 ? -11.867 1.350 -34.736 1.00 95.19 722 GLY A O 1
ATOM 5594 N N . PHE A 1 723 ? -11.748 0.238 -36.676 1.00 96.81 723 PHE A N 1
ATOM 5595 C CA . PHE A 1 723 ? -12.599 -0.873 -36.231 1.00 96.81 723 PHE A CA 1
ATOM 5596 C C . PHE A 1 723 ? -11.903 -1.786 -35.213 1.00 96.81 723 PHE A C 1
ATOM 5598 O O . PHE A 1 723 ? -12.544 -2.219 -34.255 1.00 96.81 723 PHE A O 1
ATOM 5605 N N . ILE A 1 724 ? -10.606 -2.058 -35.385 1.00 95.75 724 ILE A N 1
ATOM 5606 C CA . ILE A 1 724 ? -9.809 -2.818 -34.410 1.00 95.75 724 ILE A CA 1
ATOM 5607 C C . ILE A 1 724 ? -9.771 -2.061 -33.075 1.00 95.75 724 ILE A C 1
ATOM 5609 O O . ILE A 1 724 ? -10.120 -2.627 -32.040 1.00 95.75 724 ILE A O 1
ATOM 5613 N N . GLU A 1 725 ? -9.434 -0.771 -33.108 1.00 95.12 725 GLU A N 1
ATOM 5614 C CA . GLU A 1 725 ? -9.431 0.120 -31.943 1.00 95.12 725 GLU A CA 1
ATOM 5615 C C . GLU A 1 725 ? -10.791 0.141 -31.239 1.00 95.12 725 GLU A C 1
ATOM 5617 O O . GLU A 1 725 ? -10.859 0.005 -30.019 1.00 95.12 725 GLU A O 1
ATOM 5622 N N . LEU A 1 726 ? -11.891 0.226 -31.996 1.00 96.69 726 LEU A N 1
ATOM 5623 C CA . LEU A 1 726 ? -13.242 0.207 -31.437 1.00 96.69 726 LEU A CA 1
ATOM 5624 C C . LEU A 1 726 ? -13.497 -1.053 -30.603 1.00 96.69 726 LEU A C 1
ATOM 5626 O O . LEU A 1 726 ? -14.014 -0.947 -29.492 1.00 96.69 726 LEU A O 1
ATOM 5630 N N . VAL A 1 727 ? -13.124 -2.234 -31.101 1.00 96.88 727 VAL A N 1
ATOM 5631 C CA . VAL A 1 727 ? -13.321 -3.503 -30.380 1.00 96.88 727 VAL A CA 1
ATOM 5632 C C . VAL A 1 727 ? -12.453 -3.559 -29.122 1.00 96.88 727 VAL A C 1
ATOM 5634 O O . VAL A 1 727 ? -12.961 -3.849 -28.035 1.00 96.88 727 VAL A O 1
ATOM 5637 N N . LEU A 1 728 ? -11.159 -3.249 -29.246 1.00 95.94 728 LEU A N 1
ATOM 5638 C CA . LEU A 1 728 ? -10.208 -3.327 -28.133 1.00 95.94 728 LEU A CA 1
ATOM 5639 C C . LEU A 1 728 ? -10.563 -2.328 -27.020 1.00 95.94 728 LEU A C 1
ATOM 5641 O O . LEU A 1 728 ? -10.640 -2.690 -25.842 1.00 95.94 728 LEU A O 1
ATOM 5645 N N . LEU A 1 729 ? -10.844 -1.077 -27.381 1.00 95.81 729 LEU A N 1
ATOM 5646 C CA . LEU A 1 729 ? -11.162 -0.027 -26.418 1.00 95.81 729 LEU A CA 1
ATOM 5647 C C . LEU A 1 729 ? -12.549 -0.222 -25.790 1.00 95.81 729 LEU A C 1
ATOM 5649 O O . LEU A 1 729 ? -12.710 0.037 -24.597 1.00 95.81 729 LEU A O 1
ATOM 5653 N N . SER A 1 730 ? -13.529 -0.762 -26.525 1.00 96.12 730 SER A N 1
ATOM 5654 C CA . SER A 1 730 ? -14.831 -1.134 -25.942 1.00 96.12 730 SER A CA 1
ATOM 5655 C C . SER A 1 730 ? -14.678 -2.218 -24.874 1.00 96.12 730 SER A C 1
ATOM 5657 O O . SER A 1 730 ? -15.268 -2.118 -23.795 1.00 96.12 730 SER A O 1
ATOM 5659 N N . PHE A 1 731 ? -13.835 -3.225 -25.127 1.00 96.38 731 PHE A N 1
ATOM 5660 C CA . PHE A 1 731 ? -13.526 -4.258 -24.140 1.00 96.38 731 PHE A CA 1
ATOM 5661 C C . PHE A 1 731 ? -12.851 -3.673 -22.891 1.00 96.38 731 PHE A C 1
ATOM 5663 O O . PHE A 1 731 ? -13.235 -4.000 -21.765 1.00 96.38 731 PHE A O 1
ATOM 5670 N N . MET A 1 732 ? -11.891 -2.760 -23.064 1.00 95.88 732 MET A N 1
ATOM 5671 C CA . MET A 1 732 ? -11.250 -2.051 -21.951 1.00 95.88 732 MET A CA 1
ATOM 5672 C C . MET A 1 732 ? -12.281 -1.268 -21.120 1.00 95.88 732 MET A C 1
ATOM 5674 O O . MET A 1 732 ? -12.334 -1.422 -19.898 1.00 95.88 732 MET A O 1
ATOM 5678 N N . VAL A 1 733 ? -13.141 -0.471 -21.765 1.00 95.56 733 VAL A N 1
ATOM 5679 C CA . VAL A 1 733 ? -14.173 0.325 -21.080 1.00 95.56 733 VAL A CA 1
ATOM 5680 C C . VAL A 1 733 ? -15.157 -0.566 -20.323 1.00 95.56 733 VAL A C 1
ATOM 5682 O O . VAL A 1 733 ? -15.563 -0.201 -19.221 1.00 95.56 733 VAL A O 1
ATOM 5685 N N . ALA A 1 734 ? -15.514 -1.742 -20.844 1.00 94.62 734 ALA A N 1
ATOM 5686 C CA . ALA A 1 734 ? -16.409 -2.677 -20.161 1.00 94.62 734 ALA A CA 1
ATOM 5687 C C . ALA A 1 734 ? -15.761 -3.313 -18.916 1.00 94.62 734 ALA A C 1
ATOM 5689 O O . ALA A 1 734 ? -16.372 -3.380 -17.844 1.00 94.62 734 ALA A O 1
ATOM 5690 N N . THR A 1 735 ? -14.504 -3.738 -19.028 1.00 93.69 735 THR A N 1
ATOM 5691 C CA . THR A 1 735 ? -13.853 -4.605 -18.034 1.00 93.69 735 THR A CA 1
ATOM 5692 C C . THR A 1 735 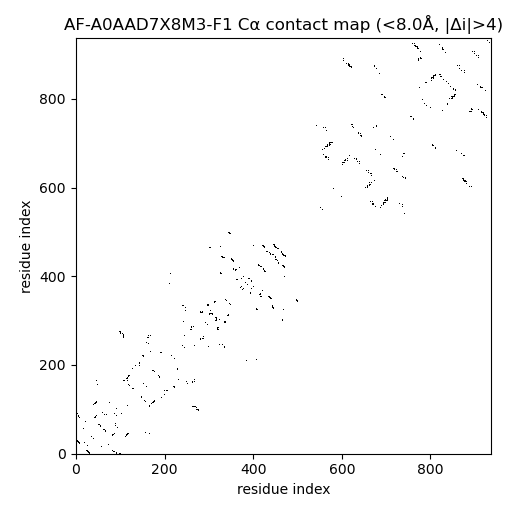? -13.112 -3.852 -16.927 1.00 93.69 735 THR A C 1
ATOM 5694 O O . THR A 1 735 ? -13.167 -4.277 -15.772 1.00 93.69 735 THR A O 1
ATOM 5697 N N . VAL A 1 736 ? -12.477 -2.712 -17.223 1.00 93.62 736 VAL A N 1
ATOM 5698 C CA . VAL A 1 736 ? -11.677 -1.948 -16.248 1.00 93.62 736 VAL A CA 1
ATOM 5699 C C . VAL A 1 736 ? -12.575 -1.302 -15.194 1.00 93.62 736 VAL A C 1
ATOM 5701 O O . VAL A 1 736 ? -13.463 -0.515 -15.520 1.00 93.62 736 VAL A O 1
ATOM 5704 N N . GLN A 1 737 ? -12.351 -1.609 -13.915 1.00 87.62 737 GLN A N 1
ATOM 5705 C CA . GLN A 1 737 ? -13.114 -1.046 -12.801 1.00 87.62 737 GLN A CA 1
ATOM 5706 C C . GLN A 1 737 ? -12.204 -0.748 -11.607 1.00 87.62 737 GLN A C 1
ATOM 5708 O O . GLN A 1 737 ? -11.348 -1.553 -11.236 1.00 87.62 737 GLN A O 1
ATOM 5713 N N . ARG A 1 738 ? -12.439 0.402 -10.972 1.00 86.00 738 ARG A N 1
ATOM 5714 C CA . ARG A 1 738 ? -11.817 0.782 -9.704 1.00 86.00 738 ARG A CA 1
ATOM 5715 C C . ARG A 1 738 ? -12.527 0.083 -8.540 1.00 86.00 738 ARG A C 1
ATOM 5717 O O . ARG A 1 738 ? -13.752 0.054 -8.515 1.00 86.00 738 ARG A O 1
ATOM 5724 N N . ARG A 1 739 ? -11.762 -0.465 -7.591 1.00 82.69 739 ARG A N 1
ATOM 5725 C CA . ARG A 1 739 ? -12.308 -1.157 -6.407 1.00 82.69 739 ARG A CA 1
ATOM 5726 C C . ARG A 1 739 ? -12.669 -0.219 -5.252 1.00 82.69 739 ARG A C 1
ATOM 5728 O O . ARG A 1 739 ? -13.729 -0.368 -4.670 1.00 82.69 739 ARG A O 1
ATOM 5735 N N . LEU A 1 740 ? -11.774 0.706 -4.909 1.00 75.69 740 LEU A N 1
ATOM 5736 C CA . LEU A 1 740 ? -11.938 1.601 -3.757 1.00 75.69 740 LEU A CA 1
ATOM 5737 C C . LEU A 1 740 ? -12.993 2.694 -4.027 1.00 75.69 740 LEU A C 1
ATOM 5739 O O . LEU A 1 740 ? -13.152 3.065 -5.191 1.00 75.69 740 LEU A O 1
ATOM 5743 N N . PRO A 1 741 ? -13.685 3.231 -3.001 1.00 70.25 741 PRO A N 1
ATOM 5744 C CA . PRO A 1 741 ? -14.667 4.309 -3.148 1.00 70.25 741 PRO A CA 1
ATOM 5745 C C . PRO A 1 741 ? -14.017 5.682 -3.425 1.00 70.25 741 PRO A C 1
ATOM 5747 O O . PRO A 1 741 ? -12.803 5.844 -3.277 1.00 70.25 741 PRO A O 1
ATOM 5750 N N . PRO A 1 742 ? -14.761 6.668 -3.974 1.00 65.94 742 PRO A N 1
ATOM 5751 C CA . PRO A 1 742 ? -14.224 7.991 -4.315 1.00 65.94 742 PRO A CA 1
ATOM 5752 C C . PRO A 1 742 ? -13.896 8.783 -3.050 1.00 65.94 742 PRO A C 1
ATOM 5754 O O . PRO A 1 742 ? -14.695 8.787 -2.117 1.00 65.94 742 PRO A O 1
ATOM 5757 N N . ARG A 1 743 ? -12.788 9.529 -3.026 1.00 58.81 743 ARG A N 1
ATOM 5758 C CA . ARG A 1 743 ? -12.552 10.480 -1.933 1.00 58.81 743 ARG A CA 1
ATOM 5759 C C . ARG A 1 743 ? -13.475 11.694 -2.097 1.00 58.81 743 ARG A C 1
ATOM 5761 O O . ARG A 1 743 ? -13.362 12.423 -3.083 1.00 58.81 743 ARG A O 1
ATOM 5768 N N . LYS A 1 744 ? -14.344 11.969 -1.117 1.00 50.66 744 LYS A N 1
ATOM 5769 C CA . LYS A 1 744 ? -15.012 13.278 -0.993 1.00 50.66 744 LYS A CA 1
ATOM 5770 C C . LYS A 1 744 ? -13.960 14.310 -0.550 1.00 50.66 744 LYS A C 1
ATOM 5772 O O . LYS A 1 744 ? -13.571 14.318 0.606 1.00 50.66 744 LYS A O 1
ATOM 5777 N N . HIS A 1 745 ? -13.453 15.103 -1.501 1.00 51.00 745 HIS A N 1
ATOM 5778 C CA . HIS A 1 745 ? -12.630 16.322 -1.347 1.00 51.00 745 HIS A CA 1
ATOM 5779 C C . HIS A 1 745 ? -11.673 16.424 -0.137 1.00 51.00 745 HIS A C 1
ATOM 5781 O O . HIS A 1 745 ? -12.113 16.701 0.973 1.00 51.00 745 HIS A O 1
ATOM 5787 N N . SER A 1 746 ? -10.346 16.370 -0.358 1.00 47.97 746 SER A N 1
ATOM 5788 C CA . SER A 1 746 ? -9.346 17.015 0.536 1.00 47.97 746 SER A CA 1
ATOM 5789 C C . SER A 1 746 ? -7.904 16.883 0.007 1.00 47.97 746 SER A C 1
ATOM 5791 O O . SER A 1 746 ? -7.189 15.946 0.334 1.00 47.97 746 SER A O 1
ATOM 5793 N N . GLY A 1 747 ? -7.457 17.807 -0.848 1.00 60.50 747 GLY A N 1
ATOM 5794 C CA . GLY A 1 747 ? -6.038 17.966 -1.209 1.00 60.50 747 GLY A CA 1
ATOM 5795 C C . GLY A 1 747 ? -5.844 18.693 -2.548 1.00 60.50 747 GLY A C 1
ATOM 5796 O O . GLY A 1 747 ? -6.722 18.584 -3.412 1.00 60.50 747 GLY A O 1
ATOM 5797 N N . PRO A 1 748 ? -4.741 19.438 -2.739 1.00 68.69 748 PRO A N 1
ATOM 5798 C CA . PRO A 1 748 ? -4.473 20.168 -3.979 1.00 68.69 748 PRO A CA 1
ATOM 5799 C C . PRO A 1 748 ? -4.360 19.221 -5.187 1.00 68.69 748 PRO A C 1
ATOM 5801 O O . PRO A 1 748 ? -4.029 18.046 -5.042 1.00 68.69 748 PRO A O 1
ATOM 5804 N N . PHE A 1 749 ? -4.624 19.731 -6.398 1.00 69.50 749 PHE A N 1
ATOM 5805 C CA . PHE A 1 749 ? -4.394 18.979 -7.647 1.00 69.50 749 PHE A CA 1
ATOM 5806 C C . PHE A 1 749 ? -2.922 18.596 -7.840 1.00 69.50 749 PHE A C 1
ATOM 5808 O O . PHE A 1 749 ? -2.619 17.626 -8.528 1.00 69.50 749 PHE A O 1
ATOM 5815 N N . PHE A 1 750 ? -2.028 19.355 -7.210 1.00 73.88 750 PHE A N 1
ATOM 5816 C CA . PHE A 1 750 ? -0.593 19.145 -7.227 1.00 73.88 750 PHE A CA 1
ATOM 5817 C C . PHE A 1 750 ? -0.103 19.053 -5.786 1.00 73.88 750 PHE A C 1
ATOM 5819 O O . PHE A 1 750 ? -0.197 20.032 -5.045 1.00 73.88 750 PHE A O 1
ATOM 5826 N N . ASP A 1 751 ? 0.425 17.895 -5.395 1.00 75.75 751 ASP A N 1
ATOM 5827 C CA . ASP A 1 751 ? 1.073 17.720 -4.098 1.00 75.75 751 ASP A CA 1
ATOM 5828 C C . ASP A 1 751 ? 2.517 17.251 -4.279 1.00 75.75 751 ASP A C 1
ATOM 5830 O O . ASP A 1 751 ? 2.819 16.067 -4.415 1.00 75.75 751 ASP A O 1
ATOM 5834 N N . PHE A 1 752 ? 3.437 18.212 -4.253 1.00 82.62 752 PHE A N 1
ATOM 5835 C CA . PHE A 1 752 ? 4.867 17.946 -4.387 1.00 82.62 752 PHE A CA 1
ATOM 5836 C C . PHE A 1 752 ? 5.510 17.422 -3.093 1.00 82.62 752 PHE A C 1
ATOM 5838 O O . PHE A 1 752 ? 6.727 17.241 -3.041 1.00 82.62 752 PHE A O 1
ATOM 5845 N N . THR A 1 753 ? 4.730 17.152 -2.041 1.00 82.69 753 THR A N 1
ATOM 5846 C CA . THR A 1 753 ? 5.242 16.625 -0.767 1.00 82.69 753 THR A CA 1
ATOM 5847 C C . THR A 1 753 ? 5.934 15.275 -0.945 1.00 82.69 753 THR A C 1
ATOM 5849 O O . THR A 1 753 ? 6.936 15.023 -0.275 1.00 82.69 753 THR A O 1
ATOM 5852 N N . ALA A 1 754 ? 5.505 14.459 -1.915 1.00 81.94 754 ALA A N 1
ATOM 5853 C CA . ALA A 1 754 ? 6.171 13.202 -2.257 1.00 81.94 754 ALA A CA 1
ATOM 5854 C C . ALA A 1 754 ? 7.661 13.394 -2.617 1.00 81.94 754 ALA A C 1
ATOM 5856 O O . ALA A 1 754 ? 8.494 12.576 -2.236 1.00 81.94 754 ALA A O 1
ATOM 5857 N N . PHE A 1 755 ? 8.040 14.513 -3.251 1.00 87.62 755 PHE A N 1
ATOM 5858 C CA . PHE A 1 755 ? 9.442 14.823 -3.583 1.00 87.62 755 PHE A CA 1
ATOM 5859 C C . PHE A 1 755 ? 10.310 15.161 -2.363 1.00 87.62 755 PHE A C 1
ATOM 5861 O O . PHE A 1 755 ? 11.539 15.156 -2.453 1.00 87.62 755 PHE A O 1
ATOM 5868 N N . LYS A 1 756 ? 9.716 15.411 -1.191 1.00 86.12 756 LYS A N 1
ATOM 5869 C CA . LYS A 1 756 ? 10.491 15.561 0.051 1.00 86.12 756 LYS A CA 1
ATOM 5870 C C . LYS A 1 756 ? 11.055 14.224 0.532 1.00 86.12 756 LYS A C 1
ATOM 5872 O O . LYS A 1 756 ? 12.020 14.211 1.292 1.00 86.12 756 LYS A O 1
ATOM 5877 N N . GLN A 1 757 ? 10.483 13.104 0.090 1.00 86.19 757 GLN A N 1
ATOM 5878 C CA . GLN A 1 757 ? 11.012 11.780 0.380 1.00 86.19 757 GLN A CA 1
ATOM 5879 C C . GLN A 1 757 ? 12.186 11.479 -0.555 1.00 86.19 757 GLN A C 1
ATOM 5881 O O . GLN A 1 757 ? 12.030 11.389 -1.775 1.00 86.19 757 GLN A O 1
ATOM 5886 N N . LEU A 1 758 ? 13.373 11.288 0.027 1.00 89.44 758 LEU A N 1
ATOM 5887 C CA . LEU A 1 758 ? 14.600 11.023 -0.726 1.00 89.44 758 LEU A CA 1
ATOM 5888 C C . LEU A 1 758 ? 14.470 9.843 -1.717 1.00 89.44 758 LEU A C 1
ATOM 5890 O O . LEU A 1 758 ? 14.878 10.019 -2.865 1.00 89.44 758 LEU A O 1
ATOM 5894 N N . PRO A 1 759 ? 13.873 8.682 -1.359 1.00 89.50 759 PRO A N 1
ATOM 5895 C CA . PRO A 1 759 ? 13.724 7.571 -2.300 1.00 89.50 759 PRO A CA 1
ATOM 5896 C C . PRO A 1 759 ? 12.879 7.932 -3.524 1.00 89.50 759 PRO A C 1
ATOM 5898 O O . PRO A 1 759 ? 13.256 7.605 -4.644 1.00 89.50 759 PRO A O 1
ATOM 5901 N N . TYR A 1 760 ? 11.776 8.656 -3.331 1.00 90.62 760 TYR A N 1
ATOM 5902 C CA . TYR A 1 760 ? 10.896 9.058 -4.424 1.00 90.62 760 TYR A CA 1
ATOM 5903 C C . TYR A 1 760 ? 11.579 10.059 -5.366 1.00 90.62 760 TYR A C 1
ATOM 5905 O O . TYR A 1 760 ? 11.489 9.934 -6.586 1.00 90.62 760 TYR A O 1
ATOM 5913 N N . SER A 1 761 ? 12.333 11.020 -4.832 1.00 93.50 761 SER A N 1
ATOM 5914 C CA . SER A 1 761 ? 13.095 11.962 -5.662 1.00 93.50 761 SER A CA 1
ATOM 5915 C C . SER A 1 761 ? 14.214 11.285 -6.454 1.00 93.50 761 SER A C 1
ATOM 5917 O O . SER A 1 761 ? 14.335 11.519 -7.657 1.00 93.50 761 SER A O 1
ATOM 5919 N N . LEU A 1 762 ? 14.984 10.391 -5.822 1.00 93.56 762 LEU A N 1
ATOM 5920 C CA . LEU A 1 762 ? 16.002 9.594 -6.518 1.00 93.56 762 LEU A CA 1
ATOM 5921 C C . LEU A 1 762 ? 15.379 8.719 -7.611 1.00 93.56 762 LEU A C 1
ATOM 5923 O O . LEU A 1 762 ? 15.948 8.608 -8.697 1.00 93.56 762 LEU A O 1
ATOM 5927 N N . TYR A 1 763 ? 14.194 8.160 -7.354 1.00 93.00 763 TYR A N 1
ATOM 5928 C CA . TYR A 1 763 ? 13.470 7.341 -8.317 1.00 93.00 763 TYR A CA 1
ATOM 5929 C C . TYR A 1 763 ? 13.074 8.136 -9.562 1.00 93.00 763 TYR A C 1
ATOM 5931 O O . TYR A 1 763 ? 13.323 7.700 -10.684 1.00 93.00 763 TYR A O 1
ATOM 5939 N N . ASN A 1 764 ? 12.516 9.333 -9.378 1.00 94.31 764 ASN A N 1
ATOM 5940 C CA . ASN A 1 764 ? 12.125 10.190 -10.494 1.00 94.31 764 ASN A CA 1
ATOM 5941 C C . ASN A 1 764 ? 13.338 10.619 -11.334 1.00 94.31 764 ASN A C 1
ATOM 5943 O O . ASN A 1 764 ? 13.279 10.534 -12.559 1.00 94.31 764 ASN A O 1
ATOM 5947 N N . VAL A 1 765 ? 14.467 10.970 -10.703 1.00 95.81 765 VAL A N 1
ATOM 5948 C CA . VAL A 1 765 ? 15.733 11.239 -11.416 1.00 95.81 765 VAL A CA 1
ATOM 5949 C C . VAL A 1 765 ? 16.197 10.008 -12.199 1.00 95.81 765 VAL A C 1
ATOM 5951 O O . VAL A 1 765 ? 16.585 10.121 -13.362 1.00 95.81 765 VAL A O 1
ATOM 5954 N N . ALA A 1 766 ? 16.112 8.821 -11.596 1.00 94.19 766 ALA A N 1
ATOM 5955 C CA . ALA A 1 766 ? 16.475 7.571 -12.249 1.00 94.19 766 ALA A CA 1
ATOM 5956 C C . ALA A 1 766 ? 15.621 7.311 -13.497 1.00 94.19 766 ALA A C 1
ATOM 5958 O O . ALA A 1 766 ? 16.157 7.071 -14.577 1.00 94.19 766 ALA A O 1
ATOM 5959 N N . THR A 1 767 ? 14.294 7.393 -13.361 1.00 92.62 767 THR A N 1
ATOM 5960 C CA . THR A 1 767 ? 13.363 7.172 -14.477 1.00 92.62 767 THR A CA 1
ATOM 5961 C C . THR A 1 767 ? 13.529 8.204 -15.583 1.00 92.62 767 THR A C 1
ATOM 5963 O O . THR A 1 767 ? 13.528 7.829 -16.751 1.00 92.62 767 THR A O 1
ATOM 5966 N N . PHE A 1 768 ? 13.781 9.470 -15.240 1.00 95.06 768 PHE A N 1
ATOM 5967 C CA . PHE A 1 768 ? 14.095 10.515 -16.209 1.00 95.06 768 PHE A CA 1
ATOM 5968 C C . PHE A 1 768 ? 15.324 10.149 -17.054 1.00 95.06 768 PHE A C 1
ATOM 5970 O O . PHE A 1 768 ? 15.244 10.160 -18.281 1.00 95.06 768 PHE A O 1
ATOM 5977 N N . LEU A 1 769 ? 16.434 9.765 -16.411 1.00 95.31 769 LEU A N 1
ATOM 5978 C CA . LEU A 1 769 ? 17.684 9.399 -17.088 1.00 95.31 769 LEU A CA 1
ATOM 5979 C C . LEU A 1 769 ? 17.557 8.128 -17.937 1.00 95.31 769 LEU A C 1
ATOM 5981 O O . LEU A 1 769 ? 18.080 8.086 -19.048 1.00 95.31 769 LEU A O 1
ATOM 5985 N N . VAL A 1 770 ? 16.848 7.104 -17.449 1.00 93.44 770 VAL A N 1
ATOM 5986 C CA . VAL A 1 770 ? 16.611 5.889 -18.243 1.00 93.44 770 VAL A CA 1
ATOM 5987 C C . VAL A 1 770 ? 15.774 6.218 -19.480 1.00 93.44 770 VAL A C 1
ATOM 5989 O O . VAL A 1 770 ? 16.175 5.870 -20.589 1.00 93.44 770 VAL A O 1
ATOM 5992 N N . PHE A 1 771 ? 14.659 6.941 -19.327 1.00 90.25 771 PHE A N 1
ATOM 5993 C CA . PHE A 1 771 ? 13.801 7.313 -20.458 1.00 90.25 771 PHE A CA 1
ATOM 5994 C C . PHE A 1 771 ? 14.473 8.246 -21.467 1.00 90.25 771 PHE A C 1
ATOM 5996 O O . PHE A 1 771 ? 14.107 8.229 -22.640 1.00 90.25 771 PHE A O 1
ATOM 6003 N N . LEU A 1 772 ? 15.485 9.004 -21.040 1.00 91.50 772 LEU A N 1
ATOM 6004 C CA . LEU A 1 772 ? 16.276 9.856 -21.922 1.00 91.50 772 LEU A CA 1
ATOM 6005 C C . LEU A 1 772 ? 17.034 9.051 -22.998 1.00 91.50 772 LEU A C 1
ATOM 6007 O O . LEU A 1 772 ? 17.249 9.566 -24.092 1.00 91.50 772 LEU A O 1
ATOM 6011 N N . GLY A 1 773 ? 17.422 7.801 -22.707 1.00 89.56 773 GLY A N 1
ATOM 6012 C CA . GLY A 1 773 ? 18.189 6.946 -23.626 1.00 89.56 773 GLY A CA 1
ATOM 6013 C C . GLY A 1 773 ? 17.490 5.663 -24.096 1.00 89.56 773 GLY A C 1
ATOM 6014 O O . GLY A 1 773 ? 17.868 5.106 -25.125 1.00 89.56 773 GLY A O 1
ATOM 6015 N N . ILE A 1 774 ? 16.478 5.157 -23.381 1.00 89.56 774 ILE A N 1
ATOM 6016 C CA . ILE A 1 774 ? 15.900 3.820 -23.642 1.00 89.56 774 ILE A CA 1
ATOM 6017 C C . ILE A 1 774 ? 15.066 3.716 -24.931 1.00 89.56 774 ILE A C 1
ATOM 6019 O O . ILE A 1 774 ? 14.770 2.620 -25.391 1.00 89.56 774 ILE A O 1
ATOM 6023 N N . TYR A 1 775 ? 14.677 4.835 -25.544 1.00 84.62 775 TYR A N 1
ATOM 6024 C CA . TYR A 1 775 ? 14.011 4.810 -26.853 1.00 84.62 775 TYR A CA 1
ATOM 6025 C C . TYR A 1 775 ? 14.980 4.972 -28.024 1.00 84.62 775 TYR A C 1
ATOM 6027 O O . TYR A 1 775 ? 14.588 4.732 -29.164 1.00 84.62 775 TYR A O 1
ATOM 6035 N N . THR A 1 776 ? 16.242 5.332 -27.774 1.00 87.31 776 THR A N 1
ATOM 6036 C CA . THR A 1 776 ? 17.211 5.632 -28.834 1.00 87.31 776 THR A CA 1
ATOM 6037 C C . THR A 1 776 ? 17.446 4.434 -29.747 1.00 87.31 776 THR A C 1
ATOM 6039 O O . THR A 1 776 ? 17.363 4.582 -30.960 1.00 87.31 776 THR A O 1
ATOM 6042 N N . VAL A 1 777 ? 17.672 3.239 -29.192 1.00 88.88 777 VAL A N 1
ATOM 6043 C CA . VAL A 1 777 ? 17.887 2.037 -30.016 1.00 88.88 777 VA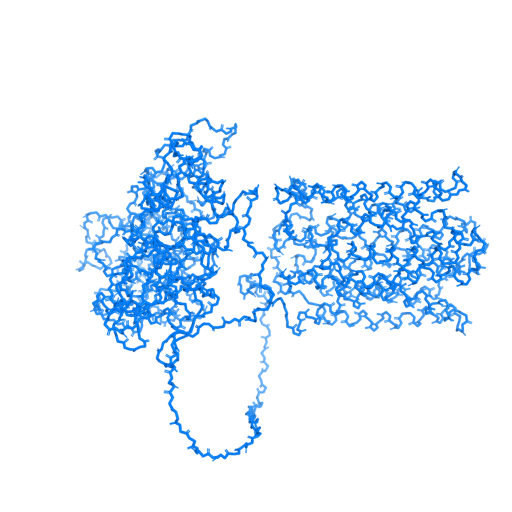L A CA 1
ATOM 6044 C C . VAL A 1 777 ? 16.635 1.725 -30.832 1.00 88.88 777 VAL A C 1
ATOM 6046 O O . VAL A 1 777 ? 16.728 1.607 -32.043 1.00 88.88 777 VAL A O 1
ATOM 6049 N N . LEU A 1 778 ? 15.453 1.674 -30.210 1.00 83.62 778 LEU A N 1
ATOM 6050 C CA . LEU A 1 778 ? 14.202 1.379 -30.925 1.00 83.62 778 LEU A CA 1
ATOM 6051 C C . LEU A 1 778 ? 13.876 2.392 -32.030 1.00 83.62 778 LEU A C 1
ATOM 6053 O O . LEU A 1 778 ? 13.251 2.017 -33.011 1.00 83.62 778 LEU A O 1
ATOM 6057 N N . THR A 1 779 ? 14.296 3.649 -31.871 1.00 81.81 779 THR A N 1
ATOM 6058 C CA . THR A 1 779 ? 14.022 4.723 -32.839 1.00 81.81 779 THR A CA 1
ATOM 6059 C C . THR A 1 779 ? 14.947 4.682 -34.053 1.00 81.81 779 THR A C 1
ATOM 6061 O O . THR A 1 779 ? 14.549 5.142 -35.113 1.00 81.81 779 THR A O 1
ATOM 6064 N N . TYR A 1 780 ? 16.183 4.198 -33.900 1.00 84.88 780 TYR A N 1
ATOM 6065 C CA . TYR A 1 780 ? 17.200 4.302 -34.953 1.00 84.88 780 TYR A CA 1
ATOM 6066 C C . TYR A 1 780 ? 17.735 2.945 -35.444 1.00 84.88 780 TYR A C 1
ATOM 6068 O O . TYR A 1 780 ? 18.551 2.931 -36.366 1.00 84.88 780 TYR A O 1
ATOM 6076 N N . ILE A 1 781 ? 17.326 1.814 -34.843 1.00 88.19 781 ILE A N 1
ATOM 6077 C CA . ILE A 1 781 ? 17.835 0.460 -35.153 1.00 88.19 781 ILE A CA 1
ATOM 6078 C C . ILE A 1 781 ? 17.654 0.049 -36.611 1.00 88.19 781 ILE A C 1
ATOM 6080 O O . ILE A 1 781 ? 18.557 -0.562 -37.177 1.00 88.19 781 ILE A O 1
ATOM 6084 N N . ASP A 1 782 ? 16.524 0.404 -37.205 1.00 85.56 782 ASP A N 1
ATOM 6085 C CA . ASP A 1 782 ? 16.197 0.199 -38.610 1.00 85.56 782 ASP A CA 1
ATOM 6086 C C . ASP A 1 782 ? 17.058 1.085 -39.520 1.00 85.56 782 ASP A C 1
ATOM 6088 O O . ASP A 1 782 ? 17.731 0.569 -40.409 1.00 85.56 782 ASP A O 1
ATOM 6092 N N . VAL A 1 783 ? 17.141 2.389 -39.239 1.00 84.62 783 VAL A N 1
ATOM 6093 C CA . VAL A 1 783 ? 17.941 3.341 -40.029 1.00 84.62 783 VAL A CA 1
ATOM 6094 C C . VAL A 1 783 ? 19.424 2.967 -40.016 1.00 84.62 783 VAL A C 1
ATOM 6096 O O . VAL A 1 783 ? 20.064 2.919 -41.060 1.00 84.62 783 VAL A O 1
ATOM 6099 N N . SER A 1 784 ? 19.982 2.614 -38.855 1.00 86.81 784 SER A N 1
ATOM 6100 C CA . SER A 1 784 ? 21.383 2.180 -38.774 1.00 86.81 784 SER A CA 1
ATOM 6101 C C . SER A 1 784 ? 21.646 0.861 -39.497 1.00 86.81 784 SER A C 1
ATOM 6103 O O . SER A 1 784 ? 22.754 0.664 -40.002 1.00 86.81 784 SER A O 1
ATOM 6105 N N . ALA A 1 785 ? 20.670 -0.052 -39.517 1.00 89.25 785 ALA A N 1
ATOM 6106 C CA . ALA A 1 785 ? 20.791 -1.309 -40.243 1.00 89.25 785 ALA A CA 1
ATOM 6107 C C . ALA A 1 785 ? 20.863 -1.051 -41.754 1.00 89.25 785 ALA A C 1
ATOM 6109 O O . ALA A 1 785 ? 21.749 -1.596 -42.414 1.00 89.25 785 ALA A O 1
ATOM 6110 N N . VAL A 1 786 ? 20.003 -0.168 -42.271 1.00 89.12 786 VAL A N 1
ATOM 6111 C CA . VAL A 1 786 ? 20.026 0.267 -43.677 1.00 89.12 786 VAL A CA 1
ATOM 6112 C C . VAL A 1 786 ? 21.337 0.983 -44.013 1.00 89.12 786 VAL A C 1
ATOM 6114 O O . VAL A 1 786 ? 21.982 0.625 -44.996 1.00 89.12 786 VAL A O 1
ATOM 6117 N N . ASP A 1 787 ? 21.812 1.893 -43.154 1.00 86.44 787 ASP A N 1
ATOM 6118 C CA . ASP A 1 787 ? 23.112 2.569 -43.321 1.00 86.44 787 ASP A CA 1
ATOM 6119 C C . ASP A 1 787 ? 24.297 1.584 -43.351 1.00 86.44 787 ASP A C 1
ATOM 6121 O O . ASP A 1 787 ? 25.327 1.850 -43.972 1.00 86.44 787 ASP A O 1
ATOM 6125 N N . SER A 1 788 ? 24.155 0.421 -42.706 1.00 88.25 788 SER A N 1
ATOM 6126 C CA . SER A 1 788 ? 25.140 -0.670 -42.733 1.00 88.25 788 SER A CA 1
ATOM 6127 C C . SER A 1 788 ? 24.971 -1.628 -43.923 1.00 88.25 788 SER A C 1
ATOM 6129 O O . SER A 1 788 ? 25.681 -2.632 -43.999 1.00 88.25 788 SER A O 1
ATOM 6131 N N . GLY A 1 789 ? 24.051 -1.344 -44.849 1.00 88.25 789 GLY A N 1
ATOM 6132 C CA . GLY A 1 789 ? 23.796 -2.132 -46.057 1.00 88.25 789 GLY A CA 1
ATOM 6133 C C . GLY A 1 789 ? 22.863 -3.332 -45.864 1.00 88.25 789 GLY A C 1
ATOM 6134 O O . GLY A 1 789 ? 22.883 -4.249 -46.686 1.00 88.25 789 GLY A O 1
ATOM 6135 N N . ILE A 1 790 ? 22.075 -3.370 -44.783 1.00 92.75 790 ILE A N 1
ATOM 6136 C CA . ILE A 1 790 ? 21.029 -4.384 -44.588 1.00 92.75 790 ILE A CA 1
ATOM 6137 C C . ILE A 1 790 ? 19.791 -3.994 -45.395 1.00 92.75 790 ILE A C 1
ATOM 6139 O O . ILE A 1 790 ? 19.426 -2.826 -45.470 1.00 92.75 790 ILE A O 1
ATOM 6143 N N . ASP A 1 791 ? 19.145 -5.001 -45.973 1.00 90.62 791 ASP A N 1
ATOM 6144 C CA . ASP A 1 791 ? 17.909 -4.861 -46.734 1.00 90.62 791 ASP A CA 1
ATOM 6145 C C . ASP A 1 791 ? 16.804 -4.132 -45.941 1.00 90.62 791 ASP A C 1
ATOM 6147 O O . ASP A 1 791 ? 16.537 -4.462 -44.780 1.00 90.62 791 ASP A O 1
ATOM 6151 N N . GLU A 1 792 ? 16.160 -3.146 -46.574 1.00 83.75 792 GLU A N 1
ATOM 6152 C CA . GLU A 1 792 ? 15.147 -2.278 -45.952 1.00 83.75 792 GLU A CA 1
ATOM 6153 C C . GLU A 1 792 ? 13.933 -3.074 -45.452 1.00 83.75 792 GLU A C 1
ATOM 6155 O O . GLU A 1 792 ? 13.390 -2.792 -44.376 1.00 83.75 792 GLU A O 1
ATOM 6160 N N . ASP A 1 793 ? 13.538 -4.121 -46.185 1.00 84.31 793 ASP A N 1
ATOM 6161 C CA . ASP A 1 793 ? 12.422 -4.976 -45.794 1.00 84.31 793 ASP A CA 1
ATOM 6162 C C . ASP A 1 793 ? 12.730 -5.766 -44.523 1.00 84.31 793 ASP A C 1
ATOM 6164 O O . ASP A 1 793 ? 11.843 -5.920 -43.677 1.00 84.31 793 ASP A O 1
ATOM 6168 N N . TYR A 1 794 ? 13.978 -6.209 -44.343 1.00 88.12 794 TYR A N 1
ATOM 6169 C CA . TYR A 1 794 ? 14.420 -6.844 -43.103 1.00 88.12 794 TYR A CA 1
ATOM 6170 C C . TYR A 1 794 ? 14.594 -5.842 -41.955 1.00 88.12 794 TYR A C 1
ATOM 6172 O O . TYR A 1 794 ? 14.150 -6.111 -40.836 1.00 88.12 794 TYR A O 1
ATOM 6180 N N . ALA A 1 795 ? 15.229 -4.694 -42.213 1.00 86.56 795 ALA A N 1
ATOM 6181 C CA . ALA A 1 795 ? 15.524 -3.676 -41.204 1.00 86.56 795 ALA A CA 1
ATOM 6182 C C . ALA A 1 795 ? 14.254 -3.208 -40.473 1.00 86.56 795 ALA A C 1
ATOM 6184 O O . ALA A 1 795 ? 14.256 -3.081 -39.246 1.00 86.56 795 ALA A O 1
ATOM 6185 N N . PHE A 1 796 ? 13.140 -3.089 -41.201 1.00 84.25 796 PHE A N 1
ATOM 6186 C CA . PHE A 1 796 ? 11.818 -2.801 -40.646 1.00 84.25 796 PHE A CA 1
ATOM 6187 C C . PHE A 1 796 ? 11.387 -3.776 -39.531 1.00 84.25 796 PHE A C 1
ATOM 6189 O O . PHE A 1 796 ? 10.812 -3.374 -38.515 1.00 84.25 796 PHE A O 1
ATOM 6196 N N . TYR A 1 797 ? 11.672 -5.074 -39.684 1.00 87.81 797 TYR A N 1
ATOM 6197 C CA . TYR A 1 797 ? 11.263 -6.087 -38.709 1.00 87.81 797 TYR A CA 1
ATOM 6198 C C . TYR A 1 797 ? 12.080 -6.055 -37.415 1.00 87.81 797 TYR A C 1
ATOM 6200 O O . TYR A 1 797 ? 11.635 -6.636 -36.427 1.00 87.81 797 TYR A O 1
ATOM 6208 N N . LEU A 1 798 ? 13.223 -5.360 -37.354 1.00 89.69 798 LEU A N 1
ATOM 6209 C CA . LEU A 1 798 ? 14.046 -5.289 -36.139 1.00 89.69 798 LEU A CA 1
ATOM 6210 C C . LEU A 1 798 ? 13.277 -4.690 -34.952 1.00 89.69 798 LEU A C 1
ATOM 6212 O O . LEU A 1 798 ? 13.362 -5.208 -33.837 1.00 89.69 798 LEU A O 1
ATOM 6216 N N . VAL A 1 799 ? 12.460 -3.660 -35.193 1.00 85.69 799 VAL A N 1
ATOM 6217 C CA . VAL A 1 799 ? 11.596 -3.059 -34.162 1.00 85.69 799 VAL A CA 1
ATOM 6218 C C . VAL A 1 799 ? 10.505 -4.042 -33.724 1.00 85.69 799 VAL A C 1
ATOM 6220 O O . VAL A 1 799 ? 10.253 -4.212 -32.529 1.00 85.69 799 VAL A O 1
ATOM 6223 N N . ALA A 1 800 ? 9.894 -4.754 -34.676 1.00 87.94 800 ALA A N 1
ATOM 6224 C CA . ALA A 1 800 ? 8.875 -5.763 -34.389 1.00 87.94 800 ALA A CA 1
ATOM 6225 C C . ALA A 1 800 ? 9.440 -6.950 -33.585 1.00 87.94 800 ALA A C 1
ATOM 6227 O O . ALA A 1 800 ? 8.777 -7.425 -32.660 1.00 87.94 800 ALA A O 1
ATOM 6228 N N . ILE A 1 801 ? 10.669 -7.385 -33.894 1.00 91.38 801 ILE A N 1
ATOM 6229 C CA . ILE A 1 801 ? 11.420 -8.413 -33.158 1.00 91.38 801 ILE A CA 1
ATOM 6230 C C . ILE A 1 801 ? 11.708 -7.935 -31.733 1.00 91.38 801 ILE A C 1
ATOM 6232 O O . ILE A 1 801 ? 11.438 -8.667 -30.780 1.00 91.38 801 ILE A O 1
ATOM 6236 N N . ALA A 1 802 ? 12.190 -6.700 -31.561 1.00 90.81 802 ALA A N 1
ATOM 6237 C CA . ALA A 1 802 ? 12.439 -6.137 -30.236 1.00 90.81 802 ALA A CA 1
ATOM 6238 C C . ALA A 1 802 ? 11.155 -6.078 -29.387 1.00 90.81 802 ALA A C 1
ATOM 6240 O O . ALA A 1 802 ? 11.158 -6.499 -28.227 1.00 90.81 802 ALA A O 1
ATOM 6241 N N . ASN A 1 803 ? 10.030 -5.646 -29.967 1.00 89.56 803 ASN A N 1
ATOM 6242 C CA . ASN A 1 803 ? 8.730 -5.639 -29.289 1.00 89.56 803 ASN A CA 1
ATOM 6243 C C . ASN A 1 803 ? 8.232 -7.055 -28.956 1.00 89.56 803 ASN A C 1
ATOM 6245 O O . ASN A 1 803 ? 7.744 -7.282 -27.845 1.00 89.56 803 ASN A O 1
ATOM 6249 N N . ALA A 1 804 ? 8.430 -8.030 -29.848 1.00 91.00 804 ALA A N 1
ATOM 6250 C CA . ALA A 1 804 ? 8.056 -9.420 -29.603 1.00 91.00 804 ALA A CA 1
ATOM 6251 C C . ALA A 1 804 ? 8.846 -10.007 -28.422 1.00 91.00 804 ALA A C 1
ATOM 6253 O O . ALA A 1 804 ? 8.255 -10.544 -27.484 1.00 91.00 804 ALA A O 1
ATOM 6254 N N . CYS A 1 805 ? 10.169 -9.820 -28.404 1.00 92.69 805 CYS A N 1
ATOM 6255 C CA . CYS A 1 805 ? 11.033 -10.239 -27.299 1.00 92.69 805 CYS A CA 1
ATOM 6256 C C . CYS A 1 805 ? 10.723 -9.489 -25.991 1.00 92.69 805 CYS A C 1
ATOM 6258 O O . CYS A 1 805 ? 10.794 -10.070 -24.905 1.00 92.69 805 CYS A O 1
ATOM 6260 N N . SER A 1 806 ? 10.279 -8.231 -26.073 1.00 91.06 806 SER A N 1
ATOM 6261 C CA . SER A 1 806 ? 9.822 -7.456 -24.912 1.00 91.06 806 SER A CA 1
ATOM 6262 C C . SER A 1 806 ? 8.660 -8.121 -24.167 1.00 91.06 806 SER A C 1
ATOM 6264 O O . SER A 1 806 ? 8.595 -8.016 -22.944 1.00 91.06 806 SER A O 1
ATOM 6266 N N . THR A 1 807 ? 7.817 -8.904 -24.849 1.00 89.62 807 THR A N 1
ATOM 6267 C CA . THR A 1 807 ? 6.760 -9.711 -24.210 1.00 89.62 807 THR A CA 1
ATOM 6268 C C . THR A 1 807 ? 7.329 -10.680 -23.169 1.00 89.62 807 THR A C 1
ATOM 6270 O O . THR A 1 807 ? 6.828 -10.759 -22.047 1.00 89.62 807 THR A O 1
ATOM 6273 N N . VAL A 1 808 ? 8.418 -11.378 -23.509 1.00 89.00 808 VAL A N 1
ATOM 6274 C CA . VAL A 1 808 ? 9.103 -12.314 -22.601 1.00 89.00 808 VAL A CA 1
ATOM 6275 C C . VAL A 1 808 ? 9.751 -11.555 -21.443 1.00 89.00 808 VAL A C 1
ATOM 6277 O O . VAL A 1 808 ? 9.636 -11.955 -20.281 1.00 89.00 808 VAL A O 1
ATOM 6280 N N . GLY A 1 809 ? 10.372 -10.411 -21.741 1.00 87.19 809 GLY A N 1
ATOM 6281 C CA . GLY A 1 809 ? 10.911 -9.497 -20.734 1.00 87.19 809 GLY A CA 1
ATOM 6282 C C . GLY A 1 809 ? 9.863 -9.083 -19.696 1.00 87.19 809 GLY A C 1
ATOM 6283 O O . GLY A 1 809 ? 10.057 -9.270 -18.500 1.00 87.19 809 GLY A O 1
ATOM 6284 N N . ARG A 1 810 ? 8.701 -8.605 -20.142 1.00 88.25 810 ARG A N 1
ATOM 6285 C CA . ARG A 1 810 ? 7.629 -8.089 -19.272 1.00 88.25 810 ARG A CA 1
ATOM 6286 C C . ARG A 1 810 ? 7.013 -9.145 -18.351 1.00 88.25 810 ARG A C 1
ATOM 6288 O O . ARG A 1 810 ? 6.578 -8.808 -17.254 1.00 88.25 810 ARG A O 1
ATOM 6295 N N . LEU A 1 811 ? 7.002 -10.414 -18.764 1.00 84.44 811 LEU A N 1
ATOM 6296 C CA . LEU A 1 811 ? 6.550 -11.529 -17.921 1.00 84.44 811 LEU A CA 1
ATOM 6297 C C . LEU A 1 811 ? 7.633 -11.993 -16.937 1.00 84.44 811 LEU A C 1
ATOM 6299 O O . LEU A 1 811 ? 7.338 -12.302 -15.783 1.00 84.44 811 LEU A O 1
ATOM 6303 N N . SER A 1 812 ? 8.890 -12.029 -17.381 1.00 80.00 812 SER A N 1
ATOM 6304 C CA . SER A 1 812 ? 10.026 -12.475 -16.561 1.00 80.00 812 SER A CA 1
ATOM 6305 C C . SER A 1 812 ? 10.483 -11.439 -15.527 1.00 80.00 812 SER A C 1
ATOM 6307 O O . SER A 1 812 ? 11.036 -11.816 -14.492 1.00 80.00 812 SER A O 1
ATOM 6309 N N . GLY A 1 813 ? 10.200 -10.151 -15.755 1.00 67.38 813 GLY A N 1
ATOM 6310 C CA . GLY A 1 813 ? 10.607 -9.040 -14.891 1.00 67.38 813 GLY A CA 1
ATOM 6311 C C . GLY A 1 813 ? 10.151 -9.166 -13.436 1.00 67.38 813 GLY A C 1
ATOM 6312 O O . GLY A 1 813 ? 10.846 -8.714 -12.539 1.00 67.38 813 GLY A O 1
ATOM 6313 N N . VAL A 1 814 ? 9.057 -9.884 -13.170 1.00 63.69 814 VAL A N 1
ATOM 6314 C CA . VAL A 1 814 ? 8.552 -10.148 -11.808 1.00 63.69 814 VAL A CA 1
ATOM 6315 C C . VAL A 1 814 ? 9.553 -10.937 -10.947 1.00 63.69 814 VAL A C 1
ATOM 6317 O O . VAL A 1 814 ? 9.525 -10.846 -9.718 1.00 63.69 814 VAL A O 1
ATOM 6320 N N . TYR A 1 815 ? 10.426 -11.723 -11.582 1.00 65.69 815 TYR A N 1
ATOM 6321 C CA . TYR A 1 815 ? 11.341 -12.657 -10.923 1.00 65.69 815 TYR A CA 1
ATOM 6322 C C . TYR A 1 815 ? 12.814 -12.232 -11.004 1.00 65.69 815 TYR A C 1
ATOM 6324 O O . TYR A 1 815 ? 13.648 -12.791 -10.292 1.00 65.69 815 TYR A O 1
ATOM 6332 N N . LEU A 1 816 ? 13.142 -11.259 -11.858 1.00 65.00 816 LEU A N 1
ATOM 6333 C CA . LEU A 1 816 ? 14.513 -10.831 -12.139 1.00 65.00 816 LEU A CA 1
ATOM 6334 C C . LEU A 1 816 ? 14.873 -9.549 -11.376 1.00 65.00 816 LEU A C 1
ATOM 6336 O O . LEU A 1 816 ? 14.016 -8.823 -10.896 1.00 65.00 816 LEU A O 1
ATOM 6340 N N . ALA A 1 817 ? 16.170 -9.274 -11.222 1.00 59.19 817 ALA A N 1
ATOM 6341 C CA . ALA A 1 817 ? 16.639 -8.043 -10.589 1.00 59.19 817 ALA A CA 1
ATOM 6342 C C . ALA A 1 817 ? 16.630 -6.872 -11.594 1.00 59.19 817 ALA A C 1
ATOM 6344 O O . ALA A 1 817 ? 17.541 -6.743 -12.412 1.00 59.19 817 ALA A O 1
ATOM 6345 N N . ASP A 1 818 ? 15.636 -5.989 -11.487 1.00 66.25 818 ASP A N 1
ATOM 6346 C CA . ASP A 1 818 ? 15.269 -4.953 -12.472 1.00 66.25 818 ASP A CA 1
ATOM 6347 C C . ASP A 1 818 ? 16.440 -4.078 -12.947 1.00 66.25 818 ASP A C 1
ATOM 6349 O O . ASP A 1 818 ? 16.578 -3.785 -14.132 1.00 66.25 818 ASP A O 1
ATOM 6353 N N . HIS A 1 819 ? 17.321 -3.673 -12.031 1.00 67.50 819 HIS A N 1
ATOM 6354 C CA . HIS A 1 819 ? 18.452 -2.784 -12.318 1.00 67.50 819 HIS A CA 1
ATOM 6355 C C . HIS A 1 819 ? 19.569 -3.473 -13.114 1.00 67.50 819 HIS A C 1
ATOM 6357 O O . HIS A 1 819 ? 20.186 -2.837 -13.963 1.00 67.50 819 HIS A O 1
ATOM 6363 N N . LEU A 1 820 ? 19.812 -4.767 -12.880 1.00 76.25 820 LEU A N 1
ATOM 6364 C CA . LEU A 1 820 ? 20.815 -5.528 -13.632 1.00 76.25 820 LEU A CA 1
ATOM 6365 C C . LEU A 1 820 ? 20.339 -5.770 -15.062 1.00 76.25 820 LEU A C 1
ATOM 6367 O O . LEU A 1 820 ? 21.113 -5.625 -16.002 1.00 76.25 820 LEU A O 1
ATOM 6371 N N . VAL A 1 821 ? 19.051 -6.072 -15.232 1.00 79.81 821 VAL A N 1
ATOM 6372 C CA . VAL A 1 821 ? 18.464 -6.269 -16.559 1.00 79.81 821 VAL A CA 1
ATOM 6373 C C . VAL A 1 821 ? 18.391 -4.948 -17.332 1.00 79.81 821 VAL A C 1
ATOM 6375 O O . VAL A 1 821 ? 18.744 -4.905 -18.506 1.00 79.81 821 VAL A O 1
ATOM 6378 N N . THR A 1 822 ? 18.045 -3.840 -16.672 1.00 83.69 822 THR A N 1
ATOM 6379 C CA . THR A 1 822 ? 18.065 -2.508 -17.305 1.00 83.69 822 THR A CA 1
ATOM 6380 C C . THR A 1 822 ? 19.489 -2.086 -17.697 1.00 83.69 822 THR A C 1
ATOM 6382 O O . THR A 1 822 ? 19.687 -1.471 -18.745 1.00 83.69 822 THR A O 1
ATOM 6385 N N . ALA A 1 823 ? 20.509 -2.482 -16.925 1.00 89.25 823 ALA A N 1
ATOM 6386 C CA . ALA A 1 823 ? 21.905 -2.243 -17.289 1.00 89.25 823 ALA A CA 1
ATOM 6387 C C . ALA A 1 823 ? 22.315 -2.992 -18.569 1.00 89.25 823 ALA A C 1
ATOM 6389 O O . ALA A 1 823 ? 23.088 -2.448 -19.354 1.00 89.25 823 ALA A O 1
ATOM 6390 N N . VAL A 1 824 ? 21.755 -4.182 -18.837 1.00 91.38 824 VAL A N 1
ATOM 6391 C CA . VAL A 1 824 ? 21.964 -4.892 -20.115 1.00 91.38 824 VAL A CA 1
ATOM 6392 C C . VAL A 1 824 ? 21.452 -4.058 -21.290 1.00 91.38 824 VAL A C 1
ATOM 6394 O O . VAL A 1 824 ? 22.158 -3.944 -22.289 1.00 91.38 824 VAL A O 1
ATOM 6397 N N . ALA A 1 825 ? 20.285 -3.413 -21.165 1.00 90.69 825 ALA A N 1
ATOM 6398 C CA . ALA A 1 825 ? 19.798 -2.492 -22.195 1.00 90.69 825 ALA A CA 1
ATOM 6399 C C . ALA A 1 825 ? 20.784 -1.331 -22.413 1.00 90.69 825 ALA A C 1
ATOM 6401 O O . ALA A 1 825 ? 21.118 -1.023 -23.551 1.00 90.69 825 ALA A O 1
ATOM 6402 N N . GLY A 1 826 ? 21.322 -0.747 -21.336 1.00 92.88 826 GLY A N 1
ATOM 6403 C CA . GLY A 1 826 ? 22.348 0.299 -21.420 1.00 92.88 826 GLY A CA 1
ATOM 6404 C C . GLY A 1 826 ? 23.632 -0.159 -22.120 1.00 92.88 826 GLY A C 1
ATOM 6405 O O . GLY A 1 826 ? 24.143 0.552 -22.982 1.00 92.88 826 GLY A O 1
ATOM 6406 N N . VAL A 1 827 ? 24.127 -1.361 -21.804 1.00 94.88 827 VAL A N 1
ATOM 6407 C CA . VAL A 1 827 ? 25.299 -1.965 -22.463 1.00 94.88 827 VAL A CA 1
ATOM 6408 C C . VAL A 1 827 ? 25.037 -2.180 -23.951 1.00 94.88 827 VAL A C 1
ATOM 6410 O O . VAL A 1 827 ? 25.857 -1.793 -24.779 1.00 94.88 827 VAL A O 1
ATOM 6413 N N . LEU A 1 828 ? 23.880 -2.736 -24.309 1.00 93.75 828 LEU A N 1
ATOM 6414 C CA . LEU A 1 828 ? 23.513 -2.951 -25.708 1.00 93.75 828 LEU A CA 1
ATOM 6415 C C . LEU A 1 828 ? 23.371 -1.642 -26.488 1.00 93.75 828 LEU A C 1
ATOM 6417 O O . LEU A 1 828 ? 23.731 -1.616 -27.660 1.00 93.75 828 LEU A O 1
ATOM 6421 N N . THR A 1 829 ? 22.951 -0.548 -25.848 1.00 94.06 829 THR A N 1
ATOM 6422 C CA . THR A 1 829 ? 22.947 0.784 -26.473 1.00 94.06 829 THR A CA 1
ATOM 6423 C C . THR A 1 829 ? 24.356 1.259 -26.850 1.00 94.06 829 THR A C 1
ATOM 6425 O O . THR A 1 829 ? 24.516 1.908 -27.881 1.00 94.06 829 THR A O 1
ATOM 6428 N N . TYR A 1 830 ? 25.393 0.910 -26.077 1.00 94.62 830 TYR A N 1
ATOM 6429 C CA . TYR A 1 830 ? 26.781 1.187 -26.477 1.00 94.62 830 TYR A CA 1
ATOM 6430 C C . TYR A 1 830 ? 27.258 0.296 -27.622 1.00 94.62 830 TYR A C 1
ATOM 6432 O O . TYR A 1 830 ? 28.077 0.729 -28.426 1.00 94.62 830 TYR A O 1
ATOM 6440 N N . VAL A 1 831 ? 26.795 -0.955 -27.662 1.00 94.38 831 VAL A N 1
ATOM 6441 C CA . VAL A 1 831 ? 27.263 -1.972 -28.617 1.00 94.38 831 VAL A CA 1
ATOM 6442 C C . VAL A 1 831 ? 26.586 -1.828 -29.980 1.00 94.38 831 VAL A C 1
ATOM 6444 O O . VAL A 1 831 ? 27.220 -2.062 -31.004 1.00 94.38 831 VAL A O 1
ATOM 6447 N N . TRP A 1 832 ? 25.319 -1.416 -30.005 1.00 94.25 832 TRP A N 1
ATOM 6448 C CA . TRP A 1 832 ? 24.490 -1.332 -31.207 1.00 94.25 832 TRP A CA 1
ATOM 6449 C C . TRP A 1 832 ? 25.110 -0.575 -32.394 1.00 94.25 832 TRP A C 1
ATOM 6451 O O . TRP A 1 832 ? 25.072 -1.128 -33.493 1.00 94.25 832 TRP A O 1
ATOM 6461 N N . PRO A 1 833 ? 25.769 0.588 -32.217 1.00 92.56 833 PRO A N 1
ATOM 6462 C CA . PRO A 1 833 ? 26.406 1.298 -33.328 1.00 92.56 833 PRO A CA 1
ATOM 6463 C C . PRO A 1 833 ? 27.540 0.539 -34.035 1.00 92.56 833 PRO A C 1
ATOM 6465 O O . PRO A 1 833 ? 28.008 0.989 -35.075 1.00 92.56 833 PRO A O 1
ATOM 6468 N N . PHE A 1 834 ? 28.029 -0.563 -33.458 1.00 91.44 834 PHE A N 1
ATOM 6469 C CA . PHE A 1 834 ? 29.108 -1.387 -34.011 1.00 91.44 834 PHE A CA 1
ATOM 6470 C C . PHE A 1 834 ? 28.597 -2.674 -34.679 1.00 91.44 834 PHE A C 1
ATOM 6472 O O . PHE A 1 834 ? 29.393 -3.525 -35.082 1.00 91.44 834 PHE A O 1
ATOM 6479 N N . ALA A 1 835 ? 27.278 -2.864 -34.763 1.00 91.81 835 ALA A N 1
ATOM 6480 C CA . ALA A 1 835 ? 26.694 -3.976 -35.499 1.00 91.81 835 ALA A CA 1
ATOM 6481 C C . ALA A 1 835 ? 26.758 -3.705 -37.009 1.00 91.81 835 ALA A C 1
ATOM 6483 O O . ALA A 1 835 ? 26.415 -2.624 -37.463 1.00 91.81 835 ALA A O 1
ATOM 6484 N N . HIS A 1 836 ? 27.171 -4.707 -37.790 1.00 90.06 836 HIS A N 1
ATOM 6485 C CA . HIS A 1 836 ? 27.285 -4.602 -39.256 1.00 90.06 836 HIS A CA 1
ATOM 6486 C C . HIS A 1 836 ? 26.695 -5.813 -39.991 1.00 90.06 836 HIS A C 1
ATOM 6488 O O . HIS A 1 836 ? 26.902 -5.991 -41.186 1.00 90.06 836 HIS A O 1
ATOM 6494 N N . SER A 1 837 ? 26.001 -6.701 -39.276 1.00 93.12 837 SER A N 1
ATOM 6495 C CA . SER A 1 837 ? 25.444 -7.925 -39.848 1.00 93.12 837 SER A CA 1
ATOM 6496 C C . SER A 1 837 ? 24.006 -8.134 -39.405 1.00 93.12 837 SER A C 1
ATOM 6498 O O . SER A 1 837 ? 23.627 -7.768 -38.290 1.00 93.12 837 SER A O 1
ATOM 6500 N N . VAL A 1 838 ? 23.227 -8.800 -40.258 1.00 92.38 838 VAL A N 1
ATOM 6501 C CA . VAL A 1 838 ? 21.842 -9.208 -39.975 1.00 92.38 838 VAL A CA 1
ATOM 6502 C C . VAL A 1 838 ? 21.750 -9.921 -38.623 1.00 92.38 838 VAL A C 1
ATOM 6504 O O . VAL A 1 838 ? 20.931 -9.557 -37.779 1.00 92.38 838 VAL A O 1
ATOM 6507 N N . GLY A 1 839 ? 22.644 -10.884 -38.367 1.00 92.00 839 GLY A N 1
ATOM 6508 C CA . GLY A 1 839 ? 22.701 -11.605 -37.092 1.00 92.00 839 GLY A CA 1
ATOM 6509 C C . GLY A 1 839 ? 23.003 -10.698 -35.895 1.00 92.00 839 GLY A C 1
ATOM 6510 O O . GLY A 1 839 ? 22.365 -10.838 -34.853 1.00 92.00 839 GLY A O 1
ATOM 6511 N N . GLY A 1 840 ? 23.914 -9.731 -36.052 1.00 93.69 840 GLY A N 1
ATOM 6512 C CA . GLY A 1 840 ? 24.261 -8.764 -35.008 1.00 93.69 840 GLY A CA 1
ATOM 6513 C C . GLY A 1 840 ? 23.080 -7.876 -34.615 1.00 93.69 840 GLY A C 1
ATOM 6514 O O . GLY A 1 840 ? 22.711 -7.833 -33.443 1.00 93.69 840 GLY A O 1
ATOM 6515 N N . TYR A 1 841 ? 22.433 -7.232 -35.589 1.00 93.88 841 TYR A N 1
ATOM 6516 C CA . TYR A 1 841 ? 21.255 -6.395 -35.331 1.00 93.88 841 TYR A CA 1
ATOM 6517 C C . TYR A 1 841 ? 20.091 -7.191 -34.734 1.00 93.88 841 TYR A C 1
ATOM 6519 O O . TYR A 1 841 ? 19.430 -6.715 -33.815 1.00 93.88 841 TYR A O 1
ATOM 6527 N N . THR A 1 842 ? 19.883 -8.428 -35.190 1.00 94.75 842 THR A N 1
ATOM 6528 C CA . THR A 1 842 ? 18.816 -9.305 -34.680 1.00 94.75 842 THR A CA 1
ATOM 6529 C C . THR A 1 842 ? 19.049 -9.704 -33.226 1.00 94.75 842 THR A C 1
ATOM 6531 O O . THR A 1 842 ? 18.130 -9.629 -32.410 1.00 94.75 842 THR A O 1
ATOM 6534 N N . ALA A 1 843 ? 20.281 -10.087 -32.872 1.00 95.38 843 ALA A N 1
ATOM 6535 C CA . ALA A 1 843 ? 20.636 -10.418 -31.494 1.00 95.38 843 ALA A CA 1
ATOM 6536 C C . ALA A 1 843 ? 20.475 -9.204 -30.567 1.00 95.38 843 ALA A C 1
ATOM 6538 O O . ALA A 1 843 ? 19.923 -9.327 -29.473 1.00 95.38 843 ALA A O 1
ATOM 6539 N N . ILE A 1 844 ? 20.901 -8.022 -31.022 1.00 95.06 844 ILE A N 1
ATOM 6540 C CA . ILE A 1 844 ? 20.746 -6.777 -30.267 1.00 95.06 844 ILE A CA 1
ATOM 6541 C C . ILE A 1 844 ? 19.268 -6.445 -30.080 1.00 95.06 844 ILE A C 1
ATOM 6543 O O . ILE A 1 844 ? 18.858 -6.231 -28.944 1.00 95.06 844 ILE A O 1
ATOM 6547 N N . ALA A 1 845 ? 18.458 -6.476 -31.141 1.00 93.88 845 ALA A N 1
ATOM 6548 C CA . ALA A 1 845 ? 17.019 -6.236 -31.064 1.00 93.88 845 ALA A CA 1
ATOM 6549 C C . ALA A 1 845 ? 16.332 -7.180 -30.063 1.00 93.88 845 ALA A C 1
ATOM 6551 O O . ALA A 1 845 ? 15.572 -6.727 -29.207 1.00 93.88 845 ALA A O 1
ATOM 6552 N N . ALA A 1 846 ? 16.647 -8.478 -30.108 1.00 94.81 846 ALA A N 1
ATOM 6553 C CA . ALA A 1 846 ? 16.048 -9.476 -29.226 1.00 94.81 846 ALA A CA 1
ATOM 6554 C C . ALA A 1 846 ? 16.413 -9.261 -27.746 1.00 94.81 846 ALA A C 1
ATOM 6556 O O . ALA A 1 846 ? 15.531 -9.181 -26.886 1.00 94.81 846 ALA A O 1
ATOM 6557 N N . ILE A 1 847 ? 17.707 -9.132 -27.431 1.00 94.00 847 ILE A N 1
ATOM 6558 C CA . ILE A 1 847 ? 18.166 -8.993 -26.040 1.00 94.00 847 ILE A CA 1
ATOM 6559 C C . ILE A 1 847 ? 17.766 -7.619 -25.484 1.00 94.00 847 ILE A C 1
ATOM 6561 O O . ILE A 1 847 ? 17.316 -7.523 -24.340 1.00 94.00 847 ILE A O 1
ATOM 6565 N N . TYR A 1 848 ? 17.859 -6.564 -26.298 1.00 93.31 848 TYR A N 1
ATOM 6566 C CA . TYR A 1 848 ? 17.420 -5.221 -25.925 1.00 93.31 848 TYR A CA 1
ATOM 6567 C C . TYR A 1 848 ? 15.915 -5.171 -25.667 1.00 93.31 848 TYR A C 1
ATOM 6569 O O . TYR A 1 848 ? 15.476 -4.591 -24.673 1.00 93.31 848 TYR A O 1
ATOM 6577 N N . GLY A 1 849 ? 15.121 -5.819 -26.522 1.00 91.62 849 GLY A N 1
ATOM 6578 C CA . GLY A 1 849 ? 13.679 -5.967 -26.359 1.00 91.62 849 GLY A CA 1
ATOM 6579 C C . GLY A 1 849 ? 13.316 -6.608 -25.022 1.00 91.62 849 GLY A C 1
ATOM 6580 O O . GLY A 1 849 ? 12.551 -6.032 -24.246 1.00 91.62 849 GLY A O 1
ATOM 6581 N N . CYS A 1 850 ? 13.931 -7.751 -24.698 1.00 91.12 850 CYS A N 1
ATOM 6582 C CA . CYS A 1 850 ? 13.767 -8.406 -23.398 1.00 91.12 850 CYS A CA 1
ATOM 6583 C C . CYS A 1 850 ? 14.137 -7.474 -22.231 1.00 91.12 850 CYS A C 1
ATOM 6585 O O . CYS A 1 850 ? 13.362 -7.327 -21.284 1.00 91.12 850 CYS A O 1
ATOM 6587 N N . ALA A 1 851 ? 15.301 -6.823 -22.301 1.00 90.50 851 ALA A N 1
ATOM 6588 C CA . ALA A 1 851 ? 15.821 -5.997 -21.216 1.00 90.50 851 ALA A CA 1
ATOM 6589 C C . ALA A 1 851 ? 14.980 -4.731 -20.962 1.00 90.50 851 ALA A C 1
ATOM 6591 O O . ALA A 1 851 ? 14.611 -4.435 -19.823 1.00 90.50 851 ALA A O 1
ATOM 6592 N N . SER A 1 852 ? 14.623 -4.014 -22.028 1.00 89.69 852 SER A N 1
ATOM 6593 C CA . SER A 1 852 ? 13.746 -2.838 -21.967 1.00 89.69 852 SER A CA 1
ATOM 6594 C C . SER A 1 852 ? 12.321 -3.196 -21.528 1.00 89.69 852 SER A C 1
ATOM 6596 O O . SER A 1 852 ? 11.685 -2.427 -20.806 1.00 89.69 852 SER A O 1
ATOM 6598 N N . GLY A 1 853 ? 11.835 -4.393 -21.884 1.00 87.81 853 GLY A N 1
ATOM 6599 C CA . GLY A 1 853 ? 10.546 -4.918 -21.430 1.00 87.81 853 GLY A CA 1
ATOM 6600 C C . GLY A 1 853 ? 10.461 -5.096 -19.914 1.00 87.81 853 GLY A C 1
ATOM 6601 O O . GLY A 1 853 ? 9.468 -4.688 -19.309 1.00 87.81 853 GLY A O 1
ATOM 6602 N N . VAL A 1 854 ? 11.514 -5.632 -19.285 1.00 88.31 854 VAL A N 1
ATOM 6603 C CA . VAL A 1 854 ? 11.585 -5.759 -17.817 1.00 88.31 854 VAL A CA 1
ATOM 6604 C C . VAL A 1 854 ? 11.435 -4.391 -17.152 1.00 88.31 854 VAL A C 1
ATOM 6606 O O . VAL A 1 854 ? 10.570 -4.222 -16.292 1.00 88.31 854 VAL A O 1
ATOM 6609 N N . TYR A 1 855 ? 12.196 -3.392 -17.605 1.00 87.50 855 TYR A N 1
ATOM 6610 C CA . TYR A 1 855 ? 1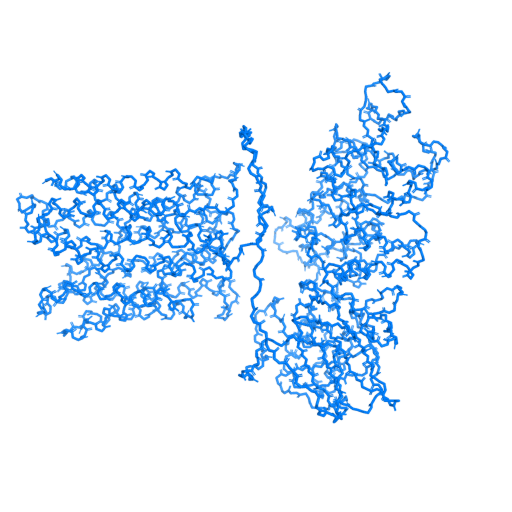2.111 -2.030 -17.072 1.00 87.50 855 TYR A CA 1
ATOM 6611 C C . TYR A 1 855 ? 10.699 -1.434 -17.207 1.00 87.50 855 TYR A C 1
ATOM 6613 O O . TYR A 1 855 ? 10.130 -0.950 -16.227 1.00 87.50 855 TYR A O 1
ATOM 6621 N N . ALA A 1 856 ? 10.101 -1.523 -18.399 1.00 84.69 856 ALA A N 1
ATOM 6622 C CA . ALA A 1 856 ? 8.782 -0.956 -18.671 1.00 84.69 856 ALA A CA 1
ATOM 6623 C C . ALA A 1 856 ? 7.668 -1.575 -17.805 1.00 84.69 856 ALA A C 1
ATOM 6625 O O . ALA A 1 856 ? 6.761 -0.865 -17.375 1.00 84.69 856 ALA A O 1
ATOM 6626 N N . SER A 1 857 ? 7.739 -2.882 -17.521 1.00 84.00 857 SER A N 1
ATOM 6627 C CA . SER A 1 857 ? 6.737 -3.580 -16.697 1.00 84.00 857 SER A CA 1
ATOM 6628 C C . SER A 1 857 ? 6.748 -3.180 -15.219 1.00 84.00 857 SER A C 1
ATOM 6630 O O . SER A 1 857 ? 5.711 -3.227 -14.555 1.00 84.00 857 SER A O 1
ATOM 6632 N N . LEU A 1 858 ? 7.905 -2.764 -14.701 1.00 80.75 858 LEU A N 1
ATOM 6633 C CA . LEU A 1 858 ? 8.114 -2.511 -13.273 1.00 80.75 858 LEU A CA 1
ATOM 6634 C C . LEU A 1 858 ? 8.122 -1.025 -12.927 1.00 80.75 858 LEU A C 1
ATOM 6636 O O . LEU A 1 858 ? 8.040 -0.676 -11.754 1.00 80.75 858 LEU A O 1
ATOM 6640 N N . LEU A 1 859 ? 8.123 -0.152 -13.933 1.00 84.62 859 LEU A N 1
ATOM 6641 C CA . LEU A 1 859 ? 8.049 1.299 -13.791 1.00 84.62 859 LEU A CA 1
ATOM 6642 C C . LEU A 1 859 ? 6.976 1.796 -12.787 1.00 84.62 859 LEU A C 1
ATOM 6644 O O . LEU A 1 859 ? 7.283 2.649 -11.966 1.00 84.62 859 LEU A O 1
ATOM 6648 N N . PRO A 1 860 ? 5.731 1.293 -12.743 1.00 83.31 860 PRO A N 1
ATOM 6649 C CA . PRO A 1 860 ? 4.769 1.810 -11.766 1.00 83.31 860 PRO A CA 1
ATOM 6650 C C . PRO A 1 860 ? 4.959 1.254 -10.343 1.00 83.31 860 PRO A C 1
ATOM 6652 O O . PRO A 1 860 ? 4.517 1.876 -9.377 1.00 83.31 860 PRO A O 1
ATOM 6655 N N . ALA A 1 861 ? 5.615 0.103 -10.167 1.00 83.38 861 ALA A N 1
ATOM 6656 C CA . ALA A 1 861 ? 5.615 -0.611 -8.889 1.00 83.38 861 ALA A CA 1
ATOM 6657 C C . ALA A 1 861 ? 6.338 0.136 -7.741 1.00 83.38 861 ALA A C 1
ATOM 6659 O O . ALA A 1 861 ? 5.748 0.236 -6.661 1.00 83.38 861 ALA A O 1
ATOM 6660 N N . PRO A 1 862 ? 7.551 0.705 -7.920 1.00 84.69 862 PRO A N 1
ATOM 6661 C CA . PRO A 1 862 ? 8.221 1.468 -6.865 1.00 84.69 862 PRO A CA 1
ATOM 6662 C C . PRO A 1 862 ? 7.423 2.702 -6.428 1.00 84.69 862 PRO A C 1
ATOM 6664 O O . PRO A 1 862 ? 7.245 2.919 -5.233 1.00 84.69 862 PRO A O 1
ATOM 6667 N N . ALA A 1 863 ? 6.870 3.466 -7.375 1.00 84.12 863 ALA A N 1
ATOM 6668 C CA . ALA A 1 863 ? 6.068 4.656 -7.076 1.00 84.12 863 ALA A CA 1
ATOM 6669 C C . ALA A 1 863 ? 4.769 4.319 -6.317 1.00 84.12 863 ALA A C 1
ATOM 6671 O O . ALA A 1 863 ? 4.352 5.070 -5.432 1.00 84.12 863 ALA A O 1
ATOM 6672 N N . VAL A 1 864 ? 4.155 3.164 -6.604 1.00 82.81 864 VAL A N 1
ATOM 6673 C CA . VAL A 1 864 ? 3.013 2.651 -5.830 1.00 82.81 864 VAL A CA 1
ATOM 6674 C C . VAL A 1 864 ? 3.433 2.306 -4.398 1.00 82.81 864 VAL A C 1
ATOM 6676 O O . VAL A 1 864 ? 2.722 2.678 -3.471 1.00 82.81 864 VAL A O 1
ATOM 6679 N N . ARG A 1 865 ? 4.586 1.652 -4.198 1.00 79.25 865 ARG A N 1
ATOM 6680 C CA . ARG A 1 865 ? 5.054 1.176 -2.878 1.00 79.25 865 ARG A CA 1
ATOM 6681 C C . ARG A 1 865 ? 5.623 2.265 -1.962 1.00 79.25 865 ARG A C 1
ATOM 6683 O O . ARG A 1 865 ? 5.674 2.061 -0.756 1.00 79.25 865 ARG A O 1
ATOM 6690 N N . MET A 1 866 ? 6.033 3.409 -2.508 1.00 80.44 866 MET A N 1
ATOM 6691 C CA . MET A 1 866 ? 6.627 4.522 -1.749 1.00 80.44 866 MET A CA 1
ATOM 6692 C C . MET A 1 866 ? 5.615 5.407 -0.998 1.00 80.44 866 MET A C 1
ATOM 6694 O O . MET A 1 866 ? 6.007 6.411 -0.414 1.00 80.44 866 MET A O 1
ATOM 6698 N N . GLY A 1 867 ? 4.324 5.077 -0.987 1.00 70.06 867 GLY A N 1
ATOM 6699 C CA . GLY A 1 867 ? 3.336 5.855 -0.240 1.00 70.06 867 GLY A CA 1
ATOM 6700 C C . GLY A 1 867 ? 2.023 5.113 -0.035 1.00 70.06 867 GLY A C 1
ATOM 6701 O O . GLY A 1 867 ? 1.880 3.952 -0.412 1.00 70.06 867 GLY A O 1
ATOM 6702 N N . GLU A 1 868 ? 1.046 5.800 0.547 1.00 64.50 868 GLU A N 1
ATOM 6703 C CA . GLU A 1 868 ? -0.250 5.214 0.889 1.00 64.50 868 GLU A CA 1
ATOM 6704 C C . GLU A 1 868 ? -1.063 4.786 -0.341 1.00 64.50 868 GLU A C 1
ATOM 6706 O O . GLU A 1 868 ? -0.897 5.319 -1.442 1.00 64.50 868 GLU A O 1
ATOM 6711 N N . THR A 1 869 ? -1.952 3.806 -0.168 1.00 58.56 869 THR A N 1
ATOM 6712 C CA . THR A 1 869 ? -2.716 3.179 -1.263 1.00 58.56 869 THR A CA 1
ATOM 6713 C C . THR A 1 869 ? -3.759 4.117 -1.884 1.00 58.56 869 THR A C 1
ATOM 6715 O O . THR A 1 869 ? -4.246 3.858 -2.977 1.00 58.56 869 THR A O 1
ATOM 6718 N N . HIS A 1 870 ? -4.092 5.216 -1.206 1.00 61.22 870 HIS A N 1
ATOM 6719 C CA . HIS A 1 870 ? -5.156 6.131 -1.607 1.00 61.22 870 HIS A CA 1
ATOM 6720 C C . HIS A 1 870 ? -4.692 7.271 -2.540 1.00 61.22 870 HIS A C 1
ATOM 6722 O O . HIS A 1 870 ? -5.509 7.797 -3.286 1.00 61.22 870 HIS A O 1
ATOM 6728 N N . ASP A 1 871 ? -3.397 7.615 -2.536 1.00 71.69 871 ASP A N 1
ATOM 6729 C CA . ASP A 1 871 ? -2.782 8.646 -3.402 1.00 71.69 871 ASP A CA 1
ATOM 6730 C C . ASP A 1 871 ? -1.905 8.011 -4.503 1.00 71.69 871 ASP A C 1
ATOM 6732 O O . ASP A 1 871 ? -0.870 8.546 -4.921 1.00 71.69 871 ASP A O 1
ATOM 6736 N N . ILE A 1 872 ? -2.278 6.805 -4.945 1.00 78.88 872 ILE A N 1
ATOM 6737 C CA . ILE A 1 872 ? -1.551 6.081 -5.993 1.00 78.88 872 ILE A CA 1
ATOM 6738 C C . ILE A 1 872 ? -1.610 6.850 -7.314 1.00 78.88 872 ILE A C 1
ATOM 6740 O O . ILE A 1 872 ? -0.580 6.972 -7.985 1.00 78.88 872 ILE A O 1
ATOM 6744 N N . GLY A 1 873 ? -2.783 7.372 -7.683 1.00 83.00 873 GLY A N 1
ATOM 6745 C CA . GLY A 1 873 ? -2.978 8.088 -8.935 1.00 83.00 873 GLY A CA 1
ATOM 6746 C C . GLY A 1 873 ? -2.096 9.327 -9.013 1.00 83.00 873 GLY A C 1
ATOM 6747 O O . GLY A 1 873 ? -1.340 9.475 -9.971 1.00 83.00 873 GLY A O 1
ATOM 6748 N N . LEU A 1 874 ? -2.123 10.187 -7.994 1.00 85.12 874 LEU A N 1
ATOM 6749 C CA . LEU A 1 874 ? -1.329 11.415 -7.949 1.00 85.12 874 LEU A CA 1
ATOM 6750 C C . LEU A 1 874 ? 0.186 11.152 -8.013 1.00 85.12 874 LEU A C 1
ATOM 6752 O O . LEU A 1 874 ? 0.883 11.809 -8.792 1.00 85.12 874 LEU A O 1
ATOM 6756 N N . ARG A 1 875 ? 0.708 10.176 -7.251 1.00 87.38 875 ARG A N 1
ATOM 6757 C CA . ARG A 1 875 ? 2.141 9.813 -7.295 1.00 87.38 875 ARG A CA 1
ATOM 6758 C C . ARG A 1 875 ? 2.557 9.296 -8.666 1.00 87.38 875 ARG A C 1
ATOM 6760 O O . ARG A 1 875 ? 3.523 9.793 -9.241 1.00 87.38 875 ARG A O 1
ATOM 6767 N N . LEU A 1 876 ? 1.814 8.331 -9.212 1.00 88.19 876 LEU A N 1
ATOM 6768 C CA . LEU A 1 876 ? 2.085 7.812 -10.554 1.00 88.19 876 LEU A CA 1
ATOM 6769 C C . LEU A 1 876 ? 2.014 8.932 -11.593 1.00 88.19 876 LEU A C 1
ATOM 6771 O O . LEU A 1 876 ? 2.886 9.033 -12.450 1.00 88.19 876 LEU A O 1
ATOM 6775 N N . GLY A 1 877 ? 1.024 9.812 -11.474 1.00 88.69 877 GLY A N 1
ATOM 6776 C CA . GLY A 1 877 ? 0.829 10.945 -12.362 1.00 88.69 877 GLY A CA 1
ATOM 6777 C C . GLY A 1 877 ? 2.003 11.921 -12.391 1.00 88.69 877 GLY A C 1
ATOM 6778 O O . GLY A 1 877 ? 2.461 12.309 -13.470 1.00 88.69 877 GLY A O 1
ATOM 6779 N N . MET A 1 878 ? 2.533 12.282 -11.219 1.00 89.75 878 MET A N 1
ATOM 6780 C CA . MET A 1 878 ? 3.736 13.112 -11.102 1.00 89.75 878 MET A CA 1
ATOM 6781 C C . MET A 1 878 ? 4.948 12.457 -11.775 1.00 89.75 878 MET A C 1
ATOM 6783 O O . MET A 1 878 ? 5.634 13.118 -12.557 1.00 89.75 878 MET A O 1
ATOM 6787 N N . SER A 1 879 ? 5.184 11.164 -11.534 1.00 90.00 879 SER A N 1
ATOM 6788 C CA . SER A 1 879 ? 6.291 10.434 -12.166 1.00 90.00 879 SER A CA 1
ATOM 6789 C C . SER A 1 879 ? 6.154 10.338 -13.686 1.00 90.00 879 SER A C 1
ATOM 6791 O O . SER A 1 879 ? 7.116 10.609 -14.403 1.00 90.00 879 SER A O 1
ATOM 6793 N N . MET A 1 880 ? 4.959 10.032 -14.200 1.00 89.56 880 MET A N 1
ATOM 6794 C CA . MET A 1 880 ? 4.716 9.972 -15.649 1.00 89.56 880 MET A CA 1
ATOM 6795 C C . MET A 1 880 ? 4.941 11.332 -16.317 1.00 89.56 880 MET A C 1
ATOM 6797 O O . MET A 1 880 ? 5.524 11.405 -17.393 1.00 89.56 880 MET A O 1
ATOM 6801 N N . THR A 1 881 ? 4.581 12.428 -15.653 1.00 90.94 881 THR A N 1
ATOM 6802 C CA . THR A 1 881 ? 4.790 13.779 -16.198 1.00 90.94 881 THR A CA 1
ATOM 6803 C C . THR A 1 881 ? 6.277 14.122 -16.333 1.00 90.94 881 THR A C 1
ATOM 6805 O O . THR A 1 881 ? 6.675 14.753 -17.308 1.00 90.94 881 THR A O 1
ATOM 6808 N N . ILE A 1 882 ? 7.123 13.665 -15.405 1.00 91.38 882 ILE A N 1
ATOM 6809 C CA . ILE A 1 882 ? 8.585 13.811 -15.517 1.00 91.38 882 ILE A CA 1
ATOM 6810 C C . ILE A 1 882 ? 9.128 12.962 -16.673 1.00 91.38 882 ILE A C 1
ATOM 6812 O O . ILE A 1 882 ? 9.954 13.434 -17.454 1.00 91.38 882 ILE A O 1
ATOM 6816 N N . ILE A 1 883 ? 8.631 11.733 -16.813 1.00 90.62 883 ILE A N 1
ATOM 6817 C CA . ILE A 1 883 ? 8.994 10.822 -17.907 1.00 90.62 883 ILE A CA 1
ATOM 6818 C C . ILE A 1 883 ? 8.590 11.392 -19.274 1.00 90.62 883 ILE A C 1
ATOM 6820 O O . ILE A 1 883 ? 9.326 11.238 -20.245 1.00 90.62 883 ILE A O 1
ATOM 6824 N N . ALA A 1 884 ? 7.466 12.107 -19.357 1.00 90.62 884 ALA A N 1
ATOM 6825 C CA . ALA A 1 884 ? 7.033 12.780 -20.579 1.00 90.62 884 ALA A CA 1
ATOM 6826 C C . ALA A 1 884 ? 8.100 13.747 -21.113 1.00 90.62 884 ALA A C 1
ATOM 6828 O O . ALA A 1 884 ? 8.328 13.816 -22.320 1.00 90.62 884 ALA A O 1
ATOM 6829 N N . ILE A 1 885 ? 8.780 14.468 -20.213 1.00 90.31 885 ILE A N 1
ATOM 6830 C CA . ILE A 1 885 ? 9.824 15.432 -20.575 1.00 90.31 885 ILE A CA 1
ATOM 6831 C C . ILE A 1 885 ? 11.034 14.705 -21.167 1.00 90.31 885 ILE A C 1
ATOM 6833 O O . ILE A 1 885 ? 11.525 15.114 -22.217 1.00 90.31 885 ILE A O 1
ATOM 6837 N N . SER A 1 886 ? 11.509 13.624 -20.537 1.00 89.62 886 SER A N 1
ATOM 6838 C CA . SER A 1 886 ? 12.653 12.865 -21.061 1.00 89.62 886 SER A CA 1
ATOM 6839 C C . SER A 1 886 ? 12.324 12.136 -22.364 1.00 89.62 886 SER A C 1
ATOM 6841 O O . SER A 1 886 ? 13.147 12.147 -23.279 1.00 89.62 886 SER A O 1
ATOM 6843 N N . ALA A 1 887 ? 11.115 11.580 -22.491 1.00 84.88 887 ALA A N 1
ATOM 6844 C CA . ALA A 1 887 ? 10.635 10.963 -23.727 1.00 84.88 887 ALA A CA 1
ATOM 6845 C C . ALA A 1 887 ? 10.544 11.972 -24.888 1.00 84.88 887 ALA A C 1
ATOM 6847 O O . ALA A 1 887 ? 10.849 11.618 -26.025 1.00 84.88 887 ALA A O 1
ATOM 6848 N N . LEU A 1 888 ? 10.184 13.231 -24.602 1.00 84.56 888 LEU A N 1
ATOM 6849 C CA . LEU A 1 888 ? 10.147 14.304 -25.598 1.00 84.56 888 LEU A CA 1
ATOM 6850 C C . LEU A 1 888 ? 11.551 14.694 -26.079 1.00 84.56 888 LEU A C 1
ATOM 6852 O O . LEU A 1 888 ? 11.751 14.911 -27.266 1.00 84.56 888 LEU A O 1
ATOM 6856 N N . ILE A 1 889 ? 12.531 14.824 -25.183 1.00 87.12 889 ILE A N 1
ATOM 6857 C CA . ILE A 1 889 ? 13.846 15.390 -25.543 1.00 87.12 889 ILE A CA 1
ATOM 6858 C C . ILE A 1 889 ? 14.896 14.339 -25.936 1.00 87.12 889 ILE A C 1
ATOM 6860 O O . ILE A 1 889 ? 15.832 14.670 -26.662 1.00 87.12 889 ILE A O 1
ATOM 6864 N N . GLY A 1 890 ? 14.759 13.082 -25.503 1.00 87.00 890 GLY A N 1
ATOM 6865 C CA . GLY A 1 890 ? 15.771 12.033 -25.698 1.00 87.00 890 GLY A CA 1
ATOM 6866 C C . GLY A 1 890 ? 16.065 11.683 -27.167 1.00 87.00 890 GLY A C 1
ATOM 6867 O O . GLY A 1 890 ? 17.218 11.805 -27.608 1.00 87.00 890 GLY A O 1
ATOM 6868 N N . PRO A 1 891 ? 15.058 11.282 -27.968 1.00 82.81 891 PRO A N 1
ATOM 6869 C CA . PRO A 1 891 ? 15.264 10.954 -29.381 1.00 82.81 891 PRO A CA 1
ATOM 6870 C C . PRO A 1 891 ? 15.778 12.128 -30.245 1.00 82.81 891 PRO A C 1
ATOM 6872 O O . PRO A 1 891 ? 16.661 11.889 -31.074 1.00 82.81 891 PRO A O 1
ATOM 6875 N N . P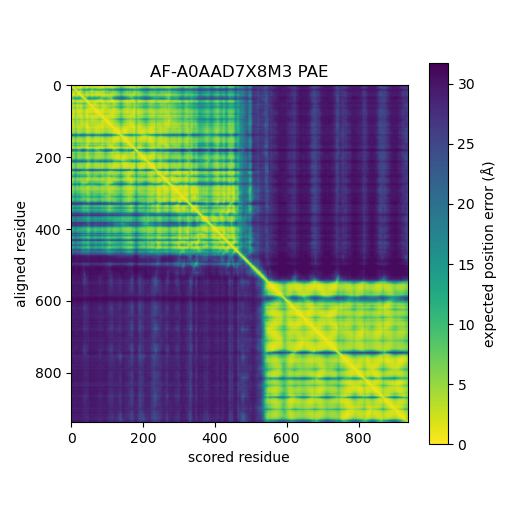RO A 1 892 ? 15.337 13.391 -30.052 1.00 84.50 892 PRO A N 1
ATOM 6876 C CA . PRO A 1 892 ? 15.894 14.547 -30.754 1.00 84.50 892 PRO A CA 1
ATOM 6877 C C . PRO A 1 892 ? 17.347 14.833 -30.404 1.00 84.50 892 PRO A C 1
ATOM 6879 O O . PRO A 1 892 ? 18.122 15.140 -31.303 1.00 84.50 892 PRO A O 1
ATOM 6882 N N . ILE A 1 893 ? 17.745 14.705 -29.132 1.00 87.62 893 ILE A N 1
ATOM 6883 C CA . ILE A 1 893 ? 19.159 14.841 -28.750 1.00 87.62 893 ILE A CA 1
ATOM 6884 C C . ILE A 1 893 ? 19.985 13.761 -29.457 1.00 87.62 893 ILE A C 1
ATOM 6886 O O . ILE A 1 893 ? 21.019 14.061 -30.051 1.00 87.62 893 ILE A O 1
ATOM 6890 N N . SER A 1 894 ? 19.487 12.522 -29.473 1.00 86.50 894 SER A N 1
ATOM 6891 C CA . SER A 1 894 ? 20.120 11.404 -30.184 1.00 86.50 894 SER A CA 1
ATOM 6892 C C . SER A 1 894 ? 20.278 11.676 -31.688 1.00 86.50 894 SER A C 1
ATOM 6894 O O . SER A 1 894 ? 21.335 11.393 -32.257 1.00 86.50 894 SER A O 1
ATOM 6896 N N . GLY A 1 895 ? 19.257 12.269 -32.315 1.00 83.31 895 GLY A N 1
ATOM 6897 C CA . GLY A 1 895 ? 19.263 12.651 -33.728 1.00 83.31 895 GLY A CA 1
ATOM 6898 C C . GLY A 1 895 ? 20.186 13.831 -34.032 1.00 83.31 895 GLY A C 1
ATOM 6899 O O . GLY A 1 895 ? 20.917 13.793 -35.016 1.00 83.31 895 GLY A O 1
ATOM 6900 N N . ALA A 1 896 ? 20.224 14.845 -33.165 1.00 84.69 896 ALA A N 1
ATOM 6901 C CA . ALA A 1 896 ? 21.129 15.986 -33.294 1.00 84.69 896 ALA A CA 1
ATOM 6902 C C . ALA A 1 896 ? 22.601 15.562 -33.175 1.00 84.69 896 ALA A C 1
ATOM 6904 O O . ALA A 1 896 ? 23.442 16.032 -33.940 1.00 84.69 896 ALA A O 1
ATOM 6905 N N . ILE A 1 897 ? 22.909 14.634 -32.262 1.00 89.44 897 ILE A N 1
ATOM 6906 C CA . ILE A 1 897 ? 24.246 14.039 -32.141 1.00 89.44 897 ILE A CA 1
ATOM 6907 C C . ILE A 1 897 ? 24.599 13.258 -33.411 1.00 89.44 897 ILE A C 1
ATOM 6909 O O . ILE A 1 897 ? 25.705 13.422 -33.928 1.00 89.44 897 ILE A O 1
ATOM 6913 N N . ASN A 1 898 ? 23.669 12.455 -33.940 1.00 85.94 898 ASN A N 1
ATOM 6914 C CA . ASN A 1 898 ? 23.897 11.708 -35.177 1.00 85.94 898 ASN A CA 1
ATOM 6915 C C . ASN A 1 898 ? 24.177 12.657 -36.354 1.00 85.94 898 ASN A C 1
ATOM 6917 O O . ASN A 1 898 ? 25.190 12.521 -37.032 1.00 85.94 898 ASN A O 1
ATOM 6921 N N . ALA A 1 899 ? 23.343 13.685 -36.533 1.00 83.69 899 ALA A N 1
ATOM 6922 C CA . ALA A 1 899 ? 23.503 14.681 -37.591 1.00 83.69 899 ALA A CA 1
ATOM 6923 C C . ALA A 1 899 ? 24.827 15.459 -37.486 1.00 83.69 899 ALA A C 1
ATOM 6925 O O . ALA A 1 899 ? 25.447 15.757 -38.503 1.00 83.69 899 ALA A O 1
ATOM 6926 N N . ALA A 1 900 ? 25.281 15.774 -36.269 1.00 87.38 900 ALA A N 1
ATOM 6927 C CA . ALA A 1 900 ? 26.531 16.498 -36.049 1.00 87.38 900 ALA A CA 1
ATOM 6928 C C . ALA A 1 900 ? 27.786 15.627 -36.229 1.00 87.38 900 ALA A C 1
ATOM 6930 O O . ALA A 1 900 ? 28.848 16.149 -36.562 1.00 87.38 900 ALA A O 1
ATOM 6931 N N . THR A 1 901 ? 27.690 14.318 -35.974 1.00 89.75 901 THR A N 1
ATOM 6932 C CA . THR A 1 901 ? 28.849 13.407 -35.965 1.00 89.75 901 THR A CA 1
ATOM 6933 C C . THR A 1 901 ? 28.920 12.475 -37.173 1.00 89.75 901 THR A C 1
ATOM 6935 O O . THR A 1 901 ? 29.961 11.858 -37.390 1.00 89.75 901 THR A O 1
ATOM 6938 N N . GLY A 1 902 ? 27.853 12.391 -37.972 1.00 82.75 902 GLY A N 1
ATOM 6939 C CA . GLY A 1 902 ? 27.785 11.554 -39.169 1.00 82.75 902 GLY A CA 1
ATOM 6940 C C . GLY A 1 902 ? 27.718 10.053 -38.877 1.00 82.75 902 GLY A C 1
ATOM 6941 O O . GLY A 1 902 ? 28.093 9.258 -39.733 1.00 82.75 902 GLY A O 1
ATOM 6942 N N . GLY A 1 903 ? 27.294 9.651 -37.674 1.00 84.81 903 GLY A N 1
ATOM 6943 C CA . GLY A 1 903 ? 27.116 8.242 -37.333 1.00 84.81 903 GLY A CA 1
ATOM 6944 C C . GLY A 1 903 ? 26.662 7.985 -35.894 1.00 84.81 903 GLY A C 1
ATOM 6945 O O . GLY A 1 903 ? 26.811 8.808 -34.991 1.00 84.81 903 GLY A O 1
ATOM 6946 N N . PHE A 1 904 ? 26.164 6.773 -35.649 1.00 89.31 904 PHE A N 1
ATOM 6947 C CA . PHE A 1 904 ? 25.481 6.414 -34.400 1.00 89.31 904 PHE A CA 1
ATOM 6948 C C . PHE A 1 904 ? 26.396 6.168 -33.190 1.00 89.31 904 PHE A C 1
ATOM 6950 O O . PHE A 1 904 ? 25.904 5.974 -32.078 1.00 89.31 904 PHE A O 1
ATOM 6957 N N . LYS A 1 905 ? 27.726 6.194 -33.354 1.00 92.19 905 LYS A N 1
ATOM 6958 C CA . LYS A 1 905 ? 28.684 5.899 -32.271 1.00 92.19 905 LYS A CA 1
ATOM 6959 C C . LYS A 1 905 ? 28.501 6.823 -31.064 1.00 92.19 905 LYS A C 1
ATOM 6961 O O . LYS A 1 905 ? 28.379 6.351 -29.935 1.00 92.19 905 LYS A O 1
ATOM 6966 N N . TYR A 1 906 ? 28.476 8.137 -31.287 1.00 92.44 906 TYR A N 1
ATOM 6967 C CA . TYR A 1 906 ? 28.312 9.111 -30.202 1.00 92.44 906 TYR A CA 1
ATOM 6968 C C . TYR A 1 906 ? 26.883 9.125 -29.655 1.00 92.44 906 TYR A C 1
ATOM 6970 O O . TYR A 1 906 ? 26.689 9.334 -28.457 1.00 92.44 906 TYR A O 1
ATOM 6978 N N . THR A 1 907 ? 25.898 8.810 -30.498 1.00 91.69 907 THR A N 1
ATOM 6979 C CA . THR A 1 907 ? 24.504 8.612 -30.091 1.00 91.69 907 THR A CA 1
ATOM 6980 C C . THR A 1 907 ? 24.366 7.448 -29.105 1.00 91.69 907 THR A C 1
ATOM 6982 O O . THR A 1 907 ? 23.744 7.607 -28.054 1.00 91.69 907 THR A O 1
ATOM 6985 N N . GLY A 1 908 ? 25.014 6.310 -29.381 1.00 92.75 908 GLY A N 1
ATOM 6986 C CA . GLY A 1 908 ? 25.057 5.159 -28.477 1.00 92.75 908 GLY A CA 1
ATOM 6987 C C . GLY A 1 908 ? 25.775 5.454 -27.158 1.00 92.75 908 GLY A C 1
ATOM 6988 O O . GLY A 1 908 ? 25.301 5.045 -26.101 1.00 92.75 908 GLY A O 1
ATOM 6989 N N . ILE A 1 909 ? 26.868 6.231 -27.182 1.00 95.00 909 ILE A N 1
ATOM 6990 C CA . ILE A 1 909 ? 27.567 6.658 -25.956 1.00 95.00 909 ILE A CA 1
ATOM 6991 C C . ILE A 1 909 ? 26.660 7.532 -25.084 1.00 95.00 909 ILE A C 1
ATOM 6993 O O . ILE A 1 909 ? 26.535 7.290 -23.885 1.00 95.00 909 ILE A O 1
ATOM 6997 N N . TYR A 1 910 ? 25.998 8.527 -25.672 1.00 95.19 910 TYR A N 1
ATOM 6998 C CA . TYR A 1 910 ? 25.069 9.401 -24.954 1.00 95.19 910 TYR A CA 1
ATOM 6999 C C . TYR A 1 910 ? 23.906 8.615 -24.327 1.00 95.19 910 TYR A C 1
ATOM 7001 O O . TYR A 1 910 ? 23.670 8.691 -23.121 1.00 95.19 910 TYR A O 1
ATOM 7009 N N . ALA A 1 911 ? 23.199 7.817 -25.124 1.00 93.94 911 ALA A N 1
ATOM 7010 C CA . ALA A 1 911 ? 22.025 7.099 -24.645 1.00 93.94 911 ALA A CA 1
ATOM 7011 C C . ALA A 1 911 ? 22.402 5.973 -23.663 1.00 93.94 911 ALA A C 1
ATOM 7013 O O . ALA A 1 911 ? 21.740 5.790 -22.641 1.00 93.94 911 ALA A O 1
ATOM 7014 N N . GLY A 1 912 ? 23.506 5.262 -23.916 1.00 95.19 912 GLY A N 1
ATOM 7015 C CA . GLY A 1 912 ? 24.043 4.244 -23.015 1.00 95.19 912 GLY A CA 1
ATOM 7016 C C . GLY A 1 912 ? 24.476 4.829 -21.669 1.00 95.19 912 GLY A C 1
ATOM 7017 O O . GLY A 1 912 ? 24.136 4.275 -20.623 1.00 95.19 912 GLY A O 1
ATOM 7018 N N . THR A 1 913 ? 25.159 5.982 -21.663 1.00 96.06 913 THR A N 1
ATOM 7019 C CA . THR A 1 913 ? 25.559 6.660 -20.412 1.00 96.06 913 THR A CA 1
ATOM 7020 C C . THR A 1 913 ? 24.351 7.123 -19.611 1.00 96.06 913 THR A C 1
ATOM 7022 O O . THR A 1 913 ? 24.327 6.905 -18.399 1.00 96.06 913 THR A O 1
ATOM 7025 N N . ALA A 1 914 ? 23.325 7.677 -20.263 1.00 95.88 914 ALA A N 1
ATOM 7026 C CA . ALA A 1 914 ? 22.082 8.071 -19.605 1.00 95.88 914 ALA A CA 1
ATOM 7027 C C . ALA A 1 914 ? 21.391 6.877 -18.918 1.00 95.88 914 ALA A C 1
ATOM 7029 O O . ALA A 1 914 ? 21.049 6.962 -17.736 1.00 95.88 914 ALA A O 1
ATOM 7030 N N . ILE A 1 915 ? 21.275 5.732 -19.604 1.00 94.94 915 ILE A N 1
ATOM 7031 C CA . ILE A 1 915 ? 20.664 4.518 -19.035 1.00 94.94 915 ILE A CA 1
ATOM 7032 C C . ILE A 1 915 ? 21.480 3.982 -17.851 1.00 94.94 915 ILE A C 1
ATOM 7034 O O . ILE A 1 915 ? 20.905 3.663 -16.808 1.00 94.94 915 ILE A O 1
ATOM 7038 N N . ILE A 1 916 ? 22.811 3.896 -17.971 1.00 95.31 916 ILE A N 1
ATOM 7039 C CA . ILE A 1 916 ? 23.673 3.398 -16.885 1.00 95.31 916 ILE A CA 1
ATOM 7040 C C . ILE A 1 916 ? 23.646 4.342 -15.677 1.00 95.31 916 ILE A C 1
ATOM 7042 O O . ILE A 1 916 ? 23.525 3.876 -14.544 1.00 95.31 916 ILE A O 1
ATOM 7046 N N . ALA A 1 917 ? 23.679 5.659 -15.896 1.00 95.56 917 ALA A N 1
ATOM 7047 C CA . ALA A 1 917 ? 23.510 6.638 -14.827 1.00 95.56 917 ALA A CA 1
ATOM 7048 C C . ALA A 1 917 ? 22.143 6.476 -14.141 1.00 95.56 917 ALA A C 1
ATOM 7050 O O . ALA A 1 917 ? 22.071 6.420 -12.913 1.00 95.56 917 ALA A O 1
ATOM 7051 N N . GLY A 1 918 ? 21.072 6.301 -14.918 1.00 94.00 918 GLY A N 1
ATOM 7052 C CA . GLY A 1 918 ? 19.745 5.977 -14.400 1.00 94.00 918 GLY A CA 1
ATOM 7053 C C . GLY A 1 918 ? 19.733 4.700 -13.552 1.00 94.00 918 GLY A C 1
ATOM 7054 O O . GLY A 1 918 ? 19.166 4.698 -12.462 1.00 94.00 918 GLY A O 1
ATOM 7055 N N . CYS A 1 919 ? 20.438 3.643 -13.968 1.00 92.19 919 CYS A N 1
ATOM 7056 C CA . CYS A 1 919 ? 20.590 2.415 -13.179 1.00 92.19 919 CYS A CA 1
ATOM 7057 C C . CYS A 1 919 ? 21.296 2.667 -11.837 1.00 92.19 919 CYS A C 1
ATOM 7059 O O . CYS A 1 919 ? 20.859 2.142 -10.812 1.00 92.19 919 CYS A O 1
ATOM 7061 N N . CYS A 1 920 ? 22.334 3.509 -11.807 1.00 93.06 920 CYS A N 1
ATOM 7062 C CA . CYS A 1 920 ? 22.984 3.919 -10.559 1.00 93.06 920 CYS A CA 1
ATOM 7063 C C . CYS A 1 920 ? 21.999 4.626 -9.614 1.00 93.06 920 CYS A C 1
ATOM 7065 O O . CYS A 1 920 ? 21.971 4.324 -8.420 1.00 93.06 920 CYS A O 1
ATOM 7067 N N . PHE A 1 921 ? 21.136 5.504 -10.137 1.00 93.25 921 PHE A N 1
ATOM 7068 C CA . PHE A 1 921 ? 20.083 6.148 -9.346 1.00 93.25 921 PHE A CA 1
ATOM 7069 C C . PHE A 1 921 ? 18.962 5.182 -8.929 1.00 93.25 921 PHE A C 1
ATOM 7071 O O . PHE A 1 921 ? 18.428 5.333 -7.831 1.00 93.25 921 PHE A O 1
ATOM 7078 N N . LEU A 1 922 ? 18.632 4.153 -9.720 1.00 89.81 922 LEU A N 1
ATOM 7079 C CA . LEU A 1 922 ? 17.718 3.077 -9.298 1.00 89.81 922 LEU A CA 1
ATOM 7080 C C . LEU A 1 922 ? 18.304 2.280 -8.123 1.00 89.81 922 LEU A C 1
ATOM 7082 O O . LEU A 1 922 ? 17.592 1.959 -7.170 1.00 89.81 922 LEU A O 1
ATOM 7086 N N . VAL A 1 923 ? 19.612 2.002 -8.144 1.00 89.44 923 VAL A N 1
ATOM 7087 C CA . VAL A 1 923 ? 20.313 1.376 -7.013 1.00 89.44 923 VAL A CA 1
ATOM 7088 C C . VAL A 1 923 ? 20.333 2.315 -5.804 1.00 89.44 923 VAL A C 1
ATOM 7090 O O . VAL A 1 923 ? 20.020 1.877 -4.700 1.00 89.44 923 VAL A O 1
ATOM 7093 N N . ALA A 1 924 ? 20.615 3.607 -5.992 1.00 89.62 924 ALA A N 1
ATOM 7094 C CA . ALA A 1 924 ? 20.583 4.598 -4.914 1.00 89.62 924 ALA A CA 1
ATOM 7095 C C . ALA A 1 924 ? 19.182 4.737 -4.296 1.00 89.62 924 ALA A C 1
ATOM 7097 O O . ALA A 1 924 ? 19.048 4.761 -3.077 1.00 89.62 924 ALA A O 1
ATOM 7098 N N . THR A 1 925 ? 18.137 4.744 -5.126 1.00 89.38 925 THR A N 1
ATOM 7099 C CA . THR A 1 925 ? 16.728 4.710 -4.706 1.00 89.38 925 THR A CA 1
ATOM 7100 C C . THR A 1 925 ? 16.463 3.506 -3.814 1.00 89.38 925 THR A C 1
ATOM 7102 O O . THR A 1 925 ? 15.881 3.637 -2.740 1.00 89.38 925 THR A O 1
ATOM 7105 N N . ARG A 1 926 ? 16.929 2.327 -4.237 1.00 83.44 926 ARG A N 1
ATOM 7106 C CA . ARG A 1 926 ? 16.800 1.085 -3.473 1.00 83.44 926 ARG A CA 1
ATOM 7107 C C . ARG A 1 926 ? 17.524 1.149 -2.137 1.00 83.44 926 ARG A C 1
ATOM 7109 O O . ARG A 1 926 ? 16.941 0.765 -1.129 1.00 83.44 926 ARG A O 1
ATOM 7116 N N . VAL A 1 927 ? 18.753 1.655 -2.113 1.00 86.12 927 VAL A N 1
ATOM 7117 C CA . VAL A 1 927 ? 19.525 1.816 -0.874 1.00 86.12 927 VAL A CA 1
ATOM 7118 C C . VAL A 1 927 ? 18.851 2.819 0.064 1.00 86.12 927 VAL A C 1
ATOM 7120 O O . VAL A 1 927 ? 18.745 2.544 1.255 1.00 86.12 927 VAL A O 1
ATOM 7123 N N . ALA A 1 928 ? 18.345 3.937 -0.462 1.00 85.44 928 ALA A N 1
ATOM 7124 C CA . ALA A 1 928 ? 17.645 4.954 0.317 1.00 85.44 928 ALA A CA 1
ATOM 7125 C C . ALA A 1 928 ? 16.308 4.447 0.881 1.00 85.44 928 ALA A C 1
ATOM 7127 O O . ALA A 1 928 ? 15.951 4.805 1.998 1.00 85.44 928 ALA A O 1
ATOM 7128 N N . PHE A 1 929 ? 15.580 3.612 0.132 1.00 82.62 929 PHE A N 1
ATOM 7129 C CA . PHE A 1 929 ? 14.302 3.048 0.571 1.00 82.62 929 PHE A CA 1
ATOM 7130 C C . PHE A 1 929 ? 14.473 1.903 1.579 1.00 82.62 929 PHE A C 1
ATOM 7132 O O . PHE A 1 929 ? 13.755 1.838 2.569 1.00 82.62 929 PHE A O 1
ATOM 7139 N N . LEU A 1 930 ? 15.432 0.999 1.344 1.00 77.75 930 LEU A N 1
ATOM 7140 C CA . LEU A 1 930 ? 15.623 -0.217 2.148 1.00 77.75 930 LEU A CA 1
ATOM 7141 C C . LEU A 1 930 ? 16.654 -0.065 3.279 1.00 77.75 930 LEU A C 1
ATOM 7143 O O . LEU A 1 930 ? 16.823 -0.987 4.076 1.00 77.75 930 LEU A O 1
ATOM 7147 N N . GLY A 1 931 ? 17.397 1.044 3.329 1.00 74.88 931 GLY A N 1
ATOM 7148 C CA . GLY A 1 931 ? 18.517 1.234 4.259 1.00 74.88 931 GLY A CA 1
ATOM 7149 C C . GLY A 1 931 ? 19.735 0.340 3.972 1.00 74.88 931 GLY A C 1
ATOM 7150 O O . GLY A 1 931 ? 20.596 0.181 4.837 1.00 74.88 931 GLY A O 1
ATOM 7151 N N . GLY A 1 932 ? 19.825 -0.275 2.781 1.00 68.81 932 GLY A N 1
ATOM 7152 C CA . GLY A 1 932 ? 20.921 -1.171 2.391 1.00 68.81 932 GLY A CA 1
ATOM 7153 C C . GLY A 1 932 ? 20.796 -1.770 0.979 1.00 68.81 932 GLY A C 1
ATOM 7154 O O . GLY A 1 932 ? 19.792 -1.594 0.296 1.00 68.81 932 GLY A O 1
ATOM 7155 N N . PHE A 1 933 ? 21.826 -2.503 0.527 1.00 52.22 933 PHE A N 1
ATOM 7156 C CA . PHE A 1 933 ? 21.905 -3.083 -0.833 1.00 52.22 933 PHE A CA 1
ATOM 7157 C C . PHE A 1 933 ? 21.073 -4.367 -1.050 1.00 52.22 933 PHE A C 1
ATOM 7159 O O . PHE A 1 933 ? 20.896 -4.797 -2.189 1.00 52.22 933 PHE A O 1
ATOM 7166 N N . ARG A 1 934 ? 20.571 -5.013 0.014 1.00 46.59 934 ARG A N 1
ATOM 7167 C CA . ARG A 1 934 ? 19.816 -6.282 -0.050 1.00 46.59 934 ARG A CA 1
ATOM 7168 C C . ARG A 1 934 ? 18.426 -6.118 0.580 1.00 46.59 934 ARG A C 1
ATOM 7170 O O . ARG A 1 934 ? 18.316 -5.536 1.649 1.00 46.59 934 ARG A O 1
ATOM 7177 N N . GLY A 1 935 ? 17.392 -6.662 -0.068 1.00 46.09 935 GLY A N 1
ATOM 7178 C CA . GLY A 1 935 ? 15.979 -6.606 0.359 1.00 46.09 935 GLY A CA 1
ATOM 7179 C C . GLY A 1 935 ? 15.031 -6.493 -0.843 1.00 46.09 935 GLY A C 1
ATOM 7180 O O . GLY A 1 935 ? 15.476 -6.049 -1.901 1.00 46.09 935 GLY A O 1
ATOM 7181 N N . LYS A 1 936 ? 13.770 -6.937 -0.740 1.00 50.16 936 LYS A N 1
ATOM 7182 C CA . LYS A 1 936 ? 12.755 -6.748 -1.799 1.00 50.16 936 LYS A CA 1
ATOM 7183 C C . LYS A 1 936 ? 12.063 -5.394 -1.588 1.00 50.16 936 LYS A C 1
ATOM 7185 O O . LYS A 1 936 ? 11.772 -5.061 -0.444 1.00 50.16 936 LYS A O 1
ATOM 7190 N N . PHE A 1 937 ? 11.893 -4.637 -2.678 1.00 46.97 937 PHE A N 1
ATOM 7191 C CA . PHE A 1 937 ? 11.166 -3.359 -2.698 1.00 46.97 937 PHE A CA 1
ATOM 7192 C C . PHE A 1 937 ? 9.708 -3.549 -2.296 1.00 46.97 937 PHE A C 1
ATOM 7194 O O . PHE A 1 937 ? 9.232 -4.696 -2.449 1.00 46.97 937 PHE A O 1
#

Mean predicted aligned error: 19.27 Å

Sequence (937 aa):
MELRLMMEVKQGSSSGRTIEVDGTFWTLSEPIPDIESETPTPYICVSYVWGSRRVPNPVHPSISMSDRTLRTFAAVARSFPGKPIWIDAFCVPVERMAKRATLESLGFIFSRAEAVVVVLSPESIAAIEYMRVFMATKPRPLVVPDTPLAALDADEWIRSVWTYQETANSQVSWFISEAREGAAALAFRDEHALNFVGAYMNQWEEMPDKPVMGMRHVYPYADNFQELLLDLQLRAYTYRSALQIMYGMNRRASADPANQFYSMIGALTQNPSSRATKPTIELLAERFMELCEEKGDYSFIFCAAPRDTRPGLRWRPIPCMFPIILAGHVSEGEGLPGKRVNGGVLLSNVLVLSVAREDHCSTVLPSKLKTYIRDRWLAMAAPHHGISTDGPDETLAQTVYECLKRSIFSGEGGWYTSELGIFYPQTELSGDGEVRLCVVLEISWRFGAPALASFTDREGERRTCPSGTSTNPTSRRHTGRLKFILELCMSVSGSTATIEATAHDGEDKSDMVQDPEKQVVTATLDGSELEVDEPPLTAQDPEQYGEPPDGGLRAWLVVAGCAVGSCATFGFINAWGVFQAYYEEKLLVQSRYVHHAPNAGYLNTYALIFLPGLFIGRIFDMGWTKVPLAGASALIVAVAFLIAECTKYWHFLLGQGIALGLAGGVAFGMCLGCPAHWFKRRLGLALGVMAVGSSVGGTCFPIAVKNLVGQVGFKWTMRIVGFIELVLLSFMVATVQRRLPPRKHSGPFFDFTAFKQLPYSLYNVATFLVFLGIYTVLTYIDVSAVDSGIDEDYAFYLVAIANACSTVGRLSGVYLADHLVTAVAGVLTYVWPFAHSVGGYTAIAAIYGCASGVYASLLPAPAVRMGETHDIGLRLGMSMTIIAISALIGPPISGAINAATGGFKYTGIYAGTAIIAGCCFLVATRVAFLGGFRGKF

Secondary structure (DSSP, 8-state):
-----EEEE-TT--SS-EEEETTEEEEEPPPPTTTTSSSPPP-EEEE----S-EEE-SS-TTSEEETTHHHHHHHHHHHSTT--EE-HHHHS-SSHHHHHHHHHTHHHHHHTSSEEEEEE-HHHHHHHHHHHHHHH-SS--S---SHHHHHHHH-HHHHBSHHHHHHHT-SSEEEEE-PPTTS---EEEHHHHHHHHHHHHHHHHT-TTS-TTTTTTT-HHHHHHHHHHHHHHS--GGG--HHHHHHHTTT-B-SSTHHHHHHHHHHH--S--S------HHHHHHHHHHHHHHHTB-GGGSBSSPBP-STTTTTSBPSS---BSB-S---SB---BEEEETTEEEESSEEEEEE-GGGBT-S---HHHHHHIIIIIIHHH-TTS-----S-HHHHHHHHHHHHHHTTB---SPPEEETTEEEEESS----SSPEEEEEESSB-BTTBEEEEEEEE-TTS-EEEEEEEESS-TT--SS------------------EEE---------------------------------PPPP-----GGGG-S--S-SHHHHHHHHHHHHHHHHHHHHHHTHHHHHHHIIIIISTTSTTTTTHHHHHHHHHHHHTTTTHHHHHHHHHTT--HHHHHHHHHHHHHHHHHHTT--SHHHHIIIIIIIHHHHHHHHHHHHHHHHHHH-STTHHHHHHHHHHHHHHHHHHHHHHHHHHHHHH-HHHHHHHHHHHHHHHHHHHHHH----SPPP-S-S-S--GGGGGSHHHHHHHHHHHHHHHHTTHHHHHHHHHHHHTT--HHHHHHHHHHHHHHHHHHHHHTTTS-HHHHHHHHHHHHHHGGG--SHHHHHHHHHHHHHHHHHHHHHTHHHHHHTS-GGGHHHHHHHHHHHHHHHHHHHHHHHHHHHHHHTSHHHHHHHHHHHHHHHHHHHHHHHHHHHSSS-S--

Nearest PDB structures (foldseek):
  6lyy-assembly1_A  TM=8.939E-01  e=3.240E-13  Homo sapiens
  6lz0-assembly1_A  TM=8.799E-01  e=1.246E-11  Homo sapiens
  8hpk-assembly1_A  TM=8.784E-01  e=5.629E-10  Oxalobacter formigenes
  7da5-assembly1_A  TM=7.906E-01  e=1.730E-09  Homo sapiens
  8tth-assembly1_A  TM=6.562E-01  e=9.241E-06  Staphylococcus aureus

Solvent-accessible surface area (backbone atoms only — not comparable to full-atom values): 49978 Å² total; per-residue (Å²): 97,54,52,31,32,39,34,82,48,61,89,90,72,65,96,62,60,70,49,79,48,97,90,42,35,33,32,69,48,70,68,57,88,56,69,86,48,98,77,47,83,75,29,34,31,53,47,70,65,76,51,95,52,75,37,75,25,84,81,50,68,94,41,72,31,37,64,42,52,64,51,49,50,42,39,48,45,72,76,45,69,95,54,32,35,34,39,65,87,76,27,49,51,86,52,72,59,46,27,40,10,33,63,58,16,41,14,23,58,28,44,67,20,66,28,27,41,34,48,44,50,60,59,32,51,50,22,52,51,48,34,43,57,58,72,68,56,81,73,87,74,95,70,71,81,63,64,45,50,53,34,36,35,67,27,66,49,59,30,30,29,61,49,50,12,49,46,61,36,30,78,36,45,36,42,30,34,62,54,61,93,94,56,85,70,64,71,41,47,47,77,58,46,37,57,28,53,48,52,48,52,53,57,43,66,71,38,85,90,55,60,76,71,49,53,56,76,81,30,48,31,34,43,50,43,47,52,49,39,48,55,55,68,69,69,48,74,91,56,66,19,53,42,55,48,57,53,72,52,53,91,37,50,66,98,48,77,60,47,49,45,53,20,49,44,17,54,73,37,82,59,68,41,95,58,62,76,85,72,52,60,41,54,43,33,44,51,44,50,51,52,28,57,76,71,27,27,54,32,57,47,65,27,62,40,60,52,32,85,51,90,42,36,34,77,38,55,49,58,43,82,73,44,67,35,59,68,61,55,78,54,66,49,59,37,37,44,39,47,82,47,87,54,19,42,35,43,51,68,49,49,80,45,78,34,56,65,80,25,53,71,50,67,75,68,54,74,65,56,52,49,36,42,54,74,44,54,44,44,73,51,38,83,81,68,83,73,79,81,83,69,60,55,58,57,53,57,50,49,52,48,54,52,40,47,71,39,48,36,65,47,73,20,74,46,33,49,52,101,82,39,44,37,36,29,39,55,69,84,70,48,76,57,66,33,36,33,40,32,39,67,50,41,30,35,79,64,10,22,48,28,38,37,35,35,34,29,78,87,72,48,80,44,53,47,40,32,44,27,65,38,53,96,65,86,76,88,79,83,89,74,91,80,86,81,82,94,81,74,86,87,77,75,93,62,76,47,67,53,50,76,86,87,77,89,77,91,82,85,88,81,89,83,83,86,85,84,87,84,88,82,87,84,88,78,84,90,78,93,72,92,73,84,84,73,83,87,75,87,65,66,70,81,81,68,63,75,52,73,52,52,60,71,69,46,52,42,23,30,50,13,30,8,39,36,30,16,48,42,45,2,57,57,56,20,42,68,53,53,45,53,48,37,51,74,71,63,35,67,88,46,99,45,59,93,62,48,61,66,51,22,56,36,41,19,60,14,26,34,24,44,46,12,32,61,41,8,37,40,41,42,52,48,54,53,65,65,57,34,46,54,20,42,52,48,42,29,51,38,31,47,51,55,38,74,54,78,51,70,69,50,47,34,48,36,62,4,48,50,35,7,43,23,35,4,42,38,50,37,53,44,62,46,33,51,62,53,35,21,65,92,47,30,55,52,48,39,6,56,20,43,28,18,26,20,54,17,26,30,49,39,31,55,50,50,56,53,32,34,76,75,64,31,59,46,52,32,28,42,52,50,19,53,52,39,46,55,36,38,50,47,17,57,72,42,46,63,75,73,69,62,54,56,82,81,89,77,69,82,70,72,71,67,61,57,73,39,64,32,54,39,34,37,48,53,11,48,26,30,25,42,32,14,68,52,43,55,72,74,40,52,36,59,51,34,38,77,51,70,43,56,66,79,58,24,60,45,40,50,32,44,12,23,51,32,12,34,57,16,10,63,49,34,66,80,51,64,56,56,64,40,36,36,50,29,16,52,46,33,51,49,53,58,74,48,71,44,74,68,47,50,49,52,49,26,35,55,37,15,22,19,49,19,22,41,65,23,48,61,62,54,61,56,46,70,75,51,62,86,74,53,37,22,40,49,46,6,50,47,31,32,51,34,13,53,21,42,42,49,20,53,55,52,38,48,52,43,22,70,74,66,76,42,49,58,64,26,16,48,54,25,14,50,30,22,41,52,12,32,53,28,46,51,49,16,44,27,62,66,64,70,37,96,71,82,84,132

Radius of gyration: 34.63 Å; Cα contacts (8 Å, |Δi|>4): 1642; chains: 1; bounding box: 74×86×100 Å

Foldseek 3Di:
DFWKWWAWDDPPPDPAFWDAAPNTIIAIDDTDPPLVDPDDQAAEEEQEDADPDWDQDRRHRVDTGGPCQNLSVNQVCVVPPRHIYDYLSRTQDPDQQSNLLCLLQLLQVLLSHPEYEYAWAPQQLVLLVVLVVQVPDDDDDPDQDCRSLVSQLPILLLQALLNLSNQLSHPWYKYWYSDDPPDDIDIDTLVSSLVSLVVSVVSNVPHLPADLQGDCVPRVSSVLVNLSSVSNVVPPLLFDALLSLLLSSPSRDDPDLVSNLSSSSSSLDNDRDPDRDDDDQLRSQVVSCVSCQVSQFPQLLQFLAQFDPDFARQSPHRRDSGHHQFNADFDAFGGFGWHRDDRYIWTFQWDKDKFDPCQQLDQDAPPQALCCLVVPLVCSSPVNPPDDSDDGPSVSQVSVVVSRVVRVRQADAGWGDDNQFIKTWNYHDAADDMKMKTWHQRTDGPQATKIKIWGQHPVRDIHITITTTRGHPDPDDDDDDDGDDDPDDDDDDRDTDPPDDDDDDDDDDDDDDDDDDDDDDDDDDDDDDDDDDDDPDDFDAQVVQDDQPQDDPLLVLQLVLLLLLLLLQLLQLLLLVVVLVCCLPPQCVPPPCSVPQSVLLSLLLLLLLLQCLLQLLVCVLQVNQLPLLVVLLVLLLVLLLVVLVDRDSVSCSVRVRHSSSNSNNNNNLSSLLQSLQNRDPCSLQSLLSSLLSSLVSSQPNNVQLNVCCVPPNNSVSSNVSSVSSNVSSVSSSVRNDHRGTGDPDDDDSADCVLCVQPLLVLLLLLLLLLLLQLCQCLVCLLVLQVVLVHDNVLSVCLNSLLSNLLSVLSNCLVPDDLLVLLLQLLVLLQCSQVDNDSVRSNVSSNSNSSSSSSNSSCSLPVQCVSDDSSSSSNSSSVSSSSSSVSSSVRNVVLVVVCVVPVGNNVSSVSSSVSSNVSSVSNQVSVCSVVVDNDDDD

pLDDT: mean 77.14, std 18.92, range [19.06, 96.88]

Organism: NCBI:txid1111947